Protein 3HZJ (pdb70)

CATH classification: 1.10.10.750 (+2 more: 1.10.8.270, 1.10.472.80)

Secondary structure (DSSP, 8-state):
--HHHHHHHHHTSTTSPPTTHHHHHHH---GGGHHHHHHHHTT-------HHHHHHTTS--TTHHHHHHHHTTSSTTSTTTSSTTSHHHHHHHHHHHHHHHH-TTT-S-TTHHHHHHHHHH--HHHHHHHHHH---S-GGGGTHHHHHHHHHHHHHHHH---S-HHHHHHHHHHT------HHHHHHTTTTTS----HHHHHHHHHH-TTHHHHHHHHHHHHTHHHHHT--HHHHHHIIIIIHHHTT-SHHHHHH--HHHHS---HHHHHHHHHHHH--/-TTHHHH---HHHHHHHHHH--HHHHTTS--TTHHHHHHHHHTSSTTSTTT--TTSHHHHHHHHHHHHHHHH-SSS-S-TTTHHHHHHHHT--HHHHHHHHHH---S-SGGGTHHHHHHHHHHHHHHHH---S-HHHHHHHHHTT------HHHHHHTTTTTS----HHHHHHHHHH-TTHHHHHHHHHHHHTHHHHHH--HHHHHHIIIIIHHHTTSSHHHHHH--TTTTS---HHHHHHHHHHHH--/-HHHHHHHHHHHH-TT---TTHHHHHHH---TTTHHHHHHHHHT-------HHHHHHTTS--TTHHHHHHHHHTSSTTSGGGSSTTSHHHHHHHHHHHHHHHH-TTT-SPTTHHHHHHHHHT--HHHHHHHHHH---SSSHHHHHHHHHHHHHHHHHHHH---S-HHHHHHHHHHT------HHHHHHTTTTTS----HHHHHHHHHH-TTHHHHHHHHHHHHTHHHHHH--HHHHHHIIIIIHHHTT-SHHHHHH---TTTS---HHHHHHHHHHHH--

Radius of gyration: 37.31 Å; Cα contacts (8 Å, |Δi|>4): 929; chains: 3; bounding box: 81×65×115 Å

B-factor: mean 53.69, std 19.05, range [2.0, 171.97]

Structure (mmCIF, N/CA/C/O backbone):
data_3HZJ
#
_entry.id   3HZJ
#
_cell.length_a   48.086
_cell.length_b   64.571
_cell.length_c   290.255
_cell.angle_alpha   90.00
_cell.angle_beta   90.00
_cell.angle_gamma   90.00
#
_symmetry.space_group_name_H-M   'P 21 21 21'
#
loop_
_entity.id
_entity.type
_entity.pdbx_description
1 polymer 'RAB GTPase-activating protein 1-like'
2 non-polymer 'UNKNOWN ATOM OR ION'
3 water water
#
loop_
_atom_site.group_PDB
_atom_site.id
_atom_site.type_symbol
_atom_site.label_atom_id
_atom_site.label_alt_id
_atom_site.label_comp_id
_atom_site.label_asym_id
_atom_site.label_entity_id
_atom_site.label_seq_id
_atom_site.pdbx_PDB_ins_code
_atom_site.Cartn_x
_atom_site.Cartn_y
_atom_site.Cartn_z
_atom_site.occupancy
_atom_site.B_iso_or_equiv
_atom_site.auth_seq_id
_atom_site.auth_comp_id
_atom_site.auth_asym_id
_atom_site.auth_atom_id
_atom_site.pdbx_PDB_model_num
ATOM 1 N N . TYR A 1 6 ? 37.933 7.564 47.610 1.00 53.75 511 TYR A N 1
ATOM 2 C CA . TYR A 1 6 ? 37.305 6.843 48.749 1.00 52.81 511 TYR A CA 1
ATOM 3 C C . TYR A 1 6 ? 37.927 5.471 48.874 1.00 49.93 511 TYR A C 1
ATOM 4 O O . TYR A 1 6 ? 38.348 4.914 47.877 1.00 49.81 511 TYR A O 1
ATOM 13 N N . SER A 1 7 ? 37.962 4.908 50.077 1.00 48.40 512 SER A N 1
ATOM 14 C CA . SER A 1 7 ? 38.734 3.687 50.302 1.00 45.92 512 SER A CA 1
ATOM 15 C C . SER A 1 7 ? 37.931 2.524 50.887 1.00 44.27 512 SER A C 1
ATOM 16 O O . SER A 1 7 ? 36.965 2.741 51.610 1.00 44.83 512 SER A O 1
ATOM 19 N N . TRP A 1 8 ? 38.372 1.299 50.557 1.00 42.16 513 TRP A N 1
ATOM 20 C CA . TRP A 1 8 ? 37.898 0.045 51.170 1.00 40.96 513 TRP A CA 1
ATOM 21 C C . TRP A 1 8 ? 38.111 -0.016 52.667 1.00 42.00 513 TRP A C 1
ATOM 22 O O . TRP A 1 8 ? 37.381 -0.721 53.366 1.00 42.72 513 TRP A O 1
ATOM 33 N N . GLY A 1 9 ? 39.141 0.665 53.166 1.00 42.75 514 GLY A N 1
ATOM 34 C CA . GLY A 1 9 ? 39.369 0.731 54.604 1.00 43.45 514 GLY A CA 1
ATOM 35 C C . GLY A 1 9 ? 38.261 1.507 55.286 1.00 45.14 514 GLY A C 1
ATOM 36 O O . GLY A 1 9 ? 37.656 1.035 56.257 1.00 45.95 514 GLY A O 1
ATOM 37 N N . GLU A 1 10 ? 37.992 2.709 54.784 1.00 45.98 515 GLU A N 1
ATOM 38 C CA . GLU A 1 10 ? 36.925 3.516 55.343 1.00 47.40 515 GLU A CA 1
ATOM 39 C C . GLU A 1 10 ? 35.568 2.841 55.146 1.00 46.59 515 GLU A C 1
ATOM 40 O O . GLU A 1 10 ? 34.749 2.837 56.049 1.00 47.41 515 GLU A O 1
ATOM 46 N N . LEU A 1 11 ? 35.341 2.256 53.975 1.00 45.08 516 LEU A N 1
ATOM 47 C CA . LEU A 1 11 ? 34.042 1.630 53.686 1.00 44.89 516 LEU A CA 1
ATOM 48 C C . LEU A 1 11 ? 33.745 0.451 54.609 1.00 44.11 516 LEU A C 1
ATOM 49 O O . LEU A 1 11 ? 32.690 0.410 55.207 1.00 45.61 516 LEU A O 1
ATOM 54 N N . LEU A 1 12 ? 34.679 -0.491 54.740 1.00 42.97 517 LEU A N 1
ATOM 55 C CA . LEU A 1 12 ? 34.493 -1.664 55.630 1.00 42.21 517 LEU A CA 1
ATOM 56 C C . LEU A 1 12 ? 34.322 -1.253 57.087 1.00 44.36 517 LEU A C 1
ATOM 57 O O . LEU A 1 12 ? 33.520 -1.846 57.802 1.00 44.28 517 LEU A O 1
ATOM 62 N N . GLY A 1 13 ? 35.063 -0.237 57.526 1.00 46.13 518 GLY A N 1
ATOM 63 C CA . GLY A 1 13 ? 34.895 0.292 58.883 1.00 49.06 518 GLY A CA 1
ATOM 64 C C . GLY A 1 13 ? 33.437 0.653 59.175 1.00 51.73 518 GLY A C 1
ATOM 65 O O . GLY A 1 13 ? 32.890 0.279 60.215 1.00 52.46 518 GLY A O 1
ATOM 66 N N . LYS A 1 14 ? 32.816 1.380 58.239 1.00 53.18 519 LYS A N 1
ATOM 67 C CA . LYS A 1 14 ? 31.404 1.765 58.342 1.00 55.74 519 LYS A CA 1
ATOM 68 C C . LYS A 1 14 ? 30.454 0.574 58.186 1.00 55.35 519 LYS A C 1
ATOM 69 O O . LYS A 1 14 ? 29.389 0.545 58.796 1.00 57.34 519 LYS A O 1
ATOM 75 N N . TRP A 1 15 ? 30.828 -0.391 57.354 1.00 53.32 520 TRP A N 1
ATOM 76 C CA . TRP A 1 15 ? 29.971 -1.547 57.107 1.00 53.07 520 TRP A CA 1
ATOM 77 C C . TRP A 1 15 ? 29.839 -2.356 58.392 1.00 54.20 520 TRP A C 1
ATOM 78 O O . TRP A 1 15 ? 28.734 -2.752 58.777 1.00 55.42 520 TRP A O 1
ATOM 89 N N . HIS A 1 16 ? 30.970 -2.554 59.071 1.00 54.29 521 HIS A N 1
ATOM 90 C CA . HIS A 1 16 ? 31.031 -3.353 60.306 1.00 55.34 521 HIS A CA 1
ATOM 91 C C . HIS A 1 16 ? 30.287 -2.754 61.512 1.00 58.88 521 HIS A C 1
ATOM 92 O O . HIS A 1 16 ? 29.996 -3.456 62.487 1.00 60.12 521 HIS A O 1
ATOM 99 N N . SER A 1 17 ? 29.982 -1.467 61.444 1.00 61.36 522 SER A N 1
ATOM 100 C CA . SER A 1 17 ? 29.192 -0.802 62.480 1.00 64.98 522 SER A CA 1
ATOM 101 C C . SER A 1 17 ? 27.702 -0.626 62.089 1.00 66.89 522 SER A C 1
ATOM 102 O O . SER A 1 17 ? 26.930 -0.014 62.838 1.00 70.09 522 SER A O 1
ATOM 105 N N . ASN A 1 18 ? 27.313 -1.152 60.920 1.00 65.72 523 ASN A N 1
ATOM 106 C CA . ASN A 1 18 ? 25.900 -1.210 60.487 1.00 67.45 523 ASN A CA 1
ATOM 107 C C . ASN A 1 18 ? 25.688 -2.430 59.580 1.00 65.79 523 ASN A C 1
ATOM 108 O O . ASN A 1 18 ? 25.585 -2.312 58.351 1.00 64.23 523 ASN A O 1
ATOM 110 N N . LEU A 1 19 ? 25.596 -3.592 60.225 1.00 66.17 524 LEU A N 1
ATOM 111 C CA . LEU A 1 19 ? 25.797 -4.903 59.593 1.00 64.57 524 LEU A CA 1
ATOM 112 C C . LEU A 1 19 ? 24.764 -5.289 58.521 1.00 64.80 524 LEU A C 1
ATOM 113 O O . LEU A 1 19 ? 25.127 -5.911 57.479 1.00 63.20 524 LEU A O 1
ATOM 118 N N . GLY A 1 20 ? 23.501 -4.934 58.765 1.00 66.88 525 GLY A N 1
ATOM 119 C CA . GLY A 1 20 ? 22.415 -5.239 57.833 1.00 67.45 525 GLY A CA 1
ATOM 120 C C . GLY A 1 20 ? 22.089 -4.105 56.868 1.00 68.08 525 GLY A C 1
ATOM 121 O O . GLY A 1 20 ? 20.910 -3.812 56.613 1.00 70.24 525 GLY A O 1
ATOM 122 N N . ALA A 1 21 ? 23.122 -3.468 56.314 1.00 65.94 526 ALA A N 1
ATOM 123 C CA . ALA A 1 21 ? 22.904 -2.348 55.381 1.00 66.30 526 ALA A CA 1
ATOM 124 C C . ALA A 1 21 ? 24.178 -1.953 54.628 1.00 63.30 526 ALA A C 1
ATOM 125 O O . ALA A 1 21 ? 25.231 -1.751 55.228 1.00 61.85 526 ALA A O 1
ATOM 127 N N . ARG A 1 22 ? 24.049 -1.812 53.314 1.00 62.32 527 ARG A N 1
ATOM 128 C CA . ARG A 1 22 ? 25.185 -1.507 52.452 1.00 60.20 527 ARG A CA 1
ATOM 129 C C . ARG A 1 22 ? 25.571 -0.039 52.547 1.00 60.96 527 ARG A C 1
ATOM 130 O O . ARG A 1 22 ? 24.716 0.837 52.432 1.00 63.65 527 ARG A O 1
ATOM 138 N N . PRO A 1 23 ? 26.864 0.236 52.787 1.00 58.89 528 PRO A N 1
ATOM 139 C CA . PRO A 1 23 ? 27.279 1.607 52.924 1.00 59.59 528 PRO A CA 1
ATOM 140 C C . PRO A 1 23 ? 27.427 2.267 51.566 1.00 59.26 528 PRO A C 1
ATOM 141 O O . PRO A 1 23 ? 27.610 1.585 50.549 1.00 57.65 528 PRO A O 1
ATOM 145 N N . LYS A 1 24 ? 27.339 3.589 51.566 1.00 60.92 529 LYS A N 1
ATOM 146 C CA . LYS A 1 24 ? 27.362 4.379 50.347 1.00 61.33 529 LYS A CA 1
ATOM 147 C C . LYS A 1 24 ? 28.719 4.259 49.663 1.00 58.78 529 LYS A C 1
ATOM 148 O O . LYS A 1 24 ? 29.742 4.078 50.324 1.00 58.06 529 LYS A O 1
ATOM 150 N N . GLY A 1 25 ? 28.721 4.326 48.336 1.00 57.84 530 GLY A N 1
ATOM 151 C CA . GLY A 1 25 ? 29.956 4.286 47.566 1.00 55.72 530 GLY A CA 1
ATOM 152 C C . GLY A 1 25 ? 30.466 2.892 47.274 1.00 52.69 530 GLY A C 1
ATOM 153 O O . GLY A 1 25 ? 31.509 2.733 46.644 1.00 51.30 530 GLY A O 1
ATOM 154 N N . LEU A 1 26 ? 29.730 1.880 47.722 1.00 51.60 531 LEU A N 1
ATOM 155 C CA . LEU A 1 26 ? 30.098 0.480 47.489 1.00 48.90 531 LEU A CA 1
ATOM 156 C C . LEU A 1 26 ? 30.240 0.196 46.001 1.00 48.46 531 LEU A C 1
ATOM 157 O O . LEU A 1 26 ? 31.261 -0.341 45.563 1.00 46.21 531 LEU A O 1
ATOM 162 N N . SER A 1 27 ? 29.211 0.563 45.235 1.00 50.42 532 SER A N 1
ATOM 163 C CA . SER A 1 27 ? 29.169 0.315 43.793 1.00 51.20 532 SER A CA 1
ATOM 164 C C . SER A 1 27 ? 30.384 0.885 43.064 1.00 51.23 532 SER A C 1
ATOM 165 O O . SER A 1 27 ? 31.040 0.172 42.319 1.00 50.71 532 SER A O 1
ATOM 168 N N . THR A 1 28 ? 30.690 2.157 43.287 1.00 52.84 533 THR A N 1
ATOM 169 C CA . THR A 1 28 ? 31.859 2.778 42.663 1.00 53.11 533 THR A CA 1
ATOM 170 C C . THR A 1 28 ? 33.160 2.052 43.014 1.00 51.37 533 THR A C 1
ATOM 171 O O . THR A 1 28 ? 34.066 1.953 42.185 1.00 51.51 533 THR A O 1
ATOM 175 N N . LEU A 1 29 ? 33.259 1.544 44.237 1.00 50.26 534 LEU A N 1
ATOM 176 C CA . LEU A 1 29 ? 34.476 0.830 44.652 1.00 48.65 534 LEU A CA 1
ATOM 177 C C . LEU A 1 29 ? 34.570 -0.566 44.050 1.00 47.07 534 LEU A C 1
ATOM 178 O O . LEU A 1 29 ? 35.644 -0.982 43.614 1.00 46.24 534 LEU A O 1
ATOM 183 N N . VAL A 1 30 ? 33.460 -1.290 44.034 1.00 46.95 535 VAL A N 1
ATOM 184 C CA . VAL A 1 30 ? 33.437 -2.592 43.394 1.00 46.41 535 VAL A CA 1
ATOM 185 C C . VAL A 1 30 ? 33.741 -2.479 41.889 1.00 46.98 535 VAL A C 1
ATOM 186 O O . VAL A 1 30 ? 34.460 -3.301 41.346 1.00 45.63 535 VAL A O 1
ATOM 190 N N . LYS A 1 31 ? 33.221 -1.434 41.244 1.00 49.15 536 LYS A N 1
ATOM 191 C CA . LYS A 1 31 ? 33.539 -1.137 39.841 1.00 50.52 536 LYS A CA 1
ATOM 192 C C . LYS A 1 31 ? 35.044 -1.172 39.551 1.00 50.04 536 LYS A C 1
ATOM 193 O O . LYS A 1 31 ? 35.461 -1.756 38.551 1.00 50.55 536 LYS A O 1
ATOM 195 N N . SER A 1 32 ? 35.856 -0.572 40.416 1.00 49.89 537 SER A N 1
ATOM 196 C CA . SER A 1 32 ? 37.322 -0.641 40.249 1.00 49.75 537 SER A CA 1
ATOM 197 C C . SER A 1 32 ? 37.940 -1.982 40.699 1.00 47.74 537 SER A C 1
ATOM 198 O O . SER A 1 32 ? 39.114 -2.270 40.382 1.00 48.38 537 SER A O 1
ATOM 201 N N . GLY A 1 33 ? 37.171 -2.799 41.423 1.00 45.69 538 GLY A N 1
ATOM 202 C CA . GLY A 1 33 ? 37.620 -4.140 41.801 1.00 43.00 538 GLY A CA 1
ATOM 203 C C . GLY A 1 33 ? 38.060 -4.253 43.244 1.00 41.48 538 GLY A C 1
ATOM 204 O O . GLY A 1 33 ? 38.800 -3.419 43.749 1.00 41.89 538 GLY A O 1
ATOM 205 N N . VAL A 1 34 ? 37.613 -5.324 43.890 1.00 39.58 539 VAL A N 1
ATOM 206 C CA . VAL A 1 34 ? 37.971 -5.636 45.249 1.00 38.00 539 VAL A CA 1
ATOM 207 C C . VAL A 1 34 ? 39.427 -6.090 45.276 1.00 37.29 539 VAL A C 1
ATOM 208 O O . VAL A 1 34 ? 39.806 -6.991 44.525 1.00 37.15 539 VAL A O 1
ATOM 212 N N . PRO A 1 35 ? 40.264 -5.456 46.126 1.00 37.07 540 PRO A N 1
ATOM 213 C CA . PRO A 1 35 ? 41.626 -5.942 46.290 1.00 36.51 540 PRO A CA 1
ATOM 214 C C . PRO A 1 35 ? 41.610 -7.411 46.667 1.00 35.60 540 PRO A C 1
ATOM 215 O O . PRO A 1 35 ? 40.835 -7.823 47.540 1.00 34.41 540 PRO A O 1
ATOM 219 N N . GLU A 1 36 ? 42.425 -8.197 45.980 1.00 35.33 541 GLU A N 1
ATOM 220 C CA . GLU A 1 36 ? 42.441 -9.644 46.152 1.00 34.81 541 GLU A CA 1
ATOM 221 C C . GLU A 1 36 ? 42.416 -10.057 47.644 1.00 34.36 541 GLU A C 1
ATOM 222 O O . GLU A 1 36 ? 41.631 -10.935 48.066 1.00 33.44 541 GLU A O 1
ATOM 228 N N . ALA A 1 37 ? 43.245 -9.377 48.429 1.00 33.57 542 ALA A N 1
ATOM 229 C CA . ALA A 1 37 ? 43.429 -9.666 49.817 1.00 33.55 542 ALA A CA 1
ATOM 230 C C . ALA A 1 37 ? 42.152 -9.477 50.663 1.00 32.97 542 ALA A C 1
ATOM 231 O O . ALA A 1 37 ? 42.028 -10.038 51.751 1.00 32.48 542 ALA A O 1
ATOM 233 N N . LEU A 1 38 ? 41.232 -8.665 50.178 1.00 32.89 543 LEU A N 1
ATOM 234 C CA . LEU A 1 38 ? 40.019 -8.360 50.918 1.00 33.44 543 LEU A CA 1
ATOM 235 C C . LEU A 1 38 ? 38.820 -9.197 50.450 1.00 32.86 543 LEU A C 1
ATOM 236 O O . LEU A 1 38 ? 37.730 -9.116 51.041 1.00 34.10 543 LEU A O 1
ATOM 241 N N . ARG A 1 39 ? 39.006 -10.034 49.436 1.00 32.31 544 ARG A N 1
ATOM 242 C CA . ARG A 1 39 ? 37.853 -10.698 48.797 1.00 32.40 544 ARG A CA 1
ATOM 243 C C . ARG A 1 39 ? 37.089 -11.648 49.716 1.00 32.78 544 ARG A C 1
ATOM 244 O O . ARG A 1 39 ? 35.865 -11.677 49.674 1.00 34.07 544 ARG A O 1
ATOM 252 N N . ALA A 1 40 ? 37.787 -12.408 50.554 1.00 32.87 545 ALA A N 1
ATOM 253 C CA . ALA A 1 40 ? 37.103 -13.377 51.445 1.00 33.25 545 ALA A CA 1
ATOM 254 C C . ALA A 1 40 ? 36.068 -12.663 52.307 1.00 34.04 545 ALA A C 1
ATOM 255 O O . ALA A 1 40 ? 34.960 -13.154 52.490 1.00 35.87 545 ALA A O 1
ATOM 257 N N . GLU A 1 41 ? 36.442 -11.478 52.774 1.00 34.06 546 GLU A N 1
ATOM 258 C CA . GLU A 1 41 ? 35.645 -10.650 53.668 1.00 35.04 546 GLU A CA 1
ATOM 259 C C . GLU A 1 41 ? 34.532 -9.907 52.947 1.00 34.97 546 GLU A C 1
ATOM 260 O O . GLU A 1 41 ? 33.386 -9.881 53.406 1.00 36.10 546 GLU A O 1
ATOM 266 N N . VAL A 1 42 ? 34.882 -9.285 51.825 1.00 34.08 547 VAL A N 1
ATOM 267 C CA . VAL A 1 42 ? 33.933 -8.494 51.076 1.00 34.23 547 VAL A CA 1
ATOM 268 C C . VAL A 1 42 ? 32.871 -9.373 50.452 1.00 34.59 547 VAL A C 1
ATOM 269 O O . VAL A 1 42 ? 31.678 -9.074 50.563 1.00 36.35 547 VAL A O 1
ATOM 273 N N . TRP A 1 43 ? 33.290 -10.468 49.833 1.00 33.69 548 TRP A N 1
ATOM 274 C CA . TRP A 1 43 ? 32.346 -11.356 49.184 1.00 34.50 548 TRP A CA 1
ATOM 275 C C . TRP A 1 43 ? 31.328 -11.839 50.201 1.00 35.64 548 TRP A C 1
ATOM 276 O O . TRP A 1 43 ? 30.130 -11.844 49.931 1.00 37.29 548 TRP A O 1
ATOM 287 N N . GLN A 1 44 ? 31.798 -12.237 51.377 1.00 36.42 549 GLN A N 1
ATOM 288 C CA . GLN A 1 44 ? 30.892 -12.727 52.400 1.00 37.48 549 GLN A CA 1
ATOM 289 C C . GLN A 1 44 ? 29.986 -11.599 52.913 1.00 38.63 549 GLN A C 1
ATOM 290 O O . GLN A 1 44 ? 28.830 -11.836 53.186 1.00 40.23 549 GLN A O 1
ATOM 296 N N . LEU A 1 45 ? 30.493 -10.370 53.000 1.00 38.38 550 LEU A N 1
ATOM 297 C CA . LEU A 1 45 ? 29.624 -9.234 53.342 1.00 39.71 550 LEU A CA 1
ATOM 298 C C . LEU A 1 45 ? 28.554 -8.987 52.246 1.00 40.32 550 LEU A C 1
ATOM 299 O O . LEU A 1 45 ? 27.364 -8.878 52.553 1.00 41.36 550 LEU A O 1
ATOM 304 N N . LEU A 1 46 ? 28.984 -8.922 50.985 1.00 39.02 551 LEU A N 1
ATOM 305 C CA . LEU A 1 46 ? 28.065 -8.696 49.867 1.00 39.60 551 LEU A CA 1
ATOM 306 C C . LEU A 1 46 ? 26.957 -9.755 49.833 1.00 40.37 551 LEU A C 1
ATOM 307 O O . LEU A 1 46 ? 25.810 -9.430 49.642 1.00 42.03 551 LEU A O 1
ATOM 312 N N . ALA A 1 47 ? 27.303 -11.012 50.052 1.00 40.07 552 ALA A N 1
ATOM 313 C CA . ALA A 1 47 ? 26.323 -12.103 50.014 1.00 41.60 552 ALA A CA 1
ATOM 314 C C . ALA A 1 47 ? 25.500 -12.298 51.317 1.00 43.95 552 ALA A C 1
ATOM 315 O O . ALA A 1 47 ? 24.632 -13.158 51.367 1.00 44.90 552 ALA A O 1
ATOM 317 N N . GLY A 1 48 ? 25.791 -11.535 52.371 1.00 45.44 553 GLY A N 1
ATOM 318 C CA . GLY A 1 48 ? 25.069 -11.664 53.640 1.00 47.76 553 GLY A CA 1
ATOM 319 C C . GLY A 1 48 ? 25.376 -12.956 54.390 1.00 48.06 553 GLY A C 1
ATOM 320 O O . GLY A 1 48 ? 24.481 -13.570 54.943 1.00 49.70 553 GLY A O 1
ATOM 321 N N . CYS A 1 49 ? 26.644 -13.354 54.396 1.00 47.21 554 CYS A N 1
ATOM 322 C CA . CYS A 1 49 ? 27.148 -14.510 55.165 1.00 47.77 554 CYS A CA 1
ATOM 323 C C . CYS A 1 49 ? 27.928 -14.024 56.366 1.00 48.29 554 CYS A C 1
ATOM 324 O O . CYS A 1 49 ? 28.962 -13.403 56.201 1.00 48.15 554 CYS A O 1
ATOM 327 N N . HIS A 1 50 ? 27.466 -14.321 57.575 1.00 50.65 555 HIS A N 1
ATOM 328 C CA . HIS A 1 50 ? 28.167 -13.876 58.787 1.00 51.35 555 HIS A CA 1
ATOM 329 C C . HIS A 1 50 ? 28.516 -15.040 59.722 1.00 51.81 555 HIS A C 1
ATOM 330 O O . HIS A 1 50 ? 27.922 -15.172 60.804 1.00 53.94 555 HIS A O 1
ATOM 332 N N . ASP A 1 51 ? 29.475 -15.877 59.312 1.00 50.29 556 ASP A N 1
ATOM 333 C CA . ASP A 1 51 ? 30.013 -16.932 60.194 1.00 50.56 556 ASP A CA 1
ATOM 334 C C . ASP A 1 51 ? 28.868 -17.722 60.853 1.00 51.63 556 ASP A C 1
ATOM 335 O O . ASP A 1 51 ? 28.899 -17.992 62.062 1.00 53.03 556 ASP A O 1
ATOM 340 N N . ASN A 1 52 ? 27.866 -18.079 60.052 1.00 50.85 557 ASN A N 1
ATOM 341 C CA . ASN A 1 52 ? 26.634 -18.684 60.552 1.00 52.39 557 ASN A CA 1
ATOM 342 C C . ASN A 1 52 ? 26.902 -20.082 61.099 1.00 51.96 557 ASN A C 1
ATOM 343 O O . ASN A 1 52 ? 27.546 -20.901 60.433 1.00 50.93 557 ASN A O 1
ATOM 348 N N . GLN A 1 53 ? 26.388 -20.351 62.294 1.00 52.83 558 GLN A N 1
ATOM 349 C CA . GLN A 1 53 ? 26.580 -21.639 62.980 1.00 53.02 558 GLN A CA 1
ATOM 350 C C . GLN A 1 53 ? 25.604 -22.700 62.467 1.00 53.20 558 GLN A C 1
ATOM 351 O O . GLN A 1 53 ? 25.978 -23.858 62.303 1.00 52.06 558 GLN A O 1
ATOM 357 N N . ALA A 1 54 ? 24.347 -22.297 62.269 1.00 54.10 559 ALA A N 1
ATOM 358 C CA . ALA A 1 54 ? 23.316 -23.182 61.731 1.00 55.11 559 ALA A CA 1
ATOM 359 C C . ALA A 1 54 ? 23.758 -23.772 60.375 1.00 52.81 559 ALA A C 1
ATOM 360 O O . ALA A 1 54 ? 23.645 -24.973 60.143 1.00 53.14 559 ALA A O 1
ATOM 370 N N . LEU A 1 56 ? 26.959 -23.959 59.226 1.00 44.71 561 LEU A N 1
ATOM 371 C CA . LEU A 1 56 ? 28.126 -24.813 59.497 1.00 43.33 561 LEU A CA 1
ATOM 372 C C . LEU A 1 56 ? 27.700 -26.229 59.872 1.00 44.45 561 LEU A C 1
ATOM 373 O O . LEU A 1 56 ? 28.168 -27.210 59.294 1.00 42.97 561 LEU A O 1
ATOM 378 N N . ASP A 1 57 ? 26.803 -26.327 60.847 1.00 46.44 562 ASP A N 1
ATOM 379 C CA . ASP A 1 57 ? 26.330 -27.620 61.322 1.00 48.64 562 ASP A CA 1
ATOM 380 C C . ASP A 1 57 ? 25.581 -28.398 60.214 1.00 49.08 562 ASP A C 1
ATOM 381 O O . ASP A 1 57 ? 25.728 -29.622 60.096 1.00 49.70 562 ASP A O 1
ATOM 386 N N . ARG A 1 58 ? 24.806 -27.686 59.395 1.00 48.64 563 ARG A N 1
ATOM 387 C CA . ARG A 1 58 ? 24.106 -28.308 58.281 1.00 49.24 563 ARG A CA 1
ATOM 388 C C . ARG A 1 58 ? 25.101 -28.859 57.269 1.00 46.98 563 ARG A C 1
ATOM 389 O O . ARG A 1 58 ? 24.958 -29.976 56.807 1.00 47.51 563 ARG A O 1
ATOM 397 N N . TYR A 1 59 ? 26.109 -28.063 56.922 1.00 44.58 564 TYR A N 1
ATOM 398 C CA . TYR A 1 59 ? 27.105 -28.487 55.952 1.00 43.17 564 TYR A CA 1
ATOM 399 C C . TYR A 1 59 ? 27.827 -29.767 56.388 1.00 43.88 564 TYR A C 1
ATOM 400 O O . TYR A 1 59 ? 28.062 -30.665 55.577 1.00 43.52 564 TYR A O 1
ATOM 409 N N . ARG A 1 60 ? 28.187 -29.836 57.666 1.00 44.38 565 ARG A N 1
ATOM 410 C CA . ARG A 1 60 ? 28.913 -30.999 58.178 1.00 45.50 565 ARG A CA 1
ATOM 411 C C . ARG A 1 60 ? 28.070 -32.259 58.108 1.00 47.98 565 ARG A C 1
ATOM 412 O O . ARG A 1 60 ? 28.611 -33.358 58.035 1.00 48.73 565 ARG A O 1
ATOM 420 N N . ILE A 1 61 ? 26.747 -32.098 58.127 1.00 49.67 566 ILE A N 1
ATOM 421 C CA . ILE A 1 61 ? 25.852 -33.229 57.929 1.00 52.23 566 ILE A CA 1
ATOM 422 C C . ILE A 1 61 ? 25.712 -33.574 56.436 1.00 51.96 566 ILE A C 1
ATOM 423 O O . ILE A 1 61 ? 25.702 -34.754 56.076 1.00 53.40 566 ILE A O 1
ATOM 428 N N . LEU A 1 62 ? 25.624 -32.560 55.575 1.00 50.56 567 LEU A N 1
ATOM 429 C CA . LEU A 1 62 ? 25.460 -32.799 54.134 1.00 50.88 567 LEU A CA 1
ATOM 430 C C . LEU A 1 62 ? 26.655 -33.534 53.517 1.00 50.53 567 LEU A C 1
ATOM 431 O O . LEU A 1 62 ? 26.476 -34.326 52.578 1.00 51.82 567 LEU A O 1
ATOM 436 N N . ILE A 1 63 ? 27.863 -33.285 54.026 1.00 49.07 568 ILE A N 1
ATOM 437 C CA . ILE A 1 63 ? 29.046 -33.976 53.499 1.00 48.82 568 ILE A CA 1
ATOM 438 C C . ILE A 1 63 ? 29.166 -35.438 53.954 1.00 51.42 568 ILE A C 1
ATOM 439 O O . ILE A 1 63 ? 30.098 -36.128 53.531 1.00 51.96 568 ILE A O 1
ATOM 444 N N . THR A 1 64 ? 28.237 -35.902 54.809 1.00 53.58 569 THR A N 1
ATOM 445 C CA . THR A 1 64 ? 28.153 -37.319 55.193 1.00 55.70 569 THR A CA 1
ATOM 446 C C . THR A 1 64 ? 27.072 -38.090 54.435 1.00 58.16 569 THR A C 1
ATOM 447 O O . THR A 1 64 ? 26.992 -39.307 54.556 1.00 60.32 569 THR A O 1
ATOM 451 N N . LYS A 1 65 ? 26.228 -37.382 53.681 1.00 58.17 570 LYS A N 1
ATOM 452 C CA . LYS A 1 65 ? 25.166 -38.006 52.908 1.00 60.35 570 LYS A CA 1
ATOM 453 C C . LYS A 1 65 ? 25.684 -38.359 51.517 1.00 60.38 570 LYS A C 1
ATOM 454 O O . LYS A 1 65 ? 26.649 -37.777 51.044 1.00 58.07 570 LYS A O 1
ATOM 456 N N . ASP A 1 66 ? 25.053 -39.340 50.873 1.00 63.45 571 ASP A N 1
ATOM 457 C CA . ASP A 1 66 ? 25.488 -39.796 49.541 1.00 64.21 571 ASP A CA 1
ATOM 458 C C . ASP A 1 66 ? 24.696 -39.063 48.463 1.00 64.31 571 ASP A C 1
ATOM 459 O O . ASP A 1 66 ? 23.540 -38.694 48.684 1.00 65.73 571 ASP A O 1
ATOM 461 N N . SER A 1 67 ? 25.315 -38.843 47.305 1.00 63.47 572 SER A N 1
ATOM 462 C CA . SER A 1 67 ? 24.665 -38.102 46.222 1.00 63.20 572 SER A CA 1
ATOM 463 C C . SER A 1 67 ? 24.463 -38.989 45.002 1.00 65.01 572 SER A C 1
ATOM 464 O O . SER A 1 67 ? 25.214 -39.948 44.794 1.00 66.01 572 SER A O 1
ATOM 467 N N . ALA A 1 68 ? 23.442 -38.662 44.202 1.00 65.56 573 ALA A N 1
ATOM 468 C CA . ALA A 1 68 ? 23.170 -39.361 42.943 1.00 67.26 573 ALA A CA 1
ATOM 469 C C . ALA A 1 68 ? 24.135 -38.940 41.835 1.00 65.36 573 ALA A C 1
ATOM 470 O O . ALA A 1 68 ? 24.343 -39.668 40.868 1.00 66.73 573 ALA A O 1
ATOM 472 N N . GLN A 1 69 ? 24.737 -37.767 41.991 1.00 62.20 574 GLN A N 1
ATOM 473 C CA . GLN A 1 69 ? 25.486 -37.130 40.907 1.00 60.62 574 GLN A CA 1
ATOM 474 C C . GLN A 1 69 ? 26.993 -37.234 41.079 1.00 58.63 574 GLN A C 1
ATOM 475 O O . GLN A 1 69 ? 27.723 -36.385 40.597 1.00 56.88 574 GLN A O 1
ATOM 481 N N . GLU A 1 70 ? 27.456 -38.284 41.751 1.00 59.49 575 GLU A N 1
ATOM 482 C CA . GLU A 1 70 ? 28.891 -38.549 41.903 1.00 58.82 575 GLU A CA 1
ATOM 483 C C . GLU A 1 70 ? 29.659 -38.335 40.596 1.00 58.51 575 GLU A C 1
ATOM 484 O O . GLU A 1 70 ? 30.664 -37.616 40.569 1.00 56.26 575 GLU A O 1
ATOM 490 N N . SER A 1 71 ? 29.167 -38.967 39.527 1.00 60.43 576 SER A N 1
ATOM 491 C CA . SER A 1 71 ? 29.866 -39.029 38.241 1.00 61.15 576 SER A CA 1
ATOM 492 C C . SER A 1 71 ? 29.876 -37.696 37.484 1.00 59.44 576 SER A C 1
ATOM 493 O O . SER A 1 71 ? 30.844 -37.386 36.787 1.00 58.99 576 SER A O 1
ATOM 495 N N . VAL A 1 72 ? 28.802 -36.922 37.614 1.00 58.70 577 VAL A N 1
ATOM 496 C CA . VAL A 1 72 ? 28.742 -35.572 37.049 1.00 57.14 577 VAL A CA 1
ATOM 497 C C . VAL A 1 72 ? 29.725 -34.627 37.770 1.00 53.99 577 VAL A C 1
ATOM 498 O O . VAL A 1 72 ? 30.365 -33.768 37.151 1.00 52.52 577 VAL A O 1
ATOM 502 N N . ILE A 1 73 ? 29.833 -34.803 39.079 1.00 52.98 578 ILE A N 1
ATOM 503 C CA . ILE A 1 73 ? 30.680 -33.959 39.928 1.00 50.73 578 ILE A CA 1
ATOM 504 C C . ILE A 1 73 ? 32.148 -34.297 39.705 1.00 50.51 578 ILE A C 1
ATOM 505 O O . ILE A 1 73 ? 32.973 -33.422 39.453 1.00 48.58 578 ILE A O 1
ATOM 510 N N . THR A 1 74 ? 32.447 -35.585 39.807 1.00 52.76 579 THR A N 1
ATOM 511 C CA . THR A 1 74 ? 33.780 -36.136 39.540 1.00 53.53 579 THR A CA 1
ATOM 512 C C . THR A 1 74 ? 34.288 -35.682 38.158 1.00 54.09 579 THR A C 1
ATOM 513 O O . THR A 1 74 ? 35.420 -35.200 38.019 1.00 52.81 579 THR A O 1
ATOM 517 N N . ARG A 1 75 ? 33.431 -35.793 37.154 1.00 55.59 580 ARG A N 1
ATOM 518 C CA . ARG A 1 75 ? 33.773 -35.343 35.812 1.00 56.95 580 ARG A CA 1
ATOM 519 C C . ARG A 1 75 ? 34.173 -33.864 35.785 1.00 54.15 580 ARG A C 1
ATOM 520 O O . ARG A 1 75 ? 35.193 -33.493 35.199 1.00 53.92 580 ARG A O 1
ATOM 528 N N . ASP A 1 76 ? 33.368 -33.027 36.433 1.00 52.05 581 ASP A N 1
ATOM 529 C CA . ASP A 1 76 ? 33.606 -31.587 36.438 1.00 49.39 581 ASP A CA 1
ATOM 530 C C . ASP A 1 76 ? 34.846 -31.190 37.226 1.00 47.54 581 ASP A C 1
ATOM 531 O O . ASP A 1 76 ? 35.546 -30.249 36.857 1.00 46.70 581 ASP A O 1
ATOM 536 N N . ILE A 1 77 ? 35.107 -31.885 38.324 1.00 47.35 582 ILE A N 1
ATOM 537 C CA . ILE A 1 77 ? 36.258 -31.587 39.174 1.00 46.29 582 ILE A CA 1
ATOM 538 C C . ILE A 1 77 ? 37.600 -31.799 38.463 1.00 47.27 582 ILE A C 1
ATOM 539 O O . ILE A 1 77 ? 38.493 -30.968 38.555 1.00 46.07 582 ILE A O 1
ATOM 544 N N . HIS A 1 78 ? 37.731 -32.899 37.731 1.00 49.70 583 HIS A N 1
ATOM 545 C CA . HIS A 1 78 ? 38.979 -33.204 37.029 1.00 51.10 583 HIS A CA 1
ATOM 546 C C . HIS A 1 78 ? 39.311 -32.187 35.916 1.00 50.89 583 HIS A C 1
ATOM 547 O O . HIS A 1 78 ? 40.406 -32.211 35.350 1.00 50.98 583 HIS A O 1
ATOM 554 N N . ARG A 1 79 ? 38.369 -31.300 35.615 1.00 50.18 584 ARG A N 1
ATOM 555 C CA . ARG A 1 79 ? 38.575 -30.288 34.600 1.00 50.67 584 ARG A CA 1
ATOM 556 C C . ARG A 1 79 ? 38.319 -28.877 35.123 1.00 48.04 584 ARG A C 1
ATOM 557 O O . ARG A 1 79 ? 38.160 -27.952 34.343 1.00 48.70 584 ARG A O 1
ATOM 565 N N . THR A 1 80 ? 38.285 -28.706 36.441 1.00 45.53 585 THR A N 1
ATOM 566 C CA . THR A 1 80 ? 38.190 -27.380 37.026 1.00 42.70 585 THR A CA 1
ATOM 567 C C . THR A 1 80 ? 39.608 -26.851 37.313 1.00 41.88 585 THR A C 1
ATOM 568 O O . THR A 1 80 ? 40.350 -27.423 38.117 1.00 41.66 585 THR A O 1
ATOM 572 N N . PHE A 1 81 ? 39.955 -25.774 36.612 1.00 41.72 586 PHE A N 1
ATOM 573 C CA . PHE A 1 81 ? 41.253 -25.095 36.672 1.00 41.73 586 PHE A CA 1
ATOM 574 C C . PHE A 1 81 ? 42.438 -26.039 36.856 1.00 42.76 586 PHE A C 1
ATOM 575 O O . PHE A 1 81 ? 43.246 -25.841 37.749 1.00 42.26 586 PHE A O 1
ATOM 583 N N . PRO A 1 82 ? 42.557 -27.047 35.977 1.00 45.13 587 PRO A N 1
ATOM 584 C CA . PRO A 1 82 ? 43.569 -28.102 36.130 1.00 46.92 587 PRO A CA 1
ATOM 585 C C . PRO A 1 82 ? 45.045 -27.638 36.049 1.00 47.82 587 PRO A C 1
ATOM 586 O O . PRO A 1 82 ? 45.933 -28.398 36.436 1.00 49.48 587 PRO A O 1
ATOM 590 N N . ALA A 1 83 ? 45.301 -26.424 35.560 1.00 47.51 588 ALA A N 1
ATOM 591 C CA . ALA A 1 83 ? 46.657 -25.856 35.555 1.00 48.00 588 ALA A CA 1
ATOM 592 C C . ALA A 1 83 ? 46.963 -25.048 36.819 1.00 45.82 588 ALA A C 1
ATOM 593 O O . ALA A 1 83 ? 48.096 -24.603 37.016 1.00 46.88 588 ALA A O 1
ATOM 595 N N . HIS A 1 84 ? 45.973 -24.841 37.672 1.00 43.28 589 HIS A N 1
ATOM 596 C CA . HIS A 1 84 ? 46.222 -24.136 38.913 1.00 41.27 589 HIS A CA 1
ATOM 597 C C . HIS A 1 84 ? 46.799 -25.127 39.918 1.00 41.93 589 HIS A C 1
ATOM 598 O O . HIS A 1 84 ? 46.309 -26.257 40.053 1.00 41.97 589 HIS A O 1
ATOM 605 N N . ASP A 1 85 ? 47.858 -24.703 40.594 1.00 42.31 590 ASP A N 1
ATOM 606 C CA . ASP A 1 85 ? 48.584 -25.561 41.527 1.00 43.88 590 ASP A CA 1
ATOM 607 C C . ASP A 1 85 ? 47.684 -26.209 42.580 1.00 41.95 590 ASP A C 1
ATOM 608 O O . ASP A 1 85 ? 47.857 -27.363 42.899 1.00 43.16 590 ASP A O 1
ATOM 613 N N . TYR A 1 86 ? 46.711 -25.459 43.082 1.00 39.95 591 TYR A N 1
ATOM 614 C CA . TYR A 1 86 ? 45.802 -25.938 44.124 1.00 38.80 591 TYR A CA 1
ATOM 615 C C . TYR A 1 86 ? 44.873 -27.072 43.656 1.00 39.19 591 TYR A C 1
ATOM 616 O O . TYR A 1 86 ? 44.404 -27.859 44.474 1.00 38.39 591 TYR A O 1
ATOM 625 N N . PHE A 1 87 ? 44.642 -27.164 42.348 1.00 39.78 592 PHE A N 1
ATOM 626 C CA . PHE A 1 87 ? 43.746 -28.157 41.795 1.00 40.89 592 PHE A CA 1
ATOM 627 C C . PHE A 1 87 ? 44.427 -29.169 40.847 1.00 43.71 592 PHE A C 1
ATOM 628 O O . PHE A 1 87 ? 43.790 -30.133 40.411 1.00 44.32 592 PHE A O 1
ATOM 636 N N . LYS A 1 88 ? 45.717 -28.972 40.566 1.00 45.61 593 LYS A N 1
ATOM 637 C CA . LYS A 1 88 ? 46.429 -29.761 39.549 1.00 48.55 593 LYS A CA 1
ATOM 638 C C . LYS A 1 88 ? 46.287 -31.247 39.797 1.00 50.89 593 LYS A C 1
ATOM 639 O O . LYS A 1 88 ? 45.797 -31.983 38.937 1.00 52.44 593 LYS A O 1
ATOM 641 N N . ASP A 1 89 ? 46.700 -31.687 40.983 1.00 51.77 594 ASP A N 1
ATOM 642 C CA . ASP A 1 89 ? 46.760 -33.127 41.282 1.00 54.05 594 ASP A CA 1
ATOM 643 C C . ASP A 1 89 ? 45.473 -33.708 41.860 1.00 53.09 594 ASP A C 1
ATOM 644 O O . ASP A 1 89 ? 44.828 -33.120 42.724 1.00 50.86 594 ASP A O 1
ATOM 649 N N . THR A 1 90 ? 45.137 -34.901 41.375 1.00 55.12 595 THR A N 1
ATOM 650 C CA . THR A 1 90 ? 43.834 -35.540 41.627 1.00 55.01 595 THR A CA 1
ATOM 651 C C . THR A 1 90 ? 43.625 -35.983 43.095 1.00 54.17 595 THR A C 1
ATOM 652 O O . THR A 1 90 ? 42.482 -36.058 43.578 1.00 53.31 595 THR A O 1
ATOM 656 N N . GLY A 1 91 ? 44.717 -36.256 43.805 1.00 54.33 596 GLY A N 1
ATOM 657 C CA . GLY A 1 91 ? 44.626 -36.552 45.245 1.00 54.04 596 GLY A CA 1
ATOM 658 C C . GLY A 1 91 ? 44.719 -35.336 46.163 1.00 51.54 596 GLY A C 1
ATOM 659 O O . GLY A 1 91 ? 44.780 -35.482 47.387 1.00 52.01 596 GLY A O 1
ATOM 660 N N . GLY A 1 92 ? 44.722 -34.136 45.590 1.00 48.70 597 GLY A N 1
ATOM 661 C CA . GLY A 1 92 ? 45.009 -32.945 46.357 1.00 45.34 597 GLY A CA 1
ATOM 662 C C . GLY A 1 92 ? 43.872 -32.489 47.242 1.00 43.00 597 GLY A C 1
ATOM 663 O O . GLY A 1 92 ? 42.724 -32.879 47.049 1.00 43.20 597 GLY A O 1
ATOM 664 N N . ASP A 1 93 ? 44.209 -31.627 48.196 1.00 41.01 598 ASP A N 1
ATOM 665 C CA . ASP A 1 93 ? 43.249 -31.102 49.160 1.00 39.25 598 ASP A CA 1
ATOM 666 C C . ASP A 1 93 ? 42.235 -30.163 48.514 1.00 37.19 598 ASP A C 1
ATOM 667 O O . ASP A 1 93 ? 41.104 -30.037 48.984 1.00 36.58 598 ASP A O 1
ATOM 672 N N . GLY A 1 94 ? 42.649 -29.483 47.455 1.00 36.13 599 GLY A N 1
ATOM 673 C CA . GLY A 1 94 ? 41.762 -28.596 46.737 1.00 34.20 599 GLY A CA 1
ATOM 674 C C . GLY A 1 94 ? 40.619 -29.364 46.092 1.00 35.03 599 GLY A C 1
ATOM 675 O O . GLY A 1 94 ? 39.456 -28.988 46.247 1.00 33.90 599 GLY A O 1
ATOM 676 N N . GLN A 1 95 ? 40.947 -30.439 45.374 1.00 36.82 600 GLN A N 1
ATOM 677 C CA . GLN A 1 95 ? 39.931 -31.238 44.678 1.00 38.55 600 GLN A CA 1
ATOM 678 C C . GLN A 1 95 ? 39.011 -31.894 45.692 1.00 39.39 600 GLN A C 1
ATOM 679 O O . GLN A 1 95 ? 37.817 -31.885 45.525 1.00 40.22 600 GLN A O 1
ATOM 685 N N . GLU A 1 96 ? 39.567 -32.419 46.767 1.00 40.24 601 GLU A N 1
ATOM 686 C CA . GLU A 1 96 ? 38.763 -32.961 47.843 1.00 41.36 601 GLU A CA 1
ATOM 687 C C . GLU A 1 96 ? 37.775 -31.922 48.373 1.00 39.00 601 GLU A C 1
ATOM 688 O O . GLU A 1 96 ? 36.589 -32.180 48.485 1.00 40.06 601 GLU A O 1
ATOM 694 N N . SER A 1 97 ? 38.250 -30.740 48.694 1.00 36.69 602 SER A N 1
ATOM 695 C CA . SER A 1 97 ? 37.343 -29.722 49.213 1.00 35.14 602 SER A CA 1
ATOM 696 C C . SER A 1 97 ? 36.270 -29.378 48.198 1.00 35.14 602 SER A C 1
ATOM 697 O O . SER A 1 97 ? 35.111 -29.223 48.543 1.00 36.10 602 SER A O 1
ATOM 700 N N . LEU A 1 98 ? 36.680 -29.266 46.944 1.00 35.53 603 LEU A N 1
ATOM 701 C CA . LEU A 1 98 ? 35.793 -29.012 45.837 1.00 35.78 603 LEU A CA 1
ATOM 702 C C . LEU A 1 98 ? 34.724 -30.103 45.738 1.00 37.81 603 LEU A C 1
ATOM 703 O O . LEU A 1 98 ? 33.537 -29.815 45.566 1.00 38.31 603 LEU A O 1
ATOM 708 N N . TYR A 1 99 ? 35.155 -31.351 45.842 1.00 39.18 604 TYR A N 1
ATOM 709 C CA . TYR A 1 99 ? 34.233 -32.474 45.869 1.00 41.90 604 TYR A CA 1
ATOM 710 C C . TYR A 1 99 ? 33.199 -32.331 46.992 1.00 41.52 604 TYR A C 1
ATOM 711 O O . TYR A 1 99 ? 32.014 -32.444 46.751 1.00 43.17 604 TYR A O 1
ATOM 720 N N . LYS A 1 100 ? 33.640 -32.051 48.204 1.00 40.70 605 LYS A N 1
ATOM 721 C CA . LYS A 1 100 ? 32.703 -31.894 49.336 1.00 40.92 605 LYS A CA 1
ATOM 722 C C . LYS A 1 100 ? 31.680 -30.777 49.106 1.00 39.26 605 LYS A C 1
ATOM 723 O O . LYS A 1 100 ? 30.513 -30.915 49.469 1.00 40.50 605 LYS A O 1
ATOM 729 N N . ILE A 1 101 ? 32.119 -29.674 48.503 1.00 36.77 606 ILE A N 1
ATOM 730 C CA . ILE A 1 101 ? 31.237 -28.540 48.276 1.00 35.42 606 ILE A CA 1
ATOM 731 C C . ILE A 1 101 ? 30.156 -28.964 47.291 1.00 37.05 606 ILE A C 1
ATOM 732 O O . ILE A 1 101 ? 28.964 -28.843 47.568 1.00 37.91 606 ILE A O 1
ATOM 737 N N . CYS A 1 102 ? 30.584 -29.479 46.147 1.00 37.57 607 CYS A N 1
ATOM 738 C CA . CYS A 1 102 ? 29.655 -29.893 45.106 1.00 39.55 607 CYS A CA 1
ATOM 739 C C . CYS A 1 102 ? 28.719 -30.988 45.581 1.00 41.92 607 CYS A C 1
ATOM 740 O O . CYS A 1 102 ? 27.532 -30.930 45.313 1.00 43.00 607 CYS A O 1
ATOM 743 N N . LYS A 1 103 ? 29.249 -31.958 46.313 1.00 42.60 608 LYS A N 1
ATOM 744 C CA . LYS A 1 103 ? 28.430 -33.030 46.839 1.00 46.24 608 LYS A CA 1
ATOM 745 C C . LYS A 1 103 ? 27.385 -32.508 47.835 1.00 46.23 608 LYS A C 1
ATOM 746 O O . LYS A 1 103 ? 26.274 -33.014 47.902 1.00 49.59 608 LYS A O 1
ATOM 748 N N . ALA A 1 104 ? 27.754 -31.487 48.592 1.00 43.82 609 ALA A N 1
ATOM 749 C CA . ALA A 1 104 ? 26.891 -30.917 49.611 1.00 43.61 609 ALA A CA 1
ATOM 750 C C . ALA A 1 104 ? 25.811 -30.087 48.958 1.00 42.90 609 ALA A C 1
ATOM 751 O O . ALA A 1 104 ? 24.715 -30.001 49.460 1.00 44.74 609 ALA A O 1
ATOM 753 N N . TYR A 1 105 ? 26.121 -29.469 47.832 1.00 41.17 610 TYR A N 1
ATOM 754 C CA . TYR A 1 105 ? 25.114 -28.703 47.107 1.00 41.31 610 TYR A CA 1
ATOM 755 C C . TYR A 1 105 ? 24.071 -29.594 46.413 1.00 44.28 610 TYR A C 1
ATOM 756 O O . TYR A 1 105 ? 22.912 -29.221 46.345 1.00 45.38 610 TYR A O 1
ATOM 765 N N . SER A 1 106 ? 24.495 -30.742 45.879 1.00 45.76 611 SER A N 1
ATOM 766 C CA . SER A 1 106 ? 23.591 -31.647 45.166 1.00 49.64 611 SER A CA 1
ATOM 767 C C . SER A 1 106 ? 22.520 -32.177 46.099 1.00 52.04 611 SER A C 1
ATOM 768 O O . SER A 1 106 ? 21.397 -32.317 45.706 1.00 53.92 611 SER A O 1
ATOM 771 N N . VAL A 1 107 ? 22.902 -32.449 47.347 1.00 52.43 612 VAL A N 1
ATOM 772 C CA . VAL A 1 107 ? 21.960 -32.877 48.385 1.00 55.11 612 VAL A CA 1
ATOM 773 C C . VAL A 1 107 ? 21.139 -31.692 48.919 1.00 54.57 612 VAL A C 1
ATOM 774 O O . VAL A 1 107 ? 19.961 -31.833 49.183 1.00 56.66 612 VAL A O 1
ATOM 778 N N . TYR A 1 108 ? 21.776 -30.526 49.074 1.00 51.79 613 TYR A N 1
ATOM 779 C CA . TYR A 1 108 ? 21.103 -29.335 49.623 1.00 51.80 613 TYR A CA 1
ATOM 780 C C . TYR A 1 108 ? 19.933 -28.914 48.728 1.00 53.45 613 TYR A C 1
ATOM 781 O O . TYR A 1 108 ? 18.804 -28.723 49.187 1.00 55.32 613 TYR A O 1
ATOM 790 N N . ASP A 1 109 ? 20.223 -28.784 47.440 1.00 52.90 614 ASP A N 1
ATOM 791 C CA . ASP A 1 109 ? 19.227 -28.415 46.450 1.00 54.55 614 ASP A CA 1
ATOM 792 C C . ASP A 1 109 ? 18.511 -29.665 45.919 1.00 58.41 614 ASP A C 1
ATOM 793 O O . ASP A 1 109 ? 19.039 -30.382 45.068 1.00 58.83 614 ASP A O 1
ATOM 798 N N . GLU A 1 110 ? 17.297 -29.903 46.413 1.00 61.82 615 GLU A N 1
ATOM 799 C CA . GLU A 1 110 ? 16.588 -31.149 46.145 1.00 66.44 615 GLU A CA 1
ATOM 800 C C . GLU A 1 110 ? 15.685 -31.116 44.904 1.00 68.97 615 GLU A C 1
ATOM 801 O O . GLU A 1 110 ? 14.970 -32.077 44.648 1.00 73.08 615 GLU A O 1
ATOM 807 N N . ASP A 1 111 ? 15.716 -30.017 44.146 1.00 67.37 616 ASP A N 1
ATOM 808 C CA . ASP A 1 111 ? 14.972 -29.905 42.886 1.00 69.81 616 ASP A CA 1
ATOM 809 C C . ASP A 1 111 ? 15.947 -29.981 41.708 1.00 68.22 616 ASP A C 1
ATOM 810 O O . ASP A 1 111 ? 15.784 -30.820 40.822 1.00 71.44 616 ASP A O 1
ATOM 815 N N . ILE A 1 112 ? 16.944 -29.104 41.705 1.00 64.07 617 ILE A N 1
ATOM 816 C CA . ILE A 1 112 ? 17.955 -29.051 40.640 1.00 62.64 617 ILE A CA 1
ATOM 817 C C . ILE A 1 112 ? 19.147 -29.969 40.915 1.00 61.36 617 ILE A C 1
ATOM 818 O O . ILE A 1 112 ? 19.667 -30.607 39.999 1.00 62.63 617 ILE A O 1
ATOM 820 N N . GLY A 1 113 ? 19.580 -30.023 42.174 1.00 59.29 618 GLY A N 1
ATOM 821 C CA . GLY A 1 113 ? 20.789 -30.755 42.538 1.00 57.81 618 GLY A CA 1
ATOM 822 C C . GLY A 1 113 ? 22.014 -30.003 42.055 1.00 54.29 618 GLY A C 1
ATOM 823 O O . GLY A 1 113 ? 21.962 -28.786 41.856 1.00 52.14 618 GLY A O 1
ATOM 824 N N . TYR A 1 114 ? 23.117 -30.725 41.868 1.00 53.73 619 TYR A N 1
ATOM 825 C CA . TYR A 1 114 ? 24.330 -30.144 41.283 1.00 51.34 619 TYR A CA 1
ATOM 826 C C . TYR A 1 114 ? 24.151 -29.946 39.772 1.00 53.04 619 TYR A C 1
ATOM 827 O O . TYR A 1 114 ? 23.660 -30.839 39.087 1.00 56.22 619 TYR A O 1
ATOM 836 N N . CYS A 1 115 ? 24.562 -28.790 39.256 1.00 51.58 620 CYS A N 1
ATOM 837 C CA . CYS A 1 115 ? 24.483 -28.517 37.808 1.00 53.76 620 CYS A CA 1
ATOM 838 C C . CYS A 1 115 ? 25.854 -28.524 37.160 1.00 52.56 620 CYS A C 1
ATOM 839 O O . CYS A 1 115 ? 26.791 -28.019 37.743 1.00 49.49 620 CYS A O 1
ATOM 842 N N . GLN A 1 116 ? 25.953 -29.088 35.955 1.00 55.55 621 GLN A N 1
ATOM 843 C CA . GLN A 1 116 ? 27.209 -29.128 35.186 1.00 56.17 621 GLN A CA 1
ATOM 844 C C . GLN A 1 116 ? 27.874 -27.746 35.120 1.00 53.38 621 GLN A C 1
ATOM 845 O O . GLN A 1 116 ? 27.269 -26.785 34.635 1.00 54.28 621 GLN A O 1
ATOM 851 N N . GLY A 1 117 ? 29.113 -27.650 35.603 1.00 51.00 622 GLY A N 1
ATOM 852 C CA . GLY A 1 117 ? 29.912 -26.426 35.474 1.00 48.81 622 GLY A CA 1
ATOM 853 C C . GLY A 1 117 ? 29.876 -25.607 36.735 1.00 45.99 622 GLY A C 1
ATOM 854 O O . GLY A 1 117 ? 30.546 -24.573 36.840 1.00 45.44 622 GLY A O 1
ATOM 855 N N . GLN A 1 118 ? 29.119 -26.077 37.719 1.00 45.06 623 GLN A N 1
ATOM 856 C CA . GLN A 1 118 ? 28.987 -25.381 38.979 1.00 42.29 623 GLN A CA 1
ATOM 857 C C . GLN A 1 118 ? 30.276 -25.433 39.787 1.00 39.98 623 GLN A C 1
ATOM 858 O O . GLN A 1 118 ? 30.548 -24.532 40.610 1.00 37.83 623 GLN A O 1
ATOM 864 N N . SER A 1 119 ? 31.066 -26.493 39.579 1.00 40.12 624 SER A N 1
ATOM 865 C CA . SER A 1 119 ? 32.333 -26.645 40.285 1.00 37.90 624 SER A CA 1
ATOM 866 C C . SER A 1 119 ? 33.312 -25.506 39.940 1.00 36.66 624 SER A C 1
ATOM 867 O O . SER A 1 119 ? 34.171 -25.183 40.732 1.00 35.40 624 SER A O 1
ATOM 870 N N . PHE A 1 120 ? 33.171 -24.887 38.771 1.00 37.88 625 PHE A N 1
ATOM 871 C CA . PHE A 1 120 ? 34.057 -23.780 38.410 1.00 37.12 625 PHE A CA 1
ATOM 872 C C . PHE A 1 120 ? 33.832 -22.592 39.384 1.00 35.77 625 PHE A C 1
ATOM 873 O O . PHE A 1 120 ? 34.793 -21.961 39.864 1.00 34.21 625 PHE A O 1
ATOM 881 N N . LEU A 1 121 ? 32.564 -22.337 39.700 1.00 35.49 626 LEU A N 1
ATOM 882 C CA . LEU A 1 121 ? 32.182 -21.285 40.615 1.00 34.35 626 LEU A CA 1
ATOM 883 C C . LEU A 1 121 ? 32.606 -21.628 42.059 1.00 32.62 626 LEU A C 1
ATOM 884 O O . LEU A 1 121 ? 33.200 -20.806 42.758 1.00 31.39 626 LEU A O 1
ATOM 889 N N . ALA A 1 122 ? 32.347 -22.857 42.492 1.00 32.51 627 ALA A N 1
ATOM 890 C CA . ALA A 1 122 ? 32.822 -23.313 43.791 1.00 30.74 627 ALA A CA 1
ATOM 891 C C . ALA A 1 122 ? 34.322 -23.104 43.938 1.00 29.81 627 ALA A C 1
ATOM 892 O O . ALA A 1 122 ? 34.788 -22.659 44.975 1.00 30.01 627 ALA A O 1
ATOM 894 N N . ALA A 1 123 ? 35.074 -23.430 42.905 1.00 30.15 628 ALA A N 1
ATOM 895 C CA . ALA A 1 123 ? 36.521 -23.300 42.942 1.00 29.45 628 ALA A CA 1
ATOM 896 C C . ALA A 1 123 ? 36.962 -21.870 43.169 1.00 29.12 628 ALA A C 1
ATOM 897 O O . ALA A 1 123 ? 37.877 -21.623 43.948 1.00 28.84 628 ALA A O 1
ATOM 899 N N . VAL A 1 124 ? 36.329 -20.930 42.474 1.00 29.49 629 VAL A N 1
ATOM 900 C CA . VAL A 1 124 ? 36.689 -19.539 42.596 1.00 29.72 629 VAL A CA 1
ATOM 901 C C . VAL A 1 124 ? 36.490 -19.085 44.053 1.00 29.10 629 VAL A C 1
ATOM 902 O O . VAL A 1 124 ? 37.311 -18.358 44.611 1.00 29.15 629 VAL A O 1
ATOM 906 N N . LEU A 1 125 ? 35.411 -19.544 44.665 1.00 28.56 630 LEU A N 1
ATOM 907 C CA . LEU A 1 125 ? 35.128 -19.179 46.021 1.00 28.59 630 LEU A CA 1
ATOM 908 C C . LEU A 1 125 ? 36.118 -19.870 46.968 1.00 28.57 630 LEU A C 1
ATOM 909 O O . LEU A 1 125 ? 36.659 -19.227 47.881 1.00 28.58 630 LEU A O 1
ATOM 914 N N . LEU A 1 126 ? 36.421 -21.142 46.713 1.00 28.22 631 LEU A N 1
ATOM 915 C CA . LEU A 1 126 ? 37.316 -21.893 47.604 1.00 27.99 631 LEU A CA 1
ATOM 916 C C . LEU A 1 126 ? 38.714 -21.279 47.653 1.00 28.07 631 LEU A C 1
ATOM 917 O O . LEU A 1 126 ? 39.381 -21.258 48.696 1.00 28.39 631 LEU A O 1
ATOM 922 N N . LEU A 1 127 ? 39.148 -20.730 46.532 1.00 28.64 632 LEU A N 1
ATOM 923 C CA . LEU A 1 127 ? 40.465 -20.134 46.450 1.00 28.93 632 LEU A CA 1
ATOM 924 C C . LEU A 1 127 ? 40.592 -18.988 47.428 1.00 29.43 632 LEU A C 1
ATOM 925 O O . LEU A 1 127 ? 41.686 -18.657 47.844 1.00 31.24 632 LEU A O 1
ATOM 930 N N . HIS A 1 128 ? 39.476 -18.369 47.788 1.00 29.82 633 HIS A N 1
ATOM 931 C CA . HIS A 1 128 ? 39.479 -17.185 48.647 1.00 30.48 633 HIS A CA 1
ATOM 932 C C . HIS A 1 128 ? 39.027 -17.453 50.074 1.00 30.29 633 HIS A C 1
ATOM 933 O O . HIS A 1 128 ? 39.207 -16.593 50.924 1.00 31.55 633 HIS A O 1
ATOM 948 N N . PRO A 1 130 ? 37.661 -20.621 53.370 1.00 30.51 635 PRO A N 1
ATOM 949 C CA . PRO A 1 130 ? 37.439 -21.971 53.848 1.00 30.62 635 PRO A CA 1
ATOM 950 C C . PRO A 1 130 ? 36.324 -22.650 53.090 1.00 30.76 635 PRO A C 1
ATOM 951 O O . PRO A 1 130 ? 35.319 -22.013 52.707 1.00 30.44 635 PRO A O 1
ATOM 955 N N . GLU A 1 131 ? 36.536 -23.937 52.870 1.00 30.77 636 GLU A N 1
ATOM 956 C CA . GLU A 1 131 ? 35.608 -24.816 52.218 1.00 31.27 636 GLU A CA 1
ATOM 957 C C . GLU A 1 131 ? 34.160 -24.522 52.587 1.00 32.58 636 GLU A C 1
ATOM 958 O O . GLU A 1 131 ? 33.304 -24.321 51.713 1.00 32.80 636 GLU A O 1
ATOM 964 N N . GLU A 1 132 ? 33.889 -24.454 53.873 1.00 33.79 637 GLU A N 1
ATOM 965 C CA . GLU A 1 132 ? 32.531 -24.359 54.321 1.00 36.10 637 GLU A CA 1
ATOM 966 C C . GLU A 1 132 ? 31.935 -22.999 54.045 1.00 35.95 637 GLU A C 1
ATOM 967 O O . GLU A 1 132 ? 30.726 -22.889 53.814 1.00 37.01 637 GLU A O 1
ATOM 973 N N . GLN A 1 133 ? 32.766 -21.960 54.094 1.00 35.12 638 GLN A N 1
ATOM 974 C CA . GLN A 1 133 ? 32.302 -20.627 53.775 1.00 34.96 638 GLN A CA 1
ATOM 975 C C . GLN A 1 133 ? 32.016 -20.550 52.286 1.00 33.75 638 GLN A C 1
ATOM 976 O O . GLN A 1 133 ? 31.077 -19.874 51.851 1.00 34.65 638 GLN A O 1
ATOM 982 N N . ALA A 1 134 ? 32.818 -21.263 51.500 1.00 32.57 639 ALA A N 1
ATOM 983 C CA . ALA A 1 134 ? 32.637 -21.310 50.039 1.00 31.29 639 ALA A CA 1
ATOM 984 C C . ALA A 1 134 ? 31.312 -21.922 49.731 1.00 31.67 639 ALA A C 1
ATOM 985 O O . ALA A 1 134 ? 30.607 -21.461 48.851 1.00 32.39 639 ALA A O 1
ATOM 987 N N . PHE A 1 135 ? 30.952 -22.959 50.476 1.00 32.74 640 PHE A N 1
ATOM 988 C CA . PHE A 1 135 ? 29.632 -23.545 50.344 1.00 33.87 640 PHE A CA 1
ATOM 989 C C . PHE A 1 135 ? 28.533 -22.501 50.610 1.00 34.68 640 PHE A C 1
ATOM 990 O O . PHE A 1 135 ? 27.583 -22.408 49.829 1.00 35.60 640 PHE A O 1
ATOM 998 N N . CYS A 1 136 ? 28.653 -21.720 51.691 1.00 34.79 641 CYS A N 1
ATOM 999 C CA . CYS A 1 136 ? 27.595 -20.758 52.041 1.00 36.42 641 CYS A CA 1
ATOM 1000 C C . CYS A 1 136 ? 27.440 -19.676 50.974 1.00 35.81 641 CYS A C 1
ATOM 1001 O O . CYS A 1 136 ? 26.332 -19.341 50.602 1.00 36.62 641 CYS A O 1
ATOM 1004 N N . VAL A 1 137 ? 28.549 -19.111 50.489 1.00 34.45 642 VAL A N 1
ATOM 1005 C CA . VAL A 1 137 ? 28.443 -18.128 49.416 1.00 33.75 642 VAL A CA 1
ATOM 1006 C C . VAL A 1 137 ? 27.871 -18.780 48.124 1.00 33.75 642 VAL A C 1
ATOM 1007 O O . VAL A 1 137 ? 27.087 -18.159 47.419 1.00 34.73 642 VAL A O 1
ATOM 1011 N N . LEU A 1 138 ? 28.219 -20.037 47.846 1.00 32.96 643 LEU A N 1
ATOM 1012 C CA . LEU A 1 138 ? 27.678 -20.726 46.660 1.00 33.03 643 LEU A CA 1
ATOM 1013 C C . LEU A 1 138 ? 26.167 -20.897 46.741 1.00 34.63 643 LEU A C 1
ATOM 1014 O O . LEU A 1 138 ? 25.474 -20.665 45.753 1.00 35.35 643 LEU A O 1
ATOM 1019 N N . VAL A 1 139 ? 25.672 -21.339 47.908 1.00 35.80 644 VAL A N 1
ATOM 1020 C CA . VAL A 1 139 ? 24.226 -21.424 48.189 1.00 37.20 644 VAL A CA 1
ATOM 1021 C C . VAL A 1 139 ? 23.565 -20.053 47.991 1.00 38.47 644 VAL A C 1
ATOM 1022 O O . VAL A 1 139 ? 22.515 -19.949 47.339 1.00 40.14 644 VAL A O 1
ATOM 1026 N N . LYS A 1 140 ? 24.157 -19.006 48.568 1.00 37.98 645 LYS A N 1
ATOM 1027 C CA . LYS A 1 140 ? 23.638 -17.628 48.395 1.00 39.35 645 LYS A CA 1
ATOM 1028 C C . LYS A 1 140 ? 23.465 -17.250 46.923 1.00 39.03 645 LYS A C 1
ATOM 1029 O O . LYS A 1 140 ? 22.417 -16.758 46.530 1.00 41.00 645 LYS A O 1
ATOM 1032 N N . ILE A 1 141 ? 24.499 -17.478 46.125 1.00 37.06 646 ILE A N 1
ATOM 1033 C CA . ILE A 1 141 ? 24.481 -17.113 44.714 1.00 37.51 646 ILE A CA 1
ATOM 1034 C C . ILE A 1 141 ? 23.401 -17.915 43.991 1.00 39.38 646 ILE A C 1
ATOM 1035 O O . ILE A 1 141 ? 22.596 -17.348 43.237 1.00 41.07 646 ILE A O 1
ATOM 1048 N N . TYR A 1 143 ? 20.661 -19.385 45.291 1.00 44.51 648 TYR A N 1
ATOM 1049 C CA . TYR A 1 143 ? 19.296 -19.102 45.768 1.00 47.37 648 TYR A CA 1
ATOM 1050 C C . TYR A 1 143 ? 18.943 -17.631 45.748 1.00 48.73 648 TYR A C 1
ATOM 1051 O O . TYR A 1 143 ? 17.988 -17.244 45.103 1.00 51.39 648 TYR A O 1
ATOM 1060 N N . ASP A 1 144 ? 19.686 -16.815 46.486 1.00 48.35 649 ASP A N 1
ATOM 1061 C CA . ASP A 1 144 ? 19.312 -15.403 46.675 1.00 50.35 649 ASP A CA 1
ATOM 1062 C C . ASP A 1 144 ? 19.504 -14.550 45.441 1.00 50.13 649 ASP A C 1
ATOM 1063 O O . ASP A 1 144 ? 18.752 -13.603 45.231 1.00 52.63 649 ASP A O 1
ATOM 1068 N N . TYR A 1 145 ? 20.529 -14.867 44.655 1.00 47.49 650 TYR A N 1
ATOM 1069 C CA . TYR A 1 145 ? 20.839 -14.114 43.448 1.00 47.56 650 TYR A CA 1
ATOM 1070 C C . TYR A 1 145 ? 20.154 -14.715 42.241 1.00 48.64 650 TYR A C 1
ATOM 1071 O O . TYR A 1 145 ? 20.274 -14.193 41.144 1.00 49.79 650 TYR A O 1
ATOM 1080 N N . GLY A 1 146 ? 19.454 -15.827 42.452 1.00 49.03 651 GLY A N 1
ATOM 1081 C CA . GLY A 1 146 ? 18.586 -16.410 41.446 1.00 50.41 651 GLY A CA 1
ATOM 1082 C C . GLY A 1 146 ? 19.298 -17.126 40.318 1.00 49.22 651 GLY A C 1
ATOM 1083 O O . GLY A 1 146 ? 18.720 -17.294 39.235 1.00 50.96 651 GLY A O 1
ATOM 1084 N N . LEU A 1 147 ? 20.539 -17.553 40.542 1.00 46.12 652 LEU A N 1
ATOM 1085 C CA . LEU A 1 147 ? 21.269 -18.273 39.495 1.00 45.55 652 LEU A CA 1
ATOM 1086 C C . LEU A 1 147 ? 20.619 -19.628 39.198 1.00 46.93 652 LEU A C 1
ATOM 1087 O O . LEU A 1 147 ? 20.524 -20.027 38.038 1.00 48.60 652 LEU A O 1
ATOM 1092 N N . ARG A 1 148 ? 20.129 -20.319 40.228 1.00 46.91 653 ARG A N 1
ATOM 1093 C CA . ARG A 1 148 ? 19.495 -21.627 40.021 1.00 48.50 653 ARG A CA 1
ATOM 1094 C C . ARG A 1 148 ? 18.215 -21.559 39.150 1.00 51.88 653 ARG A C 1
ATOM 1095 O O . ARG A 1 148 ? 17.812 -22.554 38.549 1.00 52.98 653 ARG A O 1
ATOM 1103 N N . ASP A 1 149 ? 17.584 -20.387 39.097 1.00 53.21 654 ASP A N 1
ATOM 1104 C CA . ASP A 1 149 ? 16.371 -20.210 38.326 1.00 56.86 654 ASP A CA 1
ATOM 1105 C C . ASP A 1 149 ? 16.631 -20.329 36.835 1.00 58.20 654 ASP A C 1
ATOM 1106 O O . ASP A 1 149 ? 15.736 -20.662 36.104 1.00 61.37 654 ASP A O 1
ATOM 1111 N N . LEU A 1 150 ? 17.856 -20.058 36.390 1.00 56.69 655 LEU A N 1
ATOM 1112 C CA . LEU A 1 150 ? 18.197 -20.239 34.991 1.00 58.57 655 LEU A CA 1
ATOM 1113 C C . LEU A 1 150 ? 18.002 -21.686 34.522 1.00 60.89 655 LEU A C 1
ATOM 1114 O O . LEU A 1 150 ? 17.654 -21.915 33.355 1.00 63.36 655 LEU A O 1
ATOM 1119 N N . TYR A 1 151 ? 18.201 -22.641 35.433 1.00 60.05 656 TYR A N 1
ATOM 1120 C CA . TYR A 1 151 ? 18.131 -24.077 35.111 1.00 62.26 656 TYR A CA 1
ATOM 1121 C C . TYR A 1 151 ? 16.692 -24.557 35.106 1.00 66.48 656 TYR A C 1
ATOM 1122 O O . TYR A 1 151 ? 16.275 -25.381 34.270 1.00 69.60 656 TYR A O 1
ATOM 1131 N N . ARG A 1 152 ? 15.934 -24.019 36.056 1.00 60.08 657 ARG A N 1
ATOM 1132 C CA . ARG A 1 152 ? 14.524 -24.340 36.258 1.00 64.18 657 ARG A CA 1
ATOM 1133 C C . ARG A 1 152 ? 13.726 -24.451 34.955 1.00 65.77 657 ARG A C 1
ATOM 1134 O O . ARG A 1 152 ? 13.939 -23.666 34.033 1.00 64.17 657 ARG A O 1
ATOM 1142 N N . ASN A 1 153 ? 12.798 -25.418 34.905 1.00 69.56 658 ASN A N 1
ATOM 1143 C CA . ASN A 1 153 ? 11.855 -25.611 33.771 1.00 72.08 658 ASN A CA 1
ATOM 1144 C C . ASN A 1 153 ? 12.522 -25.981 32.437 1.00 69.99 658 ASN A C 1
ATOM 1145 O O . ASN A 1 153 ? 12.107 -25.497 31.376 1.00 70.05 658 ASN A O 1
ATOM 1150 N N . ASN A 1 154 ? 13.526 -26.849 32.482 1.00 68.47 659 ASN A N 1
ATOM 1151 C CA . ASN A 1 154 ? 14.350 -27.132 31.311 1.00 66.31 659 ASN A CA 1
ATOM 1152 C C . ASN A 1 154 ? 14.881 -25.832 30.659 1.00 62.58 659 ASN A C 1
ATOM 1153 O O . ASN A 1 154 ? 14.773 -25.631 29.446 1.00 62.47 659 ASN A O 1
ATOM 1158 N N . PHE A 1 155 ? 15.431 -24.962 31.506 1.00 59.99 660 PHE A N 1
ATOM 1159 C CA . PHE A 1 155 ? 16.136 -23.724 31.114 1.00 56.41 660 PHE A CA 1
ATOM 1160 C C . PHE A 1 155 ? 15.274 -22.570 30.576 1.00 56.31 660 PHE A C 1
ATOM 1161 O O . PHE A 1 155 ? 15.763 -21.749 29.803 1.00 54.53 660 PHE A O 1
ATOM 1169 N N . GLU A 1 156 ? 14.023 -22.471 31.025 1.00 58.29 661 GLU A N 1
ATOM 1170 C CA . GLU A 1 156 ? 13.121 -21.428 30.539 1.00 58.86 661 GLU A CA 1
ATOM 1171 C C . GLU A 1 156 ? 13.708 -20.024 30.623 1.00 56.02 661 GLU A C 1
ATOM 1172 O O . GLU A 1 156 ? 13.686 -19.285 29.649 1.00 54.56 661 GLU A O 1
ATOM 1178 N N . ASP A 1 157 ? 14.204 -19.647 31.793 1.00 54.93 662 ASP A N 1
ATOM 1179 C CA . ASP A 1 157 ? 14.639 -18.257 32.020 1.00 53.33 662 ASP A CA 1
ATOM 1180 C C . ASP A 1 157 ? 15.987 -17.941 31.380 1.00 49.41 662 ASP A C 1
ATOM 1181 O O . ASP A 1 157 ? 16.303 -16.779 31.139 1.00 47.68 662 ASP A O 1
ATOM 1186 N N . LEU A 1 158 ? 16.788 -18.972 31.128 1.00 47.65 663 LEU A N 1
ATOM 1187 C CA . LEU A 1 158 ? 18.028 -18.791 30.388 1.00 45.07 663 LEU A CA 1
ATOM 1188 C C . LEU A 1 158 ? 17.674 -18.385 28.932 1.00 45.15 663 LEU A C 1
ATOM 1189 O O . LEU A 1 158 ? 18.214 -17.409 28.405 1.00 43.50 663 LEU A O 1
ATOM 1194 N N . HIS A 1 159 ? 16.745 -19.121 28.320 1.00 46.78 664 HIS A N 1
ATOM 1195 C CA . HIS A 1 159 ? 16.267 -18.808 26.971 1.00 47.82 664 HIS A CA 1
ATOM 1196 C C . HIS A 1 159 ? 15.704 -17.396 26.885 1.00 48.38 664 HIS A C 1
ATOM 1197 O O . HIS A 1 159 ? 15.924 -16.694 25.902 1.00 47.61 664 HIS A O 1
ATOM 1204 N N . CYS A 1 160 ? 14.979 -16.980 27.918 1.00 49.72 665 CYS A N 1
ATOM 1205 C CA . CYS A 1 160 ? 14.528 -15.600 27.997 1.00 50.46 665 CYS A CA 1
ATOM 1206 C C . CYS A 1 160 ? 15.728 -14.668 27.943 1.00 47.73 665 CYS A C 1
ATOM 1207 O O . CYS A 1 160 ? 15.720 -13.705 27.190 1.00 47.72 665 CYS A O 1
ATOM 1210 N N . LYS A 1 161 ? 16.768 -14.981 28.717 1.00 45.86 666 LYS A N 1
ATOM 1211 C CA . LYS A 1 161 ? 17.963 -14.136 28.791 1.00 43.91 666 LYS A CA 1
ATOM 1212 C C . LYS A 1 161 ? 18.744 -14.058 27.474 1.00 42.28 666 LYS A C 1
ATOM 1213 O O . LYS A 1 161 ? 19.274 -13.007 27.135 1.00 41.13 666 LYS A O 1
ATOM 1219 N N . PHE A 1 162 ? 18.769 -15.151 26.717 1.00 41.93 667 PHE A N 1
ATOM 1220 C CA . PHE A 1 162 ? 19.290 -15.116 25.357 1.00 41.03 667 PHE A CA 1
ATOM 1221 C C . PHE A 1 162 ? 18.536 -14.085 24.501 1.00 41.78 667 PHE A C 1
ATOM 1222 O O . PHE A 1 162 ? 19.155 -13.263 23.822 1.00 40.94 667 PHE A O 1
ATOM 1230 N N . TYR A 1 163 ? 17.211 -14.130 24.525 1.00 43.10 668 TYR A N 1
ATOM 1231 C CA . TYR A 1 163 ? 16.424 -13.179 23.754 1.00 44.40 668 TYR A CA 1
ATOM 1232 C C . TYR A 1 163 ? 16.814 -11.740 24.121 1.00 44.45 668 TYR A C 1
ATOM 1233 O O . TYR A 1 163 ? 17.051 -10.906 23.242 1.00 44.20 668 TYR A O 1
ATOM 1242 N N . GLN A 1 164 ? 16.888 -11.468 25.422 1.00 44.60 669 GLN A N 1
ATOM 1243 C CA . GLN A 1 164 ? 17.195 -10.126 25.916 1.00 45.05 669 GLN A CA 1
ATOM 1244 C C . GLN A 1 164 ? 18.548 -9.595 25.428 1.00 43.16 669 GLN A C 1
ATOM 1245 O O . GLN A 1 164 ? 18.668 -8.419 25.104 1.00 43.93 669 GLN A O 1
ATOM 1251 N N . LEU A 1 165 ? 19.558 -10.455 25.382 1.00 41.41 670 LEU A N 1
ATOM 1252 C CA . LEU A 1 165 ? 20.888 -10.036 24.936 1.00 40.38 670 LEU A CA 1
ATOM 1253 C C . LEU A 1 165 ? 20.859 -9.708 23.451 1.00 40.42 670 LEU A C 1
ATOM 1254 O O . LEU A 1 165 ? 21.454 -8.721 23.013 1.00 40.06 670 LEU A O 1
ATOM 1259 N N . GLU A 1 166 ? 20.162 -10.543 22.684 1.00 40.78 671 GLU A N 1
ATOM 1260 C CA . GLU A 1 166 ? 19.976 -10.310 21.248 1.00 41.28 671 GLU A CA 1
ATOM 1261 C C . GLU A 1 166 ? 19.241 -8.982 20.971 1.00 42.78 671 GLU A C 1
ATOM 1262 O O . GLU A 1 166 ? 19.657 -8.228 20.106 1.00 42.18 671 GLU A O 1
ATOM 1268 N N . ARG A 1 167 ? 18.188 -8.674 21.735 1.00 44.22 672 ARG A N 1
ATOM 1269 C CA . ARG A 1 167 ? 17.506 -7.379 21.585 1.00 46.62 672 ARG A CA 1
ATOM 1270 C C . ARG A 1 167 ? 18.387 -6.215 22.021 1.00 46.46 672 ARG A C 1
ATOM 1271 O O . ARG A 1 167 ? 18.358 -5.160 21.393 1.00 47.30 672 ARG A O 1
ATOM 1279 N N . LEU A 1 168 ? 19.155 -6.405 23.099 1.00 45.63 673 LEU A N 1
ATOM 1280 C CA . LEU A 1 168 ? 20.113 -5.394 23.570 1.00 45.92 673 LEU A CA 1
ATOM 1281 C C . LEU A 1 168 ? 21.189 -5.173 22.498 1.00 45.50 673 LEU A C 1
ATOM 1282 O O . LEU A 1 168 ? 21.569 -4.036 22.202 1.00 46.51 673 LEU A O 1
ATOM 1295 N N . GLN A 1 170 ? 20.829 -5.786 19.291 1.00 46.39 675 GLN A N 1
ATOM 1296 C CA . GLN A 1 170 ? 20.133 -5.126 18.193 1.00 48.09 675 GLN A CA 1
ATOM 1297 C C . GLN A 1 170 ? 20.043 -3.627 18.414 1.00 50.26 675 GLN A C 1
ATOM 1298 O O . GLN A 1 170 ? 20.184 -2.866 17.470 1.00 50.94 675 GLN A O 1
ATOM 1304 N N . GLU A 1 171 ? 19.815 -3.200 19.660 1.00 51.62 676 GLU A N 1
ATOM 1305 C CA . GLU A 1 171 ? 19.746 -1.758 19.962 1.00 54.47 676 GLU A CA 1
ATOM 1306 C C . GLU A 1 171 ? 21.135 -1.109 20.109 1.00 53.99 676 GLU A C 1
ATOM 1307 O O . GLU A 1 171 ? 21.320 0.014 19.680 1.00 56.12 676 GLU A O 1
ATOM 1313 N N . GLN A 1 172 ? 22.103 -1.809 20.695 1.00 52.01 677 GLN A N 1
ATOM 1314 C CA . GLN A 1 172 ? 23.407 -1.189 21.042 1.00 52.33 677 GLN A CA 1
ATOM 1315 C C . GLN A 1 172 ? 24.582 -1.533 20.101 1.00 50.94 677 GLN A C 1
ATOM 1316 O O . GLN A 1 172 ? 25.565 -0.791 20.048 1.00 51.96 677 GLN A O 1
ATOM 1322 N N . LEU A 1 173 ? 24.476 -2.653 19.384 1.00 48.51 678 LEU A N 1
ATOM 1323 C CA . LEU A 1 173 ? 25.485 -3.089 18.427 1.00 47.62 678 LEU A CA 1
ATOM 1324 C C . LEU A 1 173 ? 24.787 -3.620 17.171 1.00 47.20 678 LEU A C 1
ATOM 1325 O O . LEU A 1 173 ? 24.779 -4.816 16.910 1.00 45.41 678 LEU A O 1
ATOM 1330 N N . PRO A 1 174 ? 24.196 -2.718 16.388 1.00 48.75 679 PRO A N 1
ATOM 1331 C CA . PRO A 1 174 ? 23.411 -3.139 15.243 1.00 48.79 679 PRO A CA 1
ATOM 1332 C C . PRO A 1 174 ? 24.254 -3.788 14.121 1.00 48.32 679 PRO A C 1
ATOM 1333 O O . PRO A 1 174 ? 23.814 -4.781 13.515 1.00 47.08 679 PRO A O 1
ATOM 1337 N N . ASP A 1 175 ? 25.446 -3.254 13.855 1.00 49.18 680 ASP A N 1
ATOM 1338 C CA . ASP A 1 175 ? 26.313 -3.847 12.830 1.00 49.21 680 ASP A CA 1
ATOM 1339 C C . ASP A 1 175 ? 26.632 -5.293 13.182 1.00 46.77 680 ASP A C 1
ATOM 1340 O O . ASP A 1 175 ? 26.627 -6.154 12.336 1.00 47.00 680 ASP A O 1
ATOM 1345 N N . LEU A 1 176 ? 26.903 -5.557 14.444 1.00 45.72 681 LEU A N 1
ATOM 1346 C CA . LEU A 1 176 ? 27.227 -6.903 14.873 1.00 43.77 681 LEU A CA 1
ATOM 1347 C C . LEU A 1 176 ? 25.965 -7.774 14.850 1.00 42.18 681 LEU A C 1
ATOM 1348 O O . LEU A 1 176 ? 26.000 -8.933 14.433 1.00 40.93 681 LEU A O 1
ATOM 1353 N N . HIS A 1 177 ? 24.851 -7.209 15.294 1.00 42.03 682 HIS A N 1
ATOM 1354 C CA . HIS A 1 177 ? 23.568 -7.902 15.196 1.00 42.04 682 HIS A CA 1
ATOM 1355 C C . HIS A 1 177 ? 23.203 -8.243 13.740 1.00 42.17 682 HIS A C 1
ATOM 1356 O O . HIS A 1 177 ? 22.721 -9.321 13.459 1.00 41.64 682 HIS A O 1
ATOM 1363 N N . SER A 1 178 ? 23.437 -7.317 12.834 1.00 42.99 683 SER A N 1
ATOM 1364 C CA . SER A 1 178 ? 23.204 -7.568 11.403 1.00 44.38 683 SER A CA 1
ATOM 1365 C C . SER A 1 178 ? 24.064 -8.736 10.903 1.00 42.95 683 SER A C 1
ATOM 1366 O O . SER A 1 178 ? 23.565 -9.654 10.267 1.00 42.24 683 SER A O 1
ATOM 1369 N N . HIS A 1 179 ? 25.348 -8.720 11.236 1.00 42.98 684 HIS A N 1
ATOM 1370 C CA . HIS A 1 179 ? 26.266 -9.782 10.807 1.00 42.84 684 HIS A CA 1
ATOM 1371 C C . HIS A 1 179 ? 25.910 -11.114 11.451 1.00 41.83 684 HIS A C 1
ATOM 1372 O O . HIS A 1 179 ? 25.923 -12.148 10.792 1.00 42.67 684 HIS A O 1
ATOM 1379 N N . PHE A 1 180 ? 25.561 -11.100 12.722 1.00 41.15 685 PHE A N 1
ATOM 1380 C CA . PHE A 1 180 ? 25.138 -12.345 13.377 1.00 40.84 685 PHE A CA 1
ATOM 1381 C C . PHE A 1 180 ? 23.846 -12.898 12.769 1.00 41.58 685 PHE A C 1
ATOM 1382 O O . PHE A 1 180 ? 23.702 -14.110 12.622 1.00 40.70 685 PHE A O 1
ATOM 1390 N N . SER A 1 181 ? 22.945 -11.993 12.398 1.00 42.94 686 SER A N 1
ATOM 1391 C CA . SER A 1 181 ? 21.697 -12.330 11.701 1.00 45.09 686 SER A CA 1
ATOM 1392 C C . SER A 1 181 ? 21.914 -13.003 10.352 1.00 46.11 686 SER A C 1
ATOM 1393 O O . SER A 1 181 ? 21.302 -14.038 10.064 1.00 46.87 686 SER A O 1
ATOM 1396 N N . ASP A 1 182 ? 22.795 -12.422 9.541 1.00 46.72 687 ASP A N 1
ATOM 1397 C CA . ASP A 1 182 ? 23.209 -13.033 8.282 1.00 47.52 687 ASP A CA 1
ATOM 1398 C C . ASP A 1 182 ? 23.825 -14.419 8.471 1.00 47.20 687 ASP A C 1
ATOM 1399 O O . ASP A 1 182 ? 23.718 -15.253 7.577 1.00 49.03 687 ASP A O 1
ATOM 1404 N N . LEU A 1 183 ? 24.518 -14.656 9.588 1.00 45.67 688 LEU A N 1
ATOM 1405 C CA . LEU A 1 183 ? 25.148 -15.960 9.840 1.00 45.37 688 LEU A CA 1
ATOM 1406 C C . LEU A 1 183 ? 24.209 -16.963 10.567 1.00 44.73 688 LEU A C 1
ATOM 1407 O O . LEU A 1 183 ? 24.578 -18.111 10.775 1.00 44.98 688 LEU A O 1
ATOM 1412 N N . ASN A 1 184 ? 23.025 -16.516 10.978 1.00 44.36 689 ASN A N 1
ATOM 1413 C CA . ASN A 1 184 ? 22.193 -17.255 11.950 1.00 44.21 689 ASN A CA 1
ATOM 1414 C C . ASN A 1 184 ? 22.953 -17.741 13.212 1.00 42.63 689 ASN A C 1
ATOM 1415 O O . ASN A 1 184 ? 22.727 -18.840 13.720 1.00 42.04 689 ASN A O 1
ATOM 1420 N N . LEU A 1 185 ? 23.852 -16.892 13.698 1.00 41.42 690 LEU A N 1
ATOM 1421 C CA . LEU A 1 185 ? 24.551 -17.128 14.955 1.00 41.09 690 LEU A CA 1
ATOM 1422 C C . LEU A 1 185 ? 23.686 -16.549 16.085 1.00 40.42 690 LEU A C 1
ATOM 1423 O O . LEU A 1 185 ? 23.558 -15.338 16.220 1.00 40.81 690 LEU A O 1
ATOM 1428 N N . GLU A 1 186 ? 23.071 -17.430 16.862 1.00 40.70 691 GLU A N 1
ATOM 1429 C CA . GLU A 1 186 ? 22.131 -17.060 17.917 1.00 40.96 691 GLU A CA 1
ATOM 1430 C C . GLU A 1 186 ? 22.811 -17.187 19.264 1.00 40.30 691 GLU A C 1
ATOM 1431 O O . GLU A 1 186 ? 23.804 -17.909 19.403 1.00 40.20 691 GLU A O 1
ATOM 1437 N N . ALA A 1 187 ? 22.276 -16.488 20.257 1.00 39.98 692 ALA A N 1
ATOM 1438 C CA . ALA A 1 187 ? 22.932 -16.361 21.555 1.00 39.30 692 ALA A CA 1
ATOM 1439 C C . ALA A 1 187 ? 23.103 -17.697 22.294 1.00 39.75 692 ALA A C 1
ATOM 1440 O O . ALA A 1 187 ? 24.089 -17.896 23.028 1.00 39.45 692 ALA A O 1
ATOM 1442 N N . HIS A 1 188 ? 22.165 -18.622 22.100 1.00 40.88 693 HIS A N 1
ATOM 1443 C CA . HIS A 1 188 ? 22.241 -19.928 22.779 1.00 41.61 693 HIS A CA 1
ATOM 1444 C C . HIS A 1 188 ? 23.445 -20.770 22.323 1.00 41.56 693 HIS A C 1
ATOM 1445 O O . HIS A 1 188 ? 23.785 -21.759 22.961 1.00 42.19 693 HIS A O 1
ATOM 1460 N N . TYR A 1 190 ? 26.639 -19.370 21.896 1.00 38.98 695 TYR A N 1
ATOM 1461 C CA . TYR A 1 190 ? 27.913 -18.858 22.464 1.00 38.50 695 TYR A CA 1
ATOM 1462 C C . TYR A 1 190 ? 27.830 -18.310 23.882 1.00 38.12 695 TYR A C 1
ATOM 1463 O O . TYR A 1 190 ? 28.865 -18.045 24.495 1.00 39.21 695 TYR A O 1
ATOM 1472 N N . ALA A 1 191 ? 26.624 -18.152 24.407 1.00 38.19 696 ALA A N 1
ATOM 1473 C CA . ALA A 1 191 ? 26.419 -17.401 25.625 1.00 37.78 696 ALA A CA 1
ATOM 1474 C C . ALA A 1 191 ? 25.869 -18.244 26.791 1.00 38.04 696 ALA A C 1
ATOM 1475 O O . ALA A 1 191 ? 25.611 -17.700 27.847 1.00 38.00 696 ALA A O 1
ATOM 1477 N N . SER A 1 192 ? 25.695 -19.551 26.602 1.00 38.37 697 SER A N 1
ATOM 1478 C CA . SER A 1 192 ? 25.138 -20.412 27.653 1.00 39.46 697 SER A CA 1
ATOM 1479 C C . SER A 1 192 ? 26.009 -20.449 28.927 1.00 39.05 697 SER A C 1
ATOM 1480 O O . SER A 1 192 ? 25.494 -20.288 30.020 1.00 39.56 697 SER A O 1
ATOM 1482 N N . GLN A 1 193 ? 27.307 -20.681 28.774 1.00 38.43 698 GLN A N 1
ATOM 1483 C CA . GLN A 1 193 ? 28.256 -20.686 29.909 1.00 38.36 698 GLN A CA 1
ATOM 1484 C C . GLN A 1 193 ? 28.489 -19.309 30.535 1.00 37.53 698 GLN A C 1
ATOM 1485 O O . GLN A 1 193 ? 28.771 -19.182 31.735 1.00 37.07 698 GLN A O 1
ATOM 1491 N N . TRP A 1 194 ? 28.408 -18.279 29.705 1.00 37.30 699 TRP A N 1
ATOM 1492 C CA . TRP A 1 194 ? 28.408 -16.905 30.167 1.00 37.05 699 TRP A CA 1
ATOM 1493 C C . TRP A 1 194 ? 27.401 -16.713 31.293 1.00 37.01 699 TRP A C 1
ATOM 1494 O O . TRP A 1 194 ? 27.733 -16.212 32.375 1.00 36.24 699 TRP A O 1
ATOM 1505 N N . PHE A 1 195 ? 26.166 -17.111 31.020 1.00 37.52 700 PHE A N 1
ATOM 1506 C CA . PHE A 1 195 ? 25.075 -16.936 31.977 1.00 38.43 700 PHE A CA 1
ATOM 1507 C C . PHE A 1 195 ? 25.096 -17.991 33.074 1.00 38.87 700 PHE A C 1
ATOM 1508 O O . PHE A 1 195 ? 24.963 -17.656 34.257 1.00 39.62 700 PHE A O 1
ATOM 1516 N N . LEU A 1 196 ? 25.255 -19.258 32.697 1.00 38.46 701 LEU A N 1
ATOM 1517 C CA . LEU A 1 196 ? 25.156 -20.338 33.673 1.00 39.18 701 LEU A CA 1
ATOM 1518 C C . LEU A 1 196 ? 26.352 -20.384 34.653 1.00 38.74 701 LEU A C 1
ATOM 1519 O O . LEU A 1 196 ? 26.171 -20.662 35.849 1.00 39.50 701 LEU A O 1
ATOM 1524 N N . THR A 1 197 ? 27.561 -20.135 34.152 1.00 37.22 702 THR A N 1
ATOM 1525 C CA . THR A 1 197 ? 28.746 -20.314 34.975 1.00 36.93 702 THR A CA 1
ATOM 1526 C C . THR A 1 197 ? 29.341 -18.992 35.404 1.00 36.39 702 THR A C 1
ATOM 1527 O O . THR A 1 197 ? 30.327 -18.970 36.136 1.00 36.12 702 THR A O 1
ATOM 1531 N N . LEU A 1 198 ? 28.722 -17.898 34.974 1.00 35.51 703 LEU A N 1
ATOM 1532 C CA . LEU A 1 198 ? 29.212 -16.564 35.270 1.00 35.92 703 LEU A CA 1
ATOM 1533 C C . LEU A 1 198 ? 30.614 -16.345 34.667 1.00 36.04 703 LEU A C 1
ATOM 1534 O O . LEU A 1 198 ? 31.474 -15.713 35.306 1.00 36.46 703 LEU A O 1
ATOM 1539 N N . PHE A 1 199 ? 30.820 -16.890 33.456 1.00 35.55 704 PHE A N 1
ATOM 1540 C CA . PHE A 1 199 ? 32.111 -16.884 32.750 1.00 35.96 704 PHE A CA 1
ATOM 1541 C C . PHE A 1 199 ? 33.198 -17.782 33.355 1.00 36.85 704 PHE A C 1
ATOM 1542 O O . PHE A 1 199 ? 34.295 -17.870 32.805 1.00 37.37 704 PHE A O 1
ATOM 1550 N N . THR A 1 200 ? 32.910 -18.462 34.466 1.00 37.08 705 THR A N 1
ATOM 1551 C CA . THR A 1 200 ? 33.934 -19.270 35.140 1.00 37.65 705 THR A CA 1
ATOM 1552 C C . THR A 1 200 ? 34.280 -20.551 34.366 1.00 38.38 705 THR A C 1
ATOM 1553 O O . THR A 1 200 ? 35.229 -21.254 34.741 1.00 39.57 705 THR A O 1
ATOM 1557 N N . ALA A 1 201 ? 33.505 -20.865 33.321 1.00 37.66 706 ALA A N 1
ATOM 1558 C CA . ALA A 1 201 ? 33.699 -22.093 32.543 1.00 38.90 706 ALA A CA 1
ATOM 1559 C C . ALA A 1 201 ? 34.880 -22.006 31.593 1.00 39.81 706 ALA A C 1
ATOM 1560 O O . ALA A 1 201 ? 35.579 -23.001 31.398 1.00 41.64 706 ALA A O 1
ATOM 1562 N N . LYS A 1 202 ? 35.106 -20.826 31.019 1.00 39.13 707 LYS A N 1
ATOM 1563 C CA . LYS A 1 202 ? 36.161 -20.641 30.018 1.00 40.99 707 LYS A CA 1
ATOM 1564 C C . LYS A 1 202 ? 37.114 -19.483 30.301 1.00 41.63 707 LYS A C 1
ATOM 1565 O O . LYS A 1 202 ? 38.203 -19.464 29.764 1.00 44.14 707 LYS A O 1
ATOM 1571 N N . PHE A 1 203 ? 36.715 -18.513 31.126 1.00 40.76 708 PHE A N 1
ATOM 1572 C CA . PHE A 1 203 ? 37.499 -17.279 31.275 1.00 41.04 708 PHE A CA 1
ATOM 1573 C C . PHE A 1 203 ? 38.586 -17.354 32.355 1.00 42.54 708 PHE A C 1
ATOM 1574 O O . PHE A 1 203 ? 38.555 -18.227 33.216 1.00 42.76 708 PHE A O 1
ATOM 1582 N N . PRO A 1 204 ? 39.592 -16.468 32.260 1.00 44.43 709 PRO A N 1
ATOM 1583 C CA . PRO A 1 204 ? 40.726 -16.538 33.186 1.00 46.39 709 PRO A CA 1
ATOM 1584 C C . PRO A 1 204 ? 40.397 -16.095 34.608 1.00 45.58 709 PRO A C 1
ATOM 1585 O O . PRO A 1 204 ? 39.626 -15.180 34.813 1.00 44.59 709 PRO A O 1
ATOM 1589 N N . LEU A 1 205 ? 41.032 -16.735 35.567 1.00 46.64 710 LEU A N 1
ATOM 1590 C CA . LEU A 1 205 ? 40.833 -16.453 36.975 1.00 46.73 710 LEU A CA 1
ATOM 1591 C C . LEU A 1 205 ? 40.798 -14.983 37.345 1.00 47.41 710 LEU A C 1
ATOM 1592 O O . LEU A 1 205 ? 39.888 -14.554 38.053 1.00 45.63 710 LEU A O 1
ATOM 1597 N N . CYS A 1 206 ? 41.772 -14.207 36.877 1.00 50.08 711 CYS A N 1
ATOM 1598 C CA . CYS A 1 206 ? 41.798 -12.781 37.207 1.00 52.09 711 CYS A CA 1
ATOM 1599 C C . CYS A 1 206 ? 40.545 -12.080 36.647 1.00 50.15 711 CYS A C 1
ATOM 1600 O O . CYS A 1 206 ? 40.007 -11.166 37.285 1.00 50.35 711 CYS A O 1
ATOM 1611 N N . VAL A 1 208 ? 37.463 -13.640 36.141 1.00 41.81 713 VAL A N 1
ATOM 1612 C CA . VAL A 1 208 ? 36.264 -14.086 36.836 1.00 39.76 713 VAL A CA 1
ATOM 1613 C C . VAL A 1 208 ? 36.181 -13.636 38.279 1.00 39.63 713 VAL A C 1
ATOM 1614 O O . VAL A 1 208 ? 35.087 -13.448 38.769 1.00 38.02 713 VAL A O 1
ATOM 1618 N N . PHE A 1 209 ? 37.322 -13.417 38.940 1.00 40.94 714 PHE A N 1
ATOM 1619 C CA . PHE A 1 209 ? 37.311 -12.853 40.294 1.00 41.43 714 PHE A CA 1
ATOM 1620 C C . PHE A 1 209 ? 36.625 -11.493 40.290 1.00 41.55 714 PHE A C 1
ATOM 1621 O O . PHE A 1 209 ? 35.911 -11.158 41.231 1.00 40.50 714 PHE A O 1
ATOM 1629 N N . HIS A 1 210 ? 36.873 -10.718 39.227 1.00 42.20 715 HIS A N 1
ATOM 1630 C CA . HIS A 1 210 ? 36.279 -9.392 39.043 1.00 43.35 715 HIS A CA 1
ATOM 1631 C C . HIS A 1 210 ? 34.793 -9.501 38.800 1.00 41.47 715 HIS A C 1
ATOM 1632 O O . HIS A 1 210 ? 34.024 -8.649 39.233 1.00 41.36 715 HIS A O 1
ATOM 1639 N N . ILE A 1 211 ? 34.404 -10.539 38.075 1.00 39.84 716 ILE A N 1
ATOM 1640 C CA . ILE A 1 211 ? 33.001 -10.801 37.818 1.00 38.98 716 ILE A CA 1
ATOM 1641 C C . ILE A 1 211 ? 32.217 -11.106 39.092 1.00 38.58 716 ILE A C 1
ATOM 1642 O O . ILE A 1 211 ? 31.104 -10.637 39.257 1.00 38.24 716 ILE A O 1
ATOM 1647 N N . ILE A 1 212 ? 32.819 -11.883 39.981 1.00 38.37 717 ILE A N 1
ATOM 1648 C CA . ILE A 1 212 ? 32.180 -12.254 41.211 1.00 38.68 717 ILE A CA 1
ATOM 1649 C C . ILE A 1 212 ? 32.022 -11.026 42.101 1.00 40.29 717 ILE A C 1
ATOM 1650 O O . ILE A 1 212 ? 31.017 -10.899 42.777 1.00 40.31 717 ILE A O 1
ATOM 165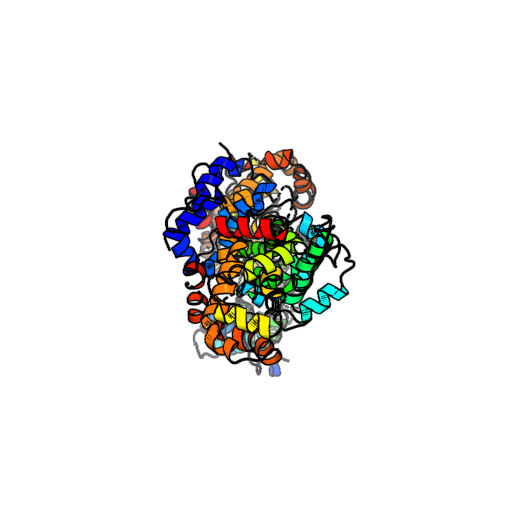5 N N . ASP A 1 213 ? 33.013 -10.126 42.082 1.00 41.97 718 ASP A N 1
ATOM 1656 C CA . ASP A 1 213 ? 32.927 -8.838 42.794 1.00 43.65 718 ASP A CA 1
ATOM 1657 C C . ASP A 1 213 ? 31.643 -8.115 42.390 1.00 43.79 718 ASP A C 1
ATOM 1658 O O . ASP A 1 213 ? 30.847 -7.715 43.244 1.00 44.04 718 ASP A O 1
ATOM 1663 N N . LEU A 1 214 ? 31.469 -7.952 41.076 1.00 43.10 719 LEU A N 1
ATOM 1664 C CA . LEU A 1 214 ? 30.340 -7.209 40.506 1.00 44.12 719 LEU A CA 1
ATOM 1665 C C . LEU A 1 214 ? 28.992 -7.919 40.672 1.00 43.12 719 LEU A C 1
ATOM 1666 O O . LEU A 1 214 ? 28.017 -7.302 41.062 1.00 43.45 719 LEU A O 1
ATOM 1671 N N . LEU A 1 215 ? 28.952 -9.210 40.372 1.00 41.67 720 LEU A N 1
ATOM 1672 C CA . LEU A 1 215 ? 27.747 -10.005 40.589 1.00 42.00 720 LEU A CA 1
ATOM 1673 C C . LEU A 1 215 ? 27.256 -9.915 42.022 1.00 43.21 720 LEU A C 1
ATOM 1674 O O . LEU A 1 215 ? 26.100 -9.609 42.269 1.00 44.07 720 LEU A O 1
ATOM 1679 N N . LEU A 1 216 ? 28.140 -10.197 42.973 1.00 43.40 721 LEU A N 1
ATOM 1680 C CA . LEU A 1 216 ? 27.729 -10.229 44.368 1.00 44.53 721 LEU A CA 1
ATOM 1681 C C . LEU A 1 216 ? 27.218 -8.869 44.810 1.00 46.22 721 LEU A C 1
ATOM 1682 O O . LEU A 1 216 ? 26.336 -8.790 45.662 1.00 48.11 721 LEU A O 1
ATOM 1687 N N . CYS A 1 217 ? 27.739 -7.805 44.217 1.00 46.57 722 CYS A N 1
ATOM 1688 C CA . CYS A 1 217 ? 27.270 -6.466 44.531 1.00 48.99 722 CYS A CA 1
ATOM 1689 C C . CYS A 1 217 ? 25.963 -6.084 43.812 1.00 49.85 722 CYS A C 1
ATOM 1690 O O . CYS A 1 217 ? 24.998 -5.678 44.447 1.00 51.43 722 CYS A O 1
ATOM 1693 N N . GLU A 1 218 ? 25.948 -6.224 42.491 1.00 48.76 723 GLU A N 1
ATOM 1694 C CA . GLU A 1 218 ? 24.908 -5.650 41.666 1.00 49.98 723 GLU A CA 1
ATOM 1695 C C . GLU A 1 218 ? 23.947 -6.676 41.046 1.00 48.42 723 GLU A C 1
ATOM 1696 O O . GLU A 1 218 ? 23.003 -6.296 40.372 1.00 48.65 723 GLU A O 1
ATOM 1702 N N . GLY A 1 219 ? 24.181 -7.964 41.294 1.00 46.61 724 GLY A N 1
ATOM 1703 C CA . GLY A 1 219 ? 23.247 -9.014 40.881 1.00 45.89 724 GLY A CA 1
ATOM 1704 C C . GLY A 1 219 ? 23.505 -9.552 39.487 1.00 44.24 724 GLY A C 1
ATOM 1705 O O . GLY A 1 219 ? 24.326 -9.005 38.757 1.00 43.30 724 GLY A O 1
ATOM 1706 N N . LEU A 1 220 ? 22.760 -10.598 39.121 1.00 43.83 725 LEU A N 1
ATOM 1707 C CA . LEU A 1 220 ? 22.902 -11.286 37.831 1.00 43.43 725 LEU A CA 1
ATOM 1708 C C . LEU A 1 220 ? 22.868 -10.428 36.549 1.00 43.03 725 LEU A C 1
ATOM 1709 O O . LEU A 1 220 ? 23.505 -10.797 35.562 1.00 41.69 725 LEU A O 1
ATOM 1714 N N . ASN A 1 221 ? 22.124 -9.321 36.541 1.00 44.29 726 ASN A N 1
ATOM 1715 C CA . ASN A 1 221 ? 22.131 -8.424 35.384 1.00 44.38 726 ASN A CA 1
ATOM 1716 C C . ASN A 1 221 ? 23.537 -8.025 34.896 1.00 43.31 726 ASN A C 1
ATOM 1717 O O . ASN A 1 221 ? 23.689 -7.698 33.732 1.00 42.86 726 ASN A O 1
ATOM 1722 N N . ILE A 1 222 ? 24.553 -8.057 35.765 1.00 42.88 727 ILE A N 1
ATOM 1723 C CA . ILE A 1 222 ? 25.952 -7.782 35.337 1.00 42.34 727 ILE A CA 1
ATOM 1724 C C . ILE A 1 222 ? 26.420 -8.637 34.148 1.00 40.28 727 ILE A C 1
ATOM 1725 O O . ILE A 1 222 ? 27.191 -8.177 33.311 1.00 40.07 727 ILE A O 1
ATOM 1730 N N . ILE A 1 223 ? 25.927 -9.859 34.049 1.00 38.88 728 ILE A N 1
ATOM 1731 C CA . ILE A 1 223 ? 26.266 -10.706 32.920 1.00 38.20 728 ILE A CA 1
ATOM 1732 C C . ILE A 1 223 ? 25.921 -10.049 31.555 1.00 38.46 728 ILE A C 1
ATOM 1733 O O . ILE A 1 223 ? 26.664 -10.235 30.591 1.00 37.97 728 ILE A O 1
ATOM 1738 N N . PHE A 1 224 ? 24.822 -9.282 31.498 1.00 38.93 729 PHE A N 1
ATOM 1739 C CA . PHE A 1 224 ? 24.464 -8.511 30.304 1.00 39.37 729 PHE A CA 1
ATOM 1740 C C . PHE A 1 224 ? 25.512 -7.464 29.998 1.00 39.42 729 PHE A C 1
ATOM 1741 O O . PHE A 1 224 ? 25.884 -7.270 28.848 1.00 38.52 729 PHE A O 1
ATOM 1749 N N . HIS A 1 225 ? 25.960 -6.778 31.040 1.00 40.14 730 HIS A N 1
ATOM 1750 C CA . HIS A 1 225 ? 26.973 -5.741 30.905 1.00 41.45 730 HIS A CA 1
ATOM 1751 C C . HIS A 1 225 ? 28.292 -6.287 30.355 1.00 40.57 730 HIS A C 1
ATOM 1752 O O . HIS A 1 225 ? 28.888 -5.673 29.484 1.00 40.87 730 HIS A O 1
ATOM 1759 N N . VAL A 1 226 ? 28.748 -7.431 30.877 1.00 39.39 731 VAL A N 1
ATOM 1760 C CA . VAL A 1 226 ? 30.030 -8.003 30.456 1.00 38.75 731 VAL A CA 1
ATOM 1761 C C . VAL A 1 226 ? 29.909 -8.621 29.051 1.00 38.32 731 VAL A C 1
ATOM 1762 O O . VAL A 1 226 ? 30.784 -8.446 28.212 1.00 39.17 731 VAL A O 1
ATOM 1766 N N . ALA A 1 227 ? 28.815 -9.318 28.796 1.00 37.67 732 ALA A N 1
ATOM 1767 C CA . ALA A 1 227 ? 28.554 -9.886 27.475 1.00 37.07 732 ALA A CA 1
ATOM 1768 C C . ALA A 1 227 ? 28.611 -8.808 26.386 1.00 37.95 732 ALA A C 1
ATOM 1769 O O . ALA A 1 227 ? 29.287 -8.972 25.381 1.00 37.99 732 ALA A O 1
ATOM 1771 N N . LEU A 1 228 ? 27.912 -7.700 26.608 1.00 39.12 733 LEU A N 1
ATOM 1772 C CA . LEU A 1 228 ? 27.895 -6.592 25.655 1.00 40.19 733 LEU A CA 1
ATOM 1773 C C . LEU A 1 228 ? 29.277 -5.915 25.491 1.00 41.37 733 LEU A C 1
ATOM 1774 O O . LEU A 1 228 ? 29.634 -5.500 24.387 1.00 41.45 733 LEU A O 1
ATOM 1779 N N . ALA A 1 229 ? 30.033 -5.802 26.588 1.00 41.85 734 ALA A N 1
ATOM 1780 C CA . ALA A 1 229 ? 31.395 -5.226 26.556 1.00 43.36 734 ALA A CA 1
ATOM 1781 C C . ALA A 1 229 ? 32.362 -6.133 25.806 1.00 42.59 734 ALA A C 1
ATOM 1782 O O . ALA A 1 229 ? 33.219 -5.660 25.088 1.00 45.03 734 ALA A O 1
ATOM 1784 N N . LEU A 1 230 ? 32.215 -7.434 25.978 1.00 40.53 735 LEU A N 1
ATOM 1785 C CA . LEU A 1 230 ? 32.994 -8.402 25.231 1.00 40.10 735 LEU A CA 1
ATOM 1786 C C . LEU A 1 230 ? 32.722 -8.317 23.735 1.00 40.28 735 LEU A C 1
ATOM 1787 O O . LEU A 1 230 ? 33.651 -8.360 22.923 1.00 40.81 735 LEU A O 1
ATOM 1792 N N . LEU A 1 231 ? 31.441 -8.211 23.381 1.00 39.79 736 LEU A N 1
ATOM 1793 C CA . LEU A 1 231 ? 31.039 -8.153 21.994 1.00 39.95 736 LEU A CA 1
ATOM 1794 C C . LEU A 1 231 ? 31.507 -6.857 21.392 1.00 42.02 736 LEU A C 1
ATOM 1795 O O . LEU A 1 231 ? 31.962 -6.847 20.268 1.00 42.68 736 LEU A O 1
ATOM 1800 N N . LYS A 1 232 ? 31.416 -5.767 22.147 1.00 43.79 737 LYS A N 1
ATOM 1801 C CA . LYS A 1 232 ? 31.821 -4.466 21.627 1.00 46.87 737 LYS A CA 1
ATOM 1802 C C . LYS A 1 232 ? 33.330 -4.386 21.347 1.00 48.64 737 LYS A C 1
ATOM 1803 O O . LYS A 1 232 ? 33.723 -3.992 20.258 1.00 49.94 737 LYS A O 1
ATOM 1809 N N . THR A 1 233 ? 34.151 -4.774 22.327 1.00 48.94 738 THR A N 1
ATOM 1810 C CA . THR A 1 233 ? 35.614 -4.765 22.191 1.00 51.23 738 THR A CA 1
ATOM 1811 C C . THR A 1 233 ? 36.119 -5.688 21.082 1.00 51.00 738 THR A C 1
ATOM 1812 O O . THR A 1 233 ? 37.176 -5.426 20.500 1.00 53.20 738 THR A O 1
ATOM 1816 N N . SER A 1 234 ? 35.371 -6.766 20.821 1.00 48.79 739 SER A N 1
ATOM 1817 C CA . SER A 1 234 ? 35.690 -7.762 19.783 1.00 48.60 739 SER A CA 1
ATOM 1818 C C . SER A 1 234 ? 35.024 -7.508 18.415 1.00 48.79 739 SER A C 1
ATOM 1819 O O . SER A 1 234 ? 35.153 -8.315 17.508 1.00 48.48 739 SER A O 1
ATOM 1822 N N . LYS A 1 235 ? 34.309 -6.400 18.276 1.00 49.73 740 LYS A N 1
ATOM 1823 C CA . LYS A 1 235 ? 33.503 -6.139 17.091 1.00 50.02 740 LYS A CA 1
ATOM 1824 C C . LYS A 1 235 ? 34.247 -6.458 15.782 1.00 51.75 740 LYS A C 1
ATOM 1825 O O . LYS A 1 235 ? 33.734 -7.193 14.918 1.00 50.93 740 LYS A O 1
ATOM 1831 N N . GLU A 1 236 ? 35.451 -5.911 15.633 1.00 54.10 741 GLU A N 1
ATOM 1832 C CA . GLU A 1 236 ? 36.186 -6.052 14.389 1.00 56.03 741 GLU A CA 1
ATOM 1833 C C . GLU A 1 236 ? 36.633 -7.487 14.095 1.00 55.02 741 GLU A C 1
ATOM 1834 O O . GLU A 1 236 ? 36.622 -7.910 12.954 1.00 55.42 741 GLU A O 1
ATOM 1840 N N . ASP A 1 237 ? 36.998 -8.244 15.113 1.00 53.90 742 ASP A N 1
ATOM 1841 C CA . ASP A 1 237 ? 37.289 -9.667 14.914 1.00 53.16 742 ASP A CA 1
ATOM 1842 C C . ASP A 1 237 ? 36.040 -10.435 14.474 1.00 50.56 742 ASP A C 1
ATOM 1843 O O . ASP A 1 237 ? 36.086 -11.247 13.549 1.00 50.93 742 ASP A O 1
ATOM 1848 N N . LEU A 1 238 ? 34.927 -10.170 15.145 1.00 48.13 743 LEU A N 1
ATOM 1849 C CA . LEU A 1 238 ? 33.690 -10.892 14.890 1.00 45.97 743 LEU A CA 1
ATOM 1850 C C . LEU A 1 238 ? 33.046 -10.527 13.565 1.00 46.38 743 LEU A C 1
ATOM 1851 O O . LEU A 1 238 ? 32.491 -11.404 12.898 1.00 45.41 743 LEU A O 1
ATOM 1856 N N . LEU A 1 239 ? 33.126 -9.248 13.191 1.00 47.50 744 LEU A N 1
ATOM 1857 C CA . LEU A 1 239 ? 32.595 -8.784 11.914 1.00 48.67 744 LEU A CA 1
ATOM 1858 C C . LEU A 1 239 ? 33.266 -9.473 10.709 1.00 50.17 744 LEU A C 1
ATOM 1859 O O . LEU A 1 239 ? 32.601 -9.665 9.692 1.00 50.13 744 LEU A O 1
ATOM 1864 N N . GLN A 1 240 ? 34.555 -9.842 10.826 1.00 51.78 745 GLN A N 1
ATOM 1865 C CA . GLN A 1 240 ? 35.272 -10.549 9.725 1.00 53.63 745 GLN A CA 1
ATOM 1866 C C . GLN A 1 240 ? 35.101 -12.068 9.800 1.00 52.29 745 GLN A C 1
ATOM 1867 O O . GLN A 1 240 ? 35.597 -12.778 8.930 1.00 54.02 745 GLN A O 1
ATOM 1873 N N . ALA A 1 241 ? 34.429 -12.569 10.835 1.00 49.67 746 ALA A N 1
ATOM 1874 C CA . ALA A 1 241 ? 34.320 -14.017 11.042 1.00 48.50 746 ALA A CA 1
ATOM 1875 C C . ALA A 1 241 ? 33.099 -14.582 10.339 1.00 47.25 746 ALA A C 1
ATOM 1876 O O . ALA A 1 241 ? 32.100 -13.891 10.180 1.00 46.50 746 ALA A O 1
ATOM 1878 N N . ASP A 1 242 ? 33.204 -15.832 9.896 1.00 47.82 747 ASP A N 1
ATOM 1879 C CA . ASP A 1 242 ? 32.048 -16.612 9.435 1.00 47.32 747 ASP A CA 1
ATOM 1880 C C . ASP A 1 242 ? 31.494 -17.440 10.611 1.00 46.07 747 ASP A C 1
ATOM 1881 O O . ASP A 1 242 ? 31.950 -17.280 11.756 1.00 45.71 747 ASP A O 1
ATOM 1886 N N . PHE A 1 243 ? 30.532 -18.326 10.342 1.00 45.98 748 PHE A N 1
ATOM 1887 C CA . PHE A 1 243 ? 29.855 -19.079 11.414 1.00 44.77 748 PHE A CA 1
ATOM 1888 C C . PHE A 1 243 ? 30.830 -19.795 12.334 1.00 45.36 748 PHE A C 1
ATOM 1889 O O . PHE A 1 243 ? 30.881 -19.520 13.543 1.00 45.14 748 PHE A O 1
ATOM 1897 N N . GLU A 1 244 ? 31.593 -20.719 11.773 1.00 47.05 749 GLU A N 1
ATOM 1898 C CA . GLU A 1 244 ? 32.532 -21.522 12.551 1.00 47.61 749 GLU A CA 1
ATOM 1899 C C . GLU A 1 244 ? 33.604 -20.637 13.202 1.00 47.21 749 GLU A C 1
ATOM 1900 O O . GLU A 1 244 ? 33.980 -20.862 14.348 1.00 47.29 749 GLU A O 1
ATOM 1902 N N . GLY A 1 245 ? 34.079 -19.622 12.482 1.00 47.55 750 GLY A N 1
ATOM 1903 C CA . GLY A 1 245 ? 35.100 -18.716 13.017 1.00 47.72 750 GLY A CA 1
ATOM 1904 C C . GLY A 1 245 ? 34.604 -17.965 14.246 1.00 45.94 750 GLY A C 1
ATOM 1905 O O . GLY A 1 245 ? 35.299 -17.875 15.258 1.00 46.27 750 GLY A O 1
ATOM 1906 N N . ALA A 1 246 ? 33.385 -17.442 14.178 1.00 44.28 751 ALA A N 1
ATOM 1907 C CA . ALA A 1 246 ? 32.846 -16.697 15.304 1.00 42.49 751 ALA A CA 1
ATOM 1908 C C . ALA A 1 246 ? 32.804 -17.562 16.564 1.00 41.52 751 ALA A C 1
ATOM 1909 O O . ALA A 1 246 ? 33.204 -17.114 17.618 1.00 40.86 751 ALA A O 1
ATOM 1911 N N . LEU A 1 247 ? 32.377 -18.813 16.445 1.00 41.88 752 LEU A N 1
ATOM 1912 C CA . LEU A 1 247 ? 32.289 -19.711 17.625 1.00 41.81 752 LEU A CA 1
ATOM 1913 C C . LEU A 1 247 ? 33.650 -20.096 18.181 1.00 42.84 752 LEU A C 1
ATOM 1914 O O . LEU A 1 247 ? 33.845 -20.157 19.383 1.00 41.65 752 LEU A O 1
ATOM 1919 N N . LYS A 1 248 ? 34.578 -20.385 17.273 1.00 44.76 753 LYS A N 1
ATOM 1920 C CA . LYS A 1 248 ? 35.958 -20.626 17.621 1.00 46.60 753 LYS A CA 1
ATOM 1921 C C . LYS A 1 248 ? 36.553 -19.374 18.276 1.00 45.96 753 LYS A C 1
ATOM 1922 O O . LYS A 1 248 ? 37.365 -19.480 19.177 1.00 46.39 753 LYS A O 1
ATOM 1928 N N . PHE A 1 249 ? 36.154 -18.187 17.822 1.00 44.94 754 PHE A N 1
ATOM 1929 C CA . PHE A 1 249 ? 36.646 -16.954 18.449 1.00 44.91 754 PHE A CA 1
ATOM 1930 C C . PHE A 1 249 ? 36.160 -16.838 19.909 1.00 43.54 754 PHE A C 1
ATOM 1931 O O . PHE A 1 249 ? 36.965 -16.550 20.814 1.00 43.73 754 PHE A O 1
ATOM 1939 N N . PHE A 1 250 ? 34.869 -17.092 20.139 1.00 41.65 755 PHE A N 1
ATOM 1940 C CA . PHE A 1 250 ? 34.313 -17.074 21.506 1.00 41.12 755 PHE A CA 1
ATOM 1941 C C . PHE A 1 250 ? 34.918 -18.153 22.400 1.00 41.86 755 PHE A C 1
ATOM 1942 O O . PHE A 1 250 ? 35.296 -17.876 23.523 1.00 41.34 755 PHE A O 1
ATOM 1950 N N . ARG A 1 251 ? 34.993 -19.382 21.900 1.00 43.24 756 ARG A N 1
ATOM 1951 C CA . ARG A 1 251 ? 35.409 -20.512 22.745 1.00 44.41 756 ARG A CA 1
ATOM 1952 C C . ARG A 1 251 ? 36.909 -20.474 23.075 1.00 45.84 756 ARG A C 1
ATOM 1953 O O . ARG A 1 251 ? 37.294 -20.780 24.197 1.00 45.75 756 ARG A O 1
ATOM 1955 N N . VAL A 1 252 ? 37.740 -20.058 22.112 1.00 47.50 757 VAL A N 1
ATOM 1956 C CA . VAL A 1 252 ? 39.212 -20.162 22.243 1.00 49.38 757 VAL A CA 1
ATOM 1957 C C . VAL A 1 252 ? 39.972 -18.830 22.325 1.00 49.97 757 VAL A C 1
ATOM 1958 O O . VAL A 1 252 ? 40.777 -18.657 23.231 1.00 51.10 757 VAL A O 1
ATOM 1962 N N . GLN A 1 253 ? 39.750 -17.901 21.396 1.00 49.30 758 GLN A N 1
ATOM 1963 C CA . GLN A 1 253 ? 40.573 -16.675 21.360 1.00 50.77 758 GLN A CA 1
ATOM 1964 C C . GLN A 1 253 ? 40.167 -15.614 22.365 1.00 48.95 758 GLN A C 1
ATOM 1965 O O . GLN A 1 253 ? 41.011 -14.915 22.921 1.00 50.50 758 GLN A O 1
ATOM 1971 N N . LEU A 1 254 ? 38.875 -15.461 22.568 1.00 46.44 759 LEU A N 1
ATOM 1972 C CA . LEU A 1 254 ? 38.374 -14.372 23.396 1.00 45.52 759 LEU A CA 1
ATOM 1973 C C . LEU A 1 254 ? 38.830 -14.489 24.857 1.00 45.61 759 LEU A C 1
ATOM 1974 O O . LEU A 1 254 ? 39.261 -13.502 25.443 1.00 46.20 759 LEU A O 1
ATOM 1979 N N . PRO A 1 255 ? 38.746 -15.694 25.439 1.00 45.16 760 PRO A N 1
ATOM 1980 C CA . PRO A 1 255 ? 39.195 -15.821 26.818 1.00 45.64 760 PRO A CA 1
ATOM 1981 C C . PRO A 1 255 ? 40.659 -15.413 27.005 1.00 48.47 760 PRO A C 1
ATOM 1982 O O . PRO A 1 255 ? 40.964 -14.679 27.929 1.00 48.55 760 PRO A O 1
ATOM 1986 N N . LYS A 1 256 ? 41.537 -15.842 26.094 1.00 50.87 761 LYS A N 1
ATOM 1987 C CA . LYS A 1 256 ? 42.985 -15.591 26.211 1.00 54.07 761 LYS A CA 1
ATOM 1988 C C . LYS A 1 256 ? 43.330 -14.109 26.376 1.00 55.03 761 LYS A C 1
ATOM 1989 O O . LYS A 1 256 ? 44.346 -13.775 26.956 1.00 57.43 761 LYS A O 1
ATOM 1995 N N . ARG A 1 257 ? 42.474 -13.227 25.880 1.00 53.79 762 ARG A N 1
ATOM 1996 C CA . ARG A 1 257 ? 42.730 -11.781 25.904 1.00 55.33 762 ARG A CA 1
ATOM 1997 C C . ARG A 1 257 ? 42.625 -11.104 27.265 1.00 55.01 762 ARG A C 1
ATOM 1998 O O . ARG A 1 257 ? 43.059 -9.958 27.411 1.00 56.93 762 ARG A O 1
ATOM 2006 N N . TYR A 1 258 ? 42.033 -11.787 28.245 1.00 52.91 763 TYR A N 1
ATOM 2007 C CA . TYR A 1 258 ? 41.860 -11.215 29.582 1.00 52.99 763 TYR A CA 1
ATOM 2008 C C . TYR A 1 258 ? 42.682 -11.946 30.656 1.00 54.48 763 TYR A C 1
ATOM 2009 O O . TYR A 1 258 ? 42.399 -11.818 31.851 1.00 53.73 763 TYR A O 1
ATOM 2018 N N . ARG A 1 259 ? 43.724 -12.670 30.222 1.00 57.28 764 ARG A N 1
ATOM 2019 C CA . ARG A 1 259 ? 44.604 -13.429 31.142 1.00 59.12 764 ARG A CA 1
ATOM 2020 C C . ARG A 1 259 ? 45.362 -12.540 32.132 1.00 61.62 764 ARG A C 1
ATOM 2021 O O . ARG A 1 259 ? 45.719 -12.996 33.226 1.00 62.38 764 ARG A O 1
ATOM 2023 N N . ALA A 1 260 ? 45.613 -11.285 31.740 1.00 63.48 765 ALA A N 1
ATOM 2024 C CA . ALA A 1 260 ? 46.386 -10.323 32.563 1.00 66.33 765 ALA A CA 1
ATOM 2025 C C . ALA A 1 260 ? 45.468 -9.332 33.316 1.00 64.92 765 ALA A C 1
ATOM 2026 O O . ALA A 1 260 ? 44.368 -9.023 32.870 1.00 62.56 765 ALA A O 1
ATOM 2028 N N . GLU A 1 261 ? 45.951 -8.814 34.437 1.00 66.54 766 GLU A N 1
ATOM 2029 C CA . GLU A 1 261 ? 45.155 -7.928 35.299 1.00 65.82 766 GLU A CA 1
ATOM 2030 C C . GLU A 1 261 ? 44.743 -6.610 34.620 1.00 66.65 766 GLU A C 1
ATOM 2031 O O . GLU A 1 261 ? 43.658 -6.080 34.886 1.00 65.42 766 GLU A O 1
ATOM 2037 N N . GLU A 1 262 ? 45.598 -6.088 33.747 1.00 69.43 767 GLU A N 1
ATOM 2038 C CA . GLU A 1 262 ? 45.314 -4.835 33.040 1.00 70.44 767 GLU A CA 1
ATOM 2039 C C . GLU A 1 262 ? 44.128 -4.958 32.090 1.00 67.14 767 GLU A C 1
ATOM 2040 O O . GLU A 1 262 ? 43.233 -4.110 32.096 1.00 66.63 767 GLU A O 1
ATOM 2042 N N . ASN A 1 263 ? 44.124 -6.007 31.270 1.00 65.26 768 ASN A N 1
ATOM 2043 C CA . ASN A 1 263 ? 43.036 -6.224 30.309 1.00 62.03 768 ASN A CA 1
ATOM 2044 C C . ASN A 1 263 ? 41.718 -6.583 30.997 1.00 58.35 768 ASN A C 1
ATOM 2045 O O . ASN A 1 263 ? 40.638 -6.184 30.530 1.00 57.02 768 ASN A O 1
ATOM 2050 N N . ALA A 1 264 ? 41.794 -7.343 32.091 1.00 56.65 769 ALA A N 1
ATOM 2051 C CA . ALA A 1 264 ? 40.601 -7.652 32.875 1.00 53.85 769 ALA A CA 1
ATOM 2052 C C . ALA A 1 264 ? 40.009 -6.398 33.529 1.00 54.32 769 ALA A C 1
ATOM 2053 O O . ALA A 1 264 ? 38.807 -6.207 33.512 1.00 52.70 769 ALA A O 1
ATOM 2055 N N . ARG A 1 265 ? 40.856 -5.545 34.093 1.00 57.21 770 ARG A N 1
ATOM 2056 C CA . ARG A 1 265 ? 40.390 -4.307 34.739 1.00 58.64 770 ARG A CA 1
ATOM 2057 C C . ARG A 1 265 ? 39.631 -3.396 33.760 1.00 58.82 770 ARG A C 1
ATOM 2058 O O . ARG A 1 265 ? 38.549 -2.903 34.077 1.00 57.88 770 ARG A O 1
ATOM 2060 N N . ARG A 1 266 ? 40.213 -3.190 32.579 1.00 60.22 771 ARG A N 1
ATOM 2061 C CA . ARG A 1 266 ? 39.628 -2.351 31.537 1.00 61.05 771 ARG A CA 1
ATOM 2062 C C . ARG A 1 266 ? 38.263 -2.885 31.074 1.00 57.95 771 ARG A C 1
ATOM 2063 O O . ARG A 1 266 ? 37.307 -2.116 30.938 1.00 58.37 771 ARG A O 1
ATOM 2071 N N . LEU A 1 267 ? 38.166 -4.189 30.826 1.00 55.24 772 LEU A N 1
ATOM 2072 C CA . LEU A 1 267 ? 36.901 -4.770 30.374 1.00 52.39 772 LEU A CA 1
ATOM 2073 C C . LEU A 1 267 ? 35.770 -4.532 31.384 1.00 51.70 772 LEU A C 1
ATOM 2074 O O . LEU A 1 267 ? 34.613 -4.336 30.978 1.00 50.98 772 LEU A O 1
ATOM 2087 N N . GLU A 1 269 ? 35.628 -2.020 33.514 1.00 56.56 774 GLU A N 1
ATOM 2088 C CA . GLU A 1 269 ? 35.368 -0.591 33.383 1.00 59.32 774 GLU A CA 1
ATOM 2089 C C . GLU A 1 269 ? 34.353 -0.397 32.263 1.00 58.66 774 GLU A C 1
ATOM 2090 O O . GLU A 1 269 ? 33.318 0.247 32.458 1.00 59.37 774 GLU A O 1
ATOM 2093 N N . GLN A 1 270 ? 34.645 -0.989 31.102 1.00 57.50 775 GLN A N 1
ATOM 2094 C CA . GLN A 1 270 ? 33.782 -0.891 29.942 1.00 56.85 775 GLN A CA 1
ATOM 2095 C C . GLN A 1 270 ? 32.415 -1.485 30.268 1.00 54.53 775 GLN A C 1
ATOM 2096 O O . GLN A 1 270 ? 31.385 -0.876 29.980 1.00 55.21 775 GLN A O 1
ATOM 2102 N N . ALA A 1 271 ? 32.397 -2.652 30.904 1.00 52.48 776 ALA A N 1
ATOM 2103 C CA . ALA A 1 271 ? 31.123 -3.279 31.291 1.00 50.77 776 ALA A CA 1
ATOM 2104 C C . ALA A 1 271 ? 30.255 -2.371 32.174 1.00 52.55 776 ALA A C 1
ATOM 2105 O O . ALA A 1 271 ? 29.038 -2.360 32.035 1.00 51.91 776 ALA A O 1
ATOM 2107 N N . CYS A 1 272 ? 30.883 -1.599 33.058 1.00 55.28 777 CYS A N 1
ATOM 2108 C CA . CYS A 1 272 ? 30.148 -0.717 33.980 1.00 57.53 777 CYS A CA 1
ATOM 2109 C C . CYS A 1 272 ? 29.711 0.608 33.358 1.00 60.34 777 CYS A C 1
ATOM 2110 O O . CYS A 1 272 ? 28.802 1.258 33.873 1.00 62.51 777 CYS A O 1
ATOM 2113 N N . ASN A 1 273 ? 30.346 1.026 32.268 1.00 61.48 778 ASN A N 1
ATOM 2114 C CA . ASN A 1 273 ? 29.902 2.234 31.557 1.00 64.03 778 ASN A CA 1
ATOM 2115 C C . ASN A 1 273 ? 28.718 1.923 30.651 1.00 62.60 778 ASN A C 1
ATOM 2116 O O . ASN A 1 273 ? 27.946 2.802 30.305 1.00 64.58 778 ASN A O 1
ATOM 2121 N N . ILE A 1 274 ? 28.584 0.655 30.279 1.00 59.57 779 ILE A N 1
ATOM 2122 C CA . ILE A 1 274 ? 27.496 0.208 29.413 1.00 58.13 779 ILE A CA 1
ATOM 2123 C C . ILE A 1 274 ? 26.199 0.131 30.209 1.00 58.24 779 ILE A C 1
ATOM 2124 O O . ILE A 1 274 ? 26.163 -0.474 31.300 1.00 57.19 779 ILE A O 1
ATOM 2129 N N . LYS A 1 275 ? 25.146 0.747 29.665 1.00 59.34 780 LYS A N 1
ATOM 2130 C CA . LYS A 1 275 ? 23.853 0.845 30.343 1.00 60.35 780 LYS A CA 1
ATOM 2131 C C . LYS A 1 275 ? 22.886 -0.243 29.868 1.00 58.29 780 LYS A C 1
ATOM 2132 O O . LYS A 1 275 ? 22.644 -0.408 28.664 1.00 57.62 780 LYS A O 1
ATOM 2136 N N . VAL A 1 276 ? 22.360 -0.992 30.831 1.00 57.30 781 VAL A N 1
ATOM 2137 C CA . VAL A 1 276 ? 21.328 -1.992 30.599 1.00 56.02 781 VAL A CA 1
ATOM 2138 C C . VAL A 1 276 ? 20.136 -1.618 31.491 1.00 58.49 781 VAL A C 1
ATOM 2139 O O . VAL A 1 276 ? 19.980 -2.166 32.590 1.00 58.21 781 VAL A O 1
ATOM 2143 N N . PRO A 1 277 ? 19.304 -0.662 31.038 1.00 60.95 782 PRO A N 1
ATOM 2144 C CA . PRO A 1 277 ? 18.202 -0.215 31.901 1.00 63.90 782 PRO A CA 1
ATOM 2145 C C . PRO A 1 277 ? 17.181 -1.319 32.168 1.00 63.53 782 PRO A C 1
ATOM 2146 O O . PRO A 1 277 ? 16.692 -1.960 31.225 1.00 62.72 782 PRO A O 1
ATOM 2150 N N . THR A 1 278 ? 16.873 -1.526 33.448 1.00 64.46 783 THR A N 1
ATOM 2151 C CA . THR A 1 278 ? 15.890 -2.529 33.883 1.00 64.88 783 THR A CA 1
ATOM 2152 C C . THR A 1 278 ? 14.583 -2.444 33.082 1.00 67.08 783 THR A C 1
ATOM 2153 O O . THR A 1 278 ? 13.963 -3.467 32.776 1.00 66.78 783 THR A O 1
ATOM 2157 N N . LYS A 1 279 ? 14.166 -1.218 32.776 1.00 69.67 784 LYS A N 1
ATOM 2158 C CA . LYS A 1 279 ? 13.019 -0.979 31.921 1.00 72.00 784 LYS A CA 1
ATOM 2159 C C . LYS A 1 279 ? 13.144 -1.735 30.596 1.00 69.49 784 LYS A C 1
ATOM 2160 O O . LYS A 1 279 ? 12.229 -2.457 30.191 1.00 70.50 784 LYS A O 1
ATOM 2162 N N . LYS A 1 280 ? 14.277 -1.572 29.924 1.00 66.76 785 LYS A N 1
ATOM 2163 C CA . LYS A 1 280 ? 14.480 -2.219 28.628 1.00 64.30 785 LYS A CA 1
ATOM 2164 C C . LYS A 1 280 ? 14.505 -3.736 28.757 1.00 61.46 785 LYS A C 1
ATOM 2165 O O . LYS A 1 280 ? 13.948 -4.432 27.907 1.00 61.40 785 LYS A O 1
ATOM 2171 N N . LEU A 1 281 ? 15.135 -4.240 29.815 1.00 59.29 786 LEU A N 1
ATOM 2172 C CA . LEU A 1 281 ? 15.093 -5.668 30.120 1.00 57.26 786 LEU A CA 1
ATOM 2173 C C . LEU A 1 281 ? 13.666 -6.134 30.361 1.00 60.04 786 LEU A C 1
ATOM 2174 O O . LEU A 1 281 ? 13.285 -7.220 29.914 1.00 59.56 786 LEU A O 1
ATOM 2179 N N . LYS A 1 282 ? 12.887 -5.316 31.076 1.00 63.26 787 LYS A N 1
ATOM 2180 C CA . LYS A 1 282 ? 11.468 -5.586 31.294 1.00 66.51 787 LYS A CA 1
ATOM 2181 C C . LYS A 1 282 ? 10.785 -5.760 29.959 1.00 67.39 787 LYS A C 1
ATOM 2182 O O . LYS A 1 282 ? 10.163 -6.793 29.707 1.00 68.20 787 LYS A O 1
ATOM 2184 N N . LYS A 1 283 ? 10.929 -4.752 29.098 1.00 67.85 788 LYS A N 1
ATOM 2185 C CA . LYS A 1 283 ? 10.304 -4.757 27.777 1.00 68.74 788 LYS A CA 1
ATOM 2186 C C . LYS A 1 283 ? 10.534 -6.088 27.082 1.00 66.07 788 LYS A C 1
ATOM 2187 O O . LYS A 1 283 ? 9.578 -6.781 26.727 1.00 67.87 788 LYS A O 1
ATOM 2193 N N . TYR A 1 284 ? 11.802 -6.451 26.917 1.00 62.43 789 TYR A N 1
ATOM 2194 C CA . TYR A 1 284 ? 12.166 -7.647 26.155 1.00 60.04 789 TYR A CA 1
ATOM 2195 C C . TYR A 1 284 ? 11.664 -8.936 26.830 1.00 60.53 789 TYR A C 1
ATOM 2196 O O . TYR A 1 284 ? 11.275 -9.883 26.145 1.00 60.53 789 TYR A O 1
ATOM 2205 N N . GLU A 1 285 ? 11.685 -8.970 28.166 1.00 61.23 790 GLU A N 1
ATOM 2206 C CA . GLU A 1 285 ? 11.173 -10.117 28.936 1.00 62.16 790 GLU A CA 1
ATOM 2207 C C . GLU A 1 285 ? 9.716 -10.377 28.625 1.00 65.74 790 GLU A C 1
ATOM 2208 O O . GLU A 1 285 ? 9.311 -11.529 28.458 1.00 66.38 790 GLU A O 1
ATOM 2214 N N . LYS A 1 286 ? 8.928 -9.303 28.572 1.00 68.52 791 LYS A N 1
ATOM 2215 C CA . LYS A 1 286 ? 7.506 -9.407 28.266 1.00 72.55 791 LYS A CA 1
ATOM 2216 C C . LYS A 1 286 ? 7.328 -9.877 26.826 1.00 72.38 791 LYS A C 1
ATOM 2217 O O . LYS A 1 286 ? 6.561 -10.816 26.570 1.00 74.54 791 LYS A O 1
ATOM 2219 N N . GLU A 1 287 ? 8.037 -9.227 25.894 1.00 70.15 792 GLU A N 1
ATOM 2220 C CA . GLU A 1 287 ? 8.057 -9.663 24.500 1.00 69.48 792 GLU A CA 1
ATOM 2221 C C . GLU A 1 287 ? 8.249 -11.176 24.418 1.00 68.24 792 GLU A C 1
ATOM 2222 O O . GLU A 1 287 ? 7.505 -11.874 23.719 1.00 70.08 792 GLU A O 1
ATOM 2228 N N . TYR A 1 288 ? 9.252 -11.674 25.136 1.00 65.46 793 TYR A N 1
ATOM 2229 C CA . TYR A 1 288 ? 9.578 -13.097 25.117 1.00 64.23 793 TYR A CA 1
ATOM 2230 C C . TYR A 1 288 ? 8.449 -13.928 25.744 1.00 67.59 793 TYR A C 1
ATOM 2231 O O . TYR A 1 288 ? 8.039 -14.949 25.197 1.00 68.57 793 TYR A O 1
ATOM 2240 N N . GLN A 1 289 ? 7.939 -13.460 26.880 1.00 70.02 794 GLN A N 1
ATOM 2241 C CA . GLN A 1 289 ? 6.980 -14.218 27.704 1.00 73.19 794 GLN A CA 1
ATOM 2242 C C . GLN A 1 289 ? 5.716 -14.569 26.943 1.00 77.28 794 GLN A C 1
ATOM 2243 O O . GLN A 1 289 ? 5.217 -15.698 27.005 1.00 79.36 794 GLN A O 1
ATOM 2245 N N . THR A 1 290 ? 5.211 -13.579 26.221 1.00 78.98 795 THR A N 1
ATOM 2246 C CA . THR A 1 290 ? 4.024 -13.705 25.394 1.00 82.45 795 THR A CA 1
ATOM 2247 C C . THR A 1 290 ? 4.224 -14.625 24.168 1.00 81.46 795 THR A C 1
ATOM 2248 O O . THR A 1 290 ? 3.279 -15.266 23.710 1.00 84.97 795 THR A O 1
ATOM 2260 N N . ARG A 1 292 ? 5.845 -17.480 24.114 1.00 77.14 797 ARG A N 1
ATOM 2261 C CA . ARG A 1 292 ? 5.458 -18.795 24.639 1.00 79.40 797 ARG A CA 1
ATOM 2262 C C . ARG A 1 292 ? 4.532 -18.682 25.843 1.00 82.50 797 ARG A C 1
ATOM 2263 O O . ARG A 1 292 ? 3.376 -18.294 25.696 1.00 86.12 797 ARG A O 1
ATOM 2271 N N . LEU B 1 26 ? 6.615 -44.253 -10.151 1.00 123.90 531 LEU B N 1
ATOM 2272 C CA . LEU B 1 26 ? 5.953 -44.892 -8.979 1.00 120.74 531 LEU B CA 1
ATOM 2273 C C . LEU B 1 26 ? 5.501 -43.839 -7.974 1.00 114.62 531 LEU B C 1
ATOM 2274 O O . LEU B 1 26 ? 4.320 -43.769 -7.626 1.00 112.85 531 LEU B O 1
ATOM 2276 N N . SER B 1 27 ? 6.445 -43.011 -7.525 1.00 111.91 532 SER B N 1
ATOM 2277 C CA . SER B 1 27 ? 6.172 -41.950 -6.547 1.00 106.43 532 SER B CA 1
ATOM 2278 C C . SER B 1 27 ? 5.602 -40.680 -7.205 1.00 106.13 532 SER B C 1
ATOM 2279 O O . SER B 1 27 ? 5.886 -39.557 -6.766 1.00 102.95 532 SER B O 1
ATOM 2281 N N . THR B 1 28 ? 4.791 -40.875 -8.246 1.00 109.71 533 THR B N 1
ATOM 2282 C CA . THR B 1 28 ? 4.189 -39.787 -9.017 1.00 110.74 533 THR B CA 1
ATOM 2283 C C . THR B 1 28 ? 2.720 -39.578 -8.632 1.00 108.90 533 THR B C 1
ATOM 2284 O O . THR B 1 28 ? 2.263 -38.438 -8.511 1.00 107.19 533 THR B O 1
ATOM 2286 N N . LEU B 1 29 ? 1.988 -40.680 -8.451 1.00 109.71 534 LEU B N 1
ATOM 2287 C CA . LEU B 1 29 ? 0.570 -40.626 -8.071 1.00 108.38 534 LEU B CA 1
ATOM 2288 C C . LEU B 1 29 ? 0.377 -40.149 -6.634 1.00 102.87 534 LEU B C 1
ATOM 2289 O O . LEU B 1 29 ? -0.701 -39.657 -6.276 1.00 101.46 534 LEU B O 1
ATOM 2291 N N . VAL B 1 30 ? 1.422 -40.307 -5.819 1.00 100.19 535 VAL B N 1
ATOM 2292 C CA . VAL B 1 30 ? 1.411 -39.887 -4.413 1.00 95.13 535 VAL B CA 1
ATOM 2293 C C . VAL B 1 30 ? 1.402 -38.364 -4.285 1.00 92.87 535 VAL B C 1
ATOM 2294 O O . VAL B 1 30 ? 0.727 -37.813 -3.409 1.00 90.22 535 VAL B O 1
ATOM 2298 N N . LYS B 1 31 ? 2.156 -37.693 -5.155 1.00 94.44 536 LYS B N 1
ATOM 2299 C CA . LYS B 1 31 ? 2.226 -36.227 -5.162 1.00 93.15 536 LYS B CA 1
ATOM 2300 C C . LYS B 1 31 ? 0.853 -35.591 -5.421 1.00 93.72 536 LYS B C 1
ATOM 2301 O O . LYS B 1 31 ? 0.478 -34.626 -4.749 1.00 91.51 536 LYS B O 1
ATOM 2303 N N . SER B 1 32 ? 0.115 -36.143 -6.389 1.00 97.02 537 SER B N 1
ATOM 2304 C CA . SER B 1 32 ? -1.247 -35.682 -6.714 1.00 98.23 537 SER B CA 1
ATOM 2305 C C . SER B 1 32 ? -2.214 -35.869 -5.541 1.00 94.86 537 SER B C 1
ATOM 2306 O O . SER B 1 32 ? -3.151 -35.081 -5.365 1.00 94.60 537 SER B O 1
ATOM 2308 N N . GLY B 1 33 ? -1.973 -36.916 -4.749 1.00 92.53 538 GLY B N 1
ATOM 2309 C CA . GLY B 1 33 ? -2.795 -37.240 -3.591 1.00 89.64 538 GLY B CA 1
ATOM 2310 C C . GLY B 1 33 ? -3.234 -38.695 -3.641 1.00 91.23 538 GLY B C 1
ATOM 2311 O O . GLY B 1 33 ? -3.871 -39.123 -4.614 1.00 94.86 538 GLY B O 1
ATOM 2312 N N . VAL B 1 34 ? -2.876 -39.460 -2.604 1.00 88.68 539 VAL B N 1
ATOM 2313 C CA . VAL B 1 34 ? -3.368 -40.830 -2.440 1.00 90.10 539 VAL B CA 1
ATOM 2314 C C . VAL B 1 34 ? -4.856 -40.783 -2.069 1.00 90.12 539 VAL B C 1
ATOM 2315 O O . VAL B 1 34 ? -5.212 -40.197 -1.046 1.00 87.11 539 VAL B O 1
ATOM 2319 N N . PRO B 1 35 ? -5.730 -41.380 -2.912 1.00 93.81 540 PRO B N 1
ATOM 2320 C CA . PRO B 1 35 ? -7.177 -41.411 -2.646 1.00 94.59 540 PRO B CA 1
ATOM 2321 C C . PRO B 1 35 ? -7.540 -41.956 -1.255 1.00 92.34 540 PRO B C 1
ATOM 2322 O O . PRO B 1 35 ? -6.866 -42.858 -0.748 1.00 91.97 540 PRO B O 1
ATOM 2326 N N . GLU B 1 36 ? -8.612 -41.414 -0.672 1.00 91.28 541 GLU B N 1
ATOM 2327 C CA . GLU B 1 36 ? -8.965 -41.646 0.736 1.00 89.00 541 GLU B CA 1
ATOM 2328 C C . GLU B 1 36 ? -9.107 -43.125 1.086 1.00 90.83 541 GLU B C 1
ATOM 2329 O O . GLU B 1 36 ? -8.487 -43.598 2.042 1.00 89.07 541 GLU B O 1
ATOM 2335 N N . ALA B 1 37 ? -9.915 -43.847 0.306 1.00 94.51 542 ALA B N 1
ATOM 2336 C CA . ALA B 1 37 ? -10.150 -45.279 0.534 1.00 97.13 542 ALA B CA 1
ATOM 2337 C C . ALA B 1 37 ? -8.930 -46.143 0.195 1.00 97.81 542 ALA B C 1
ATOM 2338 O O . ALA B 1 37 ? -8.875 -47.326 0.565 1.00 100.00 542 ALA B O 1
ATOM 2340 N N . LEU B 1 38 ? -7.972 -45.560 -0.523 1.00 96.12 543 LEU B N 1
ATOM 2341 C CA . LEU B 1 38 ? -6.721 -46.236 -0.852 1.00 96.81 543 LEU B CA 1
ATOM 2342 C C . LEU B 1 38 ? -5.596 -45.902 0.124 1.00 92.53 543 LEU B C 1
ATOM 2343 O O . LEU B 1 38 ? -4.545 -46.538 0.086 1.00 93.28 543 LEU B O 1
ATOM 2348 N N . ARG B 1 39 ? -5.803 -44.912 0.990 1.00 88.45 544 ARG B N 1
ATOM 2349 C CA . ARG B 1 39 ? -4.771 -44.527 1.955 1.00 84.77 544 ARG B CA 1
ATOM 2350 C C . ARG B 1 39 ? -4.409 -45.698 2.849 1.00 85.69 544 ARG B C 1
ATOM 2351 O O . ARG B 1 39 ? -3.233 -45.952 3.075 1.00 85.49 544 ARG B O 1
ATOM 2359 N N . ALA B 1 40 ? -5.425 -46.410 3.337 1.00 87.44 545 ALA B N 1
ATOM 2360 C CA . ALA B 1 40 ? -5.236 -47.600 4.189 1.00 89.45 545 ALA B CA 1
ATOM 2361 C C . ALA B 1 40 ? -4.149 -48.548 3.672 1.00 92.13 545 ALA B C 1
ATOM 2362 O O . ALA B 1 40 ? -3.112 -48.719 4.315 1.00 91.45 545 ALA B O 1
ATOM 2364 N N . GLU B 1 41 ? -4.386 -49.158 2.514 1.00 95.69 546 GLU B N 1
ATOM 2365 C CA . GLU B 1 41 ? -3.406 -50.073 1.928 1.00 99.03 546 GLU B CA 1
ATOM 2366 C C . GLU B 1 41 ? -2.142 -49.332 1.469 1.00 96.61 546 GLU B C 1
ATOM 2367 O O . GLU B 1 41 ? -1.029 -49.821 1.675 1.00 97.48 546 GLU B O 1
ATOM 2369 N N . VAL B 1 42 ? -2.318 -48.149 0.874 1.00 93.86 547 VAL B N 1
ATOM 2370 C CA . VAL B 1 42 ? -1.196 -47.385 0.298 1.00 92.20 547 VAL B CA 1
ATOM 2371 C C . VAL B 1 42 ? -0.163 -46.946 1.332 1.00 88.82 547 VAL B C 1
ATOM 2372 O O . VAL B 1 42 ? 1.039 -46.995 1.068 1.00 88.90 547 VAL B O 1
ATOM 2374 N N . TRP B 1 43 ? -0.640 -46.518 2.500 1.00 86.12 548 TRP B N 1
ATOM 2375 C CA . TRP B 1 43 ? 0.235 -46.051 3.584 1.00 83.46 548 TRP B CA 1
ATOM 2376 C C . TRP B 1 43 ? 1.123 -47.168 4.104 1.00 86.24 548 TRP B C 1
ATOM 2377 O O . TRP B 1 43 ? 2.342 -47.024 4.184 1.00 86.06 548 TRP B O 1
ATOM 2388 N N . GLN B 1 44 ? 0.507 -48.286 4.446 1.00 89.63 549 GLN B N 1
ATOM 2389 C CA . GLN B 1 44 ? 1.238 -49.412 5.004 1.00 93.04 54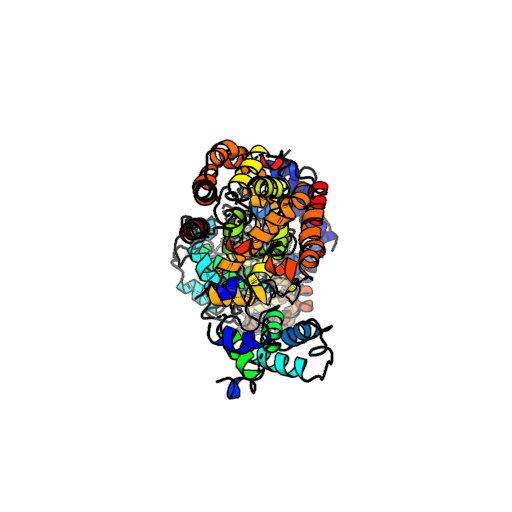9 GLN B CA 1
ATOM 2390 C C . GLN B 1 44 ? 2.286 -49.907 4.004 1.00 96.01 549 GLN B C 1
ATOM 2391 O O . GLN B 1 44 ? 3.467 -50.009 4.340 1.00 96.66 549 GLN B O 1
ATOM 2397 N N . LEU B 1 45 ? 1.847 -50.180 2.774 1.00 98.22 550 LEU B N 1
ATOM 2398 C CA . LEU B 1 45 ? 2.753 -50.528 1.667 1.00 101.03 550 LEU B CA 1
ATOM 2399 C C . LEU B 1 45 ? 4.023 -49.668 1.644 1.00 98.30 550 LEU B C 1
ATOM 2400 O O . LEU B 1 45 ? 5.123 -50.197 1.518 1.00 100.93 550 LEU B O 1
ATOM 2405 N N . LEU B 1 46 ? 3.864 -48.348 1.773 1.00 93.42 551 LEU B N 1
ATOM 2406 C CA . LEU B 1 46 ? 5.008 -47.430 1.821 1.00 90.79 551 LEU B CA 1
ATOM 2407 C C . LEU B 1 46 ? 5.712 -47.529 3.173 1.00 89.44 551 LEU B C 1
ATOM 2408 O O . LEU B 1 46 ? 6.893 -47.202 3.295 1.00 88.72 551 LEU B O 1
ATOM 2413 N N . ARG B 1 58 ? 3.240 -59.007 18.528 1.00 145.28 563 ARG B N 1
ATOM 2414 C CA . ARG B 1 58 ? 3.840 -57.930 19.306 1.00 141.06 563 ARG B CA 1
ATOM 2415 C C . ARG B 1 58 ? 2.776 -57.146 20.081 1.00 137.49 563 ARG B C 1
ATOM 2416 O O . ARG B 1 58 ? 2.715 -57.224 21.312 1.00 140.33 563 ARG B O 1
ATOM 2418 N N . TYR B 1 59 ? 1.928 -56.421 19.346 1.00 131.84 564 TYR B N 1
ATOM 2419 C CA . TYR B 1 59 ? 0.920 -55.504 19.924 1.00 127.77 564 TYR B CA 1
ATOM 2420 C C . TYR B 1 59 ? -0.062 -56.156 20.914 1.00 132.60 564 TYR B C 1
ATOM 2421 O O . TYR B 1 59 ? -0.631 -55.468 21.764 1.00 130.96 564 TYR B O 1
ATOM 2430 N N . ARG B 1 60 ? -0.268 -57.465 20.799 1.00 139.07 565 ARG B N 1
ATOM 2431 C CA . ARG B 1 60 ? -1.168 -58.181 21.703 1.00 144.52 565 ARG B CA 1
ATOM 2432 C C . ARG B 1 60 ? -0.689 -58.136 23.160 1.00 147.61 565 ARG B C 1
ATOM 2433 O O . ARG B 1 60 ? -1.503 -58.012 24.077 1.00 149.06 565 ARG B O 1
ATOM 2435 N N . ILE B 1 61 ? 0.629 -58.217 23.361 1.00 148.87 566 ILE B N 1
ATOM 2436 C CA . ILE B 1 61 ? 1.222 -58.302 24.707 1.00 152.90 566 ILE B CA 1
ATOM 2437 C C . ILE B 1 61 ? 1.582 -56.933 25.321 1.00 147.18 566 ILE B C 1
ATOM 2438 O O . ILE B 1 61 ? 1.888 -56.853 26.513 1.00 150.16 566 ILE B O 1
ATOM 2443 N N . LEU B 1 62 ? 1.530 -55.864 24.522 1.00 139.35 567 LEU B N 1
ATOM 2444 C CA . LEU B 1 62 ? 1.935 -54.525 24.994 1.00 134.16 567 LEU B CA 1
ATOM 2445 C C . LEU B 1 62 ? 0.781 -53.674 25.550 1.00 131.18 567 LEU B C 1
ATOM 2446 O O . LEU B 1 62 ? 1.012 -52.765 26.352 1.00 129.31 567 LEU B O 1
ATOM 2451 N N . ILE B 1 63 ? -0.449 -53.959 25.121 1.00 131.14 568 ILE B N 1
ATOM 2452 C CA . ILE B 1 63 ? -1.636 -53.258 25.644 1.00 129.21 568 ILE B CA 1
ATOM 2453 C C . ILE B 1 63 ? -1.974 -53.652 27.093 1.00 135.19 568 ILE B C 1
ATOM 2454 O O . ILE B 1 63 ? -2.693 -52.925 27.783 1.00 134.19 568 ILE B O 1
ATOM 2459 N N . THR B 1 64 ? -1.455 -54.796 27.544 1.00 141.82 569 THR B N 1
ATOM 2460 C CA . THR B 1 64 ? -1.673 -55.272 28.911 1.00 148.48 569 THR B CA 1
ATOM 2461 C C . THR B 1 64 ? -0.933 -54.455 29.980 1.00 148.16 569 THR B C 1
ATOM 2462 O O . THR B 1 64 ? -1.413 -54.331 31.110 1.00 151.76 569 THR B O 1
ATOM 2466 N N . LYS B 1 65 ? 0.229 -53.909 29.623 1.00 144.35 570 LYS B N 1
ATOM 2467 C CA . LYS B 1 65 ? 1.147 -53.314 30.604 1.00 145.27 570 LYS B CA 1
ATOM 2468 C C . LYS B 1 65 ? 0.603 -52.059 31.287 1.00 141.79 570 LYS B C 1
ATOM 2469 O O . LYS B 1 65 ? -0.310 -51.409 30.779 1.00 136.91 570 LYS B O 1
ATOM 2471 N N . ASP B 1 66 ? 1.175 -51.740 32.450 1.00 144.95 571 ASP B N 1
ATOM 2472 C CA . ASP B 1 66 ? 0.888 -50.488 33.153 1.00 142.25 571 ASP B CA 1
ATOM 2473 C C . ASP B 1 66 ? 1.735 -49.362 32.550 1.00 135.52 571 ASP B C 1
ATOM 2474 O O . ASP B 1 66 ? 2.723 -49.627 31.860 1.00 134.25 571 ASP B O 1
ATOM 2476 N N . SER B 1 67 ? 1.354 -48.115 32.825 1.00 131.64 572 SER B N 1
ATOM 2477 C CA . SER B 1 67 ? 1.981 -46.953 32.188 1.00 125.16 572 SER B CA 1
ATOM 2478 C C . SER B 1 67 ? 2.076 -45.735 33.115 1.00 124.68 572 SER B C 1
ATOM 2479 O O . SER B 1 67 ? 1.061 -45.239 33.609 1.00 124.77 572 SER B O 1
ATOM 2482 N N . ALA B 1 68 ? 3.302 -45.256 33.331 1.00 124.45 573 ALA B N 1
ATOM 2483 C CA . ALA B 1 68 ? 3.547 -44.065 34.153 1.00 124.24 573 ALA B CA 1
ATOM 2484 C C . ALA B 1 68 ? 3.072 -42.799 33.438 1.00 117.48 573 ALA B C 1
ATOM 2485 O O . ALA B 1 68 ? 2.406 -41.948 34.039 1.00 117.53 573 ALA B O 1
ATOM 2487 N N . GLN B 1 69 ? 3.402 -42.690 32.151 1.00 112.05 574 GLN B N 1
ATOM 2488 C CA . GLN B 1 69 ? 2.950 -41.567 31.324 1.00 105.95 574 GLN B CA 1
ATOM 2489 C C . GLN B 1 69 ? 1.473 -41.716 30.910 1.00 104.31 574 GLN B C 1
ATOM 2490 O O . GLN B 1 69 ? 1.089 -41.315 29.809 1.00 99.51 574 GLN B O 1
ATOM 2492 N N . GLU B 1 70 ? 0.659 -42.292 31.797 1.00 108.63 575 GLU B N 1
ATOM 2493 C CA . GLU B 1 70 ? -0.778 -42.442 31.574 1.00 108.07 575 GLU B CA 1
ATOM 2494 C C . GLU B 1 70 ? -1.495 -41.111 31.767 1.00 105.69 575 GLU B C 1
ATOM 2495 O O . GLU B 1 70 ? -2.528 -40.864 31.146 1.00 103.10 575 GLU B O 1
ATOM 2497 N N . SER B 1 71 ? -0.947 -40.265 32.641 1.00 107.05 576 SER B N 1
ATOM 2498 C CA . SER B 1 71 ? -1.479 -38.918 32.867 1.00 105.59 576 SER B CA 1
ATOM 2499 C C . SER B 1 71 ? -1.262 -38.030 31.636 1.00 99.43 576 SER B C 1
ATOM 2500 O O . SER B 1 71 ? -2.161 -37.299 31.224 1.00 97.16 576 SER B O 1
ATOM 2502 N N . VAL B 1 72 ? -0.064 -38.110 31.059 1.00 97.28 577 VAL B N 1
ATOM 2503 C CA . VAL B 1 72 ? 0.277 -37.377 29.834 1.00 92.00 577 VAL B CA 1
ATOM 2504 C C . VAL B 1 72 ? -0.592 -37.792 28.639 1.00 89.07 577 VAL B C 1
ATOM 2505 O O . VAL B 1 72 ? -0.937 -36.959 27.794 1.00 85.56 577 VAL B O 1
ATOM 2507 N N . ILE B 1 73 ? -0.937 -39.078 28.574 1.00 90.98 578 ILE B N 1
ATOM 2508 C CA . ILE B 1 73 ? -1.758 -39.622 27.484 1.00 88.91 578 ILE B CA 1
ATOM 2509 C C . ILE B 1 73 ? -3.232 -39.212 27.601 1.00 89.26 578 ILE B C 1
ATOM 2510 O O . ILE B 1 73 ? -3.911 -39.010 26.588 1.00 86.62 578 ILE B O 1
ATOM 2515 N N . THR B 1 74 ? -3.716 -39.085 28.833 1.00 93.16 579 THR B N 1
ATOM 2516 C CA . THR B 1 74 ? -5.126 -38.776 29.094 1.00 94.54 579 THR B CA 1
ATOM 2517 C C . THR B 1 74 ? -5.493 -37.364 28.632 1.00 91.44 579 THR B C 1
ATOM 2518 O O . THR B 1 74 ? -6.488 -37.182 27.926 1.00 90.08 579 THR B O 1
ATOM 2520 N N . ARG B 1 75 ? -4.689 -36.377 29.031 1.00 90.91 580 ARG B N 1
ATOM 2521 C CA . ARG B 1 75 ? -4.916 -34.981 28.638 1.00 88.80 580 ARG B CA 1
ATOM 2522 C C . ARG B 1 75 ? -4.892 -34.833 27.119 1.00 84.47 580 ARG B C 1
ATOM 2523 O O . ARG B 1 75 ? -5.821 -34.285 26.532 1.00 83.32 580 ARG B O 1
ATOM 2525 N N . ASP B 1 76 ? -3.833 -35.345 26.495 1.00 82.67 581 ASP B N 1
ATOM 2526 C CA . ASP B 1 76 ? -3.671 -35.283 25.030 1.00 79.34 581 ASP B CA 1
ATOM 2527 C C . ASP B 1 76 ? -4.862 -35.849 24.260 1.00 79.27 581 ASP B C 1
ATOM 2528 O O . ASP B 1 76 ? -5.295 -35.268 23.260 1.00 77.13 581 ASP B O 1
ATOM 2533 N N . ILE B 1 77 ? -5.373 -36.986 24.722 1.00 82.14 582 ILE B N 1
ATOM 2534 C CA . ILE B 1 77 ? -6.520 -37.629 24.083 1.00 82.86 582 ILE B CA 1
ATOM 2535 C C . ILE B 1 77 ? -7.750 -36.729 24.145 1.00 83.75 582 ILE B C 1
ATOM 2536 O O . ILE B 1 77 ? -8.470 -36.584 23.153 1.00 82.63 582 ILE B O 1
ATOM 2541 N N . HIS B 1 78 ? -7.971 -36.109 25.302 1.00 86.34 583 HIS B N 1
ATOM 2542 C CA . HIS B 1 78 ? -9.091 -35.188 25.479 1.00 87.80 583 HIS B CA 1
ATOM 2543 C C . HIS B 1 78 ? -9.057 -34.021 24.481 1.00 84.99 583 HIS B C 1
ATOM 2544 O O . HIS B 1 78 ? -10.102 -33.459 24.150 1.00 85.87 583 HIS B O 1
ATOM 2546 N N . ARG B 1 79 ? -7.864 -33.673 23.997 1.00 82.36 584 ARG B N 1
ATOM 2547 C CA . ARG B 1 79 ? -7.695 -32.580 23.034 1.00 80.08 584 ARG B CA 1
ATOM 2548 C C . ARG B 1 79 ? -7.497 -33.035 21.570 1.00 77.32 584 ARG B C 1
ATOM 2549 O O . ARG B 1 79 ? -7.216 -32.199 20.705 1.00 75.53 584 ARG B O 1
ATOM 2551 N N . THR B 1 80 ? -7.653 -34.332 21.282 1.00 77.34 585 THR B N 1
ATOM 2552 C CA . THR B 1 80 ? -7.384 -34.854 19.922 1.00 75.14 585 THR B CA 1
ATOM 2553 C C . THR B 1 80 ? -8.652 -34.988 19.052 1.00 75.53 585 THR B C 1
ATOM 2554 O O . THR B 1 80 ? -9.541 -35.783 19.358 1.00 77.76 585 THR B O 1
ATOM 2558 N N . PHE B 1 81 ? -8.701 -34.198 17.970 1.00 74.00 586 PHE B N 1
ATOM 2559 C CA . PHE B 1 81 ? -9.827 -34.145 16.996 1.00 74.52 586 PHE B CA 1
ATOM 2560 C C . PHE B 1 81 ? -11.226 -34.427 17.578 1.00 77.41 586 PHE B C 1
ATOM 2561 O O . PHE B 1 81 ? -11.929 -35.317 17.094 1.00 78.40 586 PHE B O 1
ATOM 2563 N N . PRO B 1 82 ? -11.642 -33.646 18.603 1.00 78.83 587 PRO B N 1
ATOM 2564 C CA . PRO B 1 82 ? -12.898 -33.923 19.306 1.00 82.03 587 PRO B CA 1
ATOM 2565 C C . PRO B 1 82 ? -14.173 -33.560 18.521 1.00 83.60 587 PRO B C 1
ATOM 2566 O O . PRO B 1 82 ? -15.258 -34.037 18.868 1.00 86.48 587 PRO B O 1
ATOM 2570 N N . ALA B 1 83 ? -14.042 -32.728 17.487 1.00 82.08 588 ALA B N 1
ATOM 2571 C CA . ALA B 1 83 ? -15.177 -32.357 16.633 1.00 83.91 588 ALA B CA 1
ATOM 2572 C C . ALA B 1 83 ? -15.594 -33.495 15.680 1.00 84.02 588 ALA B C 1
ATOM 2573 O O . ALA B 1 83 ? -16.772 -33.613 15.327 1.00 86.54 588 ALA B O 1
ATOM 2575 N N . HIS B 1 84 ? -14.631 -34.322 15.263 1.00 81.56 589 HIS B N 1
ATOM 2576 C CA . HIS B 1 84 ? -14.920 -35.464 14.388 1.00 82.14 589 HIS B CA 1
ATOM 2577 C C . HIS B 1 84 ? -15.843 -36.464 15.115 1.00 84.91 589 HIS B C 1
ATOM 2578 O O . HIS B 1 84 ? -15.667 -36.725 16.308 1.00 85.24 589 HIS B O 1
ATOM 2585 N N . ASP B 1 85 ? -16.816 -37.014 14.383 1.00 87.15 590 ASP B N 1
ATOM 2586 C CA . ASP B 1 85 ? -17.826 -37.932 14.942 1.00 90.62 590 ASP B CA 1
ATOM 2587 C C . ASP B 1 85 ? -17.234 -39.223 15.534 1.00 90.61 590 ASP B C 1
ATOM 2588 O O . ASP B 1 85 ? -17.916 -39.952 16.261 1.00 93.67 590 ASP B O 1
ATOM 2590 N N . TYR B 1 86 ? -15.970 -39.493 15.218 1.00 87.59 591 TYR B N 1
ATOM 2591 C CA . TYR B 1 86 ? -15.282 -40.688 15.677 1.00 87.84 591 TYR B CA 1
ATOM 2592 C C . TYR B 1 86 ? -14.657 -40.499 17.076 1.00 87.33 591 TYR B C 1
ATOM 2593 O O . TYR B 1 86 ? -14.653 -41.432 17.883 1.00 89.47 591 TYR B O 1
ATOM 2602 N N . PHE B 1 87 ? -14.150 -39.295 17.360 1.00 84.93 592 PHE B N 1
ATOM 2603 C CA . PHE B 1 87 ? -13.492 -38.996 18.647 1.00 84.68 592 PHE B CA 1
ATOM 2604 C C . PHE B 1 87 ? -14.345 -38.166 19.635 1.00 87.09 592 PHE B C 1
ATOM 2605 O O . PHE B 1 87 ? -13.855 -37.777 20.696 1.00 87.14 592 PHE B O 1
ATOM 2613 N N . LYS B 1 88 ? -15.612 -37.919 19.296 1.00 89.67 593 LYS B N 1
ATOM 2614 C CA . LYS B 1 88 ? -16.494 -37.052 20.099 1.00 92.49 593 LYS B CA 1
ATOM 2615 C C . LYS B 1 88 ? -16.845 -37.616 21.490 1.00 96.26 593 LYS B C 1
ATOM 2616 O O . LYS B 1 88 ? -16.888 -36.873 22.474 1.00 97.49 593 LYS B O 1
ATOM 2618 N N . ASP B 1 89 ? -17.094 -38.919 21.570 1.00 98.70 594 ASP B N 1
ATOM 2619 C CA . ASP B 1 89 ? -17.524 -39.537 22.834 1.00 103.07 594 ASP B CA 1
ATOM 2620 C C . ASP B 1 89 ? -16.336 -39.856 23.759 1.00 102.64 594 ASP B C 1
ATOM 2621 O O . ASP B 1 89 ? -15.380 -40.524 23.345 1.00 100.59 594 ASP B O 1
ATOM 2623 N N . THR B 1 90 ? -16.412 -39.378 25.008 1.00 104.97 595 THR B N 1
ATOM 2624 C CA . THR B 1 90 ? -15.389 -39.654 26.034 1.00 105.47 595 THR B CA 1
ATOM 2625 C C . THR B 1 90 ? -15.296 -41.150 26.392 1.00 108.43 595 THR B C 1
ATOM 2626 O O . THR B 1 90 ? -14.263 -41.613 26.891 1.00 108.50 595 THR B O 1
ATOM 2628 N N . GLY B 1 91 ? -16.381 -41.887 26.153 1.00 111.19 596 GLY B N 1
ATOM 2629 C CA . GLY B 1 91 ? -16.376 -43.346 26.248 1.00 114.20 596 GLY B CA 1
ATOM 2630 C C . GLY B 1 91 ? -16.686 -44.008 24.912 1.00 112.80 596 GLY B C 1
ATOM 2631 O O . GLY B 1 91 ? -17.245 -45.107 24.875 1.00 116.59 596 GLY B O 1
ATOM 2632 N N . GLY B 1 92 ? -16.315 -43.341 23.818 1.00 97.67 597 GLY B N 1
ATOM 2633 C CA . GLY B 1 92 ? -16.612 -43.813 22.461 1.00 95.81 597 GLY B CA 1
ATOM 2634 C C . GLY B 1 92 ? -15.569 -44.785 21.939 1.00 94.95 597 GLY B C 1
ATOM 2635 O O . GLY B 1 92 ? -14.506 -44.946 22.539 1.00 95.16 597 GLY B O 1
ATOM 2636 N N . ASP B 1 93 ? -15.867 -45.420 20.807 1.00 94.36 598 ASP B N 1
ATOM 2637 C CA . ASP B 1 93 ? -15.012 -46.485 20.263 1.00 94.40 598 ASP B CA 1
ATOM 2638 C C . ASP B 1 93 ? -13.747 -45.944 19.591 1.00 90.76 598 ASP B C 1
ATOM 2639 O O . ASP B 1 93 ? -12.799 -46.701 19.339 1.00 91.07 598 ASP B O 1
ATOM 2641 N N . GLY B 1 94 ? -13.734 -44.644 19.302 1.00 87.55 599 GLY B N 1
ATOM 2642 C CA . GLY B 1 94 ? -12.560 -43.992 18.737 1.00 84.33 599 GLY B CA 1
ATOM 2643 C C . GLY B 1 94 ? -11.521 -43.682 19.794 1.00 83.89 599 GLY B C 1
ATOM 2644 O O . GLY B 1 94 ? -10.349 -44.032 19.637 1.00 83.33 599 GLY B O 1
ATOM 2645 N N . GLN B 1 95 ? -11.951 -43.021 20.867 1.00 84.60 600 GLN B N 1
ATOM 2646 C CA . GLN B 1 95 ? -11.044 -42.610 21.948 1.00 85.00 600 GLN B CA 1
ATOM 2647 C C . GLN B 1 95 ? -10.356 -43.791 22.630 1.00 87.72 600 GLN B C 1
ATOM 2648 O O . GLN B 1 95 ? -9.169 -43.714 22.964 1.00 87.63 600 GLN B O 1
ATOM 2654 N N . GLU B 1 96 ? -11.104 -44.868 22.849 1.00 90.65 601 GLU B N 1
ATOM 2655 C CA . GLU B 1 96 ? -10.565 -46.057 23.506 1.00 94.10 601 GLU B CA 1
ATOM 2656 C C . GLU B 1 96 ? -9.471 -46.697 22.659 1.00 92.94 601 GLU B C 1
ATOM 2657 O O . GLU B 1 96 ? -8.435 -47.104 23.185 1.00 94.52 601 GLU B O 1
ATOM 2659 N N . SER B 1 97 ? -9.703 -46.772 21.347 1.00 90.61 602 SER B N 1
ATOM 2660 C CA . SER B 1 97 ? -8.763 -47.421 20.434 1.00 89.89 602 SER B CA 1
ATOM 2661 C C . SER B 1 97 ? -7.470 -46.616 20.319 1.00 87.15 602 SER B C 1
ATOM 2662 O O . SER B 1 97 ? -6.389 -47.191 20.244 1.00 88.02 602 SER B O 1
ATOM 2664 N N . LEU B 1 98 ? -7.592 -45.290 20.313 1.00 84.42 603 LEU B N 1
ATOM 2665 C CA . LEU B 1 98 ? -6.429 -44.384 20.365 1.00 82.25 603 LEU B CA 1
ATOM 2666 C C . LEU B 1 98 ? -5.702 -44.497 21.716 1.00 84.60 603 LEU B C 1
ATOM 2667 O O . LEU B 1 98 ? -4.472 -44.416 21.779 1.00 84.40 603 LEU B O 1
ATOM 2672 N N . TYR B 1 99 ? -6.475 -44.683 22.787 1.00 87.29 604 TYR B N 1
ATOM 2673 C CA . TYR B 1 99 ? -5.931 -44.815 24.136 1.00 90.49 604 TYR B CA 1
ATOM 2674 C C . TYR B 1 99 ? -4.953 -45.977 24.244 1.00 93.11 604 TYR B C 1
ATOM 2675 O O . TYR B 1 99 ? -3.871 -45.836 24.827 1.00 94.40 604 TYR B O 1
ATOM 2677 N N . LYS B 1 100 ? -5.347 -47.125 23.692 1.00 94.41 605 LYS B N 1
ATOM 2678 C CA . LYS B 1 100 ? -4.505 -48.326 23.704 1.00 97.22 605 LYS B CA 1
ATOM 2679 C C . LYS B 1 100 ? -3.278 -48.185 22.789 1.00 94.58 605 LYS B C 1
ATOM 2680 O O . LYS B 1 100 ? -2.225 -48.763 23.076 1.00 96.90 605 LYS B O 1
ATOM 2683 N N . ILE B 1 101 ? -3.408 -47.421 21.700 1.00 90.07 606 ILE B N 1
ATOM 2684 C CA . ILE B 1 101 ? -2.284 -47.206 20.785 1.00 87.66 606 ILE B CA 1
ATOM 2685 C C . ILE B 1 101 ? -1.170 -46.406 21.457 1.00 87.18 606 ILE B C 1
ATOM 2686 O O . ILE B 1 101 ? 0.013 -46.739 21.330 1.00 88.28 606 ILE B O 1
ATOM 2691 N N . CYS B 1 102 ? -1.556 -45.351 22.166 1.00 86.07 607 CYS B N 1
ATOM 2692 C CA . CYS B 1 102 ? -0.594 -44.451 22.796 1.00 85.53 607 CYS B CA 1
ATOM 2693 C C . CYS B 1 102 ? 0.067 -45.068 24.018 1.00 89.68 607 CYS B C 1
ATOM 2694 O O . CYS B 1 102 ? 1.257 -44.852 24.250 1.00 90.08 607 CYS B O 1
ATOM 2697 N N . LYS B 1 103 ? -0.705 -45.824 24.799 1.00 93.06 608 LYS B N 1
ATOM 2698 C CA . LYS B 1 103 ? -0.170 -46.500 25.981 1.00 98.15 608 LYS B CA 1
ATOM 2699 C C . LYS B 1 103 ? 0.889 -47.521 25.575 1.00 99.78 608 LYS B C 1
ATOM 2700 O O . LYS B 1 103 ? 1.974 -47.573 26.161 1.00 102.19 608 LYS B O 1
ATOM 2702 N N . ALA B 1 104 ? 0.567 -48.317 24.556 1.00 98.71 609 ALA B N 1
ATOM 2703 C CA . ALA B 1 104 ? 1.481 -49.335 24.032 1.00 100.50 609 ALA B CA 1
ATOM 2704 C C . ALA B 1 104 ? 2.823 -48.738 23.583 1.00 98.21 609 ALA B C 1
ATOM 2705 O O . ALA B 1 104 ? 3.880 -49.318 23.855 1.00 101.01 609 ALA B O 1
ATOM 2707 N N . TYR B 1 105 ? 2.784 -47.582 22.907 1.00 93.22 610 TYR B N 1
ATOM 2708 C CA . TYR B 1 105 ? 4.025 -46.895 22.522 1.00 91.22 610 TYR B CA 1
ATOM 2709 C C . TYR B 1 105 ? 4.820 -46.407 23.754 1.00 93.71 610 TYR B C 1
ATOM 2710 O O . TYR B 1 105 ? 6.048 -46.334 23.707 1.00 94.51 610 TYR B O 1
ATOM 2719 N N . SER B 1 106 ? 4.124 -46.091 24.849 1.00 95.57 611 SER B N 1
ATOM 2720 C CA . SER B 1 106 ? 4.776 -45.675 26.101 1.00 99.02 611 SER B CA 1
ATOM 2721 C C . SER B 1 106 ? 5.732 -46.731 26.668 1.00 104.54 611 SER B C 1
ATOM 2722 O O . SER B 1 106 ? 6.683 -46.390 27.379 1.00 106.99 611 SER B O 1
ATOM 2724 N N . VAL B 1 107 ? 5.472 -48.005 26.366 1.00 106.92 612 VAL B N 1
ATOM 2725 C CA . VAL B 1 107 ? 6.364 -49.101 26.768 1.00 112.62 612 VAL B CA 1
ATOM 2726 C C . VAL B 1 107 ? 7.388 -49.421 25.672 1.00 111.17 612 VAL B C 1
ATOM 2727 O O . VAL B 1 107 ? 8.595 -49.458 25.932 1.00 113.29 612 VAL B O 1
ATOM 2729 N N . TYR B 1 108 ? 6.891 -49.636 24.451 1.00 107.89 613 TYR B N 1
ATOM 2730 C CA . TYR B 1 108 ? 7.719 -50.053 23.300 1.00 107.07 613 TYR B CA 1
ATOM 2731 C C . TYR B 1 108 ? 9.012 -49.247 23.197 1.00 105.80 613 TYR B C 1
ATOM 2732 O O . TYR B 1 108 ? 10.111 -49.809 23.128 1.00 108.57 613 TYR B O 1
ATOM 2741 N N . ASP B 1 109 ? 8.868 -47.926 23.193 1.00 101.83 614 ASP B N 1
ATOM 2742 C CA . ASP B 1 109 ? 10.017 -47.040 23.195 1.00 101.00 614 ASP B CA 1
ATOM 2743 C C . ASP B 1 109 ? 10.488 -46.941 24.651 1.00 105.81 614 ASP B C 1
ATOM 2744 O O . ASP B 1 109 ? 9.764 -46.445 25.523 1.00 106.33 614 ASP B O 1
ATOM 2749 N N . GLU B 1 110 ? 11.682 -47.471 24.911 1.00 110.03 615 GLU B N 1
ATOM 2750 C CA . GLU B 1 110 ? 12.287 -47.417 26.237 1.00 115.36 615 GLU B CA 1
ATOM 2751 C C . GLU B 1 110 ? 13.065 -46.111 26.440 1.00 113.80 615 GLU B C 1
ATOM 2752 O O . GLU B 1 110 ? 13.142 -45.599 27.557 1.00 116.57 615 GLU B O 1
ATOM 2754 N N . ASP B 1 111 ? 13.628 -45.576 25.356 1.00 109.80 616 ASP B N 1
ATOM 2755 C CA . ASP B 1 111 ? 14.449 -44.362 25.420 1.00 108.46 616 ASP B CA 1
ATOM 2756 C C . ASP B 1 111 ? 13.636 -43.065 25.616 1.00 104.91 616 ASP B C 1
ATOM 2757 O O . ASP B 1 111 ? 14.034 -42.197 26.397 1.00 106.34 616 ASP B O 1
ATOM 2759 N N . ILE B 1 112 ? 12.512 -42.938 24.908 1.00 100.80 617 ILE B N 1
ATOM 2760 C CA . ILE B 1 112 ? 11.694 -41.707 24.944 1.00 97.40 617 ILE B CA 1
ATOM 2761 C C . ILE B 1 112 ? 10.286 -41.934 25.520 1.00 97.89 617 ILE B C 1
ATOM 2762 O O . ILE B 1 112 ? 9.834 -41.180 26.390 1.00 98.88 617 ILE B O 1
ATOM 2764 N N . GLY B 1 113 ? 9.602 -42.966 25.027 1.00 97.44 618 GLY B N 1
ATOM 2765 C CA . GLY B 1 113 ? 8.229 -43.272 25.445 1.00 97.76 618 GLY B CA 1
ATOM 2766 C C . GLY B 1 113 ? 7.204 -42.416 24.719 1.00 92.81 618 GLY B C 1
ATOM 2767 O O . GLY B 1 113 ? 7.444 -41.964 23.591 1.00 88.88 618 GLY B O 1
ATOM 2768 N N . TYR B 1 114 ? 6.054 -42.197 25.360 1.00 93.22 619 TYR B N 1
ATOM 2769 C CA . TYR B 1 114 ? 5.048 -41.293 24.813 1.00 89.23 619 TYR B CA 1
ATOM 2770 C C . TYR B 1 114 ? 5.466 -39.852 25.081 1.00 88.38 619 TYR B C 1
ATOM 2771 O O . TYR B 1 114 ? 5.828 -39.504 26.212 1.00 91.48 619 TYR B O 1
ATOM 2780 N N . CYS B 1 115 ? 5.392 -39.023 24.040 1.00 84.67 620 CYS B N 1
ATOM 2781 C CA . CYS B 1 115 ? 5.791 -37.621 24.120 1.00 84.06 620 CYS B CA 1
ATOM 2782 C C . CYS B 1 115 ? 4.646 -36.709 23.733 1.00 81.39 620 CYS B C 1
ATOM 2783 O O . CYS B 1 115 ? 3.980 -36.932 22.722 1.00 78.74 620 CYS B O 1
ATOM 2786 N N . GLN B 1 116 ? 4.432 -35.678 24.548 1.00 82.78 621 GLN B N 1
ATOM 2787 C CA . GLN B 1 116 ? 3.287 -34.785 24.387 1.00 81.38 621 GLN B CA 1
ATOM 2788 C C . GLN B 1 116 ? 3.162 -34.391 22.929 1.00 77.26 621 GLN B C 1
ATOM 2789 O O . GLN B 1 116 ? 4.056 -33.749 22.402 1.00 76.43 621 GLN B O 1
ATOM 2791 N N . GLY B 1 117 ? 2.078 -34.827 22.281 1.00 75.43 622 GLY B N 1
ATOM 2792 C CA . GLY B 1 117 ? 1.795 -34.493 20.877 1.00 72.42 622 GLY B CA 1
ATOM 2793 C C . GLY B 1 117 ? 1.418 -35.692 20.012 1.00 71.23 622 GLY B C 1
ATOM 2794 O O . GLY B 1 117 ? 0.534 -35.598 19.156 1.00 69.73 622 GLY B O 1
ATOM 2795 N N . GLN B 1 118 ? 2.080 -36.820 20.254 1.00 72.14 623 GLN B N 1
ATOM 2796 C CA . GLN B 1 118 ? 1.984 -38.010 19.395 1.00 71.66 623 GLN B CA 1
ATOM 2797 C C . GLN B 1 118 ? 0.565 -38.494 19.052 1.00 71.15 623 GLN B C 1
ATOM 2798 O O . GLN B 1 118 ? 0.356 -39.064 17.966 1.00 70.43 623 GLN B O 1
ATOM 2804 N N . SER B 1 119 ? -0.393 -38.276 19.959 1.00 71.64 624 SER B N 1
ATOM 2805 C CA . SER B 1 119 ? -1.794 -38.697 19.746 1.00 71.53 624 SER B CA 1
ATOM 2806 C C . SER B 1 119 ? -2.433 -38.137 18.476 1.00 69.44 624 SER B C 1
ATOM 2807 O O . SER B 1 119 ? -3.340 -38.762 17.905 1.00 69.30 624 SER B O 1
ATOM 2810 N N . PHE B 1 120 ? -1.975 -36.960 18.049 1.00 68.00 625 PHE B N 1
ATOM 2811 C CA . PHE B 1 120 ? -2.445 -36.356 16.805 1.00 66.83 625 PHE B CA 1
ATOM 2812 C C . PHE B 1 120 ? -2.121 -37.270 15.625 1.00 66.37 625 PHE B C 1
ATOM 2813 O O . PHE B 1 120 ? -2.995 -37.581 14.811 1.00 66.31 625 PHE B O 1
ATOM 2821 N N . LEU B 1 121 ? -0.864 -37.705 15.558 1.00 66.29 626 LEU B N 1
ATOM 2822 C CA . LEU B 1 121 ? -0.395 -38.570 14.479 1.00 66.46 626 LEU B CA 1
ATOM 2823 C C . LEU B 1 121 ? -1.134 -39.890 14.549 1.00 67.67 626 LEU B C 1
ATOM 2824 O O . LEU B 1 121 ? -1.634 -40.389 13.544 1.00 68.20 626 LEU B O 1
ATOM 2829 N N . ALA B 1 122 ? -1.223 -40.431 15.756 1.00 68.75 627 ALA B N 1
ATOM 2830 C CA . ALA B 1 122 ? -1.937 -41.681 15.999 1.00 70.43 627 ALA B CA 1
ATOM 2831 C C . ALA B 1 122 ? -3.391 -41.597 15.539 1.00 70.22 627 ALA B C 1
ATOM 2832 O O . ALA B 1 122 ? -3.911 -42.536 14.925 1.00 71.48 627 ALA B O 1
ATOM 2834 N N . ALA B 1 123 ? -4.037 -40.470 15.837 1.00 68.96 628 ALA B N 1
ATOM 2835 C CA . ALA B 1 123 ? -5.437 -40.260 15.473 1.00 69.06 628 ALA B CA 1
ATOM 2836 C C . ALA B 1 123 ? -5.588 -40.155 13.961 1.00 68.70 628 ALA B C 1
ATOM 2837 O O . ALA B 1 123 ? -6.551 -40.668 13.393 1.00 69.79 628 ALA B O 1
ATOM 2839 N N . VAL B 1 124 ? -4.630 -39.497 13.314 1.00 67.45 629 VAL B N 1
ATOM 2840 C CA . VAL B 1 124 ? -4.638 -39.382 11.863 1.00 67.72 629 VAL B CA 1
ATOM 2841 C C . VAL B 1 124 ? -4.574 -40.764 11.218 1.00 69.57 629 VAL B C 1
ATOM 2842 O O . VAL B 1 124 ? -5.295 -41.047 10.248 1.00 71.01 629 VAL B O 1
ATOM 2846 N N . LEU B 1 125 ? -3.712 -41.619 11.764 1.00 70.00 630 LEU B N 1
ATOM 2847 C CA . LEU B 1 125 ? -3.527 -42.967 11.242 1.00 72.03 630 LEU B CA 1
ATOM 2848 C C . LEU B 1 125 ? -4.748 -43.838 11.502 1.00 73.96 630 LEU B C 1
ATOM 2849 O O . LEU B 1 125 ? -5.182 -44.594 10.622 1.00 76.20 630 LEU B O 1
ATOM 2854 N N . LEU B 1 126 ? -5.300 -43.727 12.707 1.00 73.64 631 LEU B N 1
ATOM 2855 C CA . LEU B 1 126 ? -6.458 -44.535 13.110 1.00 75.70 631 LEU B CA 1
ATOM 2856 C C . LEU B 1 126 ? -7.715 -44.229 12.272 1.00 76.27 631 LEU B C 1
ATOM 2857 O O . LEU B 1 126 ? -8.586 -45.093 12.126 1.00 78.54 631 LEU B O 1
ATOM 2862 N N . LEU B 1 127 ? -7.795 -43.018 11.717 1.00 74.61 632 LEU B N 1
ATOM 2863 C CA . LEU B 1 127 ? -8.957 -42.604 10.908 1.00 75.76 632 LEU B CA 1
ATOM 2864 C C . LEU B 1 127 ? -9.096 -43.352 9.580 1.00 78.27 632 LEU B C 1
ATOM 2865 O O . LEU B 1 127 ? -10.163 -43.319 8.965 1.00 80.03 632 LEU B O 1
ATOM 2870 N N . HIS B 1 128 ? -8.027 -44.007 9.135 1.00 78.94 633 HIS B N 1
ATOM 2871 C CA . HIS B 1 128 ? -8.007 -44.646 7.818 1.00 81.77 633 HIS B CA 1
ATOM 2872 C C . HIS B 1 128 ? -7.807 -46.160 7.859 1.00 84.43 633 HIS B C 1
ATOM 2873 O O . HIS B 1 128 ? -7.856 -46.819 6.820 1.00 87.42 633 HIS B O 1
ATOM 2888 N N . PRO B 1 130 ? -7.271 -49.950 10.636 1.00 90.29 635 PRO B N 1
ATOM 2889 C CA . PRO B 1 130 ? -7.574 -50.618 11.910 1.00 91.63 635 PRO B CA 1
ATOM 2890 C C . PRO B 1 130 ? -6.685 -50.176 13.067 1.00 89.78 635 PRO B C 1
ATOM 2891 O O . PRO B 1 130 ? -5.556 -49.720 12.842 1.00 88.14 635 PRO B O 1
ATOM 2895 N N . GLU B 1 131 ? -7.209 -50.308 14.289 1.00 90.57 636 GLU B N 1
ATOM 2896 C CA . GLU B 1 131 ? -6.506 -49.890 15.507 1.00 89.62 636 GLU B CA 1
ATOM 2897 C C . GLU B 1 131 ? -5.134 -50.544 15.607 1.00 91.13 636 GLU B C 1
ATOM 2898 O O . GLU B 1 131 ? -4.136 -49.874 15.874 1.00 89.06 636 GLU B O 1
ATOM 2900 N N . GLU B 1 132 ? -5.103 -51.856 15.381 1.00 95.17 637 GLU B N 1
ATOM 2901 C CA . GLU B 1 132 ? -3.865 -52.631 15.405 1.00 97.63 637 GLU B CA 1
ATOM 2902 C C . GLU B 1 132 ? -2.870 -52.134 14.361 1.00 95.52 637 GLU B C 1
ATOM 2903 O O . GLU B 1 132 ? -1.711 -51.872 14.673 1.00 94.80 637 GLU B O 1
ATOM 2905 N N . GLN B 1 133 ? -3.338 -51.991 13.127 1.00 95.07 638 GLN B N 1
ATOM 2906 C CA . GLN B 1 133 ? -2.469 -51.639 12.005 1.00 93.98 638 GLN B CA 1
ATOM 2907 C C . GLN B 1 133 ? -1.980 -50.204 12.112 1.00 89.32 638 GLN B C 1
ATOM 2908 O O . GLN B 1 133 ? -0.852 -49.899 11.720 1.00 88.53 638 GLN B O 1
ATOM 2914 N N . ALA B 1 134 ? -2.834 -49.334 12.652 1.00 86.69 639 ALA B N 1
ATOM 2915 C CA . ALA B 1 134 ? -2.468 -47.949 12.963 1.00 82.64 639 ALA B CA 1
ATOM 2916 C C . ALA B 1 134 ? -1.174 -47.885 13.776 1.00 82.25 639 ALA B C 1
ATOM 2917 O O . ALA B 1 134 ? -0.275 -47.096 13.473 1.00 80.35 639 ALA B O 1
ATOM 2919 N N . PHE B 1 135 ? -1.090 -48.734 14.795 1.00 84.66 640 PHE B N 1
ATOM 2920 C CA . PHE B 1 135 ? 0.070 -48.804 15.682 1.00 85.30 640 PHE B CA 1
ATOM 2921 C C . PHE B 1 135 ? 1.347 -49.241 14.956 1.00 86.10 640 PHE B C 1
ATOM 2922 O O . PHE B 1 135 ? 2.430 -48.745 15.256 1.00 85.06 640 PHE B O 1
ATOM 2930 N N . CYS B 1 136 ? 1.217 -50.175 14.016 1.00 88.26 641 CYS B N 1
ATOM 2931 C CA . CYS B 1 136 ? 2.371 -50.689 13.266 1.00 89.96 641 CYS B CA 1
ATOM 2932 C C . CYS B 1 136 ? 2.980 -49.609 12.381 1.00 86.71 641 CYS B C 1
ATOM 2933 O O . CYS B 1 136 ? 4.200 -49.444 12.331 1.00 86.76 641 CYS B O 1
ATOM 2936 N N . VAL B 1 137 ? 2.118 -48.897 11.663 1.00 84.36 642 VAL B N 1
ATOM 2937 C CA . VAL B 1 137 ? 2.541 -47.754 10.878 1.00 81.62 642 VAL B CA 1
ATOM 2938 C C . VAL B 1 137 ? 3.114 -46.685 11.806 1.00 78.82 642 VAL B C 1
ATOM 2939 O O . VAL B 1 137 ? 4.180 -46.125 11.527 1.00 77.91 642 VAL B O 1
ATOM 2941 N N . LEU B 1 138 ? 2.409 -46.427 12.915 1.00 77.84 643 LEU B N 1
ATOM 2942 C CA . LEU B 1 138 ? 2.851 -45.460 13.932 1.00 75.79 643 LEU B CA 1
ATOM 2943 C C . LEU B 1 138 ? 4.277 -45.750 14.381 1.00 77.04 643 LEU B C 1
ATOM 2944 O O . LEU B 1 138 ? 5.107 -44.844 14.473 1.00 75.53 643 LEU B O 1
ATOM 2946 N N . VAL B 1 139 ? 4.547 -47.025 14.650 1.00 80.29 644 VAL B N 1
ATOM 2947 C CA . VAL B 1 139 ? 5.878 -47.486 15.020 1.00 82.32 644 VAL B CA 1
ATOM 2948 C C . VAL B 1 139 ? 6.854 -47.274 13.865 1.00 81.74 644 VAL B C 1
ATOM 2949 O O . VAL B 1 139 ? 7.962 -46.767 14.062 1.00 81.37 644 VAL B O 1
ATOM 2953 N N . LYS B 1 140 ? 6.435 -47.660 12.663 1.00 82.13 645 LYS B N 1
ATOM 2954 C CA . LYS B 1 140 ? 7.284 -47.540 11.480 1.00 82.45 645 LYS B CA 1
ATOM 2955 C C . LYS B 1 140 ? 7.787 -46.105 11.272 1.00 79.16 645 LYS B C 1
ATOM 2956 O O . LYS B 1 140 ? 8.940 -45.897 10.894 1.00 79.56 645 LYS B O 1
ATOM 2958 N N . ILE B 1 141 ? 6.930 -45.123 11.542 1.00 76.44 646 ILE B N 1
ATOM 2959 C CA . ILE B 1 141 ? 7.293 -43.714 11.358 1.00 73.86 646 ILE B CA 1
ATOM 2960 C C . ILE B 1 141 ? 8.340 -43.254 12.377 1.00 73.89 646 ILE B C 1
ATOM 2961 O O . ILE B 1 141 ? 9.274 -42.531 12.029 1.00 73.09 646 ILE B O 1
ATOM 2974 N N . TYR B 1 143 ? 10.649 -44.995 14.114 1.00 81.35 648 TYR B N 1
ATOM 2975 C CA . TYR B 1 143 ? 11.950 -45.677 14.067 1.00 84.57 648 TYR B CA 1
ATOM 2976 C C . TYR B 1 143 ? 12.576 -45.675 12.661 1.00 84.79 648 TYR B C 1
ATOM 2977 O O . TYR B 1 143 ? 13.648 -45.095 12.456 1.00 84.62 648 TYR B O 1
ATOM 2979 N N . ASP B 1 144 ? 11.900 -46.317 11.704 1.00 85.68 649 ASP B N 1
ATOM 2980 C CA . ASP B 1 144 ? 12.437 -46.468 10.340 1.00 86.98 649 ASP B CA 1
ATOM 2981 C C . ASP B 1 144 ? 12.499 -45.154 9.545 1.00 83.94 649 ASP B C 1
ATOM 2982 O O . ASP B 1 144 ? 13.273 -45.055 8.594 1.00 85.24 649 ASP B O 1
ATOM 2987 N N . TYR B 1 145 ? 11.689 -44.160 9.918 1.00 80.55 650 TYR B N 1
ATOM 2988 C CA . TYR B 1 145 ? 11.790 -42.814 9.314 1.00 77.97 650 TYR B CA 1
ATOM 2989 C C . TYR B 1 145 ? 12.597 -41.848 10.186 1.00 76.62 650 TYR B C 1
ATOM 2990 O O . TYR B 1 145 ? 13.091 -40.828 9.698 1.00 75.85 650 TYR B O 1
ATOM 2999 N N . GLY B 1 146 ? 12.727 -42.172 11.469 1.00 76.95 651 GLY B N 1
ATOM 3000 C CA . GLY B 1 146 ? 13.613 -41.438 12.368 1.00 76.67 651 GLY B CA 1
ATOM 3001 C C . GLY B 1 146 ? 12.994 -40.218 13.016 1.00 74.08 651 GLY B C 1
ATOM 3002 O O . GLY B 1 146 ? 13.707 -39.275 13.364 1.00 74.09 651 GLY B O 1
ATOM 3003 N N . LEU B 1 147 ? 11.673 -40.226 13.186 1.00 72.52 652 LEU B N 1
ATOM 3004 C CA . LEU B 1 147 ? 10.988 -39.113 13.845 1.00 70.27 652 LEU B CA 1
ATOM 3005 C C . LEU B 1 147 ? 11.429 -39.017 15.295 1.00 71.26 652 LEU B C 1
ATOM 3006 O O . LEU B 1 147 ? 11.718 -37.929 15.789 1.00 70.68 652 LEU B O 1
ATOM 3011 N N . ARG B 1 148 ? 11.507 -40.172 15.954 1.00 73.49 653 ARG B N 1
ATOM 3012 C CA . ARG B 1 148 ? 11.938 -40.273 17.351 1.00 75.54 653 ARG B CA 1
ATOM 3013 C C . ARG B 1 148 ? 13.265 -39.563 17.641 1.00 76.46 653 ARG B C 1
ATOM 3014 O O . ARG B 1 148 ? 13.454 -39.027 18.730 1.00 77.44 653 ARG B O 1
ATOM 3016 N N . ASP B 1 149 ? 14.172 -39.556 16.665 1.00 76.61 654 ASP B N 1
ATOM 3017 C CA . ASP B 1 149 ? 15.477 -38.900 16.815 1.00 77.93 654 ASP B CA 1
ATOM 3018 C C . ASP B 1 149 ? 15.381 -37.412 17.161 1.00 76.57 654 ASP B C 1
ATOM 3019 O O . ASP B 1 149 ? 16.260 -36.867 17.834 1.00 78.01 654 ASP B O 1
ATOM 3024 N N . LEU B 1 150 ? 14.312 -36.762 16.705 1.00 74.48 655 LEU B N 1
ATOM 3025 C CA . LEU B 1 150 ? 14.081 -35.349 17.013 1.00 73.70 655 LEU B CA 1
ATOM 3026 C C . LEU B 1 150 ? 13.827 -35.115 18.501 1.00 75.64 655 LEU B C 1
ATOM 3027 O O . LEU B 1 150 ? 14.082 -34.025 19.000 1.00 75.74 655 LEU B O 1
ATOM 3032 N N . TYR B 1 151 ? 13.325 -36.138 19.198 1.00 77.57 656 TYR B N 1
ATOM 3033 C CA . TYR B 1 151 ? 13.108 -36.062 20.647 1.00 80.41 656 TYR B CA 1
ATOM 3034 C C . TYR B 1 151 ? 14.358 -36.397 21.454 1.00 84.56 656 TYR B C 1
ATOM 3035 O O . TYR B 1 151 ? 14.564 -35.839 22.530 1.00 86.94 656 TYR B O 1
ATOM 3044 N N . ARG B 1 152 ? 15.185 -37.302 20.935 1.00 74.37 657 ARG B N 1
ATOM 3045 C CA . ARG B 1 152 ? 16.311 -37.872 21.702 1.00 78.75 657 ARG B CA 1
ATOM 3046 C C . ARG B 1 152 ? 17.228 -36.817 22.328 1.00 78.97 657 ARG B C 1
ATOM 3047 O O . ARG B 1 152 ? 17.566 -35.820 21.691 1.00 76.40 657 ARG B O 1
ATOM 3049 N N . ASN B 1 153 ? 17.607 -37.051 23.584 1.00 82.87 658 ASN B N 1
ATOM 3050 C CA . ASN B 1 153 ? 18.615 -36.247 24.281 1.00 84.13 658 ASN B CA 1
ATOM 3051 C C . ASN B 1 153 ? 18.259 -34.770 24.358 1.00 80.74 658 ASN B C 1
ATOM 3052 O O . ASN B 1 153 ? 19.070 -33.914 24.012 1.00 79.77 658 ASN B O 1
ATOM 3054 N N . ASN B 1 154 ? 17.043 -34.488 24.813 1.00 79.47 659 ASN B N 1
ATOM 3055 C CA . ASN B 1 154 ? 16.541 -33.113 24.942 1.00 76.75 659 ASN B CA 1
ATOM 3056 C C . ASN B 1 154 ? 16.377 -32.386 23.589 1.00 72.00 659 ASN B C 1
ATOM 3057 O O . ASN B 1 154 ? 16.682 -31.196 23.465 1.00 70.40 659 ASN B O 1
ATOM 3062 N N . PHE B 1 155 ? 15.877 -33.110 22.590 1.00 70.09 660 PHE B N 1
ATOM 3063 C CA . PHE B 1 155 ? 15.548 -32.532 21.278 1.00 66.09 660 PHE B CA 1
ATOM 3064 C C . PHE B 1 155 ? 16.758 -31.988 20.509 1.00 64.83 660 PHE B C 1
ATOM 3065 O O . PHE B 1 155 ? 16.642 -30.982 19.821 1.00 62.14 660 PHE B O 1
ATOM 3073 N N . GLU B 1 156 ? 17.910 -32.644 20.613 1.00 67.16 661 GLU B N 1
ATOM 3074 C CA . GLU B 1 156 ? 19.135 -32.111 19.987 1.00 66.72 661 GLU B CA 1
ATOM 3075 C C . GLU B 1 156 ? 19.009 -31.996 18.466 1.00 63.76 661 GLU B C 1
ATOM 3076 O O . GLU B 1 156 ? 19.457 -31.011 17.874 1.00 62.41 661 GLU B O 1
ATOM 3079 N N . ASP B 1 157 ? 18.395 -33.000 17.845 1.00 63.18 662 ASP B N 1
ATOM 3080 C CA . ASP B 1 157 ? 18.298 -33.059 16.390 1.00 61.07 662 ASP B CA 1
ATOM 3081 C C . ASP B 1 157 ? 17.272 -32.047 15.896 1.00 57.19 662 ASP B C 1
ATOM 3082 O O . ASP B 1 157 ? 17.387 -31.533 14.787 1.00 55.36 662 ASP B O 1
ATOM 3085 N N . LEU B 1 158 ? 16.284 -31.748 16.739 1.00 56.17 663 LEU B N 1
ATOM 3086 C CA . LEU B 1 158 ? 15.299 -30.717 16.438 1.00 52.74 663 LEU B CA 1
ATOM 3087 C C . LEU B 1 158 ? 16.008 -29.383 16.234 1.00 51.65 663 LEU B C 1
ATOM 3088 O O . LEU B 1 158 ? 15.826 -28.727 15.214 1.00 49.88 663 LEU B O 1
ATOM 3093 N N . HIS B 1 159 ? 16.859 -29.004 17.180 1.00 53.30 664 HIS B N 1
ATOM 3094 C CA . HIS B 1 159 ? 17.513 -27.698 17.106 1.00 52.47 664 HIS B CA 1
ATOM 3095 C C . HIS B 1 159 ? 18.395 -27.591 15.884 1.00 51.98 664 HIS B C 1
ATOM 3096 O O . HIS B 1 159 ? 18.542 -26.516 15.323 1.00 50.65 664 HIS B O 1
ATOM 3103 N N . CYS B 1 160 ? 18.979 -28.714 15.476 1.00 53.69 665 CYS B N 1
ATOM 3104 C CA . CYS B 1 160 ? 19.727 -28.789 14.230 1.00 53.75 665 CYS B CA 1
ATOM 3105 C C . CYS B 1 160 ? 18.798 -28.561 13.046 1.00 50.62 665 CYS B C 1
ATOM 3106 O O . CYS B 1 160 ? 19.136 -27.824 12.120 1.00 49.53 665 CYS B O 1
ATOM 3109 N N . LYS B 1 161 ? 17.623 -29.186 13.091 1.00 49.38 666 LYS B N 1
ATOM 3110 C CA . LYS B 1 161 ? 16.618 -28.997 12.047 1.00 47.30 666 LYS B CA 1
ATOM 3111 C C . LYS B 1 161 ? 16.148 -27.529 11.939 1.00 44.80 666 LYS B C 1
ATOM 3112 O O . LYS B 1 161 ? 15.906 -27.044 10.835 1.00 43.55 666 LYS B O 1
ATOM 3115 N N . PHE B 1 162 ? 16.047 -26.818 13.063 1.00 44.52 667 PHE B N 1
ATOM 3116 C CA . PHE B 1 162 ? 15.711 -25.384 13.022 1.00 42.96 667 PHE B CA 1
ATOM 3117 C C . PHE B 1 162 ? 16.769 -24.592 12.252 1.00 42.96 667 PHE B C 1
ATOM 3118 O O . PHE B 1 162 ? 16.426 -23.778 11.395 1.00 41.44 667 PHE B O 1
ATOM 3126 N N . TYR B 1 163 ? 18.044 -24.838 12.560 1.00 44.89 668 TYR B N 1
ATOM 3127 C CA . TYR B 1 163 ? 19.171 -24.159 11.891 1.00 45.40 668 TYR B CA 1
ATOM 3128 C C . TYR B 1 163 ? 19.183 -24.472 10.396 1.00 44.81 668 TYR B C 1
ATOM 3129 O O . TYR B 1 163 ? 19.385 -23.577 9.572 1.00 44.01 668 TYR B O 1
ATOM 3138 N N . GLN B 1 164 ? 18.951 -25.732 10.041 1.00 45.35 669 GLN B N 1
ATOM 3139 C CA . GLN B 1 164 ? 18.844 -26.115 8.616 1.00 45.14 669 GLN B CA 1
ATOM 3140 C C . GLN B 1 164 ? 17.730 -25.323 7.891 1.00 43.08 669 GLN B C 1
ATOM 3141 O O . GLN B 1 164 ? 17.925 -24.858 6.775 1.00 43.34 669 GLN B O 1
ATOM 3147 N N . LEU B 1 165 ? 16.579 -25.156 8.540 1.00 41.56 670 LEU B N 1
ATOM 3148 C CA . LEU B 1 165 ? 15.469 -24.363 7.992 1.00 39.76 670 LEU B CA 1
ATOM 3149 C C . LEU B 1 165 ? 15.833 -22.898 7.792 1.00 39.55 670 LEU B C 1
ATOM 3150 O O . LEU B 1 165 ? 15.495 -22.307 6.767 1.00 38.63 670 LEU B O 1
ATOM 3155 N N . GLU B 1 166 ? 16.532 -22.309 8.757 1.00 40.69 671 GLU B N 1
ATOM 3156 C CA . GLU B 1 166 ? 16.961 -20.910 8.627 1.00 41.48 671 GLU B CA 1
ATOM 3157 C C . GLU B 1 166 ? 17.929 -20.779 7.464 1.00 42.41 671 GLU B C 1
ATOM 3158 O O . GLU B 1 166 ? 17.758 -19.926 6.602 1.00 42.26 671 GLU B O 1
ATOM 3164 N N . ARG B 1 167 ? 18.922 -21.649 7.422 1.00 43.89 672 ARG B N 1
ATOM 3165 C CA . ARG B 1 167 ? 19.903 -21.626 6.335 1.00 45.83 672 ARG B CA 1
ATOM 3166 C C . ARG B 1 167 ? 19.246 -21.865 4.971 1.00 45.44 672 ARG B C 1
ATOM 3167 O O . ARG B 1 167 ? 19.583 -21.194 3.986 1.00 45.62 672 ARG B O 1
ATOM 3175 N N . LEU B 1 168 ? 18.282 -22.787 4.917 1.00 44.69 673 LEU B N 1
ATOM 3176 C CA . LEU B 1 168 ? 17.501 -22.993 3.684 1.00 44.31 673 LEU B CA 1
ATOM 3177 C C . LEU B 1 168 ? 16.755 -21.717 3.313 1.00 43.33 673 LEU B C 1
ATOM 3178 O O . LEU B 1 168 ? 16.645 -21.368 2.147 1.00 44.38 673 LEU B O 1
ATOM 3191 N N . GLN B 1 170 ? 17.629 -18.573 4.096 1.00 44.36 675 GLN B N 1
ATOM 3192 C CA . GLN B 1 170 ? 18.577 -17.570 3.581 1.00 46.24 675 GLN B CA 1
ATOM 3193 C C . GLN B 1 170 ? 18.838 -17.768 2.085 1.00 47.53 675 GLN B C 1
ATOM 3194 O O . GLN B 1 170 ? 18.928 -16.786 1.345 1.00 49.16 675 GLN B O 1
ATOM 3197 N N . GLU B 1 171 ? 18.934 -19.025 1.644 1.00 47.50 676 GLU B N 1
ATOM 3198 C CA . GLU B 1 171 ? 19.185 -19.344 0.232 1.00 49.30 676 GLU B CA 1
ATOM 3199 C C . GLU B 1 171 ? 17.962 -19.105 -0.673 1.00 48.62 676 GLU B C 1
ATOM 3200 O O . GLU B 1 171 ? 18.103 -18.556 -1.750 1.00 49.89 676 GLU B O 1
ATOM 3202 N N . GLN B 1 172 ? 16.770 -19.486 -0.208 1.00 46.91 677 GLN B N 1
ATOM 3203 C CA . GLN B 1 172 ? 15.557 -19.482 -1.038 1.00 46.95 677 GLN B CA 1
ATOM 3204 C C . GLN B 1 172 ? 14.607 -18.309 -0.796 1.00 45.43 677 GLN B C 1
ATOM 3205 O O . GLN B 1 172 ? 13.971 -17.833 -1.741 1.00 46.04 677 GLN B O 1
ATOM 3211 N N . LEU B 1 173 ? 14.511 -17.848 0.454 1.00 43.63 678 LEU B N 1
ATOM 3212 C CA . LEU B 1 173 ? 13.657 -16.696 0.800 1.00 42.40 678 LEU B CA 1
ATOM 3213 C C . LEU B 1 173 ? 14.457 -15.615 1.547 1.00 42.69 678 LEU B C 1
ATOM 3214 O O . LEU B 1 173 ? 14.252 -15.399 2.736 1.00 43.22 678 LEU B O 1
ATOM 3219 N N . PRO B 1 174 ? 15.359 -14.916 0.844 1.00 44.69 679 PRO B N 1
ATOM 3220 C CA . PRO B 1 174 ? 16.262 -14.009 1.539 1.00 45.40 679 PRO B CA 1
ATOM 3221 C C . PRO B 1 174 ? 15.565 -12.763 2.034 1.00 45.30 679 PRO B C 1
ATOM 3222 O O . PRO B 1 174 ? 15.961 -12.250 3.083 1.00 45.56 679 PRO B O 1
ATOM 3226 N N . ASP B 1 175 ? 14.569 -12.279 1.273 1.00 45.62 680 ASP B N 1
ATOM 3227 C CA . ASP B 1 175 ? 13.655 -11.194 1.700 1.00 46.00 680 ASP B CA 1
ATOM 3228 C C . ASP B 1 175 ? 13.154 -11.520 3.109 1.00 43.61 680 ASP B C 1
ATOM 3229 O O . ASP B 1 175 ? 13.311 -10.736 4.035 1.00 43.60 680 ASP B O 1
ATOM 3234 N N . LEU B 1 176 ? 12.534 -12.692 3.245 1.00 42.00 681 LEU B N 1
ATOM 3235 C CA . LEU B 1 176 ? 11.929 -13.111 4.520 1.00 40.82 681 LEU B CA 1
ATOM 3236 C C . LEU B 1 176 ? 12.989 -13.383 5.571 1.00 40.45 681 LEU B C 1
ATOM 3237 O O . LEU B 1 176 ? 12.809 -13.017 6.717 1.00 40.53 681 LEU B O 1
ATOM 3242 N N . HIS B 1 177 ? 14.094 -14.023 5.181 1.00 40.69 682 HIS B N 1
ATOM 3243 C CA . HIS B 1 177 ? 15.144 -14.362 6.140 1.00 41.32 682 HIS B CA 1
ATOM 3244 C C . HIS B 1 177 ? 15.648 -13.079 6.780 1.00 42.64 682 HIS B C 1
ATOM 3245 O O . HIS B 1 177 ? 15.795 -13.010 7.984 1.00 42.94 682 HIS B O 1
ATOM 3252 N N . SER B 1 178 ? 15.875 -12.048 5.969 1.00 44.11 683 SER B N 1
ATOM 3253 C CA . SER B 1 178 ? 16.326 -10.737 6.490 1.00 45.84 683 SER B CA 1
ATOM 3254 C C . SER B 1 178 ? 15.311 -10.092 7.428 1.00 45.00 683 SER B C 1
ATOM 3255 O O . SER B 1 178 ? 15.689 -9.458 8.412 1.00 46.34 683 SER B O 1
ATOM 3258 N N . HIS B 1 179 ? 14.028 -10.213 7.100 1.00 43.43 684 HIS B N 1
ATOM 3259 C CA . HIS B 1 179 ? 12.975 -9.632 7.931 1.00 43.30 684 HIS B CA 1
ATOM 3260 C C . HIS B 1 179 ? 12.915 -10.335 9.272 1.00 42.80 684 HIS B C 1
ATOM 3261 O O . HIS B 1 179 ? 12.861 -9.683 10.308 1.00 44.18 684 HIS B O 1
ATOM 3268 N N . PHE B 1 180 ? 12.938 -11.662 9.257 1.00 41.47 685 PHE B N 1
ATOM 3269 C CA . PHE B 1 180 ? 12.946 -12.427 10.507 1.00 41.48 685 PHE B CA 1
ATOM 3270 C C . PHE B 1 180 ? 14.195 -12.109 11.342 1.00 43.67 685 PHE B C 1
ATOM 3271 O O . PHE B 1 180 ? 14.182 -12.256 12.568 1.00 43.80 685 PHE B O 1
ATOM 3279 N N . SER B 1 181 ? 15.265 -11.676 10.670 1.00 45.90 686 SER B N 1
ATOM 3280 C CA . SER B 1 181 ? 16.513 -11.261 11.343 1.00 48.61 686 SER B CA 1
ATOM 3281 C C . SER B 1 181 ? 16.331 -9.930 12.039 1.00 50.79 686 SER B C 1
ATOM 3282 O O . SER B 1 181 ? 16.844 -9.729 13.116 1.00 52.77 686 SER B O 1
ATOM 3285 N N . ASP B 1 182 ? 15.590 -9.012 11.418 1.00 51.48 687 ASP B N 1
ATOM 3286 C CA . ASP B 1 182 ? 15.330 -7.690 12.035 1.00 53.80 687 ASP B CA 1
ATOM 3287 C C . ASP B 1 182 ? 14.293 -7.734 13.161 1.00 53.23 687 ASP B C 1
ATOM 3288 O O . ASP B 1 182 ? 14.200 -6.779 13.953 1.00 55.14 687 ASP B O 1
ATOM 3293 N N . LEU B 1 183 ? 13.538 -8.838 13.225 1.00 50.50 688 LEU B N 1
ATOM 3294 C CA . LEU B 1 183 ? 12.574 -9.096 14.290 1.00 49.74 688 LEU B CA 1
ATOM 3295 C C . LEU B 1 183 ? 13.099 -10.051 15.362 1.00 49.64 688 LEU B C 1
ATOM 3296 O O . LEU B 1 183 ? 12.416 -10.265 16.358 1.00 50.58 688 LEU B O 1
ATOM 3301 N N . ASN B 1 184 ? 14.273 -10.650 15.158 1.00 49.10 689 ASN B N 1
ATOM 3302 C CA . ASN B 1 184 ? 14.771 -11.718 16.049 1.00 49.22 689 ASN B CA 1
ATOM 3303 C C . ASN B 1 184 ? 13.789 -12.876 16.223 1.00 47.11 689 ASN B C 1
ATOM 3304 O O . ASN B 1 184 ? 13.561 -13.366 17.326 1.00 47.50 689 ASN B O 1
ATOM 3309 N N . LEU B 1 185 ? 13.225 -13.312 15.107 1.00 45.23 690 LEU B N 1
ATOM 3310 C CA . LEU B 1 185 ? 12.213 -14.354 15.095 1.00 43.72 690 LEU B CA 1
ATOM 3311 C C . LEU B 1 185 ? 12.913 -15.628 14.662 1.00 42.92 690 LEU B C 1
ATOM 3312 O O . LEU B 1 185 ? 13.211 -15.798 13.503 1.00 42.16 690 LEU B O 1
ATOM 3317 N N . GLU B 1 186 ? 13.196 -16.506 15.612 1.00 43.84 691 GLU B N 1
ATOM 3318 C CA . GLU B 1 186 ? 13.969 -17.699 15.344 1.00 44.01 691 GLU B CA 1
ATOM 3319 C C . GLU B 1 186 ? 13.026 -18.870 15.102 1.00 42.92 691 GLU B C 1
ATOM 3320 O O . GLU B 1 186 ? 11.927 -18.929 15.664 1.00 43.03 691 GLU B O 1
ATOM 3326 N N . ALA B 1 187 ? 13.473 -19.804 14.273 1.00 42.08 692 ALA B N 1
ATOM 3327 C CA . ALA B 1 187 ? 12.677 -20.967 13.887 1.00 41.38 692 ALA B CA 1
ATOM 3328 C C . ALA B 1 187 ? 12.029 -21.722 15.043 1.00 42.27 692 ALA B C 1
ATOM 3329 O O . ALA B 1 187 ? 10.942 -22.255 14.881 1.00 42.36 692 ALA B O 1
ATOM 3331 N N . HIS B 1 188 ? 12.693 -21.788 16.197 1.00 44.05 693 HIS B N 1
ATOM 3332 C CA . HIS B 1 188 ? 12.182 -22.583 17.332 1.00 45.19 693 HIS B CA 1
ATOM 3333 C C . HIS B 1 188 ? 10.912 -21.972 17.952 1.00 45.23 693 HIS B C 1
ATOM 3334 O O . HIS B 1 188 ? 10.170 -22.637 18.672 1.00 46.30 693 HIS B O 1
ATOM 3349 N N . TYR B 1 190 ? 8.348 -20.823 16.022 1.00 41.38 695 TYR B N 1
ATOM 3350 C CA . TYR B 1 190 ? 7.151 -21.146 15.200 1.00 40.30 695 TYR B CA 1
ATOM 3351 C C . TYR B 1 190 ? 7.154 -22.566 14.583 1.00 40.19 695 TYR B C 1
ATOM 3352 O O . TYR B 1 190 ? 6.084 -23.125 14.312 1.00 40.88 695 TYR B O 1
ATOM 3361 N N . ALA B 1 191 ? 8.329 -23.171 14.431 1.00 40.17 696 ALA B N 1
ATOM 3362 C CA . ALA B 1 191 ? 8.465 -24.411 13.653 1.00 40.22 696 ALA B CA 1
ATOM 3363 C C . ALA B 1 191 ? 8.519 -25.690 14.485 1.00 41.87 696 ALA B C 1
ATOM 3364 O O . ALA B 1 191 ? 8.663 -26.780 13.928 1.00 42.55 696 ALA B O 1
ATOM 3366 N N . SER B 1 192 ? 8.392 -25.575 15.799 1.00 42.70 697 SER B N 1
ATOM 3367 C CA . SER B 1 192 ? 8.583 -26.719 16.679 1.00 44.93 697 SER B CA 1
ATOM 3368 C C . SER B 1 192 ? 7.561 -27.831 16.455 1.00 45.45 697 SER B C 1
ATOM 3369 O O . SER B 1 192 ? 7.930 -28.994 16.256 1.00 46.31 697 SER B O 1
ATOM 3372 N N . GLN B 1 193 ? 6.290 -27.469 16.504 1.00 45.36 698 GLN B N 1
ATOM 3373 C CA . GLN B 1 193 ? 5.195 -28.407 16.253 1.00 46.98 698 GLN B CA 1
ATOM 3374 C C . GLN B 1 193 ? 5.187 -28.904 14.798 1.00 46.04 698 GLN B C 1
ATOM 3375 O O . GLN B 1 193 ? 4.783 -30.026 14.526 1.00 47.87 698 GLN B O 1
ATOM 3381 N N . TRP B 1 194 ? 5.642 -28.080 13.865 1.00 44.20 699 TRP B N 1
ATOM 3382 C CA . TRP B 1 194 ? 5.724 -28.515 12.470 1.00 44.08 699 TRP B CA 1
ATOM 3383 C C . TRP B 1 194 ? 6.541 -29.787 12.380 1.00 45.23 699 TRP B C 1
ATOM 3384 O O . TRP B 1 194 ? 6.065 -30.808 11.879 1.00 46.45 699 TRP B O 1
ATOM 3395 N N . PHE B 1 195 ? 7.764 -29.716 12.893 1.00 45.39 700 PHE B N 1
ATOM 3396 C CA . PHE B 1 195 ? 8.702 -30.846 12.828 1.00 46.83 700 PHE B CA 1
ATOM 3397 C C . PHE B 1 195 ? 8.309 -32.029 13.706 1.00 49.05 700 PHE B C 1
ATOM 3398 O O . PHE B 1 195 ? 8.457 -33.185 13.289 1.00 50.98 700 PHE B O 1
ATOM 3406 N N . LEU B 1 196 ? 7.827 -31.760 14.916 1.00 49.18 701 LEU B N 1
ATOM 3407 C CA . LEU B 1 196 ? 7.580 -32.846 15.872 1.00 51.93 701 LEU B CA 1
ATOM 3408 C C . LEU B 1 196 ? 6.297 -33.585 15.568 1.00 53.04 701 LEU B C 1
ATOM 3409 O O . LEU B 1 196 ? 6.260 -34.814 15.620 1.00 55.16 701 LEU B O 1
ATOM 3414 N N . THR B 1 197 ? 5.243 -32.838 15.244 1.00 51.64 702 THR B N 1
ATOM 3415 C CA . THR B 1 197 ? 3.924 -33.438 15.059 1.00 52.89 702 THR B CA 1
ATOM 3416 C C . THR B 1 197 ? 3.594 -33.612 13.594 1.00 52.04 702 THR B C 1
ATOM 3417 O O . THR B 1 197 ? 2.516 -34.088 13.261 1.00 53.31 702 THR B O 1
ATOM 3421 N N . LEU B 1 198 ? 4.518 -33.221 12.722 1.00 50.07 703 LEU B N 1
ATOM 3422 C CA . LEU B 1 198 ? 4.302 -33.283 11.283 1.00 49.62 703 LEU B CA 1
ATOM 3423 C C . LEU B 1 198 ? 3.058 -32.502 10.894 1.00 48.74 703 LEU B C 1
ATOM 3424 O O . LEU B 1 198 ? 2.245 -32.977 10.105 1.00 50.31 703 LEU B O 1
ATOM 3429 N N . PHE B 1 199 ? 2.916 -31.314 11.487 1.00 47.03 704 PHE B N 1
ATOM 3430 C CA . PHE B 1 199 ? 1.808 -30.373 11.222 1.00 45.90 704 PHE B CA 1
ATOM 3431 C C . PHE B 1 199 ? 0.456 -30.834 11.777 1.00 48.10 704 PHE B C 1
ATOM 3432 O O . PHE B 1 199 ? -0.525 -30.093 11.703 1.00 48.01 704 PHE B O 1
ATOM 3440 N N . THR B 1 200 ? 0.407 -32.027 12.363 1.00 50.23 705 THR B N 1
ATOM 3441 C CA . THR B 1 200 ? -0.857 -32.593 12.849 1.00 52.84 705 THR B CA 1
ATOM 3442 C C . THR B 1 200 ? -1.406 -31.890 14.107 1.00 53.27 705 THR B C 1
ATOM 3443 O O . THR B 1 200 ? -2.557 -32.117 14.491 1.00 55.01 705 THR B O 1
ATOM 3447 N N . ALA B 1 201 ? -0.584 -31.057 14.745 1.00 51.50 706 ALA B N 1
ATOM 3448 C CA . ALA B 1 201 ? -1.038 -30.253 15.873 1.00 51.93 706 ALA B CA 1
ATOM 3449 C C . ALA B 1 201 ? -2.070 -29.225 15.427 1.00 51.45 706 ALA B C 1
ATOM 3450 O O . ALA B 1 201 ? -3.217 -29.255 15.864 1.00 53.66 706 ALA B O 1
ATOM 3452 N N . LYS B 1 202 ? -1.650 -28.332 14.536 1.00 49.01 707 LYS B N 1
ATOM 3453 C CA . LYS B 1 202 ? -2.389 -27.108 14.252 1.00 48.41 707 LYS B CA 1
ATOM 3454 C C . LYS B 1 202 ? -3.176 -27.101 12.947 1.00 48.44 707 LYS B C 1
ATOM 3455 O O . LYS B 1 202 ? -4.158 -26.376 12.846 1.00 49.35 707 LYS B O 1
ATOM 3459 N N . PHE B 1 203 ? -2.772 -27.917 11.976 1.00 48.20 708 PHE B N 1
ATOM 3460 C CA . PHE B 1 203 ? -3.304 -27.818 10.607 1.00 48.27 708 PHE B CA 1
ATOM 3461 C C . PHE B 1 203 ? -4.446 -28.784 10.285 1.00 51.26 708 PHE B C 1
ATOM 3462 O O . PHE B 1 203 ? -4.551 -29.842 10.899 1.00 53.18 708 PHE B O 1
ATOM 3470 N N . PRO B 1 204 ? -5.304 -28.406 9.310 1.00 52.13 709 PRO B N 1
ATOM 3471 C CA . PRO B 1 204 ? -6.503 -29.149 8.904 1.00 55.36 709 PRO B CA 1
ATOM 3472 C C . PRO B 1 204 ? -6.238 -30.589 8.555 1.00 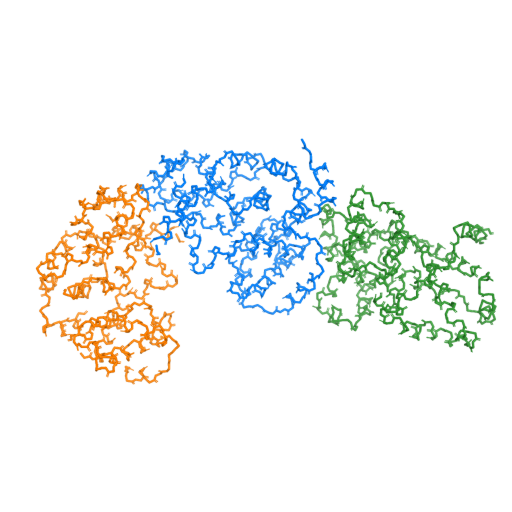56.93 709 PRO B C 1
ATOM 3473 O O . PRO B 1 204 ? -5.193 -30.892 7.986 1.00 56.07 709 PRO B O 1
ATOM 3477 N N . LEU B 1 205 ? -7.183 -31.463 8.883 1.00 60.33 710 LEU B N 1
ATOM 3478 C CA . LEU B 1 205 ? -7.069 -32.887 8.576 1.00 62.80 710 LEU B CA 1
ATOM 3479 C C . LEU B 1 205 ? -6.705 -33.134 7.120 1.00 63.24 710 LEU B C 1
ATOM 3480 O O . LEU B 1 205 ? -5.687 -33.764 6.831 1.00 62.56 710 LEU B O 1
ATOM 3485 N N . CYS B 1 206 ? -7.535 -32.629 6.206 1.00 65.02 711 CYS B N 1
ATOM 3486 C CA . CYS B 1 206 ? -7.341 -32.855 4.765 1.00 66.35 711 CYS B CA 1
ATOM 3487 C C . CYS B 1 206 ? -5.915 -32.564 4.358 1.00 63.50 711 CYS B C 1
ATOM 3488 O O . CYS B 1 206 ? -5.350 -33.255 3.514 1.00 64.77 711 CYS B O 1
ATOM 3499 N N . VAL B 1 208 ? -3.098 -32.526 6.574 1.00 56.02 713 VAL B N 1
ATOM 3500 C CA . VAL B 1 208 ? -2.131 -33.424 7.199 1.00 55.33 713 VAL B CA 1
ATOM 3501 C C . VAL B 1 208 ? -2.145 -34.807 6.541 1.00 57.83 713 VAL B C 1
ATOM 3502 O O . VAL B 1 208 ? -1.116 -35.456 6.460 1.00 57.59 713 VAL B O 1
ATOM 3506 N N . PHE B 1 209 ? -3.307 -35.234 6.046 1.00 60.18 714 PHE B N 1
ATOM 3507 C CA . PHE B 1 209 ? -3.404 -36.485 5.306 1.00 63.12 714 PHE B CA 1
ATOM 3508 C C . PHE B 1 209 ? -2.468 -36.502 4.090 1.00 62.48 714 PHE B C 1
ATOM 3509 O O . PHE B 1 209 ? -1.859 -37.530 3.789 1.00 63.94 714 PHE B O 1
ATOM 3517 N N . HIS B 1 210 ? -2.354 -35.365 3.403 1.00 60.49 715 HIS B N 1
ATOM 3518 C CA . HIS B 1 210 ? -1.437 -35.235 2.262 1.00 59.93 715 HIS B CA 1
ATOM 3519 C C . HIS B 1 210 ? 0.017 -35.304 2.710 1.00 58.20 715 HIS B C 1
ATOM 3520 O O . HIS B 1 210 ? 0.861 -35.901 2.020 1.00 59.48 715 HIS B O 1
ATOM 3527 N N . ILE B 1 211 ? 0.308 -34.684 3.853 1.00 55.71 716 ILE B N 1
ATOM 3528 C CA . ILE B 1 211 ? 1.654 -34.716 4.441 1.00 54.12 716 ILE B CA 1
ATOM 3529 C C . ILE B 1 211 ? 2.117 -36.113 4.803 1.00 56.42 716 ILE B C 1
ATOM 3530 O O . ILE B 1 211 ? 3.312 -36.428 4.692 1.00 56.72 716 ILE B O 1
ATOM 3535 N N . ILE B 1 212 ? 1.189 -36.953 5.247 1.00 58.83 717 ILE B N 1
ATOM 3536 C CA . ILE B 1 212 ? 1.544 -38.313 5.640 1.00 61.20 717 ILE B CA 1
ATOM 3537 C C . ILE B 1 212 ? 1.817 -39.146 4.386 1.00 63.82 717 ILE B C 1
ATOM 3538 O O . ILE B 1 212 ? 2.754 -39.941 4.379 1.00 65.27 717 ILE B O 1
ATOM 3543 N N . ASP B 1 213 ? 1.031 -38.938 3.321 1.00 64.87 718 ASP B N 1
ATOM 3544 C CA . ASP B 1 213 ? 1.311 -39.570 2.003 1.00 67.44 718 ASP B CA 1
ATOM 3545 C C . ASP B 1 213 ? 2.769 -39.342 1.586 1.00 66.05 718 ASP B C 1
ATOM 3546 O O . ASP B 1 213 ? 3.508 -40.294 1.313 1.00 67.89 718 ASP B O 1
ATOM 3551 N N . LEU B 1 214 ? 3.151 -38.065 1.541 1.00 62.59 719 LEU B N 1
ATOM 3552 C CA . LEU B 1 214 ? 4.447 -37.639 1.025 1.00 61.53 719 LEU B CA 1
ATOM 3553 C C . LEU B 1 214 ? 5.569 -37.931 2.004 1.00 60.87 719 LEU B C 1
ATOM 3554 O O . LEU B 1 214 ? 6.671 -38.267 1.589 1.00 61.93 719 LEU B O 1
ATOM 3559 N N . LEU B 1 215 ? 5.300 -37.777 3.298 1.00 59.72 720 LEU B N 1
ATOM 3560 C CA . LEU B 1 215 ? 6.249 -38.202 4.314 1.00 60.02 720 LEU B CA 1
ATOM 3561 C C . LEU B 1 215 ? 6.644 -39.633 4.030 1.00 63.57 720 LEU B C 1
ATOM 3562 O O . LEU B 1 215 ? 7.803 -39.912 3.743 1.00 64.44 720 LEU B O 1
ATOM 3567 N N . LEU B 1 216 ? 5.660 -40.527 4.094 1.00 65.95 721 LEU B N 1
ATOM 3568 C CA . LEU B 1 216 ? 5.894 -41.951 3.970 1.00 70.13 721 LEU B CA 1
ATOM 3569 C C . LEU B 1 216 ? 6.606 -42.297 2.657 1.00 71.96 721 LEU B C 1
ATOM 3570 O O . LEU B 1 216 ? 7.435 -43.213 2.616 1.00 74.23 721 LEU B O 1
ATOM 3575 N N . CYS B 1 217 ? 6.292 -41.556 1.595 1.00 71.02 722 CYS B N 1
ATOM 3576 C CA . CYS B 1 217 ? 6.891 -41.804 0.283 1.00 73.31 722 CYS B CA 1
ATOM 3577 C C . CYS B 1 217 ? 8.339 -41.315 0.224 1.00 71.83 722 CYS B C 1
ATOM 3578 O O . CYS B 1 217 ? 9.269 -42.123 0.092 1.00 74.05 722 CYS B O 1
ATOM 3581 N N . GLU B 1 218 ? 8.524 -40.000 0.349 1.00 68.09 723 GLU B N 1
ATOM 3582 C CA . GLU B 1 218 ? 9.827 -39.380 0.110 1.00 67.02 723 GLU B CA 1
ATOM 3583 C C . GLU B 1 218 ? 10.602 -39.102 1.400 1.00 64.92 723 GLU B C 1
ATOM 3584 O O . GLU B 1 218 ? 11.637 -38.447 1.363 1.00 63.62 723 GLU B O 1
ATOM 3590 N N . GLY B 1 219 ? 10.106 -39.592 2.535 1.00 65.05 724 GLY B N 1
ATOM 3591 C CA . GLY B 1 219 ? 10.832 -39.488 3.810 1.00 64.08 724 GLY B CA 1
ATOM 3592 C C . GLY B 1 219 ? 10.628 -38.199 4.603 1.00 60.53 724 GLY B C 1
ATOM 3593 O O . GLY B 1 219 ? 9.784 -37.361 4.267 1.00 58.73 724 GLY B O 1
ATOM 3594 N N . LEU B 1 220 ? 11.437 -38.047 5.652 1.00 60.18 725 LEU B N 1
ATOM 3595 C CA . LEU B 1 220 ? 11.275 -36.980 6.643 1.00 57.66 725 LEU B CA 1
ATOM 3596 C C . LEU B 1 220 ? 11.571 -35.579 6.129 1.00 54.71 725 LEU B C 1
ATOM 3597 O O . LEU B 1 220 ? 10.927 -34.610 6.550 1.00 52.09 725 LEU B O 1
ATOM 3602 N N . ASN B 1 221 ? 12.551 -35.461 5.245 1.00 55.05 726 ASN B N 1
ATOM 3603 C CA . ASN B 1 221 ? 12.920 -34.155 4.701 1.00 52.93 726 ASN B CA 1
ATOM 3604 C C . ASN B 1 221 ? 11.758 -33.410 3.988 1.00 51.17 726 ASN B C 1
ATOM 3605 O O . ASN B 1 221 ? 11.902 -32.243 3.625 1.00 49.69 726 ASN B O 1
ATOM 3610 N N . ILE B 1 222 ? 10.609 -34.056 3.803 1.00 51.83 727 ILE B N 1
ATOM 3611 C CA . ILE B 1 222 ? 9.432 -33.345 3.264 1.00 50.52 727 ILE B CA 1
ATOM 3612 C C . ILE B 1 222 ? 8.981 -32.167 4.158 1.00 47.58 727 ILE B C 1
ATOM 3613 O O . ILE B 1 222 ? 8.411 -31.189 3.668 1.00 46.27 727 ILE B O 1
ATOM 3618 N N . ILE B 1 223 ? 9.229 -32.245 5.462 1.00 46.91 728 ILE B N 1
ATOM 3619 C CA . ILE B 1 223 ? 8.814 -31.156 6.357 1.00 44.77 728 ILE B CA 1
ATOM 3620 C C . ILE B 1 223 ? 9.502 -29.840 5.972 1.00 42.95 728 ILE B C 1
ATOM 3621 O O . ILE B 1 223 ? 8.923 -28.744 6.122 1.00 41.67 728 ILE B O 1
ATOM 3626 N N . PHE B 1 224 ? 10.738 -29.949 5.500 1.00 43.33 729 PHE B N 1
ATOM 3627 C CA . PHE B 1 224 ? 11.459 -28.802 4.956 1.00 42.13 729 PHE B CA 1
ATOM 3628 C C . PHE B 1 224 ? 10.761 -28.248 3.728 1.00 41.60 729 PHE B C 1
ATOM 3629 O O . PHE B 1 224 ? 10.576 -27.052 3.616 1.00 40.70 729 PHE B O 1
ATOM 3637 N N . HIS B 1 225 ? 10.375 -29.126 2.813 1.00 42.94 730 HIS B N 1
ATOM 3638 C CA . HIS B 1 225 ? 9.616 -28.731 1.621 1.00 43.06 730 HIS B CA 1
ATOM 3639 C C . HIS B 1 225 ? 8.350 -27.963 1.969 1.00 41.56 730 HIS B C 1
ATOM 3640 O O . HIS B 1 225 ? 8.106 -26.897 1.419 1.00 40.70 730 HIS B O 1
ATOM 3647 N N . VAL B 1 226 ? 7.563 -28.497 2.904 1.00 41.46 731 VAL B N 1
ATOM 3648 C CA . VAL B 1 226 ? 6.256 -27.927 3.238 1.00 40.35 731 VAL B CA 1
ATOM 3649 C C . VAL B 1 226 ? 6.397 -26.601 3.980 1.00 38.57 731 VAL B C 1
ATOM 3650 O O . VAL B 1 226 ? 5.695 -25.643 3.679 1.00 38.09 731 VAL B O 1
ATOM 3654 N N . ALA B 1 227 ? 7.322 -26.541 4.923 1.00 38.00 732 ALA B N 1
ATOM 3655 C CA . ALA B 1 227 ? 7.597 -25.314 5.650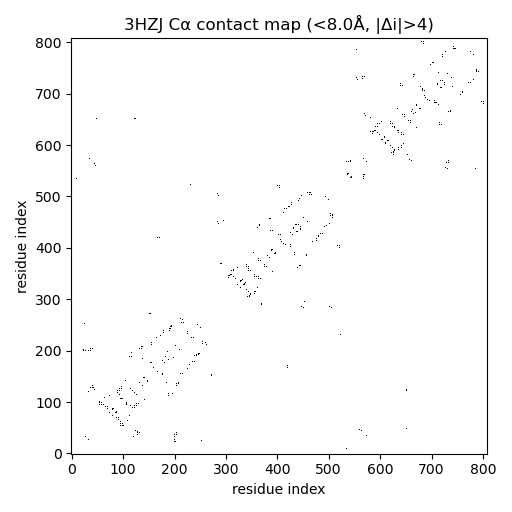 1.00 36.78 732 ALA B CA 1
ATOM 3656 C C . ALA B 1 227 ? 8.030 -24.187 4.707 1.00 36.42 732 ALA B C 1
ATOM 3657 O O . ALA B 1 227 ? 7.554 -23.060 4.816 1.00 36.11 732 ALA B O 1
ATOM 3659 N N . LEU B 1 228 ? 8.939 -24.484 3.794 1.00 37.30 733 LEU B N 1
ATOM 3660 C CA . LEU B 1 228 ? 9.377 -23.487 2.816 1.00 37.46 733 LEU B CA 1
ATOM 3661 C C . LEU B 1 228 ? 8.208 -23.031 1.904 1.00 37.60 733 LEU B C 1
ATOM 3662 O O . LEU B 1 228 ? 8.094 -21.870 1.599 1.00 37.52 733 LEU B O 1
ATOM 3667 N N . ALA B 1 229 ? 7.342 -23.956 1.495 1.00 38.60 734 ALA B N 1
ATOM 3668 C CA . ALA B 1 229 ? 6.166 -23.625 0.660 1.00 39.08 734 ALA B CA 1
ATOM 3669 C C . ALA B 1 229 ? 5.172 -22.769 1.424 1.00 38.16 734 ALA B C 1
ATOM 3670 O O . ALA B 1 229 ? 4.547 -21.880 0.847 1.00 39.20 734 ALA B O 1
ATOM 3672 N N . LEU B 1 230 ? 5.013 -23.055 2.711 1.00 36.87 735 LEU B N 1
ATOM 3673 C CA . LEU B 1 230 ? 4.143 -22.270 3.582 1.00 36.33 735 LEU B CA 1
ATOM 3674 C C . LEU B 1 230 ? 4.712 -20.880 3.739 1.00 35.70 735 LEU B C 1
ATOM 3675 O O . LEU B 1 230 ? 3.991 -19.911 3.660 1.00 36.50 735 LEU B O 1
ATOM 3680 N N . LEU B 1 231 ? 6.006 -20.793 4.007 1.00 35.42 736 LEU B N 1
ATOM 3681 C CA . LEU B 1 231 ? 6.660 -19.500 4.141 1.00 35.36 736 LEU B CA 1
ATOM 3682 C C . LEU B 1 231 ? 6.589 -18.699 2.863 1.00 36.49 736 LEU B C 1
ATOM 3683 O O . LEU B 1 231 ? 6.308 -17.508 2.904 1.00 36.34 736 LEU B O 1
ATOM 3688 N N . LYS B 1 232 ? 6.835 -19.360 1.730 1.00 38.15 737 LYS B N 1
ATOM 3689 C CA . LYS B 1 232 ? 6.800 -18.710 0.413 1.00 40.13 737 LYS B CA 1
ATOM 3690 C C . LYS B 1 232 ? 5.413 -18.187 0.010 1.00 40.86 737 LYS B C 1
ATOM 3691 O O . LYS B 1 232 ? 5.308 -17.124 -0.556 1.00 42.02 737 LYS B O 1
ATOM 3697 N N . THR B 1 233 ? 4.359 -18.947 0.272 1.00 40.94 738 THR B N 1
ATOM 3698 C CA . THR B 1 233 ? 3.016 -18.527 -0.127 1.00 42.86 738 THR B CA 1
ATOM 3699 C C . THR B 1 233 ? 2.463 -17.423 0.790 1.00 42.33 738 THR B C 1
ATOM 3700 O O . THR B 1 233 ? 1.534 -16.739 0.416 1.00 43.63 738 THR B O 1
ATOM 3704 N N . SER B 1 234 ? 3.037 -17.266 1.984 1.00 41.06 739 SER B N 1
ATOM 3705 C CA . SER B 1 234 ? 2.618 -16.239 2.930 1.00 40.74 739 SER B CA 1
ATOM 3706 C C . SER B 1 234 ? 3.653 -15.110 3.131 1.00 40.31 739 SER B C 1
ATOM 3707 O O . SER B 1 234 ? 3.520 -14.285 4.031 1.00 39.79 739 SER B O 1
ATOM 3710 N N . LYS B 1 235 ? 4.646 -15.065 2.251 1.00 41.07 740 LYS B N 1
ATOM 3711 C CA . LYS B 1 235 ? 5.731 -14.057 2.287 1.00 41.92 740 LYS B CA 1
ATOM 3712 C C . LYS B 1 235 ? 5.197 -12.623 2.459 1.00 43.22 740 LYS B C 1
ATOM 3713 O O . LYS B 1 235 ? 5.695 -11.854 3.288 1.00 43.39 740 LYS B O 1
ATOM 3717 N N . GLU B 1 236 ? 4.182 -12.273 1.675 1.00 44.11 741 GLU B N 1
ATOM 3718 C CA . GLU B 1 236 ? 3.669 -10.919 1.676 1.00 46.00 741 GLU B CA 1
ATOM 3719 C C . GLU B 1 236 ? 3.152 -10.525 3.066 1.00 45.33 741 GLU B C 1
ATOM 3720 O O . GLU B 1 236 ? 3.473 -9.455 3.551 1.00 46.71 741 GLU B O 1
ATOM 3722 N N . ASP B 1 237 ? 2.376 -11.397 3.704 1.00 44.29 742 ASP B N 1
ATOM 3723 C CA . ASP B 1 237 ? 1.842 -11.108 5.029 1.00 44.12 742 ASP B CA 1
ATOM 3724 C C . ASP B 1 237 ? 2.957 -11.081 6.081 1.00 42.98 742 ASP B C 1
ATOM 3725 O O . ASP B 1 237 ? 2.920 -10.276 7.005 1.00 43.62 742 ASP B O 1
ATOM 3730 N N . LEU B 1 238 ? 3.947 -11.957 5.936 1.00 41.21 743 LEU B N 1
ATOM 3731 C CA . LEU B 1 238 ? 5.004 -12.054 6.928 1.00 40.31 743 LEU B CA 1
ATOM 3732 C C . LEU B 1 238 ? 6.002 -10.924 6.819 1.00 41.27 743 LEU B C 1
ATOM 3733 O O . LEU B 1 238 ? 6.560 -10.535 7.820 1.00 42.77 743 LEU B O 1
ATOM 3738 N N . LEU B 1 239 ? 6.191 -10.365 5.627 1.00 42.51 744 LEU B N 1
ATOM 3739 C CA . LEU B 1 239 ? 7.075 -9.212 5.441 1.00 43.96 744 LEU B CA 1
ATOM 3740 C C . LEU B 1 239 ? 6.516 -7.925 6.043 1.00 46.15 744 LEU B C 1
ATOM 3741 O O . LEU B 1 239 ? 7.274 -7.065 6.461 1.00 47.77 744 LEU B O 1
ATOM 3746 N N . GLN B 1 240 ? 5.195 -7.789 6.056 1.00 47.08 745 GLN B N 1
ATOM 3747 C CA . GLN B 1 240 ? 4.536 -6.653 6.711 1.00 49.39 745 GLN B CA 1
ATOM 3748 C C . GLN B 1 240 ? 4.312 -6.851 8.209 1.00 48.41 745 GLN B C 1
ATOM 3749 O O . GLN B 1 240 ? 4.001 -5.891 8.902 1.00 50.31 745 GLN B O 1
ATOM 3755 N N . ALA B 1 241 ? 4.440 -8.080 8.703 1.00 45.99 746 ALA B N 1
ATOM 3756 C CA . ALA B 1 241 ? 4.169 -8.366 10.130 1.00 45.59 746 ALA B CA 1
ATOM 3757 C C . ALA B 1 241 ? 5.349 -7.972 11.015 1.00 45.78 746 ALA B C 1
ATOM 3758 O O . ALA B 1 241 ? 6.509 -8.056 10.596 1.00 45.33 746 ALA B O 1
ATOM 3760 N N . ASP B 1 242 ? 5.056 -7.580 12.247 1.00 46.64 747 ASP B N 1
ATOM 3761 C CA . ASP B 1 242 ? 6.105 -7.399 13.250 1.00 47.30 747 ASP B CA 1
ATOM 3762 C C . ASP B 1 242 ? 6.228 -8.692 14.059 1.00 45.97 747 ASP B C 1
ATOM 3763 O O . ASP B 1 242 ? 5.618 -9.711 13.695 1.00 44.42 747 ASP B O 1
ATOM 3768 N N . PHE B 1 243 ? 7.001 -8.649 15.145 1.00 46.75 748 PHE B N 1
ATOM 3769 C CA . PHE B 1 243 ? 7.333 -9.833 15.908 1.00 45.94 748 PHE B CA 1
ATOM 3770 C C . PHE B 1 243 ? 6.074 -10.555 16.363 1.00 45.63 748 PHE B C 1
ATOM 3771 O O . PHE B 1 243 ? 5.854 -11.705 16.004 1.00 44.21 748 PHE B O 1
ATOM 3779 N N . GLU B 1 244 ? 5.240 -9.860 17.120 1.00 47.54 749 GLU B N 1
ATOM 3780 C CA . GLU B 1 244 ? 3.961 -10.406 17.575 1.00 47.81 749 GLU B CA 1
ATOM 3781 C C . GLU B 1 244 ? 3.057 -10.809 16.395 1.00 45.87 749 GLU B C 1
ATOM 3782 O O . GLU B 1 244 ? 2.451 -11.877 16.416 1.00 45.05 749 GLU B O 1
ATOM 3784 N N . GLY B 1 245 ? 2.984 -9.964 15.371 1.00 45.54 750 GLY B N 1
ATOM 3785 C CA . GLY B 1 245 ? 2.156 -10.251 14.192 1.00 44.57 750 GLY B CA 1
ATOM 3786 C C . GLY B 1 245 ? 2.535 -11.526 13.444 1.00 42.71 750 GLY B C 1
ATOM 3787 O O . GLY B 1 245 ? 1.665 -12.303 13.038 1.00 42.31 750 GLY B O 1
ATOM 3788 N N . ALA B 1 246 ? 3.834 -11.755 13.267 1.00 41.69 751 ALA B N 1
ATOM 3789 C CA . ALA B 1 246 ? 4.309 -12.956 12.568 1.00 39.81 751 ALA B CA 1
ATOM 3790 C C . ALA B 1 246 ? 3.950 -14.216 13.356 1.00 39.55 751 ALA B C 1
ATOM 3791 O O . ALA B 1 246 ? 3.501 -15.197 12.785 1.00 39.30 751 ALA B O 1
ATOM 3793 N N . LEU B 1 247 ? 4.091 -14.169 14.671 1.00 40.80 752 LEU B N 1
ATOM 3794 C CA . LEU B 1 247 ? 3.734 -15.311 15.528 1.00 41.55 752 LEU B CA 1
ATOM 3795 C C . LEU B 1 247 ? 2.237 -15.611 15.470 1.00 42.52 752 LEU B C 1
ATOM 3796 O O . LEU B 1 247 ? 1.839 -16.768 15.327 1.00 42.54 752 LEU B O 1
ATOM 3801 N N . LYS B 1 248 ? 1.422 -14.563 15.601 1.00 43.57 753 LYS B N 1
ATOM 3802 C CA . LYS B 1 248 ? -0.017 -14.670 15.436 1.00 45.18 753 LYS B CA 1
ATOM 3803 C C . LYS B 1 248 ? -0.367 -15.263 14.076 1.00 43.95 753 LYS B C 1
ATOM 3804 O O . LYS B 1 248 ? -1.171 -16.196 13.998 1.00 44.75 753 LYS B O 1
ATOM 3810 N N . PHE B 1 249 ? 0.243 -14.730 13.015 1.00 42.09 754 PHE B N 1
ATOM 3811 C CA . PHE B 1 249 ? -0.019 -15.226 11.688 1.00 41.24 754 PHE B CA 1
ATOM 3812 C C . PHE B 1 249 ? 0.229 -16.736 11.579 1.00 40.39 754 PHE B C 1
ATOM 3813 O O . PHE B 1 249 ? -0.603 -17.466 11.055 1.00 40.43 754 PHE B O 1
ATOM 3821 N N . PHE B 1 250 ? 1.383 -17.197 12.055 1.00 39.97 755 PHE B N 1
ATOM 3822 C CA . PHE B 1 250 ? 1.714 -18.633 11.995 1.00 39.83 755 PHE B CA 1
ATOM 3823 C C . PHE B 1 250 ? 0.695 -19.470 12.729 1.00 41.46 755 PHE B C 1
ATOM 3824 O O . PHE B 1 250 ? 0.303 -20.537 12.266 1.00 41.51 755 PHE B O 1
ATOM 3832 N N . ARG B 1 251 ? 0.248 -18.948 13.865 1.00 43.49 756 ARG B N 1
ATOM 3833 C CA . ARG B 1 251 ? -0.574 -19.691 14.814 1.00 45.74 756 ARG B CA 1
ATOM 3834 C C . ARG B 1 251 ? -2.067 -19.662 14.450 1.00 46.57 756 ARG B C 1
ATOM 3835 O O . ARG B 1 251 ? -2.766 -20.663 14.607 1.00 48.12 756 ARG B O 1
ATOM 3843 N N . VAL B 1 252 ? -2.557 -18.530 13.959 1.00 46.28 757 VAL B N 1
ATOM 3844 C CA . VAL B 1 252 ? -3.994 -18.359 13.741 1.00 47.86 757 VAL B CA 1
ATOM 3845 C C . VAL B 1 252 ? -4.349 -18.390 12.276 1.00 47.02 757 VAL B C 1
ATOM 3846 O O . VAL B 1 252 ? -5.183 -19.170 11.851 1.00 47.84 757 VAL B O 1
ATOM 3848 N N . GLN B 1 253 ? -3.682 -17.544 11.510 1.00 45.76 758 GLN B N 1
ATOM 3849 C CA . GLN B 1 253 ? -4.036 -17.295 10.119 1.00 46.07 758 GLN B CA 1
ATOM 3850 C C . GLN B 1 253 ? -3.551 -18.357 9.131 1.00 44.66 758 GLN B C 1
ATOM 3851 O O . GLN B 1 253 ? -4.226 -18.640 8.156 1.00 45.95 758 GLN B O 1
ATOM 3857 N N . LEU B 1 254 ? -2.387 -18.937 9.367 1.00 43.14 759 LEU B N 1
ATOM 3858 C CA . LEU B 1 254 ? -1.791 -19.832 8.378 1.00 42.49 759 LEU B CA 1
ATOM 3859 C C . LEU B 1 254 ? -2.552 -21.166 8.193 1.00 43.77 759 LEU B C 1
ATOM 3860 O O . LEU B 1 254 ? -2.838 -21.544 7.053 1.00 44.79 759 LEU B O 1
ATOM 3865 N N . PRO B 1 255 ? -2.888 -21.877 9.287 1.00 44.46 760 PRO B N 1
ATOM 3866 C CA . PRO B 1 255 ? -3.640 -23.148 9.136 1.00 46.27 760 PRO B CA 1
ATOM 3867 C C . PRO B 1 255 ? -5.049 -23.026 8.515 1.00 48.65 760 PRO B C 1
ATOM 3868 O O . PRO B 1 255 ? -5.534 -23.982 7.888 1.00 50.27 760 PRO B O 1
ATOM 3872 N N . LYS B 1 256 ? -5.716 -21.893 8.727 1.00 49.24 761 LYS B N 1
ATOM 3873 C CA . LYS B 1 256 ? -7.015 -21.631 8.093 1.00 51.34 761 LYS B CA 1
ATOM 3874 C C . LYS B 1 256 ? -6.935 -21.681 6.560 1.00 51.38 761 LYS B C 1
ATOM 3875 O O . LYS B 1 256 ? -7.867 -22.111 5.905 1.00 53.83 761 LYS B O 1
ATOM 3877 N N . ARG B 1 257 ? -5.804 -21.281 6.000 1.00 49.48 762 ARG B N 1
ATOM 3878 C CA . ARG B 1 257 ? -5.640 -21.225 4.549 1.00 50.20 762 ARG B CA 1
ATOM 3879 C C . ARG B 1 257 ? -5.672 -22.560 3.845 1.00 51.26 762 ARG B C 1
ATOM 3880 O O . ARG B 1 257 ? -5.689 -22.586 2.608 1.00 52.59 762 ARG B O 1
ATOM 3888 N N . TYR B 1 258 ? -5.678 -23.656 4.606 1.00 51.39 763 TYR B N 1
ATOM 3889 C CA . TYR B 1 258 ? -5.618 -25.002 4.032 1.00 52.38 763 TYR B CA 1
ATOM 3890 C C . TYR B 1 258 ? -6.725 -25.929 4.541 1.00 55.45 763 TYR B C 1
ATOM 3891 O O . TYR B 1 258 ? -6.586 -27.153 4.507 1.00 56.45 763 TYR B O 1
ATOM 3900 N N . ARG B 1 259 ? -7.836 -25.335 4.979 1.00 57.56 764 ARG B N 1
ATOM 3901 C CA . ARG B 1 259 ? -9.066 -26.085 5.288 1.00 61.15 764 ARG B CA 1
ATOM 3902 C C . ARG B 1 259 ? -9.696 -26.724 4.041 1.00 63.95 764 ARG B C 1
ATOM 3903 O O . ARG B 1 259 ? -10.341 -27.779 4.134 1.00 66.61 764 ARG B O 1
ATOM 3911 N N . ALA B 1 260 ? -9.503 -26.101 2.877 1.00 63.72 765 ALA B N 1
ATOM 3912 C CA . ALA B 1 260 ? -10.042 -26.637 1.623 1.00 66.51 765 ALA B CA 1
ATOM 3913 C C . ALA B 1 260 ? -9.018 -27.557 0.954 1.00 65.86 765 ALA B C 1
ATOM 3914 O O . ALA B 1 260 ? -7.817 -27.270 0.980 1.00 63.03 765 ALA B O 1
ATOM 3916 N N . GLU B 1 261 ? -9.512 -28.648 0.358 1.00 68.88 766 GLU B N 1
ATOM 3917 C CA . GLU B 1 261 ? -8.689 -29.699 -0.283 1.00 69.36 766 GLU B CA 1
ATOM 3918 C C . GLU B 1 261 ? -7.871 -29.212 -1.483 1.00 68.27 766 GLU B C 1
ATOM 3919 O O . GLU B 1 261 ? -6.724 -29.630 -1.669 1.00 66.75 766 GLU B O 1
ATOM 3925 N N . GLU B 1 262 ? -8.469 -28.356 -2.306 1.00 69.33 767 GLU B N 1
ATOM 3926 C CA . GLU B 1 262 ? -7.780 -27.808 -3.472 1.00 69.07 767 GLU B CA 1
ATOM 3927 C C . GLU B 1 262 ? -6.572 -26.941 -3.059 1.00 65.10 767 GLU B C 1
ATOM 3928 O O . GLU B 1 262 ? -5.549 -26.952 -3.746 1.00 64.74 767 GLU B O 1
ATOM 3930 N N . ASN B 1 263 ? -6.705 -26.205 -1.944 1.00 62.55 768 ASN B N 1
ATOM 3931 C CA . ASN B 1 263 ? -5.601 -25.407 -1.366 1.00 58.77 768 ASN B CA 1
ATOM 3932 C C . ASN B 1 263 ? -4.483 -26.270 -0.784 1.00 56.34 768 ASN B C 1
ATOM 3933 O O . ASN B 1 263 ? -3.308 -25.882 -0.828 1.00 53.88 768 ASN B O 1
ATOM 3938 N N . ALA B 1 264 ? -4.861 -27.398 -0.180 1.00 56.79 769 ALA B N 1
ATOM 3939 C CA . ALA B 1 264 ? -3.886 -28.345 0.337 1.00 55.48 769 ALA B CA 1
ATOM 3940 C C . ALA B 1 264 ? -3.137 -28.993 -0.819 1.00 56.57 769 ALA B C 1
ATOM 3941 O O . ALA B 1 264 ? -1.915 -29.087 -0.781 1.00 55.06 769 ALA B O 1
ATOM 3943 N N . ARG B 1 265 ? -3.872 -29.403 -1.855 1.00 59.91 770 ARG B N 1
ATOM 3944 C CA . ARG B 1 265 ? -3.272 -29.996 -3.044 1.00 61.69 770 ARG B CA 1
ATOM 3945 C C . ARG B 1 265 ? -2.229 -29.047 -3.592 1.00 59.88 770 ARG B C 1
ATOM 3946 O O . ARG B 1 265 ? -1.054 -29.410 -3.687 1.00 59.28 770 ARG B O 1
ATOM 3948 N N . ARG B 1 266 ? -2.645 -27.820 -3.907 1.00 59.54 771 ARG B N 1
ATOM 3949 C CA . ARG B 1 266 ? -1.721 -26.805 -4.427 1.00 58.26 771 ARG B CA 1
ATOM 3950 C C . ARG B 1 266 ? -0.511 -26.637 -3.541 1.00 54.97 771 ARG B C 1
ATOM 3951 O O . ARG B 1 266 ? 0.598 -26.477 -4.054 1.00 54.67 771 ARG B O 1
ATOM 3959 N N . LEU B 1 267 ? -0.718 -26.674 -2.221 1.00 52.97 772 LEU B N 1
ATOM 3960 C CA . LEU B 1 267 ? 0.383 -26.543 -1.274 1.00 50.39 772 LEU B CA 1
ATOM 3961 C C . LEU B 1 267 ? 1.359 -27.719 -1.387 1.00 50.88 772 LEU B C 1
ATOM 3962 O O . LEU B 1 267 ? 2.566 -27.514 -1.368 1.00 49.03 772 LEU B O 1
ATOM 3975 N N . GLU B 1 269 ? 1.658 -29.480 -4.017 1.00 57.48 774 GLU B N 1
ATOM 3976 C CA . GLU B 1 269 ? 2.210 -29.212 -5.350 1.00 59.78 774 GLU B CA 1
ATOM 3977 C C . GLU B 1 269 ? 3.444 -28.286 -5.258 1.00 57.25 774 GLU B C 1
ATOM 3978 O O . GLU B 1 269 ? 4.520 -28.603 -5.792 1.00 57.88 774 GLU B O 1
ATOM 3984 N N . GLN B 1 270 ? 3.271 -27.160 -4.569 1.00 54.58 775 GLN B N 1
ATOM 3985 C CA . GLN B 1 270 ? 4.332 -26.182 -4.383 1.00 52.96 775 GLN B CA 1
ATOM 3986 C C . GLN B 1 270 ? 5.497 -26.765 -3.564 1.00 51.89 775 GLN B C 1
ATOM 3987 O O . GLN B 1 270 ? 6.659 -26.481 -3.850 1.00 52.36 775 GLN B O 1
ATOM 3993 N N . ALA B 1 271 ? 5.188 -27.571 -2.548 1.00 51.06 776 ALA B N 1
ATOM 3994 C CA . ALA B 1 271 ? 6.222 -28.131 -1.684 1.00 50.04 776 ALA B CA 1
ATOM 3995 C C . ALA B 1 271 ? 7.162 -29.037 -2.483 1.00 52.41 776 ALA B C 1
ATOM 3996 O O . ALA B 1 271 ? 8.370 -29.027 -2.258 1.00 51.81 776 ALA B O 1
ATOM 3998 N N . CYS B 1 272 ? 6.599 -29.805 -3.416 1.00 55.35 777 CYS B N 1
ATOM 3999 C CA . CYS B 1 272 ? 7.369 -30.722 -4.251 1.00 58.67 777 CYS B CA 1
ATOM 4000 C C . CYS B 1 272 ? 8.248 -30.009 -5.303 1.00 59.81 777 CYS B C 1
ATOM 4001 O O . CYS B 1 272 ? 9.290 -30.537 -5.694 1.00 61.28 777 CYS B O 1
ATOM 4004 N N . ASN B 1 273 ? 7.830 -28.821 -5.750 1.00 59.39 778 ASN B N 1
ATOM 4005 C CA . ASN B 1 273 ? 8.651 -28.004 -6.663 1.00 60.47 778 ASN B CA 1
ATOM 4006 C C . ASN B 1 273 ? 9.768 -27.223 -5.963 1.00 58.33 778 ASN B C 1
ATOM 4007 O O . ASN B 1 273 ? 10.575 -26.583 -6.618 1.00 59.65 778 ASN B O 1
ATOM 4012 N N . ILE B 1 274 ? 9.805 -27.244 -4.640 1.00 56.02 779 ILE B N 1
ATOM 4013 C CA . ILE B 1 274 ? 10.901 -26.612 -3.920 1.00 54.40 779 ILE B CA 1
ATOM 4014 C C . ILE B 1 274 ? 12.052 -27.601 -3.821 1.00 55.94 779 ILE B C 1
ATOM 4015 O O . ILE B 1 274 ? 11.838 -28.798 -3.647 1.00 57.18 779 ILE B O 1
ATOM 4020 N N . LYS B 1 275 ? 13.272 -27.104 -3.960 1.00 56.27 780 LYS B N 1
ATOM 4021 C CA . LYS B 1 275 ? 14.435 -27.964 -3.898 1.00 57.91 780 LYS B CA 1
ATOM 4022 C C . LYS B 1 275 ? 15.060 -27.893 -2.520 1.00 55.86 780 LYS B C 1
ATOM 4023 O O . LYS B 1 275 ? 15.311 -26.811 -1.992 1.00 54.33 780 LYS B O 1
ATOM 4029 N N . VAL B 1 276 ? 15.278 -29.064 -1.937 1.00 56.16 781 VAL B N 1
ATOM 4030 C CA . VAL B 1 276 ? 16.004 -29.191 -0.688 1.00 55.23 781 VAL B CA 1
ATOM 4031 C C . VAL B 1 276 ? 16.979 -30.350 -0.860 1.00 58.08 781 VAL B C 1
ATOM 4032 O O . VAL B 1 276 ? 16.658 -31.482 -0.492 1.00 59.29 781 VAL B O 1
ATOM 4036 N N . PRO B 1 277 ? 18.164 -30.079 -1.442 1.00 59.57 782 PRO B N 1
ATOM 4037 C CA . PRO B 1 277 ? 19.104 -31.148 -1.727 1.00 62.80 782 PRO B CA 1
ATOM 4038 C C . PRO B 1 277 ? 19.735 -31.683 -0.464 1.00 62.91 782 PRO B C 1
ATOM 4039 O O . PRO B 1 277 ? 20.002 -30.921 0.468 1.00 61.14 782 PRO B O 1
ATOM 4043 N N . THR B 1 278 ? 19.986 -32.983 -0.438 1.00 65.52 783 THR B N 1
ATOM 4044 C CA . THR B 1 278 ? 20.570 -33.612 0.743 1.00 66.27 783 THR B CA 1
ATOM 4045 C C . THR B 1 278 ? 21.975 -33.066 1.000 1.00 67.32 783 THR B C 1
ATOM 4046 O O . THR B 1 278 ? 22.407 -32.980 2.148 1.00 67.05 783 THR B O 1
ATOM 4050 N N . LYS B 1 279 ? 22.669 -32.679 -0.073 1.00 68.91 784 LYS B N 1
ATOM 4051 C CA . LYS B 1 279 ? 24.036 -32.158 0.021 1.00 70.51 784 LYS B CA 1
ATOM 4052 C C . LYS B 1 279 ? 24.091 -30.856 0.814 1.00 67.60 784 LYS B C 1
ATOM 4053 O O . LYS B 1 279 ? 24.986 -30.673 1.654 1.00 68.50 784 LYS B O 1
ATOM 4055 N N . LYS B 1 280 ? 23.144 -29.956 0.555 1.00 64.40 785 LYS B N 1
ATOM 4056 C CA . LYS B 1 280 ? 23.087 -28.694 1.296 1.00 61.69 785 LYS B CA 1
ATOM 4057 C C . LYS B 1 280 ? 22.653 -28.911 2.750 1.00 59.51 785 LYS B C 1
ATOM 4058 O O . LYS B 1 280 ? 23.159 -28.250 3.652 1.00 58.95 785 LYS B O 1
ATOM 4062 N N . LEU B 1 281 ? 21.743 -29.850 2.984 1.00 58.50 786 LEU B N 1
ATOM 4063 C CA . LEU B 1 281 ? 21.354 -30.186 4.355 1.00 57.37 786 LEU B CA 1
ATOM 4064 C C . LEU B 1 281 ? 22.519 -30.771 5.154 1.00 60.15 786 LEU B C 1
ATOM 4065 O O . LEU B 1 281 ? 22.604 -30.548 6.364 1.00 59.47 786 LEU B O 1
ATOM 4070 N N . LYS B 1 282 ? 23.403 -31.516 4.480 1.00 63.25 787 LYS B N 1
ATOM 4071 C CA . LYS B 1 282 ? 24.577 -32.104 5.130 1.00 66.53 787 LYS B CA 1
ATOM 4072 C C . LYS B 1 282 ? 25.582 -31.023 5.516 1.00 67.02 787 LYS B C 1
ATOM 4073 O O . LYS B 1 282 ? 26.171 -31.073 6.602 1.00 68.44 787 LYS B O 1
ATOM 4075 N N . LYS B 1 283 ? 25.771 -30.043 4.636 1.00 66.26 788 LYS B N 1
ATOM 4076 C CA . LYS B 1 283 ? 26.607 -28.890 4.956 1.00 66.81 788 LYS B CA 1
ATOM 4077 C C . LYS B 1 283 ? 26.056 -28.148 6.182 1.00 64.20 788 LYS B C 1
ATOM 4078 O O . LYS B 1 283 ? 26.813 -27.720 7.039 1.00 65.63 788 LYS B O 1
ATOM 4084 N N . TYR B 1 284 ? 24.741 -28.001 6.274 1.00 61.17 789 TYR B N 1
ATOM 4085 C CA . TYR B 1 284 ? 24.161 -27.285 7.413 1.00 59.02 789 TYR B CA 1
ATOM 4086 C C . TYR B 1 284 ? 24.225 -28.160 8.662 1.00 60.12 789 TYR B C 1
ATOM 4087 O O . TYR B 1 284 ? 24.543 -27.680 9.753 1.00 60.70 789 TYR B O 1
ATOM 4096 N N . GLU B 1 285 ? 23.936 -29.447 8.492 1.00 61.02 790 GLU B N 1
ATOM 4097 C CA . GLU B 1 285 ? 24.074 -30.419 9.574 1.00 62.92 790 GLU B CA 1
ATOM 4098 C C . GLU B 1 285 ? 25.458 -30.326 10.217 1.00 65.86 790 GLU B C 1
ATOM 4099 O O . GLU B 1 285 ? 25.565 -30.184 11.431 1.00 66.20 790 GLU B O 1
ATOM 4105 N N . LYS B 1 286 ? 26.511 -30.384 9.396 1.00 68.34 791 LYS B N 1
ATOM 4106 C CA . LYS B 1 286 ? 27.886 -30.414 9.909 1.00 72.01 791 LYS B CA 1
ATOM 4107 C C . LYS B 1 286 ? 28.290 -29.080 10.548 1.00 71.75 791 LYS B C 1
ATOM 4108 O O . LYS B 1 286 ? 28.949 -29.069 11.591 1.00 74.00 791 LYS B O 1
ATOM 4110 N N . GLU B 1 287 ? 27.901 -27.968 9.921 1.00 69.32 792 GLU B N 1
ATOM 4111 C CA . GLU B 1 287 ? 28.091 -26.627 10.506 1.00 68.90 792 GLU B CA 1
ATOM 4112 C C . GLU B 1 287 ? 27.532 -26.537 11.926 1.00 68.15 792 GLU B C 1
ATOM 4113 O O . GLU B 1 287 ? 28.138 -25.936 12.805 1.00 69.90 792 GLU B O 1
ATOM 4119 N N . TYR B 1 288 ? 26.365 -27.129 12.135 1.00 66.11 793 TYR B N 1
ATOM 4120 C CA . TYR B 1 288 ? 25.698 -27.064 13.430 1.00 65.42 793 TYR B CA 1
ATOM 4121 C C . TYR B 1 288 ? 26.388 -27.956 14.452 1.00 68.74 793 TYR B C 1
ATOM 4122 O O . TYR B 1 288 ? 26.616 -27.550 15.591 1.00 69.85 793 TYR B O 1
ATOM 4131 N N . GLN B 1 289 ? 26.708 -29.175 14.044 1.00 70.77 794 GLN B N 1
ATOM 4132 C CA . GLN B 1 289 ? 27.373 -30.127 14.939 1.00 74.81 794 GLN B CA 1
ATOM 4133 C C . GLN B 1 289 ? 28.808 -29.717 15.292 1.00 78.38 794 GLN B C 1
ATOM 4134 O O . GLN B 1 289 ? 29.324 -30.102 16.338 1.00 81.44 794 GLN B O 1
ATOM 4140 N N . THR B 1 290 ? 29.434 -28.916 14.436 1.00 78.64 795 THR B N 1
ATOM 4141 C CA . THR B 1 290 ? 30.733 -28.323 14.750 1.00 82.35 795 THR B CA 1
ATOM 4142 C C . THR B 1 290 ? 30.594 -27.319 15.900 1.00 82.35 795 THR B C 1
ATOM 4143 O O . THR B 1 290 ? 31.462 -27.210 16.751 1.00 85.95 795 THR B O 1
ATOM 4153 N N . ARG B 1 292 ? 27.900 -27.457 18.108 1.00 78.13 797 ARG B N 1
ATOM 4154 C CA . ARG B 1 292 ? 27.481 -28.363 19.172 1.00 79.53 797 ARG B CA 1
ATOM 4155 C C . ARG B 1 292 ? 28.320 -29.638 19.149 1.00 83.11 797 ARG B C 1
ATOM 4156 O O . ARG B 1 292 ? 29.193 -29.836 19.993 1.00 86.87 797 ARG B O 1
ATOM 4158 N N . LEU C 1 5 ? 20.546 -9.797 70.345 1.00 65.54 510 LEU C N 1
ATOM 4159 C CA . LEU C 1 5 ? 20.535 -8.807 71.451 1.00 67.06 510 LEU C CA 1
ATOM 4160 C C . LEU C 1 5 ? 21.267 -7.557 70.974 1.00 66.75 510 LEU C C 1
ATOM 4161 O O . LEU C 1 5 ? 22.288 -7.654 70.277 1.00 64.63 510 LEU C O 1
ATOM 4166 N N . TYR C 1 6 ? 20.737 -6.391 71.352 1.00 68.96 511 TYR C N 1
ATOM 4167 C CA . TYR C 1 6 ? 21.252 -5.094 70.902 1.00 69.39 511 TYR C CA 1
ATOM 4168 C C . TYR C 1 6 ? 22.701 -4.901 71.316 1.00 67.48 511 TYR C C 1
ATOM 4169 O O . TYR C 1 6 ? 23.558 -4.598 70.475 1.00 65.97 511 TYR C O 1
ATOM 4171 N N . SER C 1 7 ? 22.966 -5.094 72.614 1.00 67.64 512 SER C N 1
ATOM 4172 C CA . SER C 1 7 ? 24.314 -4.923 73.186 1.00 66.12 512 SER C CA 1
ATOM 4173 C C . SER C 1 7 ? 25.391 -5.692 72.429 1.00 62.93 512 SER C C 1
ATOM 4174 O O . SER C 1 7 ? 26.480 -5.168 72.207 1.00 61.91 512 SER C O 1
ATOM 4177 N N . TRP C 1 8 ? 25.084 -6.926 72.031 1.00 61.61 513 TRP C N 1
ATOM 4178 C CA . TRP C 1 8 ? 26.025 -7.734 71.248 1.00 59.01 513 TRP C CA 1
ATOM 4179 C C . TRP C 1 8 ? 26.235 -7.160 69.854 1.00 59.24 513 TRP C C 1
ATOM 4180 O O . TRP C 1 8 ? 27.349 -7.179 69.340 1.00 57.91 513 TRP C O 1
ATOM 4191 N N . GLY C 1 9 ? 25.167 -6.658 69.239 1.00 61.47 514 GLY C N 1
ATOM 4192 C CA . GLY C 1 9 ? 25.269 -6.044 67.915 1.00 62.13 514 GLY C CA 1
ATOM 4193 C C . GLY C 1 9 ? 26.295 -4.929 67.905 1.00 62.69 514 GLY C C 1
ATOM 4194 O O . GLY C 1 9 ? 27.097 -4.817 66.980 1.00 62.31 514 GLY C O 1
ATOM 4195 N N . GLU C 1 10 ? 26.286 -4.125 68.963 1.00 64.66 515 GLU C N 1
ATOM 4196 C CA . GLU C 1 10 ? 27.153 -2.952 69.072 1.00 65.61 515 GLU C CA 1
ATOM 4197 C C . GLU C 1 10 ? 28.601 -3.342 69.397 1.00 63.50 515 GLU C C 1
ATOM 4198 O O . GLU C 1 10 ? 29.543 -2.729 68.881 1.00 63.48 515 GLU C O 1
ATOM 4204 N N . LEU C 1 11 ? 28.778 -4.366 70.232 1.00 61.74 516 LEU C N 1
ATOM 4205 C CA . LEU C 1 11 ? 30.122 -4.865 70.575 1.00 59.57 516 LEU C CA 1
ATOM 4206 C C . LEU C 1 11 ? 30.874 -5.474 69.389 1.00 57.33 516 LEU C C 1
ATOM 4207 O O . LEU C 1 11 ? 32.088 -5.294 69.254 1.00 56.38 516 LEU C O 1
ATOM 4212 N N . LEU C 1 12 ? 30.150 -6.195 68.537 1.00 56.75 517 LEU C N 1
ATOM 4213 C CA . LEU C 1 12 ? 30.703 -6.706 67.276 1.00 54.99 517 LEU C CA 1
ATOM 4214 C C . LEU C 1 12 ? 31.191 -5.569 66.364 1.00 55.58 517 LEU C C 1
ATOM 4215 O O . LEU C 1 12 ? 32.247 -5.676 65.736 1.00 54.70 517 LEU C O 1
ATOM 4220 N N . GLY C 1 13 ? 30.437 -4.481 66.308 1.00 57.22 518 GLY C N 1
ATOM 4221 C CA . GLY C 1 13 ? 30.879 -3.295 65.593 1.00 58.70 518 GLY C CA 1
ATOM 4222 C C . GLY C 1 13 ? 32.200 -2.769 66.133 1.00 58.61 518 GLY C C 1
ATOM 4223 O O . GLY C 1 13 ? 33.178 -2.655 65.390 1.00 58.70 518 GLY C O 1
ATOM 4224 N N . LYS C 1 14 ? 32.239 -2.472 67.431 1.00 59.02 519 LYS C N 1
ATOM 4225 C CA . LYS C 1 14 ? 33.438 -1.908 68.065 1.00 59.52 519 LYS C CA 1
ATOM 4226 C C . LYS C 1 14 ? 34.689 -2.808 67.941 1.00 57.30 519 LYS C C 1
ATOM 4227 O O . LYS C 1 14 ? 35.793 -2.291 67.757 1.00 58.13 519 LYS C O 1
ATOM 4229 N N . TRP C 1 15 ? 34.516 -4.131 68.015 1.00 54.61 520 TRP C N 1
ATOM 4230 C CA . TRP C 1 15 ? 35.662 -5.058 67.994 1.00 52.33 520 TRP C CA 1
ATOM 4231 C C . TRP C 1 15 ? 36.303 -5.242 66.612 1.00 51.75 520 TRP C C 1
ATOM 4232 O O . TRP C 1 15 ? 37.482 -5.583 66.521 1.00 50.69 520 TRP C O 1
ATOM 4243 N N . HIS C 1 16 ? 35.526 -5.024 65.549 1.00 52.51 521 HIS C N 1
ATOM 4244 C CA . HIS C 1 16 ? 36.071 -4.915 64.190 1.00 52.30 521 HIS C CA 1
ATOM 4245 C C . HIS C 1 16 ? 37.099 -3.779 64.062 1.00 53.54 521 HIS C C 1
ATOM 4246 O O . HIS C 1 16 ? 38.061 -3.906 63.325 1.00 53.82 521 HIS C O 1
ATOM 4253 N N . SER C 1 17 ? 36.885 -2.670 64.764 1.00 55.11 522 SER C N 1
ATOM 4254 C CA . SER C 1 17 ? 37.787 -1.505 64.674 1.00 56.90 522 SER C CA 1
ATOM 4255 C C . SER C 1 17 ? 38.886 -1.539 65.761 1.00 56.45 522 SER C C 1
ATOM 4256 O O . SER C 1 17 ? 39.978 -0.981 65.582 1.00 57.11 522 SER C O 1
ATOM 4258 N N . ASN C 1 18 ? 38.581 -2.195 66.881 1.00 54.85 523 ASN C N 1
ATOM 4259 C CA . ASN C 1 18 ? 39.447 -2.197 68.052 1.00 54.56 523 ASN C CA 1
ATOM 4260 C C . ASN C 1 18 ? 39.204 -3.455 68.871 1.00 52.15 523 ASN C C 1
ATOM 4261 O O . ASN C 1 18 ? 38.284 -3.524 69.689 1.00 52.28 523 ASN C O 1
ATOM 4266 N N . LEU C 1 19 ? 40.055 -4.439 68.630 1.00 50.23 524 LEU C N 1
ATOM 4267 C CA . LEU C 1 19 ? 40.008 -5.728 69.292 1.00 48.28 524 LEU C CA 1
ATOM 4268 C C . LEU C 1 19 ? 40.176 -5.664 70.815 1.00 48.76 524 LEU C C 1
ATOM 4269 O O . LEU C 1 19 ? 39.878 -6.630 71.501 1.00 47.26 524 LEU C O 1
ATOM 4271 N N . GLY C 1 20 ? 40.682 -4.543 71.327 1.00 50.96 525 GLY C N 1
ATOM 4272 C CA . GLY C 1 20 ? 40.868 -4.352 72.762 1.00 52.13 525 GLY C CA 1
ATOM 4273 C C . GLY C 1 20 ? 39.839 -3.490 73.485 1.00 54.03 525 GLY C C 1
ATOM 4274 O O . GLY C 1 20 ? 40.071 -3.101 74.631 1.00 54.77 525 GLY C O 1
ATOM 4275 N N . ALA C 1 21 ? 38.705 -3.193 72.846 1.00 54.44 526 ALA C N 1
ATOM 4276 C CA . ALA C 1 21 ? 37.630 -2.469 73.546 1.00 57.08 526 ALA C CA 1
ATOM 4277 C C . ALA C 1 21 ? 36.989 -3.410 74.583 1.00 56.75 526 ALA C C 1
ATOM 4278 O O . ALA C 1 21 ? 36.635 -4.555 74.265 1.00 54.79 526 ALA C O 1
ATOM 4280 N N . ARG C 1 22 ? 36.919 -2.940 75.826 1.00 59.12 527 ARG C N 1
ATOM 4281 C CA . ARG C 1 22 ? 36.191 -3.615 76.891 1.00 59.62 527 ARG C CA 1
ATOM 4282 C C . ARG C 1 22 ? 35.306 -2.530 77.516 1.00 63.07 527 ARG C C 1
ATOM 4283 O O . ARG C 1 22 ? 35.679 -1.927 78.524 1.00 65.20 527 ARG C O 1
ATOM 4291 N N . PRO C 1 23 ? 34.142 -2.244 76.889 1.00 64.20 528 PRO C N 1
ATOM 4292 C CA . PRO C 1 23 ? 33.276 -1.181 77.405 1.00 67.58 528 PRO C CA 1
ATOM 4293 C C . PRO C 1 23 ? 32.654 -1.506 78.766 1.00 69.47 528 PRO C C 1
ATOM 4294 O O . PRO C 1 23 ? 32.748 -2.640 79.243 1.00 68.14 528 PRO C O 1
ATOM 4298 N N . LYS C 1 24 ? 32.027 -0.508 79.382 1.00 73.33 529 LYS C N 1
ATOM 4299 C CA . LYS C 1 24 ? 31.314 -0.715 80.638 1.00 75.65 529 LYS C CA 1
ATOM 4300 C C . LYS C 1 24 ? 30.196 -1.735 80.404 1.00 74.80 529 LYS C C 1
ATOM 4301 O O . LYS C 1 24 ? 29.547 -1.728 79.346 1.00 73.99 529 LYS C O 1
ATOM 4303 N N . GLY C 1 25 ? 30.007 -2.632 81.370 1.00 75.23 530 GLY C N 1
ATOM 4304 C CA . GLY C 1 25 ? 28.923 -3.618 81.305 1.00 74.88 530 GLY C CA 1
ATOM 4305 C C . GLY C 1 25 ? 29.198 -4.872 80.497 1.00 71.91 530 GLY C C 1
ATOM 4306 O O . GLY C 1 25 ? 28.323 -5.723 80.368 1.00 71.83 530 GLY C O 1
ATOM 4307 N N . LEU C 1 26 ? 30.410 -4.998 79.957 1.00 70.22 531 LEU C N 1
ATOM 4308 C CA . LEU C 1 26 ? 30.810 -6.194 79.209 1.00 67.13 531 LEU C CA 1
ATOM 4309 C C . LEU C 1 26 ? 31.021 -7.388 80.136 1.00 66.75 531 LEU C C 1
ATOM 4310 O O . LEU C 1 26 ? 30.701 -8.535 79.782 1.00 64.68 531 LEU C O 1
ATOM 4315 N N . SER C 1 27 ? 31.586 -7.109 81.308 1.00 68.62 532 SER C N 1
ATOM 4316 C CA . SER C 1 27 ? 31.863 -8.132 82.315 1.00 69.12 532 SER C CA 1
ATOM 4317 C C . SER C 1 27 ? 30.628 -9.019 82.542 1.00 69.51 532 SER C C 1
ATOM 4318 O O . SER C 1 27 ? 30.728 -10.259 82.529 1.00 68.22 532 SER C O 1
ATOM 4321 N N . THR C 1 28 ? 29.475 -8.369 82.712 1.00 71.37 533 THR C N 1
ATOM 4322 C CA . THR C 1 28 ? 28.200 -9.041 82.930 1.00 72.46 533 THR C CA 1
ATOM 4323 C C . THR C 1 28 ? 27.729 -9.793 81.665 1.00 70.71 533 THR C C 1
ATOM 4324 O O . THR C 1 28 ? 27.384 -10.979 81.740 1.00 70.52 533 THR C O 1
ATOM 4328 N N . LEU C 1 29 ? 27.728 -9.123 80.51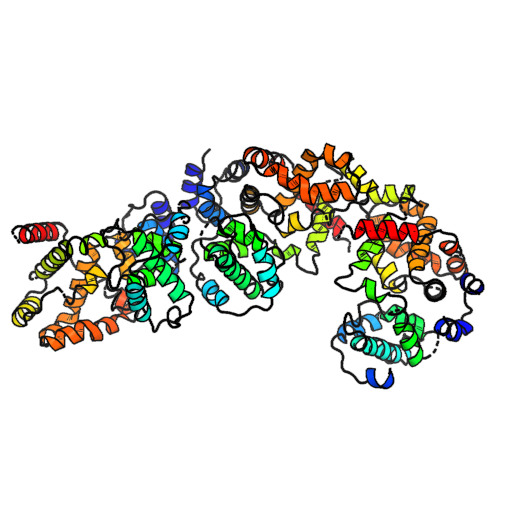2 1.00 69.90 534 LEU C N 1
ATOM 4329 C CA . LEU C 1 29 ? 27.405 -9.792 79.243 1.00 68.32 534 LEU C CA 1
ATOM 4330 C C . LEU C 1 29 ? 28.157 -11.125 79.098 1.00 65.99 534 LEU C C 1
ATOM 4331 O O . LEU C 1 29 ? 27.541 -12.198 79.037 1.00 65.90 534 LEU C O 1
ATOM 4336 N N . VAL C 1 30 ? 29.486 -11.046 79.061 1.00 64.50 535 VAL C N 1
ATOM 4337 C CA . VAL C 1 30 ? 30.330 -12.227 78.864 1.00 62.22 535 VAL C CA 1
ATOM 4338 C C . VAL C 1 30 ? 30.175 -13.242 80.002 1.00 62.88 535 VAL C C 1
ATOM 4339 O O . VAL C 1 30 ? 30.247 -14.456 79.759 1.00 62.12 535 VAL C O 1
ATOM 4343 N N . LYS C 1 31 ? 29.934 -12.750 81.221 1.00 64.74 536 LYS C N 1
ATOM 4344 C CA . LYS C 1 31 ? 29.664 -13.618 82.373 1.00 65.58 536 LYS C CA 1
ATOM 4345 C C . LYS C 1 31 ? 28.526 -14.602 82.083 1.00 65.31 536 LYS C C 1
ATOM 4346 O O . LYS C 1 31 ? 28.712 -15.813 82.178 1.00 65.00 536 LYS C O 1
ATOM 4348 N N . SER C 1 32 ? 27.362 -14.087 81.702 1.00 65.49 537 SER C N 1
ATOM 4349 C CA . SER C 1 32 ? 26.231 -14.961 81.378 1.00 65.41 537 SER C CA 1
ATOM 4350 C C . SER C 1 32 ? 26.513 -15.802 80.132 1.00 62.06 537 SER C C 1
ATOM 4351 O O . SER C 1 32 ? 25.806 -16.777 79.872 1.00 62.32 537 SER C O 1
ATOM 4354 N N . GLY C 1 33 ? 27.524 -15.401 79.354 1.00 58.76 538 GLY C N 1
ATOM 4355 C CA . GLY C 1 33 ? 28.053 -16.225 78.276 1.00 55.69 538 GLY C CA 1
ATOM 4356 C C . GLY C 1 33 ? 27.738 -15.670 76.894 1.00 54.15 538 GLY C C 1
ATOM 4357 O O . GLY C 1 33 ? 26.673 -15.116 76.662 1.00 55.84 538 GLY C O 1
ATOM 4358 N N . VAL C 1 34 ? 28.675 -15.830 75.975 1.00 51.17 539 VAL C N 1
ATOM 4359 C CA . VAL C 1 34 ? 28.471 -15.420 74.597 1.00 49.82 539 VAL C CA 1
ATOM 4360 C C . VAL C 1 34 ? 27.482 -16.400 74.005 1.00 49.97 539 VAL C C 1
ATOM 4361 O O . VAL C 1 34 ? 27.700 -17.612 74.120 1.00 49.41 539 VAL C O 1
ATOM 4365 N N . PRO C 1 35 ? 26.370 -15.889 73.425 1.00 50.63 540 PRO C N 1
ATOM 4366 C CA . PRO C 1 35 ? 25.368 -16.743 72.802 1.00 51.08 540 PRO C CA 1
ATOM 4367 C C . PRO C 1 35 ? 25.993 -17.728 71.843 1.00 48.94 540 PRO C C 1
ATOM 4368 O O . PRO C 1 35 ? 26.817 -17.342 71.022 1.00 47.64 540 PRO C O 1
ATOM 4372 N N . GLU C 1 36 ? 25.623 -18.995 71.957 1.00 49.13 541 GLU C N 1
ATOM 4373 C CA . GLU C 1 36 ? 26.249 -20.044 71.149 1.00 47.88 541 GLU C CA 1
ATOM 4374 C C . GLU C 1 36 ? 26.257 -19.680 69.664 1.00 46.87 541 GLU C C 1
ATOM 4375 O O . GLU C 1 36 ? 27.194 -20.038 68.951 1.00 45.73 541 GLU C O 1
ATOM 4381 N N . ALA C 1 37 ? 25.261 -18.912 69.212 1.00 47.73 542 ALA C N 1
ATOM 4382 C CA . ALA C 1 37 ? 25.193 -18.484 67.806 1.00 47.17 542 ALA C CA 1
ATOM 4383 C C . ALA C 1 37 ? 26.301 -17.527 67.378 1.00 45.25 542 ALA C C 1
ATOM 4384 O O . ALA C 1 37 ? 26.665 -17.497 66.208 1.00 44.71 542 ALA C O 1
ATOM 4386 N N . LEU C 1 38 ? 26.817 -16.732 68.312 1.00 44.65 543 LEU C N 1
ATOM 4387 C CA . LEU C 1 38 ? 27.786 -15.671 67.988 1.00 43.35 543 LEU C CA 1
ATOM 4388 C C . LEU C 1 38 ? 29.237 -16.042 68.274 1.00 40.89 543 LEU C C 1
ATOM 4389 O O . LEU C 1 38 ? 30.160 -15.290 67.908 1.00 39.78 543 LEU C O 1
ATOM 4394 N N . ARG C 1 39 ? 29.455 -17.183 68.926 1.00 39.89 544 ARG C N 1
ATOM 4395 C CA . ARG C 1 39 ? 30.797 -17.539 69.375 1.00 38.38 544 ARG C CA 1
ATOM 4396 C C . ARG C 1 39 ? 31.861 -17.539 68.270 1.00 37.26 544 ARG C C 1
ATOM 4397 O O . ARG C 1 39 ? 32.964 -17.052 68.480 1.00 37.34 544 ARG C O 1
ATOM 4405 N N . ALA C 1 40 ? 31.540 -18.047 67.096 1.00 37.39 545 ALA C N 1
ATOM 4406 C CA . ALA C 1 40 ? 32.527 -18.092 66.022 1.00 37.06 545 ALA C CA 1
ATOM 4407 C C . ALA C 1 40 ? 33.031 -16.678 65.691 1.00 37.12 545 ALA C C 1
ATOM 4408 O O . ALA C 1 40 ? 34.226 -16.422 65.614 1.00 36.28 545 ALA C O 1
ATOM 4410 N N . GLU C 1 41 ? 32.091 -15.762 65.553 1.00 38.95 546 GLU C N 1
ATOM 4411 C CA . GLU C 1 41 ? 32.392 -14.386 65.223 1.00 39.72 546 GLU C CA 1
ATOM 4412 C C . GLU C 1 41 ? 33.139 -13.707 66.374 1.00 39.25 546 GLU C C 1
ATOM 4413 O O . GLU C 1 41 ? 34.218 -13.137 66.187 1.00 38.91 546 GLU C O 1
ATOM 4419 N N . VAL C 1 42 ? 32.571 -13.783 67.571 1.00 39.52 547 VAL C N 1
ATOM 4420 C CA . VAL C 1 42 ? 33.138 -13.062 68.717 1.00 40.02 547 VAL C CA 1
ATOM 4421 C C . VAL C 1 42 ? 34.517 -13.595 69.091 1.00 38.50 547 VAL C C 1
ATOM 4422 O O . VAL C 1 42 ? 35.427 -12.815 69.366 1.00 38.94 547 VAL C O 1
ATOM 4426 N N . TRP C 1 43 ? 34.670 -14.914 69.085 1.00 37.34 548 TRP C N 1
ATOM 4427 C CA . TRP C 1 43 ? 35.974 -15.524 69.404 1.00 36.61 548 TRP C CA 1
ATOM 4428 C C . TRP C 1 43 ? 37.033 -15.058 68.414 1.00 36.54 548 TRP C C 1
ATOM 4429 O O . TRP C 1 43 ? 38.185 -14.859 68.789 1.00 36.92 548 TRP C O 1
ATOM 4440 N N . GLN C 1 44 ? 36.636 -14.852 67.164 1.00 37.12 549 GLN C N 1
ATOM 4441 C CA . GLN C 1 44 ? 37.581 -14.413 66.122 1.00 37.58 549 GLN C CA 1
ATOM 4442 C C . GLN C 1 44 ? 37.921 -12.940 66.238 1.00 38.36 549 GLN C C 1
ATOM 4443 O O . GLN C 1 44 ? 39.084 -12.550 66.085 1.00 38.97 549 GLN C O 1
ATOM 4449 N N . LEU C 1 45 ? 36.931 -12.114 66.539 1.00 39.37 550 LEU C N 1
ATOM 4450 C CA . LEU C 1 45 ? 37.224 -10.720 66.827 1.00 40.37 550 LEU C CA 1
ATOM 4451 C C . LEU C 1 45 ? 38.195 -10.572 68.008 1.00 40.03 550 LEU C C 1
ATOM 4452 O O . LEU C 1 45 ? 39.251 -9.971 67.862 1.00 40.85 550 LEU C O 1
ATOM 4457 N N . LEU C 1 46 ? 37.869 -11.139 69.164 1.00 39.48 551 LEU C N 1
ATOM 4458 C CA . LEU C 1 46 ? 38.747 -10.988 70.346 1.00 39.40 551 LEU C CA 1
ATOM 4459 C C . LEU C 1 46 ? 40.173 -11.503 70.094 1.00 38.81 551 LEU C C 1
ATOM 4460 O O . LEU C 1 46 ? 41.150 -10.917 70.549 1.00 39.20 551 LEU C O 1
ATOM 4465 N N . ALA C 1 47 ? 40.282 -12.602 69.353 1.00 38.25 552 ALA C N 1
ATOM 4466 C CA . ALA C 1 47 ? 41.577 -13.185 69.035 1.00 38.09 552 ALA C CA 1
ATOM 4467 C C . ALA C 1 47 ? 42.332 -12.333 68.024 1.00 39.50 552 ALA C C 1
ATOM 4468 O O . ALA C 1 47 ? 43.544 -12.422 67.924 1.00 39.01 552 ALA C O 1
ATOM 4470 N N . GLY C 1 48 ? 41.602 -11.521 67.264 1.00 41.44 553 GLY C N 1
ATOM 4471 C CA . GLY C 1 48 ? 42.198 -10.722 66.192 1.00 43.24 553 GLY C CA 1
ATOM 4472 C C . GLY C 1 48 ? 42.309 -11.489 64.882 1.00 43.23 553 GLY C C 1
ATOM 4473 O O . GLY C 1 48 ? 43.272 -11.304 64.157 1.00 43.67 553 GLY C O 1
ATOM 4474 N N . CYS C 1 49 ? 41.314 -12.337 64.580 1.00 43.48 554 CYS C N 1
ATOM 4475 C CA . CYS C 1 49 ? 41.240 -13.079 63.290 1.00 43.87 554 CYS C CA 1
ATOM 4476 C C . CYS C 1 49 ? 40.222 -12.525 62.278 1.00 45.50 554 CYS C C 1
ATOM 4477 O O . CYS C 1 49 ? 39.029 -12.528 62.533 1.00 46.00 554 CYS C O 1
ATOM 4480 N N . HIS C 1 50 ? 40.711 -12.166 61.090 1.00 47.25 555 HIS C N 1
ATOM 4481 C CA . HIS C 1 50 ? 40.003 -11.293 60.120 1.00 49.16 555 HIS C CA 1
ATOM 4482 C C . HIS C 1 50 ? 40.036 -11.823 58.663 1.00 48.82 555 HIS C C 1
ATOM 4483 O O . HIS C 1 50 ? 40.369 -11.069 57.735 1.00 50.67 555 HIS C O 1
ATOM 4490 N N . ASP C 1 51 ? 39.683 -13.093 58.455 1.00 46.98 556 ASP C N 1
ATOM 4491 C CA . ASP C 1 51 ? 39.576 -13.665 57.097 1.00 47.18 556 ASP C CA 1
ATOM 4492 C C . ASP C 1 51 ? 40.879 -13.397 56.310 1.00 46.69 556 ASP C C 1
ATOM 4493 O O . ASP C 1 51 ? 40.843 -12.837 55.227 1.00 47.57 556 ASP C O 1
ATOM 4498 N N . ASN C 1 52 ? 42.022 -13.774 56.866 1.00 44.65 557 ASN C N 1
ATOM 4499 C CA . ASN C 1 52 ? 43.300 -13.395 56.269 1.00 44.53 557 ASN C CA 1
ATOM 4500 C C . ASN C 1 52 ? 43.703 -14.408 55.178 1.00 43.80 557 ASN C C 1
ATOM 4501 O O . ASN C 1 52 ? 43.826 -15.605 55.456 1.00 42.57 557 ASN C O 1
ATOM 4506 N N . GLN C 1 53 ? 43.892 -13.907 53.957 1.00 44.09 558 GLN C N 1
ATOM 4507 C CA . GLN C 1 53 ? 44.246 -14.729 52.784 1.00 44.32 558 GLN C CA 1
ATOM 4508 C C . GLN C 1 53 ? 45.631 -15.361 52.953 1.00 43.51 558 GLN C C 1
ATOM 4509 O O . GLN C 1 53 ? 45.797 -16.560 52.710 1.00 42.85 558 GLN C O 1
ATOM 4515 N N . ALA C 1 54 ? 46.606 -14.568 53.392 1.00 43.48 559 ALA C N 1
ATOM 4516 C CA . ALA C 1 54 ? 47.984 -15.050 53.536 1.00 43.27 559 ALA C CA 1
ATOM 4517 C C . ALA C 1 54 ? 48.056 -16.177 54.564 1.00 41.16 559 ALA C C 1
ATOM 4518 O O . ALA C 1 54 ? 48.847 -17.104 54.418 1.00 40.93 559 ALA C O 1
ATOM 4528 N N . LEU C 1 56 ? 45.257 -18.105 55.344 1.00 35.33 561 LEU C N 1
ATOM 4529 C CA . LEU C 1 56 ? 44.545 -19.179 54.668 1.00 34.98 561 LEU C CA 1
ATOM 4530 C C . LEU C 1 56 ? 45.531 -19.948 53.782 1.00 35.70 561 LEU C C 1
ATOM 4531 O O . LEU C 1 56 ? 45.589 -21.178 53.861 1.00 34.94 561 LEU C O 1
ATOM 4536 N N . ASP C 1 57 ? 46.332 -19.215 52.986 1.00 36.38 562 ASP C N 1
ATOM 4537 C CA . ASP C 1 57 ? 47.301 -19.808 52.065 1.00 37.65 562 ASP C CA 1
ATOM 4538 C C . ASP C 1 57 ? 48.435 -20.554 52.790 1.00 37.00 562 ASP C C 1
ATOM 4539 O O . ASP C 1 57 ? 48.849 -21.628 52.357 1.00 36.91 562 ASP C O 1
ATOM 4544 N N . ARG C 1 58 ? 48.938 -19.970 53.873 1.00 36.54 563 ARG C N 1
ATOM 4545 C CA . ARG C 1 58 ? 49.956 -20.600 54.701 1.00 36.68 563 ARG C CA 1
ATOM 4546 C C . ARG C 1 58 ? 49.423 -21.867 55.340 1.00 35.25 563 ARG C C 1
ATOM 4547 O O . ARG C 1 58 ? 50.094 -22.897 55.303 1.00 35.79 563 ARG C O 1
ATOM 4555 N N . TYR C 1 59 ? 48.230 -21.803 55.934 1.00 33.94 564 TYR C N 1
ATOM 4556 C CA . TYR C 1 59 ? 47.608 -23.010 56.488 1.00 33.12 564 TYR C CA 1
ATOM 4557 C C . TYR C 1 59 ? 47.531 -24.149 55.453 1.00 33.67 564 TYR C C 1
ATOM 4558 O O . TYR C 1 59 ? 47.816 -25.295 55.761 1.00 33.48 564 TYR C O 1
ATOM 4567 N N . ARG C 1 60 ? 47.140 -23.824 54.225 1.00 35.20 565 ARG C N 1
ATOM 4568 C CA . ARG C 1 60 ? 46.960 -24.845 53.170 1.00 36.41 565 ARG C CA 1
ATOM 4569 C C . ARG C 1 60 ? 48.277 -25.545 52.740 1.00 37.89 565 ARG C C 1
ATOM 4570 O O . ARG C 1 60 ? 48.262 -26.692 52.275 1.00 38.54 565 ARG C O 1
ATOM 4578 N N . ILE C 1 61 ? 49.394 -24.841 52.924 1.00 38.78 566 ILE C N 1
ATOM 4579 C CA . ILE C 1 61 ? 50.727 -25.373 52.692 1.00 39.68 566 ILE C CA 1
ATOM 4580 C C . ILE C 1 61 ? 51.157 -26.212 53.876 1.00 39.22 566 ILE C C 1
ATOM 4581 O O . ILE C 1 61 ? 51.627 -27.340 53.708 1.00 39.32 566 ILE C O 1
ATOM 4586 N N . LEU C 1 62 ? 50.989 -25.656 55.077 1.00 38.75 567 LEU C N 1
ATOM 4587 C CA . LEU C 1 62 ? 51.404 -26.326 56.319 1.00 38.31 567 LEU C CA 1
ATOM 4588 C C . LEU C 1 62 ? 50.815 -27.726 56.426 1.00 38.31 567 LEU C C 1
ATOM 4589 O O . LEU C 1 62 ? 51.482 -28.639 56.874 1.00 38.75 567 LEU C O 1
ATOM 4594 N N . ILE C 1 63 ? 49.559 -27.889 56.028 1.00 38.40 568 ILE C N 1
ATOM 4595 C CA . ILE C 1 63 ? 48.902 -29.194 56.132 1.00 38.63 568 ILE C CA 1
ATOM 4596 C C . ILE C 1 63 ? 49.368 -30.230 55.091 1.00 40.86 568 ILE C C 1
ATOM 4597 O O . ILE C 1 63 ? 48.957 -31.387 55.177 1.00 41.50 568 ILE C O 1
ATOM 4602 N N . THR C 1 64 ? 50.154 -29.818 54.091 1.00 42.40 569 THR C N 1
ATOM 4603 C CA . THR C 1 64 ? 50.727 -30.771 53.111 1.00 44.73 569 THR C CA 1
ATOM 4604 C C . THR C 1 64 ? 52.095 -31.276 53.570 1.00 46.37 569 THR C C 1
ATOM 4605 O O . THR C 1 64 ? 52.673 -32.161 52.946 1.00 47.86 569 THR C O 1
ATOM 4609 N N . LYS C 1 65 ? 52.607 -30.689 54.652 1.00 46.47 570 LYS C N 1
ATOM 4610 C CA . LYS C 1 65 ? 53.919 -31.009 55.170 1.00 48.42 570 LYS C CA 1
ATOM 4611 C C . LYS C 1 65 ? 53.863 -32.190 56.119 1.00 48.87 570 LYS C C 1
ATOM 4612 O O . LYS C 1 65 ? 52.822 -32.505 56.703 1.00 48.42 570 LYS C O 1
ATOM 4616 N N . ASP C 1 66 ? 55.003 -32.824 56.300 1.00 50.98 571 ASP C N 1
ATOM 4617 C CA . ASP C 1 66 ? 55.091 -33.951 57.214 1.00 51.83 571 ASP C CA 1
ATOM 4618 C C . ASP C 1 66 ? 55.537 -33.504 58.593 1.00 50.95 571 ASP C C 1
ATOM 4619 O O . ASP C 1 66 ? 56.344 -32.571 58.744 1.00 50.74 571 ASP C O 1
ATOM 4624 N N . SER C 1 67 ? 54.984 -34.184 59.594 1.00 50.07 572 SER C N 1
ATOM 4625 C CA . SER C 1 67 ? 55.241 -33.878 60.967 1.00 49.30 572 SER C CA 1
ATOM 4626 C C . SER C 1 67 ? 56.003 -35.022 61.600 1.00 50.55 572 SER C C 1
ATOM 4627 O O . SER C 1 67 ? 55.708 -36.194 61.364 1.00 51.47 572 SER C O 1
ATOM 4630 N N . ALA C 1 68 ? 56.977 -34.667 62.421 1.00 50.77 573 ALA C N 1
ATOM 4631 C CA . ALA C 1 68 ? 57.638 -35.620 63.286 1.00 51.77 573 ALA C CA 1
ATOM 4632 C C . ALA C 1 68 ? 56.669 -36.250 64.286 1.00 50.69 573 ALA C C 1
ATOM 4633 O O . ALA C 1 68 ? 56.944 -37.331 64.813 1.00 52.44 573 ALA C O 1
ATOM 4635 N N . GLN C 1 69 ? 55.539 -35.588 64.548 1.00 48.31 574 GLN C N 1
ATOM 4636 C CA . GLN C 1 69 ? 54.664 -35.976 65.661 1.00 47.19 574 GLN C CA 1
ATOM 4637 C C . GLN C 1 69 ? 53.321 -36.594 65.242 1.00 47.01 574 GLN C C 1
ATOM 4638 O O . GLN C 1 69 ? 52.367 -36.641 66.031 1.00 47.02 574 GLN C O 1
ATOM 4644 N N . GLU C 1 70 ? 53.258 -37.049 64.003 1.00 47.61 575 GLU C N 1
ATOM 4645 C CA . GLU C 1 70 ? 52.202 -37.950 63.503 1.00 48.48 575 GLU C CA 1
ATOM 4646 C C . GLU C 1 70 ? 51.522 -38.860 64.521 1.00 48.23 575 GLU C C 1
ATOM 4647 O O . GLU C 1 70 ? 50.300 -38.826 64.692 1.00 47.27 575 GLU C O 1
ATOM 4653 N N . SER C 1 71 ? 52.346 -39.705 65.143 1.00 48.90 576 SER C N 1
ATOM 4654 C CA . SER C 1 71 ? 51.901 -40.783 66.033 1.00 48.99 576 SER C CA 1
ATOM 4655 C C . SER C 1 71 ? 51.342 -40.188 67.308 1.00 46.72 576 SER C C 1
ATOM 4656 O O . SER C 1 71 ? 50.269 -40.559 67.763 1.00 47.00 576 SER C O 1
ATOM 4658 N N . VAL C 1 72 ? 52.093 -39.252 67.863 1.00 44.74 577 VAL C N 1
ATOM 4659 C CA . VAL C 1 72 ? 51.687 -38.463 69.011 1.00 42.76 577 VAL C CA 1
ATOM 4660 C C . VAL C 1 72 ? 50.349 -37.745 68.785 1.00 40.62 577 VAL C C 1
ATOM 4661 O O . VAL C 1 72 ? 49.488 -37.710 69.657 1.00 40.47 577 VAL C O 1
ATOM 4665 N N . ILE C 1 73 ? 50.171 -37.177 67.606 1.00 38.94 578 ILE C N 1
ATOM 4666 C CA . ILE C 1 73 ? 48.958 -36.419 67.330 1.00 36.95 578 ILE C CA 1
ATOM 4667 C C . ILE C 1 73 ? 47.785 -37.361 67.254 1.00 37.56 578 ILE C C 1
ATOM 4668 O O . ILE C 1 73 ? 46.731 -37.091 67.838 1.00 36.36 578 ILE C O 1
ATOM 4673 N N . THR C 1 74 ? 47.981 -38.458 66.529 1.00 39.30 579 THR C N 1
ATOM 4674 C CA . THR C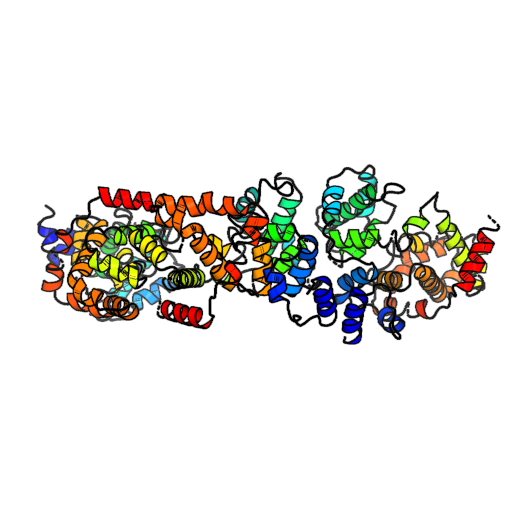 1 74 ? 46.943 -39.462 66.311 1.00 41.11 579 THR C CA 1
ATOM 4675 C C . THR C 1 74 ? 46.470 -40.077 67.615 1.00 42.53 579 THR C C 1
ATOM 4676 O O . THR C 1 74 ? 45.267 -40.243 67.807 1.00 43.09 579 THR C O 1
ATOM 4680 N N . ARG C 1 75 ? 47.415 -40.406 68.503 1.00 44.30 580 ARG C N 1
ATOM 4681 C CA . ARG C 1 75 ? 47.101 -40.890 69.858 1.00 46.48 580 ARG C CA 1
ATOM 4682 C C . ARG C 1 75 ? 46.123 -39.962 70.596 1.00 45.37 580 ARG C C 1
ATOM 4683 O O . ARG C 1 75 ? 45.126 -40.418 71.144 1.00 45.78 580 ARG C O 1
ATOM 4691 N N . ASP C 1 76 ? 46.429 -38.666 70.609 1.00 43.75 581 ASP C N 1
ATOM 4692 C CA . ASP C 1 76 ? 45.578 -37.664 71.277 1.00 43.36 581 ASP C CA 1
ATOM 4693 C C . ASP C 1 76 ? 44.191 -37.535 70.648 1.00 43.46 581 ASP C C 1
ATOM 4694 O O . ASP C 1 76 ? 43.198 -37.315 71.350 1.00 43.96 581 ASP C O 1
ATOM 4699 N N . ILE C 1 77 ? 44.132 -37.638 69.332 1.00 43.66 582 ILE C N 1
ATOM 4700 C CA . ILE C 1 77 ? 42.875 -37.443 68.601 1.00 44.50 582 ILE C CA 1
ATOM 4701 C C . ILE C 1 77 ? 41.861 -38.576 68.820 1.00 46.92 582 ILE C C 1
ATOM 4702 O O . ILE C 1 77 ? 40.650 -38.347 68.760 1.00 46.90 582 ILE C O 1
ATOM 4707 N N . HIS C 1 78 ? 42.359 -39.786 69.058 1.00 49.02 583 HIS C N 1
ATOM 4708 C CA . HIS C 1 78 ? 41.484 -40.918 69.344 1.00 51.97 583 HIS C CA 1
ATOM 4709 C C . HIS C 1 78 ? 40.776 -40.796 70.695 1.00 52.75 583 HIS C C 1
ATOM 4710 O O . HIS C 1 78 ? 39.654 -41.277 70.853 1.00 54.22 583 HIS C O 1
ATOM 4717 N N . ARG C 1 79 ? 41.412 -40.091 71.638 1.00 51.76 584 ARG C N 1
ATOM 4718 C CA . ARG C 1 79 ? 40.862 -39.862 72.981 1.00 51.94 584 ARG C CA 1
ATOM 4719 C C . ARG C 1 79 ? 40.249 -38.445 73.121 1.00 49.30 584 ARG C C 1
ATOM 4720 O O . ARG C 1 79 ? 39.921 -38.015 74.219 1.00 49.47 584 ARG C O 1
ATOM 4728 N N . THR C 1 80 ? 40.067 -37.738 72.005 1.00 47.01 585 THR C N 1
ATOM 4729 C CA . THR C 1 80 ? 39.515 -36.375 72.037 1.00 44.82 585 THR C CA 1
ATOM 4730 C C . THR C 1 80 ? 38.023 -36.400 71.751 1.00 45.46 585 THR C C 1
ATOM 4731 O O . THR C 1 80 ? 37.618 -36.649 70.633 1.00 45.59 585 THR C O 1
ATOM 4735 N N . PHE C 1 81 ? 37.214 -36.161 72.785 1.00 46.40 586 PHE C N 1
ATOM 4736 C CA . PHE C 1 81 ? 35.741 -36.176 72.694 1.00 47.45 586 PHE C CA 1
ATOM 4737 C C . PHE C 1 81 ? 35.148 -37.343 71.885 1.00 48.94 586 PHE C C 1
ATOM 4738 O O . PHE C 1 81 ? 34.262 -37.144 71.061 1.00 48.63 586 PHE C O 1
ATOM 4746 N N . PRO C 1 82 ? 35.600 -38.569 72.168 1.00 50.79 587 PRO C N 1
ATOM 4747 C CA . PRO C 1 82 ? 35.129 -39.740 71.417 1.00 53.36 587 PRO C CA 1
ATOM 4748 C C . PRO C 1 82 ? 33.614 -40.067 71.567 1.00 56.32 587 PRO C C 1
ATOM 4749 O O . PRO C 1 82 ? 33.096 -40.881 70.805 1.00 58.35 587 PRO C O 1
ATOM 4753 N N . ALA C 1 83 ? 32.914 -39.438 72.510 1.00 57.24 588 ALA C N 1
ATOM 4754 C CA . ALA C 1 83 ? 31.462 -39.643 72.655 1.00 60.15 588 ALA C CA 1
ATOM 4755 C C . ALA C 1 83 ? 30.608 -38.532 71.996 1.00 59.58 588 ALA C C 1
ATOM 4756 O O . ALA C 1 83 ? 29.387 -38.465 72.232 1.00 61.27 588 ALA C O 1
ATOM 4758 N N . HIS C 1 84 ? 31.240 -37.671 71.194 1.00 57.05 589 HIS C N 1
ATOM 4759 C CA . HIS C 1 84 ? 30.538 -36.617 70.457 1.00 56.51 589 HIS C CA 1
ATOM 4760 C C . HIS C 1 84 ? 30.357 -37.131 69.039 1.00 56.99 589 HIS C C 1
ATOM 4761 O O . HIS C 1 84 ? 31.267 -37.760 68.492 1.00 57.41 589 HIS C O 1
ATOM 4768 N N . ASP C 1 85 ? 29.185 -36.898 68.445 1.00 58.11 590 ASP C N 1
ATOM 4769 C CA . ASP C 1 85 ? 28.880 -37.411 67.092 1.00 58.56 590 ASP C CA 1
ATOM 4770 C C . ASP C 1 85 ? 29.958 -37.004 66.076 1.00 55.37 590 ASP C C 1
ATOM 4771 O O . ASP C 1 85 ? 30.399 -37.802 65.267 1.00 55.72 590 ASP C O 1
ATOM 4776 N N . TYR C 1 86 ? 30.389 -35.757 66.151 1.00 52.00 591 TYR C N 1
ATOM 4777 C CA . TYR C 1 86 ? 31.354 -35.215 65.200 1.00 49.36 591 TYR C CA 1
ATOM 4778 C C . TYR C 1 86 ? 32.770 -35.878 65.255 1.00 48.06 591 TYR C C 1
ATOM 4779 O O . TYR C 1 86 ? 33.490 -35.892 64.253 1.00 47.10 591 TYR C O 1
ATOM 4788 N N . PHE C 1 87 ? 33.150 -36.444 66.398 1.00 47.98 592 PHE C N 1
ATOM 4789 C CA . PHE C 1 87 ? 34.481 -37.042 66.544 1.00 47.20 592 PHE C CA 1
ATOM 4790 C C . PHE C 1 87 ? 34.461 -38.569 66.733 1.00 50.10 592 PHE C C 1
ATOM 4791 O O . PHE C 1 87 ? 35.502 -39.183 66.887 1.00 49.94 592 PHE C O 1
ATOM 4799 N N . LYS C 1 88 ? 33.279 -39.178 66.681 1.00 53.31 593 LYS C N 1
ATOM 4800 C CA . LYS C 1 88 ? 33.116 -40.605 67.013 1.00 56.52 593 LYS C CA 1
ATOM 4801 C C . LYS C 1 88 ? 33.883 -41.555 66.072 1.00 57.74 593 LYS C C 1
ATOM 4802 O O . LYS C 1 88 ? 34.570 -42.482 66.527 1.00 58.91 593 LYS C O 1
ATOM 4804 N N . ASP C 1 89 ? 33.765 -41.315 64.767 1.00 57.96 594 ASP C N 1
ATOM 4805 C CA . ASP C 1 89 ? 34.311 -42.221 63.761 1.00 58.99 594 ASP C CA 1
ATOM 4806 C C . ASP C 1 89 ? 35.791 -41.959 63.515 1.00 57.24 594 ASP C C 1
ATOM 4807 O O . ASP C 1 89 ? 36.252 -40.825 63.635 1.00 54.82 594 ASP C O 1
ATOM 4809 N N . THR C 1 90 ? 36.529 -43.016 63.153 1.00 58.71 595 THR C N 1
ATOM 4810 C CA . THR C 1 90 ? 37.953 -42.898 62.829 1.00 57.27 595 THR C CA 1
ATOM 4811 C C . THR C 1 90 ? 38.144 -42.150 61.488 1.00 55.97 595 THR C C 1
ATOM 4812 O O . THR C 1 90 ? 38.911 -41.176 61.408 1.00 54.39 595 THR C O 1
ATOM 4816 N N . GLY C 1 91 ? 37.413 -42.558 60.454 1.00 57.34 596 GLY C N 1
ATOM 4817 C CA . GLY C 1 91 ? 37.509 -41.904 59.138 1.00 56.41 596 GLY C CA 1
ATOM 4818 C C . GLY C 1 91 ? 36.568 -40.721 58.931 1.00 54.88 596 GLY C C 1
ATOM 4819 O O . GLY C 1 91 ? 36.196 -40.420 57.789 1.00 55.76 596 GLY C O 1
ATOM 4820 N N . GLY C 1 92 ? 36.192 -40.042 60.015 1.00 55.98 597 GLY C N 1
ATOM 4821 C CA . GLY C 1 92 ? 35.203 -38.965 59.949 1.00 54.63 597 GLY C CA 1
ATOM 4822 C C . GLY C 1 92 ? 35.838 -37.628 59.630 1.00 51.22 597 GLY C C 1
ATOM 4823 O O . GLY C 1 92 ? 37.056 -37.454 59.756 1.00 49.78 597 GLY C O 1
ATOM 4824 N N . ASP C 1 93 ? 35.015 -36.674 59.226 1.00 50.20 598 ASP C N 1
ATOM 4825 C CA . ASP C 1 93 ? 35.507 -35.357 58.852 1.00 47.57 598 ASP C CA 1
ATOM 4826 C C . ASP C 1 93 ? 36.031 -34.598 60.069 1.00 44.53 598 ASP C C 1
ATOM 4827 O O . ASP C 1 93 ? 36.920 -33.750 59.953 1.00 42.02 598 ASP C O 1
ATOM 4832 N N . GLY C 1 94 ? 35.464 -34.902 61.230 1.00 44.46 599 GLY C N 1
ATOM 4833 C CA . GLY C 1 94 ? 35.864 -34.256 62.456 1.00 42.70 599 GLY C CA 1
ATOM 4834 C C . GLY C 1 94 ? 37.262 -34.649 62.835 1.00 41.04 599 GLY C C 1
ATOM 4835 O O . GLY C 1 94 ? 38.069 -33.803 63.191 1.00 38.97 599 GLY C O 1
ATOM 4836 N N . GLN C 1 95 ? 37.562 -35.935 62.734 1.00 42.76 600 GLN C N 1
ATOM 4837 C CA . GLN C 1 95 ? 38.880 -36.410 63.097 1.00 42.52 600 GLN C CA 1
ATOM 4838 C C . GLN C 1 95 ? 39.892 -35.961 62.069 1.00 41.46 600 GLN C C 1
ATOM 4839 O O . GLN C 1 95 ? 40.946 -35.474 62.457 1.00 40.24 600 GLN C O 1
ATOM 4845 N N . GLU C 1 96 ? 39.552 -36.049 60.776 1.00 42.45 601 GLU C N 1
ATOM 4846 C CA . GLU C 1 96 ? 40.440 -35.537 59.702 1.00 42.14 601 GLU C CA 1
ATOM 4847 C C . GLU C 1 96 ? 40.801 -34.060 59.894 1.00 39.33 601 GLU C C 1
ATOM 4848 O O . GLU C 1 96 ? 41.957 -33.685 59.740 1.00 38.66 601 GLU C O 1
ATOM 4854 N N . SER C 1 97 ? 39.810 -33.231 60.221 1.00 38.23 602 SER C N 1
ATOM 4855 C CA . SER C 1 97 ? 40.034 -31.790 60.405 1.00 36.19 602 SER C CA 1
ATOM 4856 C C . SER C 1 97 ? 40.860 -31.503 61.640 1.00 34.84 602 SER C C 1
ATOM 4857 O O . SER C 1 97 ? 41.751 -30.642 61.615 1.00 33.17 602 SER C O 1
ATOM 4860 N N . LEU C 1 98 ? 40.578 -32.235 62.713 1.00 35.36 603 LEU C N 1
ATOM 4861 C CA . LEU C 1 98 ? 41.330 -32.083 63.953 1.00 34.74 603 LEU C CA 1
ATOM 4862 C C . LEU C 1 98 ? 42.812 -32.403 63.768 1.00 34.64 603 LEU C C 1
ATOM 4863 O O . LEU C 1 98 ? 43.700 -31.659 64.236 1.00 34.28 603 LEU C O 1
ATOM 4868 N N . TYR C 1 99 ? 43.065 -33.494 63.069 1.00 35.59 604 TYR C N 1
ATOM 4869 C CA . TYR C 1 99 ? 44.396 -33.912 62.699 1.00 36.24 604 TYR C CA 1
ATOM 4870 C C . TYR C 1 99 ? 45.138 -32.823 61.898 1.00 35.19 604 TYR C C 1
ATOM 4871 O O . TYR C 1 99 ? 46.260 -32.465 62.230 1.00 34.57 604 TYR C O 1
ATOM 4880 N N . LYS C 1 100 ? 44.496 -32.277 60.872 1.00 34.86 605 LYS C N 1
ATOM 4881 C CA . LYS C 1 100 ? 45.100 -31.169 60.125 1.00 34.64 605 LYS C CA 1
ATOM 4882 C C . LYS C 1 100 ? 45.432 -29.928 60.982 1.00 33.19 605 LYS C C 1
ATOM 4883 O O . LYS C 1 100 ? 46.482 -29.291 60.804 1.00 32.97 605 LYS C O 1
ATOM 4889 N N . ILE C 1 101 ? 44.559 -29.583 61.920 1.00 32.28 606 ILE C N 1
ATOM 4890 C CA . ILE C 1 101 ? 44.829 -28.429 62.779 1.00 31.09 606 ILE C CA 1
ATOM 4891 C C . ILE C 1 101 ? 46.073 -28.729 63.626 1.00 31.20 606 ILE C C 1
ATOM 4892 O O . ILE C 1 101 ? 47.042 -27.996 63.601 1.00 32.05 606 ILE C O 1
ATOM 4897 N N . CYS C 1 102 ? 46.059 -29.845 64.325 1.00 31.40 607 CYS C N 1
ATOM 4898 C CA . CYS C 1 102 ? 47.188 -30.240 65.171 1.00 31.99 607 CYS C CA 1
ATOM 4899 C C . CYS C 1 102 ? 48.509 -30.404 64.423 1.00 32.41 607 CYS C C 1
ATOM 4900 O O . CYS C 1 102 ? 49.558 -29.954 64.887 1.00 31.70 607 CYS C O 1
ATOM 4903 N N . LYS C 1 103 ? 48.428 -31.033 63.269 1.00 32.56 608 LYS C N 1
ATOM 4904 C CA . LYS C 1 103 ? 49.573 -31.244 62.412 1.00 34.65 608 LYS C CA 1
ATOM 4905 C C . LYS C 1 103 ? 50.167 -29.913 61.903 1.00 34.22 608 LYS C C 1
ATOM 4906 O O . LYS C 1 103 ? 51.391 -29.738 61.849 1.00 35.85 608 LYS C O 1
ATOM 4912 N N . ALA C 1 104 ? 49.292 -28.991 61.529 1.00 32.40 609 ALA C N 1
ATOM 4913 C CA . ALA C 1 104 ? 49.705 -27.710 61.038 1.00 32.26 609 ALA C CA 1
ATOM 4914 C C . ALA C 1 104 ? 50.352 -26.916 62.165 1.00 31.83 609 ALA C C 1
ATOM 4915 O O . ALA C 1 104 ? 51.312 -26.146 61.923 1.00 31.87 609 ALA C O 1
ATOM 4917 N N . TYR C 1 105 ? 49.822 -27.084 63.389 1.00 30.58 610 TYR C N 1
ATOM 4918 C CA . TYR C 1 105 ? 50.386 -26.406 64.555 1.00 30.24 610 TYR C CA 1
ATOM 4919 C C . TYR C 1 105 ? 51.782 -26.947 64.813 1.00 31.73 610 TYR C C 1
ATOM 4920 O O . TYR C 1 105 ? 52.707 -26.186 65.070 1.00 32.34 610 TYR C O 1
ATOM 4929 N N . SER C 1 106 ? 51.919 -28.263 64.707 1.00 32.65 611 SER C N 1
ATOM 4930 C CA . SER C 1 106 ? 53.163 -28.933 64.993 1.00 34.85 611 SER C CA 1
ATOM 4931 C C . SER C 1 106 ? 54.267 -28.451 64.024 1.00 37.06 611 SER C C 1
ATOM 4932 O O . SER C 1 106 ? 55.426 -28.383 64.402 1.00 38.76 611 SER C O 1
ATOM 4935 N N . VAL C 1 107 ? 53.902 -28.123 62.784 1.00 37.30 612 VAL C N 1
ATOM 4936 C CA . VAL C 1 107 ? 54.874 -27.576 61.831 1.00 39.71 612 VAL C CA 1
ATOM 4937 C C . VAL C 1 107 ? 55.060 -26.057 62.022 1.00 39.60 612 VAL C C 1
ATOM 4938 O O . VAL C 1 107 ? 56.163 -25.566 61.943 1.00 42.28 612 VAL C O 1
ATOM 4942 N N . TYR C 1 108 ? 53.987 -25.328 62.306 1.00 37.66 613 TYR C N 1
ATOM 4943 C CA . TYR C 1 108 ? 54.056 -23.876 62.512 1.00 37.70 613 TYR C CA 1
ATOM 4944 C C . TYR C 1 108 ? 54.959 -23.466 63.683 1.00 38.84 613 TYR C C 1
ATOM 4945 O O . TYR C 1 108 ? 55.824 -22.607 63.530 1.00 40.25 613 TYR C O 1
ATOM 4954 N N . ASP C 1 109 ? 54.700 -24.042 64.865 1.00 38.00 614 ASP C N 1
ATOM 4955 C CA . ASP C 1 109 ? 55.471 -23.758 66.075 1.00 38.51 614 ASP C CA 1
ATOM 4956 C C . ASP C 1 109 ? 56.665 -24.665 66.077 1.00 40.95 614 ASP C C 1
ATOM 4957 O O . ASP C 1 109 ? 56.544 -25.859 66.336 1.00 41.50 614 ASP C O 1
ATOM 4962 N N . GLU C 1 110 ? 57.827 -24.105 65.781 1.00 43.83 615 GLU C N 1
ATOM 4963 C CA . GLU C 1 110 ? 59.024 -24.897 65.561 1.00 47.06 615 GLU C CA 1
ATOM 4964 C C . GLU C 1 110 ? 59.803 -25.093 66.861 1.00 48.69 615 GLU C C 1
ATOM 4965 O O . GLU C 1 110 ? 60.652 -25.970 66.948 1.00 51.24 615 GLU C O 1
ATOM 4967 N N . ASP C 1 111 ? 59.519 -24.276 67.872 1.00 48.05 616 ASP C N 1
ATOM 4968 C CA . ASP C 1 111 ? 60.217 -24.387 69.152 1.00 49.65 616 ASP C CA 1
ATOM 4969 C C . ASP C 1 111 ? 59.651 -25.575 69.944 1.00 48.67 616 ASP C C 1
ATOM 4970 O O . ASP C 1 111 ? 60.400 -26.461 70.351 1.00 51.12 616 ASP C O 1
ATOM 4972 N N . ILE C 1 112 ? 58.337 -25.608 70.141 1.00 45.54 617 ILE C N 1
ATOM 4973 C CA . ILE C 1 112 ? 57.739 -26.660 70.960 1.00 45.45 617 ILE C CA 1
ATOM 4974 C C . ILE C 1 112 ? 56.835 -27.656 70.215 1.00 43.75 617 ILE C C 1
ATOM 4975 O O . ILE C 1 112 ? 56.580 -28.743 70.731 1.00 44.90 617 ILE C O 1
ATOM 4980 N N . GLY C 1 113 ? 56.346 -27.301 69.033 1.00 41.88 618 GLY C N 1
ATOM 4981 C CA . GLY C 1 113 ? 55.498 -28.203 68.256 1.00 40.80 618 GLY C CA 1
ATOM 4982 C C . GLY C 1 113 ? 54.156 -28.513 68.905 1.00 39.07 618 GLY C C 1
ATOM 4983 O O . GLY C 1 113 ? 53.598 -27.691 69.662 1.00 37.92 618 GLY C O 1
ATOM 4984 N N . TYR C 1 114 ? 53.636 -29.702 68.622 1.00 38.66 619 TYR C N 1
ATOM 4985 C CA . TYR C 1 114 ? 52.337 -30.099 69.149 1.00 37.76 619 TYR C CA 1
ATOM 4986 C C . TYR C 1 114 ? 52.506 -30.550 70.590 1.00 39.62 619 TYR C C 1
ATOM 4987 O O . TYR C 1 114 ? 53.376 -31.357 70.884 1.00 41.82 619 TYR C O 1
ATOM 4996 N N . CYS C 1 115 ? 51.677 -30.035 71.489 1.00 39.44 620 CYS C N 1
ATOM 4997 C CA . CYS C 1 115 ? 51.751 -30.457 72.879 1.00 41.68 620 CYS C CA 1
ATOM 4998 C C . CYS C 1 115 ? 50.632 -31.414 73.223 1.00 41.76 620 CYS C C 1
ATOM 4999 O O . CYS C 1 115 ? 49.590 -31.452 72.559 1.00 40.23 620 CYS C O 1
ATOM 5002 N N . GLN C 1 116 ? 50.870 -32.164 74.291 1.00 44.32 621 GLN C N 1
ATOM 5003 C CA . GLN C 1 116 ? 49.943 -33.148 74.818 1.00 45.93 621 GLN C CA 1
ATOM 5004 C C . GLN C 1 116 ? 48.634 -32.508 75.256 1.00 45.07 621 GLN C C 1
ATOM 5005 O O . GLN C 1 116 ? 48.615 -31.591 76.095 1.00 45.39 621 GLN C O 1
ATOM 5011 N N . GLY C 1 117 ? 47.542 -33.020 74.702 1.00 44.25 622 GLY C N 1
ATOM 5012 C CA . GLY C 1 117 ? 46.215 -32.579 75.077 1.00 43.80 622 GLY C CA 1
ATOM 5013 C C . GLY C 1 117 ? 45.731 -31.412 74.263 1.00 40.56 622 GLY C C 1
ATOM 5014 O O . GLY C 1 117 ? 44.582 -31.025 74.377 1.00 40.48 622 GLY C O 1
ATOM 5015 N N . GLN C 1 118 ? 46.601 -30.847 73.432 1.00 38.48 623 GLN C N 1
ATOM 5016 C CA . GLN C 1 118 ? 46.260 -29.656 72.674 1.00 36.31 623 GLN C CA 1
ATOM 5017 C C . GLN C 1 118 ? 45.088 -29.937 71.742 1.00 35.32 623 GLN C C 1
ATOM 5018 O O . GLN C 1 118 ? 44.314 -29.038 71.449 1.00 34.73 623 GLN C O 1
ATOM 5024 N N . SER C 1 119 ? 44.944 -31.179 71.284 1.00 35.21 624 SER C N 1
ATOM 5025 C CA . SER C 1 119 ? 43.792 -31.551 70.471 1.00 34.84 624 SER C CA 1
ATOM 5026 C C . SER C 1 119 ? 42.428 -31.237 71.119 1.00 35.88 624 SER C C 1
ATOM 5027 O O . SER C 1 119 ? 41.451 -31.040 70.412 1.00 35.43 624 SER C O 1
ATOM 5030 N N . PHE C 1 120 ? 42.354 -31.179 72.449 1.00 37.62 625 PHE C N 1
ATOM 5031 C CA . PHE C 1 120 ? 41.082 -30.868 73.095 1.00 39.40 625 PHE C CA 1
ATOM 5032 C C . PHE C 1 120 ? 40.682 -29.422 72.835 1.00 37.99 625 PHE C C 1
ATOM 5033 O O . PHE C 1 120 ? 39.521 -29.130 72.602 1.00 38.68 625 PHE C O 1
ATOM 5041 N N . LEU C 1 121 ? 41.643 -28.521 72.861 1.00 36.54 626 LEU C N 1
ATOM 5042 C CA . LEU C 1 121 ? 41.345 -27.108 72.649 1.00 35.72 626 LEU C CA 1
ATOM 5043 C C . LEU C 1 121 ? 41.002 -26.881 71.192 1.00 34.15 626 LEU C C 1
ATOM 5044 O O . LEU C 1 121 ? 40.030 -26.203 70.882 1.00 34.35 626 LEU C O 1
ATOM 5049 N N . ALA C 1 122 ? 41.800 -27.466 70.307 1.00 32.96 627 ALA C N 1
ATOM 5050 C CA . ALA C 1 122 ? 41.529 -27.446 68.878 1.00 31.60 627 ALA C CA 1
ATOM 5051 C C . ALA C 1 122 ? 40.122 -27.992 68.553 1.00 32.77 627 ALA C C 1
ATOM 5052 O O . ALA C 1 122 ? 39.442 -27.468 67.675 1.00 33.34 627 ALA C O 1
ATOM 5054 N N . ALA C 1 123 ? 39.691 -29.024 69.261 1.00 33.85 628 ALA C N 1
ATOM 5055 C CA . ALA C 1 123 ? 38.361 -29.604 69.039 1.00 35.38 628 ALA C CA 1
ATOM 5056 C C . ALA C 1 123 ? 37.244 -28.628 69.434 1.00 36.66 628 ALA C C 1
ATOM 5057 O O . ALA C 1 123 ? 36.289 -28.452 68.683 1.00 37.47 628 ALA C O 1
ATOM 5059 N N . VAL C 1 124 ? 37.380 -27.979 70.587 1.00 37.05 629 VAL C N 1
ATOM 5060 C CA . VAL C 1 124 ? 36.383 -27.006 71.042 1.00 38.72 629 VAL C CA 1
ATOM 5061 C C . VAL C 1 124 ? 36.248 -25.820 70.062 1.00 37.69 629 VAL C C 1
ATOM 5062 O O . VAL C 1 124 ? 35.152 -25.324 69.815 1.00 39.21 629 VAL C O 1
ATOM 5066 N N . LEU C 1 125 ? 37.367 -25.369 69.512 1.00 35.42 630 LEU C N 1
ATOM 5067 C CA . LEU C 1 125 ? 37.329 -24.323 68.491 1.00 34.65 630 LEU C CA 1
ATOM 5068 C C . LEU C 1 125 ? 36.665 -24.833 67.185 1.00 34.78 630 LEU C C 1
ATOM 5069 O O . LEU C 1 125 ? 35.779 -24.190 66.633 1.00 36.24 630 LEU C O 1
ATOM 5074 N N . LEU C 1 126 ? 37.057 -26.014 66.747 1.00 33.65 631 LEU C N 1
ATOM 5075 C CA . LEU C 1 126 ? 36.521 -26.615 65.537 1.00 34.38 631 LEU C CA 1
ATOM 5076 C C . LEU C 1 126 ? 34.980 -26.796 65.513 1.00 37.11 631 LEU C C 1
ATOM 5077 O O . LEU C 1 126 ? 34.348 -26.655 64.472 1.00 37.73 631 LEU C O 1
ATOM 5082 N N . LEU C 1 127 ? 34.391 -27.108 66.661 1.00 38.77 632 LEU C N 1
ATOM 5083 C CA . LEU C 1 127 ? 32.952 -27.276 66.778 1.00 41.87 632 LEU C CA 1
ATOM 5084 C C . LEU C 1 127 ? 32.170 -26.009 66.446 1.00 43.27 632 LEU C C 1
ATOM 5085 O O . LEU C 1 127 ? 30.999 -26.086 66.062 1.00 46.05 632 LEU C O 1
ATOM 5090 N N . HIS C 1 128 ? 32.810 -24.857 66.605 1.00 41.86 633 HIS C N 1
ATOM 5091 C CA . HIS C 1 128 ? 32.174 -23.564 66.355 1.00 43.57 633 HIS C CA 1
ATOM 5092 C C . HIS C 1 128 ? 32.518 -22.895 65.035 1.00 42.67 633 HIS C C 1
ATOM 5093 O O . HIS C 1 128 ? 31.976 -21.835 64.736 1.00 44.16 633 HIS C O 1
ATOM 5108 N N . PRO C 1 130 ? 34.927 -23.104 60.989 1.00 39.36 635 PRO C N 1
ATOM 5109 C CA . PRO C 1 130 ? 35.645 -23.861 59.948 1.00 38.43 635 PRO C CA 1
ATOM 5110 C C . PRO C 1 130 ? 37.052 -24.222 60.399 1.00 36.23 635 PRO C C 1
ATOM 5111 O O . PRO C 1 130 ? 37.681 -23.493 61.220 1.00 35.04 635 PRO C O 1
ATOM 5115 N N . GLU C 1 131 ? 37.517 -25.345 59.886 1.00 35.44 636 GLU C N 1
ATOM 5116 C CA . GLU C 1 131 ? 38.804 -25.918 60.242 1.00 34.49 636 GLU C CA 1
ATOM 5117 C C . GLU C 1 131 ? 39.923 -24.874 60.271 1.00 33.98 636 GLU C C 1
ATOM 5118 O O . GLU C 1 131 ? 40.609 -24.703 61.290 1.00 32.63 636 GLU C O 1
ATOM 5124 N N . GLU C 1 132 ? 40.083 -24.156 59.165 1.00 34.65 637 GLU C N 1
ATOM 5125 C CA . GLU C 1 132 ? 41.169 -23.214 59.057 1.00 35.04 637 GLU C CA 1
ATOM 5126 C C . GLU C 1 132 ? 41.036 -22.045 60.035 1.00 35.21 637 GLU C C 1
ATOM 5127 O O . GLU C 1 132 ? 42.031 -21.542 60.547 1.00 35.08 637 GLU C O 1
ATOM 5133 N N . GLN C 1 133 ? 39.817 -21.612 60.313 1.00 36.41 638 GLN C N 1
ATOM 5134 C CA . GLN C 1 133 ? 39.644 -20.541 61.281 1.00 36.77 638 GLN C CA 1
ATOM 5135 C C . GLN C 1 133 ? 39.960 -20.994 62.691 1.00 34.89 638 GLN C C 1
ATOM 5136 O O . GLN C 1 133 ? 40.557 -20.241 63.445 1.00 35.34 638 GLN C O 1
ATOM 5142 N N . ALA C 1 134 ? 39.645 -22.250 63.018 1.00 33.60 639 ALA C N 1
ATOM 5143 C CA . ALA C 1 134 ? 40.058 -22.838 64.309 1.00 32.34 639 ALA C CA 1
ATOM 5144 C C . ALA C 1 134 ? 41.565 -22.881 64.499 1.00 31.02 639 ALA C C 1
ATOM 5145 O O . ALA C 1 134 ? 42.056 -22.639 65.589 1.00 31.41 639 ALA C O 1
ATOM 5147 N N . PHE C 1 135 ? 42.308 -23.178 63.443 1.00 31.32 640 PHE C N 1
ATOM 5148 C CA . PHE C 1 135 ? 43.753 -23.088 63.508 1.00 30.47 640 PHE C CA 1
ATOM 5149 C C . PHE C 1 135 ? 44.210 -21.662 63.810 1.00 30.70 640 PHE C C 1
ATOM 5150 O O . PHE C 1 135 ? 45.050 -21.474 64.681 1.00 30.52 640 PHE C O 1
ATOM 5158 N N . CYS C 1 136 ? 43.669 -20.662 63.103 1.00 31.29 641 CYS C N 1
ATOM 5159 C CA . CYS C 1 136 ? 44.058 -19.281 63.369 1.00 32.04 641 CYS C CA 1
ATOM 5160 C C . CYS C 1 136 ? 43.807 -18.925 64.833 1.00 32.09 641 CYS C C 1
ATOM 5161 O O . CYS C 1 136 ? 44.690 -18.385 65.512 1.00 32.61 641 CYS C O 1
ATOM 5164 N N . VAL C 1 137 ? 42.619 -19.238 65.339 1.00 31.91 642 VAL C N 1
ATOM 5165 C CA . VAL C 1 137 ? 42.321 -18.907 66.725 1.00 32.11 642 VAL C CA 1
ATOM 5166 C C . VAL C 1 137 ? 43.266 -19.648 67.676 1.00 31.10 642 VAL C C 1
ATOM 5167 O O . VAL C 1 137 ? 43.766 -19.067 68.646 1.00 31.61 642 VAL C O 1
ATOM 5171 N N . LEU C 1 138 ? 43.540 -20.908 67.384 1.00 29.76 643 LEU C N 1
ATOM 5172 C CA . LEU C 1 138 ? 44.463 -21.673 68.227 1.00 29.58 643 LEU C CA 1
ATOM 5173 C C . LEU C 1 138 ? 45.850 -21.022 68.277 1.00 29.59 643 LEU C C 1
ATOM 5174 O O . LEU C 1 138 ? 46.474 -20.916 69.345 1.00 30.09 643 LEU C O 1
ATOM 5179 N N . VAL C 1 139 ? 46.320 -20.544 67.136 1.00 29.62 644 VAL C N 1
ATOM 5180 C CA . VAL C 1 139 ? 47.588 -19.842 67.095 1.00 29.34 644 VAL C CA 1
ATOM 5181 C C . VAL C 1 139 ? 47.537 -18.573 67.973 1.00 30.26 644 VAL C C 1
ATOM 5182 O O . VAL C 1 139 ? 48.450 -18.339 68.772 1.00 30.39 644 VAL C O 1
ATOM 5186 N N . LYS C 1 140 ? 46.479 -17.774 67.859 1.00 30.50 645 LYS C N 1
ATOM 5187 C CA . LYS C 1 140 ? 46.321 -16.612 68.740 1.00 32.05 645 LYS C CA 1
ATOM 5188 C C . LYS C 1 140 ? 46.324 -16.962 70.226 1.00 31.90 645 LYS C C 1
ATOM 5189 O O . LYS C 1 140 ? 46.941 -16.268 71.033 1.00 32.59 645 LYS C O 1
ATOM 5195 N N . ILE C 1 141 ? 45.643 -18.045 70.588 1.00 30.82 646 ILE C N 1
ATOM 5196 C CA . ILE C 1 141 ? 45.608 -18.444 71.954 1.00 31.49 646 ILE C CA 1
ATOM 5197 C C . ILE C 1 141 ? 47.015 -18.852 72.395 1.00 31.57 646 ILE C C 1
ATOM 5198 O O . ILE C 1 141 ? 47.464 -18.463 73.463 1.00 32.26 646 ILE C O 1
ATOM 5211 N N . TYR C 1 143 ? 50.064 -18.043 71.110 1.00 33.77 648 TYR C N 1
ATOM 5212 C CA . TYR C 1 143 ? 51.102 -17.029 71.046 1.00 35.94 648 TYR C CA 1
ATOM 5213 C C . TYR C 1 143 ? 50.707 -15.766 71.813 1.00 37.99 648 TYR C C 1
ATOM 5214 O O . TYR C 1 143 ? 51.470 -15.284 72.635 1.00 39.74 648 TYR C O 1
ATOM 5223 N N . ASP C 1 144 ? 49.516 -15.250 71.543 1.00 38.36 649 ASP C N 1
ATOM 5224 C CA . ASP C 1 144 ? 49.106 -13.927 72.025 1.00 40.97 649 ASP C CA 1
ATOM 5225 C C . ASP C 1 144 ? 48.540 -13.911 73.438 1.00 41.21 649 ASP C C 1
ATOM 5226 O O . ASP C 1 144 ? 48.634 -12.915 74.112 1.00 43.23 649 ASP C O 1
ATOM 5231 N N . TYR C 1 145 ? 47.918 -15.002 73.850 1.00 39.98 650 TYR C N 1
ATOM 5232 C CA . TYR C 1 145 ? 47.347 -15.119 75.186 1.00 41.24 650 TYR C CA 1
ATOM 5233 C C . TYR C 1 145 ? 48.260 -15.903 76.114 1.00 41.73 650 TYR C C 1
ATOM 5234 O O . TYR C 1 145 ? 47.863 -16.248 77.228 1.00 43.77 650 TYR C O 1
ATOM 5243 N N . GLY C 1 146 ? 49.462 -16.224 75.641 1.00 40.73 651 GLY C N 1
ATOM 5244 C CA . GLY C 1 146 ? 50.507 -16.749 76.517 1.00 41.22 651 GLY C CA 1
ATOM 5245 C C . GLY C 1 146 ? 50.412 -18.200 76.921 1.00 39.90 651 GLY C C 1
ATOM 5246 O O . GLY C 1 146 ? 51.069 -18.618 77.886 1.00 41.14 651 GLY C O 1
ATOM 5247 N N . LEU C 1 147 ? 49.630 -18.994 76.195 1.00 37.47 652 LEU C N 1
ATOM 5248 C CA . LEU C 1 147 ? 49.494 -20.397 76.559 1.00 36.87 652 LEU C CA 1
ATOM 5249 C C . LEU C 1 147 ? 50.762 -21.230 76.244 1.00 36.33 652 LEU C C 1
ATOM 5250 O O . LEU C 1 147 ? 51.155 -22.105 77.022 1.00 36.44 652 LEU C O 1
ATOM 5255 N N . ARG C 1 148 ? 51.431 -20.947 75.129 1.00 35.04 653 ARG C N 1
ATOM 5256 C CA . ARG C 1 148 ? 52.648 -21.700 74.807 1.00 35.44 653 ARG C CA 1
ATOM 5257 C C . ARG C 1 148 ? 53.818 -21.414 75.775 1.00 37.61 653 ARG C C 1
ATOM 5258 O O . ARG C 1 148 ? 54.706 -22.255 75.946 1.00 37.87 653 ARG C O 1
ATOM 5266 N N . ASP C 1 149 ? 53.797 -20.250 76.421 1.00 39.22 654 ASP C N 1
ATOM 5267 C CA . ASP C 1 149 ? 54.792 -19.904 77.446 1.00 42.52 654 ASP C CA 1
ATOM 5268 C C . ASP C 1 149 ? 54.739 -20.747 78.716 1.00 44.37 654 ASP C C 1
ATOM 5269 O O . ASP C 1 149 ? 55.680 -20.729 79.498 1.00 46.96 654 ASP C O 1
ATOM 5274 N N . LEU C 1 150 ? 53.637 -21.447 78.939 1.00 43.97 655 LEU C N 1
ATOM 5275 C CA . LEU C 1 150 ? 53.550 -22.390 80.043 1.00 46.63 655 LEU C CA 1
ATOM 5276 C C . LEU C 1 150 ? 54.431 -23.621 79.787 1.00 47.74 655 LEU C C 1
ATOM 5277 O O . LEU C 1 150 ? 55.061 -24.124 80.707 1.00 50.17 655 LEU C O 1
ATOM 5282 N N . TYR C 1 151 ? 54.495 -24.069 78.534 1.00 46.65 656 TYR C N 1
ATOM 5283 C CA . TYR C 1 151 ? 55.303 -25.250 78.151 1.00 48.01 656 TYR C CA 1
ATOM 5284 C C . TYR C 1 151 ? 56.776 -24.923 78.118 1.00 50.49 656 TYR C C 1
ATOM 5285 O O . TYR C 1 151 ? 57.592 -25.657 78.635 1.00 53.20 656 TYR C O 1
ATOM 5294 N N . ARG C 1 152 ? 57.101 -23.786 77.520 1.00 49.48 657 ARG C N 1
ATOM 5295 C CA . ARG C 1 152 ? 58.494 -23.340 77.323 1.00 53.76 657 ARG C CA 1
ATOM 5296 C C . ARG C 1 152 ? 59.434 -23.753 78.452 1.00 55.58 657 ARG C C 1
ATOM 5297 O O . ARG C 1 152 ? 59.041 -23.766 79.612 1.00 54.41 657 ARG C O 1
ATOM 5305 N N . ASN C 1 153 ? 60.677 -24.073 78.079 1.00 59.43 658 ASN C N 1
ATOM 5306 C CA . ASN C 1 153 ? 61.754 -24.473 79.005 1.00 61.84 658 ASN C CA 1
ATOM 5307 C C . ASN C 1 153 ? 61.299 -25.369 80.158 1.00 60.02 658 ASN C C 1
ATOM 5308 O O . ASN C 1 153 ? 61.340 -24.980 81.339 1.00 60.32 658 ASN C O 1
ATOM 5310 N N . ASN C 1 154 ? 60.855 -26.575 79.810 1.00 58.47 659 ASN C N 1
ATOM 5311 C CA . ASN C 1 154 ? 60.506 -27.572 80.808 1.00 56.72 659 ASN C CA 1
ATOM 5312 C C . ASN C 1 154 ? 59.469 -27.006 81.809 1.00 53.31 659 ASN C C 1
ATOM 5313 O O . ASN C 1 154 ? 59.583 -27.178 83.025 1.00 53.42 659 ASN C O 1
ATOM 5318 N N . PHE C 1 155 ? 58.475 -26.305 81.272 1.00 50.34 660 PHE C N 1
ATOM 5319 C CA . PHE C 1 155 ? 57.350 -25.817 82.046 1.00 47.19 660 PHE C CA 1
ATOM 5320 C C . PHE C 1 155 ? 57.667 -24.780 83.141 1.00 47.47 660 PHE C C 1
ATOM 5321 O O . PHE C 1 155 ? 56.919 -24.679 84.105 1.00 45.94 660 PHE C O 1
ATOM 5329 N N . GLU C 1 156 ? 58.730 -23.991 82.986 1.00 49.72 661 GLU C N 1
ATOM 5330 C CA . GLU C 1 156 ? 59.078 -22.966 83.994 1.00 50.81 661 GLU C CA 1
ATOM 5331 C C . GLU C 1 156 ? 57.857 -22.171 84.494 1.00 47.82 661 GLU C C 1
ATOM 5332 O O . GLU C 1 156 ? 57.532 -22.238 85.672 1.00 47.21 661 GLU C O 1
ATOM 5338 N N . ASP C 1 157 ? 57.188 -21.438 83.594 1.00 46.27 662 ASP C N 1
ATOM 5339 C CA . ASP C 1 157 ? 56.021 -20.569 83.936 1.00 43.96 662 ASP C CA 1
ATOM 5340 C C . ASP C 1 157 ? 54.821 -21.312 84.537 1.00 40.49 662 ASP C C 1
ATOM 5341 O O . ASP C 1 157 ? 53.993 -20.707 85.216 1.00 38.88 662 ASP C O 1
ATOM 5346 N N . LEU C 1 158 ? 54.692 -22.601 84.240 1.00 38.66 663 LEU C N 1
ATOM 5347 C CA . LEU C 1 158 ? 53.574 -23.371 84.753 1.00 36.45 663 LEU C CA 1
ATOM 5348 C C . LEU C 1 158 ? 53.749 -23.533 86.275 1.00 37.46 663 LEU C C 1
ATOM 5349 O O . LEU C 1 158 ? 52.797 -23.358 87.047 1.00 36.16 663 LEU C O 1
ATOM 5354 N N . HIS C 1 159 ? 54.972 -23.810 86.705 1.00 39.55 664 HIS C N 1
ATOM 5355 C CA . HIS C 1 159 ? 55.210 -24.016 88.135 1.00 41.17 664 HIS C CA 1
ATOM 5356 C C . HIS C 1 159 ? 54.999 -22.707 88.890 1.00 41.93 664 HIS C C 1
ATOM 5357 O O . HIS C 1 159 ? 54.445 -22.695 89.982 1.00 41.58 664 HIS C O 1
ATOM 5364 N N . CYS C 1 160 ? 55.391 -21.600 88.287 1.00 43.21 665 CYS C N 1
ATOM 5365 C CA . CYS C 1 160 ? 55.031 -20.312 88.837 1.00 44.21 665 CYS C CA 1
ATOM 5366 C C . CYS C 1 160 ? 53.500 -20.190 89.011 1.00 41.91 665 CYS C C 1
ATOM 5367 O O . CYS C 1 160 ? 53.029 -19.755 90.057 1.00 42.72 665 CYS C O 1
ATOM 5370 N N . LYS C 1 161 ? 52.730 -20.597 88.009 1.00 39.42 666 LYS C N 1
ATOM 5371 C CA . LYS C 1 161 ? 51.258 -20.577 88.124 1.00 37.73 666 LYS C CA 1
ATOM 5372 C C . LYS C 1 161 ? 50.722 -21.480 89.260 1.00 36.65 666 LYS C C 1
ATOM 5373 O O . LYS C 1 161 ? 49.804 -21.080 89.995 1.00 36.18 666 LYS C O 1
ATOM 5379 N N . PHE C 1 162 ? 51.290 -22.674 89.404 1.00 35.66 667 PHE C N 1
ATOM 5380 C CA . PHE C 1 162 ? 50.978 -23.534 90.558 1.00 35.66 667 PHE C CA 1
ATOM 5381 C C . PHE C 1 162 ? 51.289 -22.860 91.891 1.00 37.42 667 PHE C C 1
ATOM 5382 O O . PHE C 1 162 ? 50.507 -22.964 92.832 1.00 36.99 667 PHE C O 1
ATOM 5390 N N . TYR C 1 163 ? 52.438 -22.198 91.978 1.00 39.00 668 TYR C N 1
ATOM 5391 C CA . TYR C 1 163 ? 52.792 -21.487 93.197 1.00 41.47 668 TYR C CA 1
ATOM 5392 C C . TYR C 1 163 ? 51.766 -20.416 93.514 1.00 41.47 668 TYR C C 1
ATOM 5393 O O . TYR C 1 163 ? 51.316 -20.285 94.667 1.00 41.92 668 TYR C O 1
ATOM 5402 N N . GLN C 1 164 ? 51.387 -19.664 92.490 1.00 40.62 669 GLN C N 1
ATOM 5403 C CA . GLN C 1 164 ? 50.420 -18.591 92.675 1.00 41.49 669 GLN C CA 1
ATOM 5404 C C . GLN C 1 164 ? 49.106 -19.147 93.196 1.00 40.19 669 GLN C C 1
ATOM 5405 O O . GLN C 1 164 ? 48.513 -18.590 94.122 1.00 41.67 669 GLN C O 1
ATOM 5411 N N . LEU C 1 165 ? 48.678 -20.271 92.636 1.00 38.18 670 LEU C N 1
ATOM 5412 C CA . LEU C 1 165 ? 47.429 -20.910 93.060 1.00 37.52 670 LEU C CA 1
ATOM 5413 C C . LEU C 1 165 ? 47.500 -21.403 94.513 1.00 39.12 670 LEU C C 1
ATOM 5414 O O . LEU C 1 165 ? 46.530 -21.277 95.248 1.00 39.79 670 LEU C O 1
ATOM 5419 N N . GLU C 1 166 ? 48.650 -21.933 94.926 1.00 39.76 671 GLU C N 1
ATOM 5420 C CA . GLU C 1 166 ? 48.821 -22.424 96.295 1.00 41.37 671 GLU C CA 1
ATOM 5421 C C . GLU C 1 166 ? 48.728 -21.243 97.288 1.00 43.96 671 GLU C C 1
ATOM 5422 O O . GLU C 1 166 ? 48.068 -21.341 98.344 1.00 44.20 671 GLU C O 1
ATOM 5428 N N . ARG C 1 167 ? 49.403 -20.145 96.947 1.00 45.02 672 ARG C N 1
ATOM 5429 C CA . ARG C 1 167 ? 49.368 -18.953 97.771 1.00 48.22 672 ARG C CA 1
ATOM 5430 C C . ARG C 1 167 ? 47.936 -18.423 97.865 1.00 48.30 672 ARG C C 1
ATOM 5431 O O . ARG C 1 167 ? 47.473 -18.121 98.952 1.00 50.25 672 ARG C O 1
ATOM 5439 N N . LEU C 1 168 ? 47.230 -18.369 96.734 1.00 46.36 673 LEU C N 1
ATOM 5440 C CA . LEU C 1 168 ? 45.815 -17.950 96.717 1.00 46.80 673 LEU C CA 1
ATOM 5441 C C . LEU C 1 168 ? 44.934 -18.864 97.568 1.00 46.95 673 LEU C C 1
ATOM 5442 O O . LEU C 1 168 ? 44.071 -18.392 98.308 1.00 49.00 673 LEU C O 1
ATOM 5455 N N . GLN C 1 170 ? 45.997 -20.523 100.039 1.00 49.70 675 GLN C N 1
ATOM 5456 C CA . GLN C 1 170 ? 46.451 -20.337 101.409 1.00 52.97 675 GLN C CA 1
ATOM 5457 C C . GLN C 1 170 ? 45.717 -19.182 102.079 1.00 55.70 675 GLN C C 1
ATOM 5458 O O . GLN C 1 170 ? 45.395 -19.262 103.253 1.00 57.61 675 GLN C O 1
ATOM 5464 N N . GLU C 1 171 ? 45.437 -18.124 101.314 1.00 56.09 676 GLU C N 1
ATOM 5465 C CA . GLU C 1 171 ? 44.731 -16.951 101.842 1.00 59.49 676 GLU C CA 1
ATOM 5466 C C . GLU C 1 171 ? 43.221 -17.162 101.895 1.00 59.10 676 GLU C C 1
ATOM 5467 O O . GLU C 1 171 ? 42.602 -16.866 102.892 1.00 61.52 676 GLU C O 1
ATOM 5473 N N . GLN C 1 172 ? 42.639 -17.702 100.828 1.00 56.21 677 GLN C N 1
ATOM 5474 C CA . GLN C 1 172 ? 41.180 -17.759 100.699 1.00 56.76 677 GLN C CA 1
ATOM 5475 C C . GLN C 1 172 ? 40.571 -19.070 101.189 1.00 55.87 677 GLN C C 1
ATOM 5476 O O . GLN C 1 172 ? 39.418 -19.083 101.626 1.00 57.86 677 GLN C O 1
ATOM 5482 N N . LEU C 1 173 ? 41.336 -20.163 101.120 1.00 53.24 678 LEU C N 1
ATOM 5483 C CA . LEU C 1 173 ? 40.861 -21.485 101.553 1.00 52.67 678 LEU C CA 1
ATOM 5484 C C . LEU C 1 173 ? 41.902 -22.140 102.476 1.00 53.17 678 LEU C C 1
ATOM 5485 O O . LEU C 1 173 ? 42.518 -23.172 102.114 1.00 51.67 678 LEU C O 1
ATOM 5490 N N . PRO C 1 174 ? 42.107 -21.549 103.661 1.00 55.49 679 PRO C N 1
ATOM 5491 C CA . PRO C 1 174 ? 43.205 -21.949 104.545 1.00 56.42 679 PRO C CA 1
ATOM 5492 C C . PRO C 1 174 ? 43.098 -23.383 105.071 1.00 56.09 679 PRO C C 1
ATOM 5493 O O . PRO C 1 174 ? 44.117 -24.035 105.268 1.00 55.46 679 PRO C O 1
ATOM 5497 N N . ASP C 1 175 ? 41.877 -23.850 105.315 1.00 56.99 680 ASP C N 1
ATOM 5498 C CA . ASP C 1 175 ? 41.649 -25.194 105.829 1.00 57.12 680 ASP C CA 1
ATOM 5499 C C . ASP C 1 175 ? 41.792 -26.230 104.724 1.00 53.96 680 ASP C C 1
ATOM 5500 O O . ASP C 1 175 ? 42.378 -27.284 104.929 1.00 53.23 680 ASP C O 1
ATOM 5502 N N . LEU C 1 176 ? 41.276 -25.923 103.538 1.00 52.23 681 LEU C N 1
ATOM 5503 C CA . LEU C 1 176 ? 41.429 -26.827 102.410 1.00 49.04 681 LEU C CA 1
ATOM 5504 C C . LEU C 1 176 ? 42.900 -27.024 102.055 1.00 47.28 681 LEU C C 1
ATOM 5505 O O . LEU C 1 176 ? 43.330 -28.131 101.764 1.00 45.93 681 LEU C O 1
ATOM 5510 N N . HIS C 1 177 ? 43.657 -25.933 102.070 1.00 47.87 682 HIS C N 1
ATOM 5511 C CA . HIS C 1 177 ? 45.090 -25.954 101.771 1.00 46.93 682 HIS C CA 1
ATOM 5512 C C . HIS C 1 177 ? 45.896 -26.736 102.813 1.00 48.27 682 HIS C C 1
ATOM 5513 O O . HIS C 1 177 ? 46.757 -27.552 102.459 1.00 47.34 682 HIS C O 1
ATOM 5520 N N . SER C 1 178 ? 45.607 -26.485 104.086 1.00 50.44 683 SER C N 1
ATOM 5521 C CA . SER C 1 178 ? 46.241 -27.203 105.199 1.00 52.29 683 SER C CA 1
ATOM 5522 C C . SER C 1 178 ? 46.095 -28.714 105.026 1.00 51.18 683 SER C C 1
ATOM 5523 O O . SER C 1 178 ? 47.054 -29.465 105.174 1.00 51.49 683 SER C O 1
ATOM 5526 N N . HIS C 1 179 ? 44.880 -29.149 104.705 1.00 50.34 684 HIS C N 1
ATOM 5527 C CA . HIS C 1 179 ? 44.584 -30.555 104.480 1.00 49.38 684 HIS C CA 1
ATOM 5528 C C . HIS C 1 179 ? 45.389 -31.108 103.296 1.00 47.28 684 HIS C C 1
ATOM 5529 O O . HIS C 1 179 ? 45.894 -32.231 103.356 1.00 47.18 684 HIS C O 1
ATOM 5536 N N . PHE C 1 180 ? 45.512 -30.314 102.228 1.00 45.45 685 PHE C N 1
ATOM 5537 C CA . PHE C 1 180 ? 46.311 -30.708 101.068 1.00 43.54 685 PHE C CA 1
ATOM 5538 C C . PHE C 1 180 ? 47.809 -30.863 101.399 1.00 45.13 685 PHE C C 1
ATOM 5539 O O . PHE C 1 180 ? 48.436 -31.794 100.897 1.00 44.33 685 PHE C O 1
ATOM 5547 N N . SER C 1 181 ? 48.365 -29.977 102.246 1.00 47.41 686 SER C N 1
ATOM 5548 C CA . SER C 1 181 ? 49.748 -30.125 102.748 1.00 50.06 686 SER C CA 1
ATOM 5549 C C . SER C 1 181 ? 49.941 -31.452 103.492 1.00 51.62 686 SER C C 1
ATOM 5550 O O . SER C 1 181 ? 50.873 -32.209 103.190 1.00 51.74 686 SER C O 1
ATOM 5553 N N . ASP C 1 182 ? 49.054 -31.708 104.461 1.00 52.96 687 ASP C N 1
ATOM 5554 C CA . ASP C 1 182 ? 49.010 -32.973 105.218 1.00 54.74 687 ASP C CA 1
ATOM 5555 C C . ASP C 1 182 ? 48.982 -34.223 104.309 1.00 53.10 687 ASP C C 1
ATOM 5556 O O . ASP C 1 182 ? 49.547 -35.257 104.651 1.00 54.29 687 ASP C O 1
ATOM 5561 N N . LEU C 1 183 ? 48.315 -34.119 103.166 1.00 50.82 688 LEU C N 1
ATOM 5562 C CA . LEU C 1 183 ? 48.233 -35.234 102.206 1.00 49.74 688 LEU C CA 1
ATOM 5563 C C . LEU C 1 183 ? 49.426 -35.292 101.258 1.00 48.65 688 LEU C C 1
ATOM 5564 O O . LEU C 1 183 ? 49.619 -36.288 100.594 1.00 49.03 688 LEU C O 1
ATOM 5569 N N . ASN C 1 184 ? 50.215 -34.222 101.204 1.00 48.31 689 ASN C N 1
ATOM 5570 C CA . ASN C 1 184 ? 51.237 -34.016 100.171 1.00 47.29 689 ASN C CA 1
ATOM 5571 C C . ASN C 1 184 ? 50.631 -33.901 98.777 1.00 44.32 689 ASN C C 1
ATOM 5572 O O . ASN C 1 184 ? 51.202 -34.375 97.782 1.00 43.45 689 ASN C O 1
ATOM 5577 N N . LEU C 1 185 ? 49.471 -33.277 98.708 1.00 42.72 690 LEU C N 1
ATOM 5578 C CA . LEU C 1 185 ? 48.787 -33.113 97.439 1.00 41.21 690 LEU C CA 1
ATOM 5579 C C . LEU C 1 185 ? 49.175 -31.755 96.886 1.00 40.11 690 LEU C C 1
ATOM 5580 O O . LEU C 1 185 ? 48.715 -30.748 97.373 1.00 40.65 690 LEU C O 1
ATOM 5585 N N . GLU C 1 186 ? 50.057 -31.751 95.895 1.00 40.01 691 GLU C N 1
ATOM 5586 C CA . GLU C 1 186 ? 50.564 -30.520 95.273 1.00 39.90 691 GLU C CA 1
ATOM 5587 C C . GLU C 1 186 ? 49.714 -30.112 94.091 1.00 37.52 691 GLU C C 1
ATOM 5588 O O . GLU C 1 186 ? 49.139 -30.949 93.433 1.00 36.53 691 GLU C O 1
ATOM 5594 N N . ALA C 1 187 ? 49.661 -28.816 93.817 1.00 37.19 692 ALA C N 1
ATOM 5595 C CA . ALA C 1 187 ? 48.825 -28.299 92.746 1.00 35.98 692 ALA C CA 1
ATOM 5596 C C . ALA C 1 187 ? 49.016 -28.996 91.397 1.00 35.57 692 ALA C C 1
ATOM 5597 O O . ALA C 1 187 ? 48.037 -29.144 90.646 1.00 34.01 692 ALA C O 1
ATOM 5599 N N . HIS C 1 188 ? 50.257 -29.400 91.070 1.00 36.11 693 HIS C N 1
ATOM 5600 C CA . HIS C 1 188 ? 50.517 -29.951 89.737 1.00 35.92 693 HIS C CA 1
ATOM 5601 C C . HIS C 1 188 ? 49.792 -31.246 89.498 1.00 35.76 693 HIS C C 1
ATOM 5602 O O . HIS C 1 188 ? 49.508 -31.601 88.345 1.00 35.41 693 HIS C O 1
ATOM 5617 N N . TYR C 1 190 ? 46.734 -32.023 90.285 1.00 33.60 695 TYR C N 1
ATOM 5618 C CA . TYR C 1 190 ? 45.317 -31.830 89.938 1.00 32.66 695 TYR C CA 1
ATOM 5619 C C . TYR C 1 190 ? 44.998 -30.610 89.082 1.00 31.91 695 TYR C C 1
ATOM 5620 O O . TYR C 1 190 ? 43.864 -30.465 88.628 1.00 32.59 695 TYR C O 1
ATOM 5629 N N . ALA C 1 191 ? 45.978 -29.748 88.845 1.00 31.53 696 ALA C N 1
ATOM 5630 C CA . ALA C 1 191 ? 45.750 -28.526 88.095 1.00 31.09 696 ALA C CA 1
ATOM 5631 C C . ALA C 1 191 ? 46.537 -28.390 86.798 1.00 30.35 696 ALA C C 1
ATOM 5632 O O . ALA C 1 191 ? 46.401 -27.382 86.118 1.00 30.77 696 ALA C O 1
ATOM 5634 N N . SER C 1 192 ? 47.347 -29.367 86.424 1.00 30.96 697 SER C N 1
ATOM 5635 C CA . SER C 1 192 ? 48.165 -29.209 85.210 1.00 31.25 697 SER C CA 1
ATOM 5636 C C . SER C 1 192 ? 47.304 -29.005 83.982 1.00 30.95 697 SER C C 1
ATOM 5637 O O . SER C 1 192 ? 47.591 -28.130 83.140 1.00 31.06 697 SER C O 1
ATOM 5640 N N . GLN C 1 193 ? 46.289 -29.852 83.857 1.00 30.24 698 GLN C N 1
ATOM 5641 C CA . GLN C 1 193 ? 45.370 -29.808 82.733 1.00 30.73 698 GLN C CA 1
ATOM 5642 C C . GLN C 1 193 ? 44.440 -28.629 82.785 1.00 30.08 698 GLN C C 1
ATOM 5643 O O . GLN C 1 193 ? 44.023 -28.115 81.737 1.00 30.36 698 GLN C O 1
ATOM 5649 N N . TRP C 1 194 ? 44.110 -28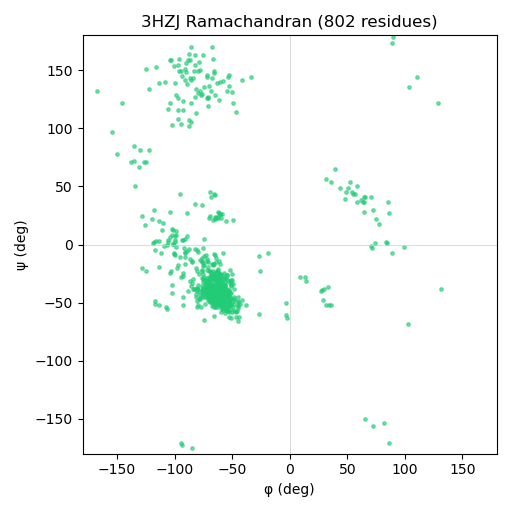.178 83.988 1.00 30.01 699 TRP C N 1
ATOM 5650 C CA . TRP C 1 194 ? 43.342 -26.963 84.119 1.00 29.87 699 TRP C CA 1
ATOM 5651 C C . TRP C 1 194 ? 44.087 -25.837 83.392 1.00 30.01 699 TRP C C 1
ATOM 5652 O O . TRP C 1 194 ? 43.526 -25.144 82.532 1.00 29.79 699 TRP C O 1
ATOM 5663 N N . PHE C 1 195 ? 45.364 -25.673 83.715 1.00 30.57 700 PHE C N 1
ATOM 5664 C CA . PHE C 1 195 ? 46.125 -24.549 83.152 1.00 31.05 700 PHE C CA 1
ATOM 5665 C C . PHE C 1 195 ? 46.547 -24.784 81.735 1.00 30.65 700 PHE C C 1
ATOM 5666 O O . PHE C 1 195 ? 46.435 -23.881 80.914 1.00 30.91 700 PHE C O 1
ATOM 5674 N N . LEU C 1 196 ? 47.056 -25.975 81.446 1.00 30.65 701 LEU C N 1
ATOM 5675 C CA . LEU C 1 196 ? 47.572 -26.260 80.109 1.00 30.65 701 LEU C CA 1
ATOM 5676 C C . LEU C 1 196 ? 46.461 -26.395 79.050 1.00 30.43 701 LEU C C 1
ATOM 5677 O O . LEU C 1 196 ? 46.652 -25.947 77.896 1.00 30.50 701 LEU C O 1
ATOM 5682 N N . THR C 1 197 ? 45.328 -27.023 79.415 1.00 29.48 702 THR C N 1
ATOM 5683 C CA . THR C 1 197 ? 44.262 -27.329 78.422 1.00 29.35 702 THR C CA 1
ATOM 5684 C C . THR C 1 197 ? 43.061 -26.420 78.564 1.00 29.20 702 THR C C 1
ATOM 5685 O O . THR C 1 197 ? 42.089 -26.573 77.845 1.00 29.63 702 THR C O 1
ATOM 5689 N N . LEU C 1 198 ? 43.133 -25.465 79.487 1.00 28.88 703 LEU C N 1
ATOM 5690 C CA . LEU C 1 198 ? 42.018 -24.544 79.758 1.00 29.56 703 LEU C CA 1
ATOM 5691 C C . LEU C 1 198 ? 40.733 -25.308 80.161 1.00 30.14 703 LEU C C 1
ATOM 5692 O O . LEU C 1 198 ? 39.618 -24.933 79.775 1.00 31.08 703 LEU C O 1
ATOM 5697 N N . PHE C 1 199 ? 40.934 -26.396 80.918 1.00 30.14 704 PHE C N 1
ATOM 5698 C CA . PHE C 1 199 ? 39.871 -27.283 81.412 1.00 30.61 704 PHE C CA 1
ATOM 5699 C C . PHE C 1 199 ? 39.279 -28.179 80.332 1.00 31.64 704 PHE C C 1
ATOM 5700 O O . PHE C 1 199 ? 38.388 -28.968 80.619 1.00 32.57 704 PHE C O 1
ATOM 5708 N N . THR C 1 200 ? 39.782 -28.086 79.097 1.00 32.16 705 THR C N 1
ATOM 5709 C CA . THR C 1 200 ? 39.209 -28.853 77.974 1.00 33.16 705 THR C CA 1
ATOM 5710 C C . THR C 1 200 ? 39.617 -30.336 78.002 1.00 33.72 705 THR C C 1
ATOM 5711 O O . THR C 1 200 ? 39.026 -31.144 77.288 1.00 34.74 705 THR C O 1
ATOM 5715 N N . ALA C 1 201 ? 40.618 -30.709 78.802 1.00 32.55 706 ALA C N 1
ATOM 5716 C CA . ALA C 1 201 ? 40.980 -32.136 78.869 1.00 33.45 706 ALA C CA 1
ATOM 5717 C C . ALA C 1 201 ? 39.881 -32.968 79.524 1.00 34.61 706 ALA C C 1
ATOM 5718 O O . ALA C 1 201 ? 39.628 -34.104 79.127 1.00 36.84 706 ALA C O 1
ATOM 5720 N N . LYS C 1 202 ? 39.228 -32.411 80.534 1.00 34.17 707 LYS C N 1
ATOM 5721 C CA . LYS C 1 202 ? 38.292 -33.204 81.347 1.00 35.23 707 LYS C CA 1
ATOM 5722 C C . LYS C 1 202 ? 36.868 -32.682 81.468 1.00 36.22 707 LYS C C 1
ATOM 5723 O O . LYS C 1 202 ? 35.973 -33.460 81.739 1.00 39.05 707 LYS C O 1
ATOM 5729 N N . PHE C 1 203 ? 36.640 -31.389 81.269 1.00 35.63 708 PHE C N 1
ATOM 5730 C CA . PHE C 1 203 ? 35.340 -30.782 81.597 1.00 36.84 708 PHE C CA 1
ATOM 5731 C C . PHE C 1 203 ? 34.355 -30.638 80.443 1.00 38.81 708 PHE C C 1
ATOM 5732 O O . PHE C 1 203 ? 34.739 -30.679 79.267 1.00 38.92 708 PHE C O 1
ATOM 5740 N N . PRO C 1 204 ? 33.056 -30.492 80.780 1.00 41.11 709 PRO C N 1
ATOM 5741 C CA . PRO C 1 204 ? 32.038 -30.559 79.748 1.00 43.60 709 PRO C CA 1
ATOM 5742 C C . PRO C 1 204 ? 32.092 -29.441 78.737 1.00 42.69 709 PRO C C 1
ATOM 5743 O O . PRO C 1 204 ? 32.475 -28.329 79.047 1.00 40.99 709 PRO C O 1
ATOM 5747 N N . LEU C 1 205 ? 31.672 -29.754 77.525 1.00 44.86 710 LEU C N 1
ATOM 5748 C CA . LEU C 1 205 ? 31.670 -28.789 76.437 1.00 44.77 710 LEU C CA 1
ATOM 5749 C C . LEU C 1 205 ? 30.989 -27.483 76.843 1.00 45.80 710 LEU C C 1
ATOM 5750 O O . LEU C 1 205 ? 31.567 -26.411 76.673 1.00 43.94 710 LEU C O 1
ATOM 5755 N N . CYS C 1 206 ? 29.794 -27.564 77.428 1.00 49.07 711 CYS C N 1
ATOM 5756 C CA . CYS C 1 206 ? 29.053 -26.343 77.753 1.00 51.45 711 CYS C CA 1
ATOM 5757 C C . CYS C 1 206 ? 29.854 -25.450 78.706 1.00 49.01 711 CYS C C 1
ATOM 5758 O O . CYS C 1 206 ? 29.857 -24.230 78.573 1.00 49.07 711 CYS C O 1
ATOM 5769 N N . VAL C 1 208 ? 33.486 -25.488 79.141 1.00 39.98 713 VAL C N 1
ATOM 5770 C CA . VAL C 1 208 ? 34.716 -24.975 78.497 1.00 36.94 713 VAL C CA 1
ATOM 5771 C C . VAL C 1 208 ? 34.423 -23.902 77.430 1.00 37.37 713 VAL C C 1
ATOM 5772 O O . VAL C 1 208 ? 35.266 -23.041 77.179 1.00 35.96 713 VAL C O 1
ATOM 5776 N N . PHE C 1 209 ? 33.242 -23.948 76.799 1.00 39.31 714 PHE C N 1
ATOM 5777 C CA . PHE C 1 209 ? 32.819 -22.848 75.894 1.00 40.09 714 PHE C CA 1
ATOM 5778 C C . PHE C 1 209 ? 32.790 -21.513 76.647 1.00 40.21 714 PHE C C 1
ATOM 5779 O O . PHE C 1 209 ? 33.239 -20.492 76.130 1.00 39.41 714 PHE C O 1
ATOM 5787 N N . HIS C 1 210 ? 32.255 -21.535 77.872 1.00 41.13 715 HIS C N 1
ATOM 5788 C CA . HIS C 1 210 ? 32.285 -20.365 78.762 1.00 41.75 715 HIS C CA 1
ATOM 5789 C C . HIS C 1 210 ? 33.711 -19.940 79.077 1.00 39.18 715 HIS C C 1
ATOM 5790 O O . HIS C 1 210 ? 34.005 -18.752 79.168 1.00 39.33 715 HIS C O 1
ATOM 5797 N N . ILE C 1 211 ? 34.587 -20.918 79.265 1.00 37.33 716 ILE C N 1
ATOM 5798 C CA . ILE C 1 211 ? 35.974 -20.631 79.599 1.00 35.66 716 ILE C CA 1
ATOM 5799 C C . ILE C 1 211 ? 36.699 -19.908 78.484 1.00 35.31 716 ILE C C 1
ATOM 5800 O O . ILE C 1 211 ? 37.360 -18.915 78.748 1.00 36.23 716 ILE C O 1
ATOM 5805 N N . ILE C 1 212 ? 36.562 -20.374 77.247 1.00 34.99 717 ILE C N 1
ATOM 5806 C CA . ILE C 1 212 ? 37.094 -19.641 76.095 1.00 34.54 717 ILE C CA 1
ATOM 5807 C C . ILE C 1 212 ? 36.547 -18.194 75.997 1.00 36.46 717 ILE C C 1
ATOM 5808 O O . ILE C 1 212 ? 37.337 -17.250 75.762 1.00 35.82 717 ILE C O 1
ATOM 5813 N N . ASP C 1 213 ? 35.222 -18.009 76.185 1.00 38.25 718 ASP C N 1
ATOM 5814 C CA . ASP C 1 213 ? 34.612 -16.656 76.185 1.00 40.21 718 ASP C CA 1
ATOM 5815 C C . ASP C 1 213 ? 35.440 -15.727 77.114 1.00 40.01 718 ASP C C 1
ATOM 5816 O O . ASP C 1 213 ? 35.848 -14.625 76.734 1.00 40.00 718 ASP C O 1
ATOM 5821 N N . LEU C 1 214 ? 35.668 -16.205 78.340 1.00 39.46 719 LEU C N 1
ATOM 5822 C CA . LEU C 1 214 ? 36.303 -15.415 79.398 1.00 39.89 719 LEU C CA 1
ATOM 5823 C C . LEU C 1 214 ? 37.806 -15.253 79.197 1.00 38.35 719 LEU C C 1
ATOM 5824 O O . LEU C 1 214 ? 38.351 -14.191 79.487 1.00 38.72 719 LEU C O 1
ATOM 5829 N N . LEU C 1 215 ? 38.460 -16.302 78.700 1.00 36.64 720 LEU C N 1
ATOM 5830 C CA . LEU C 1 215 ? 39.881 -16.242 78.356 1.00 36.11 720 LEU C CA 1
ATOM 5831 C C . LEU C 1 215 ? 40.156 -15.173 77.306 1.00 36.86 720 LEU C C 1
ATOM 5832 O O . LEU C 1 215 ? 40.926 -14.236 77.539 1.00 37.67 720 LEU C O 1
ATOM 5837 N N . LEU C 1 216 ? 39.497 -15.296 76.162 1.00 37.10 721 LEU C N 1
ATOM 5838 C CA . LEU C 1 216 ? 39.693 -14.350 75.045 1.00 38.21 721 LEU C CA 1
ATOM 5839 C C . LEU C 1 216 ? 39.444 -12.905 75.467 1.00 40.49 721 LEU C C 1
ATOM 5840 O O . LEU C 1 216 ? 40.050 -11.967 74.938 1.00 40.78 721 LEU C O 1
ATOM 5845 N N . CYS C 1 217 ? 38.573 -12.741 76.455 1.00 41.62 722 CYS C N 1
ATOM 5846 C CA . CYS C 1 217 ? 38.124 -11.429 76.881 1.00 44.63 722 CYS C CA 1
ATOM 5847 C C . CYS C 1 217 ? 38.973 -10.875 78.039 1.00 44.29 722 CYS C C 1
ATOM 5848 O O . CYS C 1 217 ? 39.383 -9.707 78.033 1.00 45.34 722 CYS C O 1
ATOM 5851 N N . GLU C 1 218 ? 39.240 -11.720 79.025 1.00 43.04 723 GLU C N 1
ATOM 5852 C CA . GLU C 1 218 ? 39.949 -11.304 80.247 1.00 43.71 723 GLU C CA 1
ATOM 5853 C C . GLU C 1 218 ? 41.369 -11.900 80.419 1.00 41.42 723 GLU C C 1
ATOM 5854 O O . GLU C 1 218 ? 42.083 -11.512 81.329 1.00 42.60 723 GLU C O 1
ATOM 5860 N N . GLY C 1 219 ? 41.779 -12.824 79.556 1.00 39.53 724 GLY C N 1
ATOM 5861 C CA . GLY C 1 219 ? 43.140 -13.395 79.606 1.00 38.06 724 GLY C CA 1
ATOM 5862 C C . GLY C 1 219 ? 43.266 -14.630 80.494 1.00 36.73 724 GLY C C 1
ATOM 5863 O O . GLY C 1 219 ? 42.297 -15.050 81.137 1.00 35.96 724 GLY C O 1
ATOM 5864 N N . LEU C 1 220 ? 44.478 -15.190 80.531 1.00 36.33 725 LEU C N 1
ATOM 5865 C CA . LEU C 1 220 ? 44.797 -16.420 81.271 1.00 35.91 725 LEU C CA 1
ATOM 5866 C C . LEU C 1 220 ? 44.475 -16.405 82.752 1.00 35.39 725 LEU C C 1
ATOM 5867 O O . LEU C 1 220 ? 44.196 -17.449 83.310 1.00 34.08 725 LEU C O 1
ATOM 5872 N N . ASN C 1 221 ? 44.572 -15.250 83.397 1.00 37.20 726 ASN C N 1
ATOM 5873 C CA . ASN C 1 221 ? 44.247 -15.153 84.843 1.00 37.91 726 ASN C CA 1
ATOM 5874 C C . ASN C 1 221 ? 42.895 -15.726 85.168 1.00 37.32 726 ASN C C 1
ATOM 5875 O O . ASN C 1 221 ? 42.665 -16.111 86.294 1.00 38.34 726 ASN C O 1
ATOM 5880 N N . ILE C 1 222 ? 42.005 -15.810 84.184 1.00 36.88 727 ILE C N 1
ATOM 5881 C CA . ILE C 1 222 ? 40.720 -16.453 84.395 1.00 36.91 727 ILE C CA 1
ATOM 5882 C C . ILE C 1 222 ? 40.853 -17.871 84.930 1.00 34.82 727 ILE C C 1
ATOM 5883 O O . ILE C 1 222 ? 39.982 -18.328 85.650 1.00 34.43 727 ILE C O 1
ATOM 5888 N N . ILE C 1 223 ? 41.926 -18.577 84.584 1.00 33.33 728 ILE C N 1
ATOM 5889 C CA . ILE C 1 223 ? 42.115 -19.924 85.136 1.00 32.56 728 ILE C CA 1
ATOM 5890 C C . ILE C 1 223 ? 42.267 -19.900 86.669 1.00 33.21 728 ILE C C 1
ATOM 5891 O O . ILE C 1 223 ? 41.842 -20.826 87.331 1.00 33.66 728 ILE C O 1
ATOM 5896 N N . PHE C 1 224 ? 42.816 -18.833 87.239 1.00 34.28 729 PHE C N 1
ATOM 5897 C CA . PHE C 1 224 ? 42.894 -18.745 88.698 1.00 35.48 729 PHE C CA 1
ATOM 5898 C C . PHE C 1 224 ? 41.511 -18.592 89.332 1.00 36.81 729 PHE C C 1
ATOM 5899 O O . PHE C 1 224 ? 41.265 -19.131 90.402 1.00 37.17 729 PHE C O 1
ATOM 5907 N N . HIS C 1 225 ? 40.631 -17.837 88.667 1.00 37.74 730 HIS C N 1
ATOM 5908 C CA . HIS C 1 225 ? 39.263 -17.600 89.136 1.00 39.21 730 HIS C CA 1
ATOM 5909 C C . HIS C 1 225 ? 38.428 -18.868 89.132 1.00 38.44 730 HIS C C 1
ATOM 5910 O O . HIS C 1 225 ? 37.716 -19.155 90.100 1.00 40.14 730 HIS C O 1
ATOM 5917 N N . VAL C 1 226 ? 38.496 -19.615 88.039 1.00 36.57 731 VAL C N 1
ATOM 5918 C CA . VAL C 1 226 ? 37.721 -20.846 87.909 1.00 36.35 731 VAL C CA 1
ATOM 5919 C C . VAL C 1 226 ? 38.251 -21.909 88.874 1.00 36.13 731 VAL C C 1
ATOM 5920 O O . VAL C 1 226 ? 37.468 -22.635 89.490 1.00 38.38 731 VAL C O 1
ATOM 5924 N N . ALA C 1 227 ? 39.570 -21.984 89.030 1.00 35.25 732 ALA C N 1
ATOM 5925 C CA . ALA C 1 227 ? 40.208 -22.980 89.910 1.00 34.64 732 ALA C CA 1
ATOM 5926 C C . ALA C 1 227 ? 39.716 -22.832 91.319 1.00 36.20 732 ALA C C 1
ATOM 5927 O O . ALA C 1 227 ? 39.244 -23.786 91.960 1.00 36.66 732 ALA C O 1
ATOM 5929 N N . LEU C 1 228 ? 39.826 -21.610 91.802 1.00 37.45 733 LEU C N 1
ATOM 5930 C CA . LEU C 1 228 ? 39.362 -21.259 93.134 1.00 38.92 733 LEU C CA 1
ATOM 5931 C C . LEU C 1 228 ? 37.862 -21.552 93.352 1.00 40.53 733 LEU C C 1
ATOM 5932 O O . LEU C 1 228 ? 37.463 -21.971 94.439 1.00 41.77 733 LEU C O 1
ATOM 5937 N N . ALA C 1 229 ? 37.043 -21.351 92.325 1.00 40.41 734 ALA C N 1
ATOM 5938 C CA . ALA C 1 229 ? 35.592 -21.571 92.456 1.00 42.62 734 ALA C CA 1
ATOM 5939 C C . ALA C 1 229 ? 35.255 -23.062 92.561 1.00 41.94 734 ALA C C 1
ATOM 5940 O O . ALA C 1 229 ? 34.415 -23.446 93.344 1.00 44.89 734 ALA C O 1
ATOM 5942 N N . LEU C 1 230 ? 35.906 -23.877 91.739 1.00 39.80 735 LEU C N 1
ATOM 5943 C CA . LEU C 1 230 ? 35.820 -25.336 91.823 1.00 39.29 735 LEU C CA 1
ATOM 5944 C C . LEU C 1 230 ? 36.269 -25.855 93.185 1.00 39.93 735 LEU C C 1
ATOM 5945 O O . LEU C 1 230 ? 35.607 -26.724 93.772 1.00 41.43 735 LEU C O 1
ATOM 5950 N N . LEU C 1 231 ? 37.404 -25.351 93.675 1.00 39.13 736 LEU C N 1
ATOM 5951 C CA . LEU C 1 231 ? 37.913 -25.782 94.994 1.00 40.19 736 LEU C CA 1
ATOM 5952 C C . LEU C 1 231 ? 36.937 -25.400 96.082 1.00 43.74 736 LEU C C 1
ATOM 5953 O O . LEU C 1 231 ? 36.602 -26.223 96.940 1.00 45.03 736 LEU C O 1
ATOM 5958 N N . LYS C 1 232 ? 36.463 -24.148 96.023 1.00 45.65 737 LYS C N 1
ATOM 5959 C CA . LYS C 1 232 ? 35.599 -23.594 97.048 1.00 48.92 737 LYS C CA 1
ATOM 5960 C C . LYS C 1 232 ? 34.286 -24.349 97.148 1.00 51.31 737 LYS C C 1
ATOM 5961 O O . LYS C 1 232 ? 33.852 -24.692 98.244 1.00 53.76 737 LYS C O 1
ATOM 5965 N N . THR C 1 233 ? 33.646 -24.608 96.013 1.00 51.00 738 THR C N 1
ATOM 5966 C CA . THR C 1 233 ? 32.364 -25.325 96.026 1.00 53.54 738 THR C CA 1
ATOM 5967 C C . THR C 1 233 ? 32.543 -26.783 96.456 1.00 52.83 738 THR C C 1
ATOM 5968 O O . THR C 1 233 ? 31.630 -27.388 97.000 1.00 55.38 738 THR C O 1
ATOM 5972 N N . SER C 1 234 ? 33.727 -27.337 96.194 1.00 50.02 739 SER C N 1
ATOM 5973 C CA . SER C 1 234 ? 34.045 -28.736 96.507 1.00 49.50 739 SER C CA 1
ATOM 5974 C C . SER C 1 234 ? 34.705 -28.911 97.874 1.00 50.20 739 SER C C 1
ATOM 5975 O O . SER C 1 234 ? 35.093 -30.013 98.217 1.00 49.72 739 SER C O 1
ATOM 5978 N N . LYS C 1 235 ? 34.833 -27.822 98.633 1.00 51.76 740 LYS C N 1
ATOM 5979 C CA . LYS C 1 235 ? 35.550 -27.802 99.914 1.00 53.04 740 LYS C CA 1
ATOM 5980 C C . LYS C 1 235 ? 35.178 -28.999 100.787 1.00 55.14 740 LYS C C 1
ATOM 5981 O O . LYS C 1 235 ? 36.030 -29.805 101.17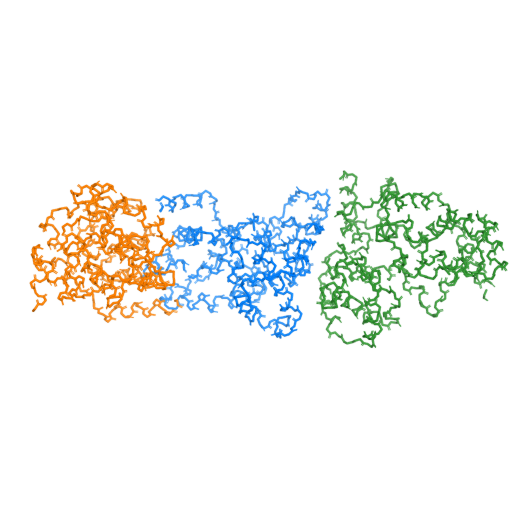0 1.00 54.10 740 LYS C O 1
ATOM 5986 N N . GLU C 1 236 ? 33.893 -29.125 101.066 1.00 58.28 741 GLU C N 1
ATOM 5987 C CA . GLU C 1 236 ? 33.429 -30.141 101.972 1.00 61.25 741 GLU C CA 1
ATOM 5988 C C . GLU C 1 236 ? 33.848 -31.525 101.480 1.00 59.36 741 GLU C C 1
ATOM 5989 O O . GLU C 1 236 ? 34.398 -32.312 102.256 1.00 60.44 741 GLU C O 1
ATOM 5995 N N . ASP C 1 237 ? 33.618 -31.816 100.205 1.00 57.63 742 ASP C N 1
ATOM 5996 C CA . ASP C 1 237 ? 34.058 -33.098 99.608 1.00 56.26 742 ASP C CA 1
ATOM 5997 C C . ASP C 1 237 ? 35.577 -33.342 99.742 1.00 53.59 742 ASP C C 1
ATOM 5998 O O . ASP C 1 237 ? 36.013 -34.460 100.039 1.00 54.41 742 ASP C O 1
ATOM 6003 N N . LEU C 1 238 ? 36.375 -32.300 99.538 1.00 50.93 743 LEU C N 1
ATOM 6004 C CA . LEU C 1 238 ? 37.828 -32.460 99.513 1.00 48.73 743 LEU C CA 1
ATOM 6005 C C . LEU C 1 238 ? 38.464 -32.568 100.908 1.00 50.30 743 LEU C C 1
ATOM 6006 O O . LEU C 1 238 ? 39.539 -33.168 101.040 1.00 50.11 743 LEU C O 1
ATOM 6011 N N . LEU C 1 239 ? 37.808 -32.007 101.929 1.00 52.38 744 LEU C N 1
ATOM 6012 C CA . LEU C 1 239 ? 38.298 -32.075 103.318 1.00 54.34 744 LEU C CA 1
ATOM 6013 C C . LEU C 1 239 ? 38.180 -33.482 103.890 1.00 56.10 744 LEU C C 1
ATOM 6014 O O . LEU C 1 239 ? 38.979 -33.888 104.739 1.00 57.02 744 LEU C O 1
ATOM 6019 N N . GLN C 1 240 ? 37.178 -34.220 103.424 1.00 57.14 745 GLN C N 1
ATOM 6020 C CA . GLN C 1 240 ? 36.942 -35.583 103.890 1.00 59.12 745 GLN C CA 1
ATOM 6021 C C . GLN C 1 240 ? 37.764 -36.617 103.096 1.00 56.99 745 GLN C C 1
ATOM 6022 O O . GLN C 1 240 ? 37.884 -37.762 103.512 1.00 58.83 745 GLN C O 1
ATOM 6024 N N . ALA C 1 241 ? 38.347 -36.206 101.976 1.00 53.93 746 ALA C N 1
ATOM 6025 C CA . ALA C 1 241 ? 39.043 -37.146 101.080 1.00 52.20 746 ALA C CA 1
ATOM 6026 C C . ALA C 1 241 ? 40.513 -37.378 101.474 1.00 51.20 746 ALA C C 1
ATOM 6027 O O . ALA C 1 241 ? 41.196 -36.464 101.943 1.00 50.68 746 ALA C O 1
ATOM 6029 N N . ASP C 1 242 ? 40.980 -38.615 101.302 1.00 51.52 747 ASP C N 1
ATOM 6030 C CA . ASP C 1 242 ? 42.406 -38.915 101.409 1.00 50.72 747 ASP C CA 1
ATOM 6031 C C . ASP C 1 242 ? 43.069 -38.631 100.050 1.00 48.12 747 ASP C C 1
ATOM 6032 O O . ASP C 1 242 ? 42.428 -38.112 99.141 1.00 46.98 747 ASP C O 1
ATOM 6037 N N . PHE C 1 243 ? 44.349 -38.933 99.922 1.00 47.45 748 PHE C N 1
ATOM 6038 C CA . PHE C 1 243 ? 45.087 -38.606 98.724 1.00 45.54 748 PHE C CA 1
ATOM 6039 C C . PHE C 1 243 ? 44.389 -39.125 97.445 1.00 45.19 748 PHE C C 1
ATOM 6040 O O . PHE C 1 243 ? 44.084 -38.363 96.541 1.00 43.33 748 PHE C O 1
ATOM 6048 N N . GLU C 1 244 ? 44.157 -40.427 97.377 1.00 47.07 749 GLU C N 1
ATOM 6049 C CA . GLU C 1 244 ? 43.585 -41.038 96.167 1.00 46.91 749 GLU C CA 1
ATOM 6050 C C . GLU C 1 244 ? 42.127 -40.627 95.943 1.00 46.24 749 GLU C C 1
ATOM 6051 O O . GLU C 1 244 ? 41.679 -40.541 94.806 1.00 45.06 749 GLU C O 1
ATOM 6057 N N . GLY C 1 245 ? 41.405 -40.404 97.042 1.00 47.08 750 GLY C N 1
ATOM 6058 C CA . GLY C 1 245 ? 40.029 -39.970 97.006 1.00 47.41 750 GLY C CA 1
ATOM 6059 C C . GLY C 1 245 ? 39.951 -38.596 96.394 1.00 45.49 750 GLY C C 1
ATOM 6060 O O . GLY C 1 245 ? 39.067 -38.320 95.584 1.00 45.67 750 GLY C O 1
ATOM 6061 N N . ALA C 1 246 ? 40.894 -37.734 96.766 1.00 43.81 751 ALA C N 1
ATOM 6062 C CA . ALA C 1 246 ? 40.923 -36.387 96.258 1.00 42.04 751 ALA C CA 1
ATOM 6063 C C . ALA C 1 246 ? 41.130 -36.406 94.760 1.00 40.69 751 ALA C C 1
ATOM 6064 O O . ALA C 1 246 ? 40.443 -35.697 94.033 1.00 40.37 751 ALA C O 1
ATOM 6066 N N . LEU C 1 247 ? 42.052 -37.241 94.296 1.00 40.56 752 LEU C N 1
ATOM 6067 C CA . LEU C 1 247 ? 42.414 -37.262 92.882 1.00 39.91 752 LEU C CA 1
ATOM 6068 C C . LEU C 1 247 ? 41.317 -37.890 92.030 1.00 40.84 752 LEU C C 1
ATOM 6069 O O . LEU C 1 247 ? 41.063 -37.453 90.920 1.00 40.35 752 LEU C O 1
ATOM 6074 N N . LYS C 1 248 ? 40.696 -38.924 92.556 1.00 43.04 753 LYS C N 1
ATOM 6075 C CA . LYS C 1 248 ? 39.503 -39.515 91.965 1.00 45.24 753 LYS C CA 1
ATOM 6076 C C . LYS C 1 248 ? 38.398 -38.452 91.828 1.00 44.81 753 LYS C C 1
ATOM 6077 O O . LYS C 1 248 ? 37.806 -38.304 90.764 1.00 45.16 753 LYS C O 1
ATOM 6083 N N . PHE C 1 249 ? 38.154 -37.681 92.892 1.00 44.36 754 PHE C N 1
ATOM 6084 C CA . PHE C 1 249 ? 37.188 -36.590 92.810 1.00 44.04 754 PHE C CA 1
ATOM 6085 C C . PHE C 1 249 ? 37.545 -35.565 91.690 1.00 42.03 754 PHE C C 1
ATOM 6086 O O . PHE C 1 249 ? 36.729 -35.280 90.809 1.00 41.64 754 PHE C O 1
ATOM 6094 N N . PHE C 1 250 ? 38.760 -35.025 91.710 1.00 40.19 755 PHE C N 1
ATOM 6095 C CA . PHE C 1 250 ? 39.150 -34.051 90.670 1.00 38.52 755 PHE C CA 1
ATOM 6096 C C . PHE C 1 250 ? 38.977 -34.630 89.273 1.00 38.62 755 PHE C C 1
ATOM 6097 O O . PHE C 1 250 ? 38.462 -33.951 88.388 1.00 38.42 755 PHE C O 1
ATOM 6105 N N . ARG C 1 251 ? 39.371 -35.886 89.090 1.00 39.55 756 ARG C N 1
ATOM 6106 C CA . ARG C 1 251 ? 39.461 -36.470 87.747 1.00 40.51 756 ARG C CA 1
ATOM 6107 C C . ARG C 1 251 ? 38.156 -36.947 87.144 1.00 42.27 756 ARG C C 1
ATOM 6108 O O . ARG C 1 251 ? 37.953 -36.823 85.928 1.00 41.76 756 ARG C O 1
ATOM 6116 N N . VAL C 1 252 ? 37.293 -37.531 87.973 1.00 43.97 757 VAL C N 1
ATOM 6117 C CA . VAL C 1 252 ? 36.118 -38.232 87.465 1.00 46.39 757 VAL C CA 1
ATOM 6118 C C . VAL C 1 252 ? 34.816 -37.587 87.931 1.00 47.17 757 VAL C C 1
ATOM 6119 O O . VAL C 1 252 ? 33.972 -37.271 87.123 1.00 47.70 757 VAL C O 1
ATOM 6123 N N . GLN C 1 253 ? 34.694 -37.355 89.234 1.00 47.47 758 GLN C N 1
ATOM 6124 C CA . GLN C 1 253 ? 33.460 -36.851 89.844 1.00 49.18 758 GLN C CA 1
ATOM 6125 C C . GLN C 1 253 ? 33.165 -35.389 89.506 1.00 47.61 758 GLN C C 1
ATOM 6126 O O . GLN C 1 253 ? 32.048 -35.043 89.137 1.00 49.07 758 GLN C O 1
ATOM 6132 N N . LEU C 1 254 ? 34.172 -34.534 89.652 1.00 44.69 759 LEU C N 1
ATOM 6133 C CA . LEU C 1 254 ? 33.948 -33.094 89.638 1.00 43.88 759 LEU C CA 1
ATOM 6134 C C . LEU C 1 254 ? 33.481 -32.543 88.272 1.00 43.47 759 LEU C C 1
ATOM 6135 O O . LEU C 1 254 ? 32.636 -31.664 88.241 1.00 44.34 759 LEU C O 1
ATOM 6140 N N . PRO C 1 255 ? 34.025 -33.061 87.156 1.00 42.74 760 PRO C N 1
ATOM 6141 C CA . PRO C 1 255 ? 33.568 -32.669 85.810 1.00 43.11 760 PRO C CA 1
ATOM 6142 C C . PRO C 1 255 ? 32.102 -33.018 85.459 1.00 46.46 760 PRO C C 1
ATOM 6143 O O . PRO C 1 255 ? 31.493 -32.344 84.633 1.00 46.67 760 PRO C O 1
ATOM 6147 N N . LYS C 1 256 ? 31.563 -34.075 86.063 1.00 48.66 761 LYS C N 1
ATOM 6148 C CA . LYS C 1 256 ? 30.175 -34.470 85.844 1.00 52.57 761 LYS C CA 1
ATOM 6149 C C . LYS C 1 256 ? 29.174 -33.402 86.328 1.00 54.37 761 LYS C C 1
ATOM 6150 O O . LYS C 1 256 ? 28.041 -33.339 85.846 1.00 56.61 761 LYS C O 1
ATOM 6156 N N . ARG C 1 257 ? 29.612 -32.558 87.262 1.00 53.09 762 ARG C N 1
ATOM 6157 C CA . ARG C 1 257 ? 28.729 -31.600 87.919 1.00 55.35 762 ARG C CA 1
ATOM 6158 C C . ARG C 1 257 ? 28.357 -30.375 87.072 1.00 55.33 762 ARG C C 1
ATOM 6159 O O . ARG C 1 257 ? 27.433 -29.648 87.432 1.00 58.05 762 ARG C O 1
ATOM 6167 N N . TYR C 1 258 ? 29.047 -30.179 85.949 1.00 52.75 763 TYR C N 1
ATOM 6168 C CA . TYR C 1 258 ? 28.884 -28.991 85.097 1.00 52.58 763 TYR C CA 1
ATOM 6169 C C . TYR C 1 258 ? 28.439 -29.372 83.687 1.00 54.05 763 TYR C C 1
ATOM 6170 O O . TYR C 1 258 ? 28.645 -28.617 82.725 1.00 52.92 763 TYR C O 1
ATOM 6179 N N . ARG C 1 259 ? 27.852 -30.556 83.566 1.00 56.78 764 ARG C N 1
ATOM 6180 C CA . ARG C 1 259 ? 27.323 -31.011 82.293 1.00 59.17 764 ARG C CA 1
ATOM 6181 C C . ARG C 1 259 ? 26.160 -30.119 81.842 1.00 61.98 764 ARG C C 1
ATOM 6182 O O . ARG C 1 259 ? 26.007 -29.864 80.650 1.00 62.31 764 ARG C O 1
ATOM 6190 N N . ALA C 1 260 ? 25.359 -29.647 82.801 1.00 64.24 765 ALA C N 1
ATOM 6191 C CA . ALA C 1 260 ? 24.202 -28.804 82.503 1.00 67.80 765 ALA C CA 1
ATOM 6192 C C . ALA C 1 260 ? 24.617 -27.343 82.351 1.00 65.78 765 ALA C C 1
ATOM 6193 O O . ALA C 1 260 ? 25.488 -26.865 83.080 1.00 62.87 765 ALA C O 1
ATOM 6195 N N . GLU C 1 261 ? 23.968 -26.651 81.410 1.00 67.62 766 GLU C N 1
ATOM 6196 C CA . GLU C 1 261 ? 24.222 -25.226 81.118 1.00 66.62 766 GLU C CA 1
ATOM 6197 C C . GLU C 1 261 ? 24.024 -24.310 82.339 1.00 67.26 766 GLU C C 1
ATOM 6198 O O . GLU C 1 261 ? 24.779 -23.359 82.526 1.00 65.00 766 GLU C O 1
ATOM 6204 N N . GLU C 1 262 ? 23.011 -24.600 83.153 1.00 70.78 767 GLU C N 1
ATOM 6205 C CA . GLU C 1 262 ? 22.758 -23.850 84.397 1.00 72.19 767 GLU C CA 1
ATOM 6206 C C . GLU C 1 262 ? 23.885 -23.983 85.438 1.00 68.40 767 GLU C C 1
ATOM 6207 O O . GLU C 1 262 ? 24.193 -23.013 86.141 1.00 68.17 767 GLU C O 1
ATOM 6209 N N . ASN C 1 263 ? 24.486 -25.172 85.545 1.00 65.89 768 ASN C N 1
ATOM 6210 C CA . ASN C 1 263 ? 25.590 -25.391 86.504 1.00 62.71 768 ASN C CA 1
ATOM 6211 C C . ASN C 1 263 ? 26.881 -24.729 86.006 1.00 57.98 768 ASN C C 1
ATOM 6212 O O . ASN C 1 263 ? 27.620 -24.128 86.776 1.00 56.03 768 ASN C O 1
ATOM 6217 N N . ALA C 1 264 ? 27.134 -24.825 84.705 1.00 56.63 769 ALA C N 1
ATOM 6218 C CA . ALA C 1 264 ? 28.295 -24.161 84.104 1.00 52.93 769 ALA C CA 1
ATOM 6219 C C . ALA C 1 264 ? 28.160 -22.644 84.250 1.00 53.53 769 ALA C C 1
ATOM 6220 O O . ALA C 1 264 ? 29.073 -22.002 84.749 1.00 51.47 769 ALA C O 1
ATOM 6222 N N . ARG C 1 265 ? 27.002 -22.085 83.874 1.00 56.64 770 ARG C N 1
ATOM 6223 C CA . ARG C 1 265 ? 26.746 -20.646 84.070 1.00 58.15 770 ARG C CA 1
ATOM 6224 C C . ARG C 1 265 ? 26.998 -20.249 85.518 1.00 58.59 770 ARG C C 1
ATOM 6225 O O . ARG C 1 265 ? 27.772 -19.324 85.787 1.00 56.92 770 ARG C O 1
ATOM 6227 N N . ARG C 1 266 ? 26.364 -20.980 86.437 1.00 60.69 771 ARG C N 1
ATOM 6228 C CA . ARG C 1 266 ? 26.492 -20.742 87.875 1.00 61.87 771 ARG C CA 1
ATOM 6229 C C . ARG C 1 266 ? 27.945 -20.714 88.326 1.00 58.28 771 ARG C C 1
ATOM 6230 O O . ARG C 1 266 ? 28.342 -19.798 89.027 1.00 58.48 771 ARG C O 1
ATOM 6232 N N . LEU C 1 267 ? 28.732 -21.717 87.912 1.00 55.62 772 LEU C N 1
ATOM 6233 C CA . LEU C 1 267 ? 30.168 -21.799 88.261 1.00 52.19 772 LEU C CA 1
ATOM 6234 C C . LEU C 1 267 ? 30.973 -20.602 87.732 1.00 51.11 772 LEU C C 1
ATOM 6235 O O . LEU C 1 267 ? 31.887 -20.118 88.413 1.00 49.94 772 LEU C O 1
ATOM 6248 N N . GLU C 1 269 ? 29.711 -17.579 87.170 1.00 56.77 774 GLU C N 1
ATOM 6249 C CA . GLU C 1 269 ? 29.319 -16.441 88.016 1.00 59.96 774 GLU C CA 1
ATOM 6250 C C . GLU C 1 269 ? 30.128 -16.427 89.325 1.00 59.51 774 GLU C C 1
ATOM 6251 O O . GLU C 1 269 ? 30.555 -15.368 89.788 1.00 60.84 774 GLU C O 1
ATOM 6253 N N . GLN C 1 270 ? 30.345 -17.610 89.902 1.00 58.30 775 GLN C N 1
ATOM 6254 C CA . GLN C 1 270 ? 31.127 -17.763 91.137 1.00 57.56 775 GLN C CA 1
ATOM 6255 C C . GLN C 1 270 ? 32.594 -17.393 90.908 1.00 54.58 775 GLN C C 1
ATOM 6256 O O . GLN C 1 270 ? 33.216 -16.735 91.734 1.00 55.32 775 GLN C O 1
ATOM 6262 N N . ALA C 1 271 ? 33.134 -17.828 89.776 1.00 51.91 776 ALA C N 1
ATOM 6263 C CA . ALA C 1 271 ? 34.521 -17.529 89.396 1.00 49.36 776 ALA C CA 1
ATOM 6264 C C . ALA C 1 271 ? 34.743 -16.032 89.204 1.00 51.06 776 ALA C C 1
ATOM 6265 O O . ALA C 1 271 ? 35.763 -15.504 89.637 1.00 51.09 776 ALA C O 1
ATOM 6267 N N . CYS C 1 272 ? 33.781 -15.352 88.576 1.00 53.20 777 CYS C N 1
ATOM 6268 C CA . CYS C 1 272 ? 33.892 -13.917 88.296 1.00 55.30 777 CYS C CA 1
ATOM 6269 C C . CYS C 1 272 ? 33.550 -13.021 89.504 1.00 59.21 777 CYS C C 1
ATOM 6270 O O . CYS C 1 272 ? 33.663 -11.792 89.409 1.00 61.22 777 CYS C O 1
ATOM 6273 N N . ASN C 1 273 ? 33.103 -13.615 90.615 1.00 60.38 778 ASN C N 1
ATOM 6274 C CA . ASN C 1 273 ? 32.972 -12.878 91.881 1.00 63.89 778 ASN C CA 1
ATOM 6275 C C . ASN C 1 273 ? 34.168 -13.087 92.805 1.00 62.73 778 ASN C C 1
ATOM 6276 O O . ASN C 1 273 ? 34.359 -12.328 93.746 1.00 65.74 778 ASN C O 1
ATOM 6281 N N . ILE C 1 274 ? 34.953 -14.129 92.554 1.00 59.43 779 ILE C N 1
ATOM 6282 C CA . ILE C 1 274 ? 36.191 -14.363 93.304 1.00 58.13 779 ILE C CA 1
ATOM 6283 C C . ILE C 1 274 ? 37.230 -13.307 92.937 1.00 57.96 779 ILE C C 1
ATOM 6284 O O . ILE C 1 274 ? 37.421 -12.990 91.761 1.00 56.47 779 ILE C O 1
ATOM 6289 N N . LYS C 1 275 ? 37.901 -12.787 93.958 1.00 59.54 780 LYS C N 1
ATOM 6290 C CA . LYS C 1 275 ? 38.877 -11.721 93.794 1.00 60.46 780 LYS C CA 1
ATOM 6291 C C . LYS C 1 275 ? 40.237 -12.354 93.627 1.00 57.71 780 LYS C C 1
ATOM 6292 O O . LYS C 1 275 ? 40.669 -13.153 94.462 1.00 57.46 780 LYS C O 1
ATOM 6294 N N . VAL C 1 276 ? 40.897 -12.024 92.528 1.00 56.15 781 VAL C N 1
ATOM 6295 C CA . VAL C 1 276 ? 42.263 -12.440 92.287 1.00 54.10 781 VAL C CA 1
ATOM 6296 C C . VAL C 1 276 ? 42.988 -11.201 91.759 1.00 55.78 781 VAL C C 1
ATOM 6297 O O . VAL C 1 276 ? 43.327 -11.114 90.585 1.00 53.74 781 VAL C O 1
ATOM 6301 N N . PRO C 1 277 ? 43.224 -10.227 92.651 1.00 59.09 782 PRO C N 1
ATOM 6302 C CA . PRO C 1 277 ? 43.849 -8.979 92.216 1.00 61.27 782 PRO C CA 1
ATOM 6303 C C . PRO C 1 277 ? 45.203 -9.244 91.576 1.00 59.85 782 PRO C C 1
ATOM 6304 O O . PRO C 1 277 ? 45.955 -10.107 92.050 1.00 58.85 782 PRO C O 1
ATOM 6308 N N . THR C 1 278 ? 45.499 -8.518 90.507 1.00 60.37 783 THR C N 1
ATOM 6309 C CA . THR C 1 278 ? 46.795 -8.609 89.824 1.00 59.97 783 THR C CA 1
ATOM 6310 C C . THR C 1 278 ? 47.980 -8.144 90.712 1.00 62.79 783 THR C C 1
ATOM 6311 O O . THR C 1 278 ? 49.118 -8.584 90.521 1.00 62.50 783 THR C O 1
ATOM 6315 N N . LYS C 1 279 ? 47.718 -7.258 91.669 1.00 66.10 784 LYS C N 1
ATOM 6316 C CA . LYS C 1 279 ? 48.748 -6.880 92.634 1.00 69.29 784 LYS C CA 1
ATOM 6317 C C . LYS C 1 279 ? 49.278 -8.135 93.332 1.00 67.25 784 LYS C C 1
ATOM 6318 O O . LYS C 1 279 ? 50.491 -8.353 93.381 1.00 68.09 784 LYS C O 1
ATOM 6320 N N . LYS C 1 280 ? 48.357 -8.974 93.821 1.00 64.81 785 LYS C N 1
ATOM 6321 C CA . LYS C 1 280 ? 48.703 -10.200 94.564 1.00 62.79 785 LYS C CA 1
ATOM 6322 C C . LYS C 1 280 ? 49.456 -11.227 93.717 1.00 59.29 785 LYS C C 1
ATOM 6323 O O . LYS C 1 280 ? 50.385 -11.874 94.196 1.00 59.36 785 LYS C O 1
ATOM 6329 N N . LEU C 1 281 ? 49.054 -11.381 92.461 1.00 56.49 786 LEU C N 1
ATOM 6330 C CA . LEU C 1 281 ? 49.703 -12.342 91.568 1.00 53.39 786 LEU C CA 1
ATOM 6331 C C . LEU C 1 281 ? 51.131 -11.919 91.279 1.00 55.50 786 LEU C C 1
ATOM 6332 O O . LEU C 1 281 ? 52.008 -12.763 91.151 1.00 54.62 786 LEU C O 1
ATOM 6337 N N . LYS C 1 282 ? 51.346 -10.606 91.163 1.00 58.76 787 LYS C N 1
ATOM 6338 C CA . LYS C 1 282 ? 52.679 -10.041 90.968 1.00 61.56 787 LYS C CA 1
ATOM 6339 C C . LYS C 1 282 ? 53.570 -10.285 92.184 1.00 63.69 787 LYS C C 1
ATOM 6340 O O . LYS C 1 282 ? 54.721 -10.669 92.038 1.00 64.60 787 LYS C O 1
ATOM 6342 N N . LYS C 1 283 ? 53.038 -10.062 93.380 1.00 64.82 788 LYS C N 1
ATOM 6343 C CA . LYS C 1 283 ? 53.790 -10.352 94.600 1.00 67.18 788 LYS C CA 1
ATOM 6344 C C . LYS C 1 283 ? 54.132 -11.846 94.740 1.00 64.17 788 LYS C C 1
ATOM 6345 O O . LYS C 1 283 ? 55.259 -12.189 95.095 1.00 65.60 788 LYS C O 1
ATOM 6347 N N . TYR C 1 284 ? 53.181 -12.732 94.445 1.00 60.42 789 TYR C N 1
ATOM 6348 C CA . TYR C 1 284 ? 53.474 -14.186 94.502 1.00 57.79 789 TYR C CA 1
ATOM 6349 C C . TYR C 1 284 ? 54.557 -14.574 93.507 1.00 57.31 789 TYR C C 1
ATOM 6350 O O . TYR C 1 284 ? 55.471 -15.331 93.837 1.00 57.74 789 TYR C O 1
ATOM 6359 N N . GLU C 1 285 ? 54.469 -14.013 92.309 1.00 56.89 790 GLU C N 1
ATOM 6360 C CA . GLU C 1 285 ? 55.437 -14.264 91.254 1.00 57.68 790 GLU C CA 1
ATOM 6361 C C . GLU C 1 285 ? 56.856 -13.963 91.725 1.00 61.75 790 GLU C C 1
ATOM 6362 O O . GLU C 1 285 ? 57.770 -14.747 91.478 1.00 62.35 790 GLU C O 1
ATOM 6368 N N . LYS C 1 286 ? 57.037 -12.836 92.406 1.00 65.14 791 LYS C N 1
ATOM 6369 C CA . LYS C 1 286 ? 58.371 -12.411 92.858 1.00 69.93 791 LYS C CA 1
ATOM 6370 C C . LYS C 1 286 ? 58.895 -13.279 94.004 1.00 70.95 791 LYS C C 1
ATOM 6371 O O . LYS C 1 286 ? 60.081 -13.614 94.039 1.00 73.50 791 LYS C O 1
ATOM 6373 N N . GLU C 1 287 ? 58.020 -13.626 94.944 1.00 69.62 792 GLU C N 1
ATOM 6374 C CA . GLU C 1 287 ? 58.359 -14.605 95.988 1.00 70.02 792 GLU C CA 1
ATOM 6375 C C . GLU C 1 287 ? 58.763 -15.938 95.360 1.00 67.60 792 GLU C C 1
ATOM 6376 O O . GLU C 1 287 ? 59.728 -16.569 95.799 1.00 69.54 792 GLU C O 1
ATOM 6382 N N . TYR C 1 288 ? 58.024 -16.355 94.333 1.00 63.62 793 TYR C N 1
ATOM 6383 C CA . TYR C 1 288 ? 58.348 -17.575 93.621 1.00 61.78 793 TYR C CA 1
ATOM 6384 C C . TYR C 1 288 ? 59.775 -17.556 93.084 1.00 64.77 793 TYR C C 1
ATOM 6385 O O . TYR C 1 288 ? 60.551 -18.462 93.369 1.00 66.23 793 TYR C O 1
ATOM 6394 N N . GLN C 1 289 ? 60.126 -16.521 92.331 1.00 66.71 794 GLN C N 1
ATOM 6395 C CA . GLN C 1 289 ? 61.473 -16.418 91.743 1.00 70.26 794 GLN C CA 1
ATOM 6396 C C . GLN C 1 289 ? 62.568 -16.286 92.810 1.00 74.92 794 GLN C C 1
ATOM 6397 O O . GLN C 1 289 ? 63.667 -16.823 92.652 1.00 77.13 794 GLN C O 1
ATOM 6403 N N . THR C 1 290 ? 62.254 -15.577 93.892 1.00 76.76 795 THR C N 1
ATOM 6404 C CA . THR C 1 290 ? 63.197 -15.352 94.991 1.00 81.76 795 THR C CA 1
ATOM 6405 C C . THR C 1 290 ? 63.446 -16.650 95.756 1.00 81.48 795 THR C C 1
ATOM 6406 O O . THR C 1 290 ? 64.554 -16.933 96.197 1.00 85.26 795 THR C O 1
ATOM 6418 N N . ARG C 1 292 ? 62.921 -19.851 94.365 1.00 74.14 797 ARG C N 1
ATOM 6419 C CA . ARG C 1 292 ? 63.618 -20.745 93.427 1.00 74.26 797 ARG C CA 1
ATOM 6420 C C . ARG C 1 292 ? 64.850 -20.063 92.862 1.00 78.29 797 ARG C C 1
ATOM 6421 O O . ARG C 1 292 ? 65.921 -20.157 93.441 1.00 82.69 797 ARG C O 1
#

Foldseek 3Di:
DDPVVLVVVCVVPQPDHDPPLQVVLLLNDDLLCLLPLLCSLLVHDVDPVVVLLVVLLVDAAPCLPLQLVQLCPQPCVDPQRVDPPHPLSVLLSSLLSSQQVVDVPQRRDRQLSLQLSLNVVSPSVSSSVSSVSVVVLCLVVCPPPVRPVVVLVQQLLLVCCVVCVLLSVLCVVQVPGCVLCSCCSNNVCSRQAASLSSSSSSNCSNPGSCLSSLLVVLLCVVCVVVSSPDHDVSNSCCSRPVSRVQCNDNVSVSVSSSSVVDDDDPVSSVVSSVVSVVD/DCPVLLLPQDLLRCLVLLLVLQLVPQLPDDAPCLVLLLVLLVVAPCVDPQSVDPPHPLSVLLSSLQSSQQPVDPQARRDRQLSLQLSLQVVSPSVVSSVSSVCVVVLCLCVCPGPNRPVVVLVQQLLLVLCVPCVLLSVQCVVQVPGSVLCNCCSNNVCSPQAASLNSSSSSCCSNVGSCLSSLLVVLLCVVCVVQSSPAHNVSNSCCSRPVSRVQPNDNVSVSVSCSSVPDDDDVVSSVVSSVVSVCD/DVVVVVVLVVLVVPLQDDDPPNLVVLLLHDPLLCLLSNLCSLLVHDPDPVCVLLVVLLVDDAPCVVVQLVLLCLAPCVDPQSVDPPHPLSVLLSSLLSSQQSVPVQPRRDHNQSLQLSLSVVSPSVSSSSSSVSVVVLCLVVCPPPPRPVVVLVQLLLLVCCVPQVLLSVLCVVQVNGCVLCVCCQNVVCSNAAASLNSSSSSCCSRPGSCLSSLLVVLLCVVCVVVSNPDHDVSNSCCSHPVSRVQPNDNVSVSVSSSSSVDDDDPVSSVVSSVVVVCD

InterPro domains:
  IPR000195 Rab-GAP-TBC domain [PF00566] (542-744)
  IPR000195 Rab-GAP-TBC domain [PS50086] (538-724)
  IPR000195 Rab-GAP-TBC domain [SM00164] (535-747)
  IPR006020 PTB/PI domain [PF00640] (136-252)
  IPR006020 PTB/PI domain [PS01179] (136-251)
  IPR006020 PTB/PI domain [SM00462] (127-260)
  IPR011993 PH-like domain superfamily [G3DSA:2.30.29.30] (117-259)
  IPR022164 Kinesin-like [PF12473] (290-421)
  IPR035969 Rab-GAP-TBC domain superfamily [SSF47923] (527-684)
  IPR035969 Rab-GAP-TBC domain superfamily [SSF47923] (659-783)
  IPR050302 Rab GTPase-activating TBC domain-containing protein [PTHR47219] (137-810)

Sequence (808 aa):
YSWGELLGKWHSNLGARPKGLSTLVKSGVPEALRAEVWQLLAGCHDNQALDRYRILITKDSAQESVITRDIHRTFPAHDYFKDTGGDGQESLYKICKAYSVYDEDIGYCQGQSFLAAVLLLHPEEQAFCVLVKIYDYGLRDLYRNNFEDLHCKFYQLERLQEQLPDLHSHFSDLNLEAHYASQWFLTLFTAKFPLCVFHIIDLLLCEGLNIIFHVALALLKTSKEDLLQADFEGALKFFRVQLPKRYRAEENARRLEQACNIKVPTKKLKKYEKEYQTRLSTLVKSGVPEALRAEVWQLLRYRILITKDSAQESVITRDIHRTFPAHDYFKDTGGDGQESLYKICKAYSVYDEDIGYCQGQSFLAAVLLLHPEEQAFCVLVKIYDYGLRDLYRNNFEDLHCKFYQLERLQEQLPDLHSHFSDLNLEAHYASQWFLTLFTAKFPLCVFHIIDLLLCEGLNIIFHVALALLKTSKEDLLQADFEGALKFFRVQLPKRYRAEENARRLEQACNIKVPTKKLKKYEKEYQTRLYSWGELLGKWHSNLGARPKGLSTLVKSGVPEALRAEVWQLLAGCHDNQALDRYRILITKDSAQESVITRDIHRTFPAHDYFKDTGGDGQESLYKICKAYSVYDEDIGYCQGQSFLAAVLLLHPEEQAFCVLVKIYDYGLRDLYRNNFEDLHCKFYQLERLQEQLPDLHSHFSDLNLEAHYASQWFLTLFTAKFPLCVFHIIDLLLCEGLNIIFHVALALLKTSKEDLLQADFEGALKFFRVQLPKRYRAEENARRLEQACNIKVPTKKLKKYEKEYQTR

Solvent-accessible surface area: 34583 Å² total

Nearest PDB structures (foldseek):
  3hzj-assembly1_A  TM=1.002E+00  e=7.814E-35  Homo sapiens
  3hzj-assembly2_B  TM=9.716E-01  e=6.629E-28  Homo sapiens
  4nc6-assembly1_A  TM=9.802E-01  e=1.182E-27  Homo sapiens
  3qye-assembly2_B  TM=8.721E-01  e=3.028E-14  Homo sapiens
  3qyb-assembly1_A  TM=8.621E-01  e=1.046E-13  Homo sapiens

Organism: Homo sapiens (NCBI:txid9606)

GO terms:
  GO:0005096 GTPase activator activity (F, IDA)
  GO:0005634 nucleus (C, IDA)
  GO:0005769 early endosome (C, IDA)
  GO:0005794 Golgi apparatus (C, IDA)
  GO:0032880 regulation of protein localization (P, IDA)
  GO:0005515 protein binding (F, IPI)
  GO:0031267 small GTPase binding (F, IDA)